Protein 5T3E (pdb70)

Structure (mmCIF, N/CA/C/O backbone):
data_5T3E
#
_entry.id   5T3E
#
_cell.length_a   139.693
_cell.length_b   124.937
_cell.length_c   68.925
_cell.angle_alpha   90.00
_cell.angle_beta   95.66
_cell.angle_gamma   90.00
#
_symmetry.space_group_name_H-M   'C 1 2 1'
#
loop_
_entity.id
_entity.type
_entity.pdbx_description
1 polymer 'Bacillamide synthetase heterocyclization domain'
2 non-polymer 'SULFATE ION'
3 water water
#
loop_
_atom_site.group_PDB
_atom_site.id
_atom_site.type_symbol
_atom_site.label_atom_id
_atom_site.label_alt_id
_atom_site.label_comp_id
_atom_site.label_asym_id
_atom_site.label_entity_id
_atom_site.label_seq_id
_atom_site.pdbx_PDB_ins_code
_atom_site.Cartn_x
_atom_site.Cartn_y
_atom_site.Cartn_z
_atom_site.occupancy
_atom_site.B_iso_or_equiv
_atom_site.auth_seq_id
_atom_site.auth_comp_id
_atom_site.auth_asym_id
_atom_site.auth_atom_id
_atom_site.pdbx_PDB_model_num
ATOM 1 N N . SER A 1 5 ? 19.010 89.558 44.735 1.00 79.76 847 SER A N 1
ATOM 2 C CA . SER A 1 5 ? 20.095 90.446 44.338 1.00 70.22 847 SER A CA 1
ATOM 3 C C . SER A 1 5 ? 20.379 91.479 45.430 1.00 71.03 847 SER A C 1
ATOM 4 O O . SER A 1 5 ? 20.951 92.538 45.167 1.00 65.02 847 SER A O 1
ATOM 7 N N . GLU A 1 6 ? 19.978 91.151 46.661 1.00 70.39 848 GLU A N 1
ATOM 8 C CA . GLU A 1 6 ? 20.287 91.964 47.826 1.00 71.70 848 GLU A CA 1
ATOM 9 C C . GLU A 1 6 ? 21.707 91.663 48.291 1.00 65.56 848 GLU A C 1
ATOM 10 O O . GLU A 1 6 ? 22.170 90.529 48.173 1.00 61.62 848 GLU A O 1
ATOM 16 N N . PRO A 1 7 ? 22.422 92.657 48.815 1.00 64.23 849 PRO A N 1
ATOM 17 C CA . PRO A 1 7 ? 23.756 92.381 49.362 1.00 58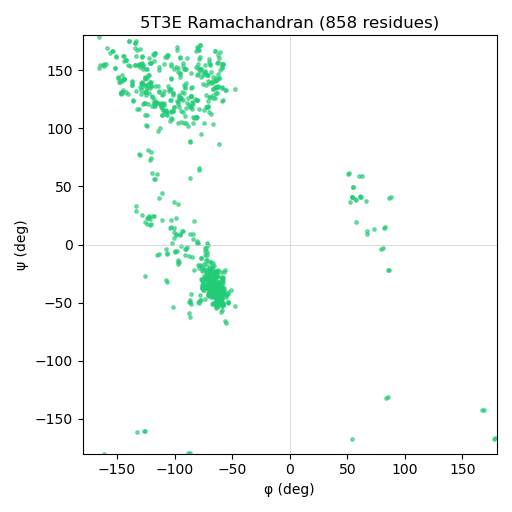.50 849 PRO A CA 1
ATOM 18 C C . PRO A 1 7 ? 23.642 91.491 50.590 1.00 63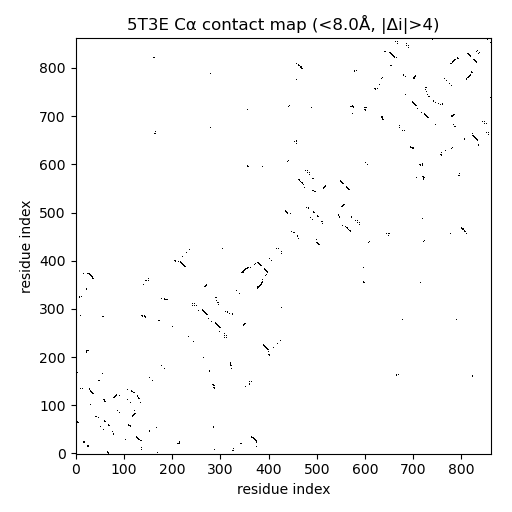.66 849 PRO A C 1
ATOM 19 O O . PRO A 1 7 ? 22.737 91.656 51.411 1.00 67.73 849 PRO A O 1
ATOM 23 N N . PHE A 1 8 ? 24.566 90.541 50.716 1.00 55.32 850 PHE A N 1
ATOM 24 C CA . PHE A 1 8 ? 24.548 89.638 51.856 1.00 57.38 850 PHE A CA 1
ATOM 25 C C . PHE A 1 8 ? 25.950 89.496 52.434 1.00 55.08 850 PHE A C 1
ATOM 26 O O . PHE A 1 8 ? 26.936 89.991 51.881 1.00 56.76 850 PHE A O 1
ATOM 34 N N . SER A 1 9 ? 26.016 88.801 53.567 1.00 56.64 851 SER A N 1
ATOM 35 C CA . SER A 1 9 ? 27.217 88.778 54.389 1.00 60.91 851 SER A CA 1
ATOM 36 C C . SER A 1 9 ? 28.355 88.020 53.716 1.00 52.44 851 SER A C 1
ATOM 37 O O . SER A 1 9 ? 28.145 87.149 52.867 1.00 51.03 851 SER A O 1
ATOM 40 N N . LEU A 1 10 ? 29.574 88.369 54.110 1.00 49.21 852 LEU A N 1
ATOM 41 C CA . LEU A 1 10 ? 30.765 87.627 53.732 1.00 53.54 852 LEU A CA 1
ATOM 42 C C . LEU A 1 10 ? 31.041 86.552 54.774 1.00 47.00 852 LEU A C 1
ATOM 43 O O . LEU A 1 10 ? 30.703 86.705 55.952 1.00 48.47 852 LEU A O 1
ATOM 48 N N . THR A 1 11 ? 31.659 85.459 54.335 1.00 46.37 853 THR A N 1
ATOM 49 C CA . THR A 1 11 ? 32.200 84.512 55.295 1.00 44.90 853 THR A CA 1
ATOM 50 C C . THR A 1 11 ? 33.323 85.179 56.088 1.00 46.22 853 THR A C 1
ATOM 51 O O . THR A 1 11 ? 33.827 86.246 55.731 1.00 45.21 853 THR A O 1
ATOM 55 N N . GLU A 1 12 ? 33.720 84.533 57.183 1.00 45.05 854 GLU A N 1
ATOM 56 C CA . GLU A 1 12 ? 34.788 85.101 57.994 1.00 55.93 854 GLU A CA 1
ATOM 57 C C . GLU A 1 12 ? 36.135 84.993 57.286 1.00 60.70 854 GLU A C 1
ATOM 58 O O . GLU A 1 12 ? 37.032 85.808 57.532 1.00 56.49 854 GLU A O 1
ATOM 64 N N . VAL A 1 13 ? 36.291 84.003 56.403 1.00 54.18 855 VAL A N 1
ATOM 65 C CA . VAL A 1 13 ? 37.480 83.938 55.558 1.00 53.79 855 VAL A CA 1
ATOM 66 C C . VAL A 1 13 ? 37.448 85.037 54.501 1.00 52.63 855 VAL A C 1
ATOM 67 O O . VAL A 1 13 ? 38.464 85.695 54.241 1.00 46.36 855 VAL A O 1
ATOM 71 N N . GLN A 1 14 ? 36.289 85.250 53.869 1.00 47.45 856 GLN A N 1
ATOM 72 C CA . GLN A 1 14 ? 36.165 86.337 52.900 1.00 46.93 856 GLN A CA 1
ATOM 73 C C . GLN A 1 14 ? 36.486 87.680 53.539 1.00 47.46 856 GLN A C 1
ATOM 74 O O . GLN A 1 14 ? 37.129 88.535 52.919 1.00 49.34 856 GLN A O 1
ATOM 80 N N . THR A 1 15 ? 36.041 87.885 54.781 1.00 44.25 857 THR A N 1
ATOM 81 C CA . THR A 1 15 ? 36.337 89.131 55.480 1.00 50.78 857 THR A CA 1
ATOM 82 C C . THR A 1 15 ? 37.834 89.289 55.711 1.00 51.91 857 THR A C 1
ATOM 83 O O . THR A 1 15 ? 38.390 90.374 55.503 1.00 48.54 857 THR A O 1
ATOM 87 N N . ALA A 1 16 ? 38.501 88.219 56.153 1.00 52.88 858 ALA A N 1
ATOM 88 C CA . ALA A 1 16 ? 39.951 88.262 56.309 1.00 48.91 858 ALA A CA 1
ATOM 89 C C . ALA A 1 16 ? 40.636 88.571 54.984 1.00 54.10 858 ALA A C 1
ATOM 90 O O . ALA A 1 16 ? 41.625 89.312 54.944 1.00 55.26 858 ALA A O 1
ATOM 92 N N . TYR A 1 17 ? 40.127 88.002 53.888 1.00 49.73 859 TYR A N 1
ATOM 93 C CA . TYR A 1 17 ? 40.683 88.296 52.571 1.00 50.74 859 TYR A CA 1
ATOM 94 C C . TYR A 1 17 ? 40.535 89.770 52.218 1.00 54.16 859 TYR A C 1
ATOM 95 O O . TYR A 1 17 ? 41.468 90.387 51.690 1.00 52.29 859 TYR A O 1
ATOM 104 N N . MET A 1 18 ? 39.365 90.351 52.495 1.00 50.22 860 MET A N 1
ATOM 105 C CA . MET A 1 18 ? 39.139 91.753 52.161 1.00 54.06 860 MET A CA 1
ATOM 106 C C . MET A 1 18 ? 40.010 92.678 53.000 1.00 57.45 860 MET A C 1
ATOM 107 O O . MET A 1 18 ? 40.488 93.707 52.507 1.00 57.01 860 MET A O 1
ATOM 112 N N . LEU A 1 19 ? 40.237 92.330 54.266 1.00 46.49 861 LEU A N 1
ATOM 113 C CA . LEU A 1 19 ? 41.112 93.137 55.105 1.00 57.03 861 LEU A CA 1
ATOM 114 C C . LEU A 1 19 ? 42.580 92.947 54.752 1.00 53.81 861 LEU A C 1
ATOM 115 O O . LEU A 1 19 ? 43.402 93.804 55.091 1.00 55.16 861 LEU A O 1
ATOM 120 N N . GLY A 1 20 ? 42.926 91.843 54.088 1.00 56.20 862 GLY A N 1
ATOM 121 C CA . GLY A 1 20 ? 44.282 91.649 53.607 1.00 48.14 862 GLY A CA 1
ATOM 122 C C . GLY A 1 20 ? 44.653 92.522 52.426 1.00 52.74 862 GLY A C 1
ATOM 123 O O . GLY A 1 20 ? 45.827 92.546 52.041 1.00 47.91 862 GLY A O 1
ATOM 124 N N . ARG A 1 21 ? 43.684 93.230 51.841 1.00 56.12 863 ARG A N 1
ATOM 125 C CA . ARG A 1 21 ? 43.953 94.202 50.790 1.00 52.94 863 ARG A CA 1
ATOM 126 C C . ARG A 1 21 ? 44.518 95.508 51.325 1.00 49.36 863 ARG A C 1
ATOM 127 O O . ARG A 1 21 ? 44.993 96.331 50.534 1.00 45.60 863 ARG A O 1
ATOM 135 N N . ASN A 1 22 ? 44.483 95.715 52.637 1.00 54.13 864 ASN A N 1
ATOM 136 C CA . ASN A 1 22 ? 44.888 96.986 53.213 1.00 49.21 864 ASN A CA 1
ATOM 137 C C . ASN A 1 22 ? 46.390 96.940 53.462 1.00 52.97 864 ASN A C 1
ATOM 138 O O . ASN A 1 22 ? 46.852 96.088 54.231 1.00 49.89 864 ASN A O 1
ATOM 143 N N . PRO A 1 23 ? 47.180 97.836 52.859 1.00 51.76 865 PRO A N 1
ATOM 144 C CA . PRO A 1 23 ? 48.643 97.747 52.983 1.00 54.71 865 PRO A CA 1
ATOM 145 C C . PRO A 1 23 ? 49.180 98.130 54.351 1.00 44.54 865 PRO A C 1
ATOM 146 O O . PRO A 1 23 ? 50.396 98.045 54.562 1.00 57.33 865 PRO A O 1
ATOM 150 N N . GLN A 1 24 ? 48.326 98.560 55.278 1.00 53.16 866 GLN A N 1
ATOM 151 C CA . GLN A 1 24 ? 48.791 98.952 56.600 1.00 58.18 866 GLN A CA 1
ATOM 152 C C . GLN A 1 24 ? 49.168 97.758 57.469 1.00 62.60 866 GLN A C 1
ATOM 153 O O . GLN A 1 24 ? 49.893 97.928 58.455 1.00 55.52 866 GLN A O 1
ATOM 159 N N . PHE A 1 25 ? 48.726 96.558 57.104 1.00 59.09 867 PHE A N 1
ATOM 160 C CA . PHE A 1 25 ? 49.163 95.330 57.750 1.00 50.68 867 PHE A CA 1
ATOM 161 C C . PHE A 1 25 ? 50.352 94.745 56.997 1.00 50.07 867 PHE A C 1
ATOM 162 O O . PHE A 1 25 ? 50.518 94.969 55.795 1.00 48.48 867 PHE A O 1
ATOM 170 N N . GLU A 1 26 ? 51.183 93.991 57.713 1.00 42.82 868 GLU A N 1
ATOM 171 C CA . GLU A 1 26 ? 52.343 93.387 57.073 1.00 47.41 868 GLU A CA 1
ATOM 172 C C . GLU A 1 26 ? 51.907 92.259 56.144 1.00 49.12 868 GLU A C 1
ATOM 173 O O . GLU A 1 26 ? 50.925 91.555 56.399 1.00 47.73 868 GLU A O 1
ATOM 179 N N . LEU A 1 27 ? 52.645 92.108 55.042 1.00 45.31 869 LEU A N 1
ATOM 180 C CA . LEU A 1 27 ? 52.356 91.095 54.025 1.00 45.28 869 LEU A CA 1
ATOM 181 C C . LEU A 1 27 ? 50.917 91.198 53.528 1.00 50.41 869 LEU A C 1
ATOM 182 O O . LEU A 1 27 ? 50.233 90.195 53.312 1.00 45.48 869 LEU A O 1
ATOM 187 N N . SER A 1 28 ? 50.454 92.429 53.346 1.00 44.30 870 SER A N 1
ATOM 188 C CA . SER A 1 28 ? 49.101 92.687 52.875 1.00 47.49 870 SER A CA 1
ATOM 189 C C . SER A 1 28 ? 49.204 93.589 51.647 1.00 46.68 870 SER A C 1
ATOM 190 O O . SER A 1 28 ? 50.252 93.693 50.997 1.00 50.44 870 SER A O 1
ATOM 193 N N . GLY A 1 29 ? 48.105 94.259 51.315 1.00 49.69 871 GLY A N 1
ATOM 194 C CA . GLY A 1 29 ? 48.055 95.073 50.120 1.00 46.15 871 GLY A CA 1
ATOM 195 C C . GLY A 1 29 ? 47.774 94.308 48.849 1.00 46.45 871 GLY A C 1
ATOM 196 O O . GLY A 1 29 ? 47.971 94.855 47.758 1.00 58.39 871 GLY A O 1
ATOM 197 N N . ILE A 1 30 ? 47.324 93.057 48.955 1.00 45.75 872 ILE A N 1
ATOM 198 C CA . ILE A 1 30 ? 46.948 92.249 47.804 1.00 59.24 872 ILE A CA 1
ATOM 199 C C . ILE A 1 30 ? 45.728 91.420 48.175 1.00 55.59 872 ILE A C 1
ATOM 200 O O . ILE A 1 30 ? 45.437 91.187 49.350 1.00 63.99 872 ILE A O 1
ATOM 205 N N . SER A 1 31 ? 45.026 90.993 47.173 1.00 57.49 873 SER A N 1
ATOM 206 C CA . SER A 1 31 ? 43.935 90.051 47.328 1.00 53.95 873 SER A CA 1
ATOM 207 C C . SER A 1 31 ? 44.418 88.634 47.042 1.00 47.93 873 SER A C 1
ATOM 208 O O . SER A 1 31 ? 45.325 88.433 46.228 1.00 47.85 873 SER A O 1
ATOM 211 N N . PRO A 1 32 ? 43.847 87.627 47.697 1.00 43.85 874 PRO A N 1
ATOM 212 C CA . PRO A 1 32 ? 44.214 86.247 47.366 1.00 48.34 874 PRO A CA 1
ATOM 213 C C . PRO A 1 32 ? 43.723 85.884 45.974 1.00 51.99 874 PRO A C 1
ATOM 214 O O . PRO A 1 32 ? 42.616 86.248 45.569 1.00 52.52 874 PRO A O 1
ATOM 218 N N . GLN A 1 33 ? 44.563 85.161 45.242 1.00 49.78 875 GLN A N 1
ATOM 219 C CA . GLN A 1 33 ? 44.312 84.879 43.838 1.00 46.61 875 GLN A CA 1
ATOM 220 C C . GLN A 1 33 ? 44.977 83.561 43.476 1.00 44.97 875 GLN A C 1
ATOM 221 O O . GLN A 1 33 ? 45.977 83.169 44.082 1.00 53.84 875 GLN A O 1
ATOM 227 N N . THR A 1 34 ? 44.408 82.880 42.486 1.00 53.00 876 THR A N 1
ATOM 228 C CA . THR A 1 34 ? 44.980 81.658 41.940 1.00 47.16 876 THR A CA 1
ATOM 229 C C . THR A 1 34 ? 45.074 81.797 40.429 1.00 47.56 876 THR A C 1
ATOM 230 O O . THR A 1 34 ? 44.151 82.306 39.788 1.00 50.66 876 THR A O 1
ATOM 234 N N . TYR A 1 35 ? 46.191 81.341 39.867 1.00 41.10 877 TYR A N 1
ATOM 235 C CA . TYR A 1 35 ? 46.473 81.469 38.445 1.00 47.84 877 TYR A CA 1
ATOM 236 C C . TYR A 1 35 ? 47.046 80.158 37.929 1.00 49.90 877 TYR A C 1
ATOM 237 O O . TYR A 1 35 ? 47.889 79.546 38.590 1.00 43.53 877 TYR A O 1
ATOM 246 N N . PHE A 1 36 ? 46.591 79.724 36.754 1.00 45.28 878 PHE A N 1
ATOM 247 C CA . PHE A 1 36 ? 47.233 78.589 36.105 1.00 58.42 878 PHE A CA 1
ATOM 248 C C . PHE A 1 36 ? 47.092 78.690 34.593 1.00 50.90 878 PHE A C 1
ATOM 249 O O . PHE A 1 36 ? 46.255 79.428 34.068 1.00 55.43 878 PHE A O 1
ATOM 257 N N . GLU A 1 37 ? 47.940 77.929 33.904 1.00 49.27 879 GLU A N 1
ATOM 258 C CA . GLU A 1 37 ? 48.016 77.908 32.451 1.00 54.67 879 GLU A CA 1
ATOM 259 C C . GLU A 1 37 ? 47.860 76.484 31.943 1.00 52.18 879 GLU A C 1
ATOM 260 O O . GLU A 1 37 ? 48.448 75.551 32.497 1.00 48.18 879 GLU A O 1
ATOM 266 N N . TYR A 1 38 ? 47.077 76.324 30.880 1.00 46.75 880 TYR A N 1
ATOM 267 C CA . TYR A 1 38 ? 46.923 75.045 30.202 1.00 46.48 880 TYR A CA 1
ATOM 268 C C . TYR A 1 38 ? 47.241 75.247 28.729 1.00 54.75 880 TYR A C 1
ATOM 269 O O . TYR A 1 38 ? 46.721 76.178 28.105 1.00 53.59 880 TYR A O 1
ATOM 278 N N . GLU A 1 39 ? 48.090 74.387 28.174 1.00 52.59 881 GLU A N 1
ATOM 279 C CA . GLU A 1 39 ? 48.298 74.354 26.733 1.00 57.24 881 GLU A CA 1
ATOM 280 C C . GLU A 1 39 ? 47.248 73.434 26.126 1.00 55.67 881 GLU A C 1
ATOM 281 O O . GLU A 1 39 ? 47.208 72.238 26.436 1.00 55.80 881 GLU A O 1
ATOM 287 N N . THR A 1 40 ? 46.402 73.991 25.265 1.00 55.39 882 THR A N 1
ATOM 288 C CA . THR A 1 40 ? 45.216 73.303 24.783 1.00 56.50 882 THR A CA 1
ATOM 289 C C . THR A 1 40 ? 45.163 73.342 23.264 1.00 52.48 882 THR A C 1
ATOM 290 O O . THR A 1 40 ? 45.759 74.206 22.616 1.00 54.94 882 THR A O 1
ATOM 294 N N . GLU A 1 41 ? 44.439 72.373 22.702 1.00 56.03 883 GLU A N 1
ATOM 295 C CA . GLU A 1 41 ? 44.127 72.345 21.278 1.00 62.36 883 GLU A CA 1
ATOM 296 C C . GLU A 1 41 ? 42.623 72.360 21.025 1.00 59.83 883 GLU A C 1
ATOM 297 O O . GLU A 1 41 ? 42.180 72.018 19.924 1.00 63.13 883 GLU A O 1
ATOM 303 N N . LEU A 1 42 ? 41.827 72.744 22.022 1.00 54.99 884 LEU A N 1
ATOM 304 C CA . LEU A 1 42 ? 40.383 72.792 21.861 1.00 55.77 884 LEU A CA 1
ATOM 305 C C . LEU A 1 42 ? 39.959 74.042 21.092 1.00 53.40 884 LEU A C 1
ATOM 306 O O . LEU A 1 42 ? 40.754 74.943 20.813 1.00 55.46 884 LEU A O 1
ATOM 311 N N . ASP A 1 43 ? 38.672 74.083 20.753 1.00 60.98 885 ASP A N 1
ATOM 312 C CA . ASP A 1 43 ? 38.085 75.194 20.011 1.00 58.14 885 ASP A CA 1
ATOM 313 C C . ASP A 1 43 ? 37.771 76.319 20.992 1.00 54.49 885 ASP A C 1
ATOM 314 O O . ASP A 1 43 ? 36.863 76.193 21.820 1.00 55.87 885 ASP A O 1
ATOM 319 N N . ILE A 1 44 ? 38.528 77.416 20.905 1.00 56.05 886 ILE A N 1
ATOM 320 C CA . ILE A 1 44 ? 38.385 78.503 21.872 1.00 55.86 886 ILE A CA 1
ATOM 321 C C . ILE A 1 44 ? 37.001 79.131 21.778 1.00 52.98 886 ILE A C 1
ATOM 322 O O . ILE A 1 44 ? 36.412 79.527 22.792 1.00 51.06 886 ILE A O 1
ATOM 327 N N . ALA A 1 45 ? 36.457 79.232 20.562 1.00 61.42 887 ALA A N 1
ATOM 328 C CA . ALA A 1 45 ? 35.130 79.818 20.399 1.00 59.38 887 ALA A CA 1
ATOM 329 C C . ALA A 1 45 ? 34.068 78.975 21.093 1.00 53.69 887 ALA A C 1
ATOM 330 O O . ALA A 1 45 ? 33.172 79.514 21.755 1.00 51.27 887 ALA A O 1
ATOM 332 N N . ARG A 1 46 ? 34.150 77.650 20.951 1.00 55.69 888 ARG A N 1
ATOM 333 C CA . ARG A 1 46 ? 33.237 76.772 21.676 1.00 55.87 888 ARG A CA 1
ATOM 334 C C . ARG A 1 46 ? 33.458 76.867 23.180 1.00 49.00 888 ARG A C 1
ATOM 335 O O . ARG A 1 46 ? 32.497 76.835 23.958 1.00 55.14 888 ARG A O 1
ATOM 343 N N . LEU A 1 47 ? 34.719 76.967 23.610 1.00 53.83 889 LEU A N 1
ATOM 344 C CA . LEU A 1 47 ? 35.005 77.161 25.029 1.00 51.42 889 LEU A CA 1
ATOM 345 C C . LEU A 1 47 ? 34.388 78.456 25.541 1.00 43.28 889 LEU A C 1
ATOM 346 O O . LEU A 1 47 ? 33.860 78.503 26.658 1.00 45.42 889 LEU A O 1
ATOM 351 N N . SER A 1 48 ? 34.447 79.518 24.735 1.00 48.49 890 SER A N 1
ATOM 352 C CA . SER A 1 48 ? 33.923 80.808 25.169 1.00 46.37 890 SER A CA 1
ATOM 353 C C . SER A 1 48 ? 32.410 80.766 25.337 1.00 47.88 890 SER A C 1
ATOM 354 O O . SER A 1 48 ? 31.876 81.288 26.323 1.00 46.83 890 SER A O 1
ATOM 357 N N . ARG A 1 49 ? 31.700 80.156 24.384 1.00 48.55 891 ARG A N 1
ATOM 358 C CA . ARG A 1 49 ? 30.251 80.036 24.513 1.00 49.02 891 ARG A CA 1
ATOM 359 C C . ARG A 1 49 ? 29.876 79.153 25.695 1.00 49.82 891 ARG A C 1
ATOM 360 O O . ARG A 1 49 ? 28.926 79.456 26.426 1.00 50.99 891 ARG A O 1
ATOM 368 N N . SER A 1 50 ? 30.609 78.054 25.895 1.00 40.23 892 SER A N 1
ATOM 369 C CA . SER A 1 50 ? 30.358 77.196 27.048 1.00 48.02 892 SER A CA 1
ATOM 370 C C . SER A 1 50 ? 30.576 77.952 28.352 1.00 49.36 892 SER A C 1
ATOM 371 O O . SER A 1 50 ? 29.788 77.818 29.296 1.00 48.29 892 SER A O 1
ATOM 374 N N . PHE A 1 51 ? 31.640 78.757 28.419 1.00 41.62 893 PHE A N 1
ATOM 375 C CA . PHE A 1 51 ? 31.923 79.522 29.630 1.00 41.42 893 PHE A CA 1
ATOM 376 C C . PHE A 1 51 ? 30.805 80.514 29.932 1.00 46.02 893 PHE A C 1
ATOM 377 O O . PHE A 1 51 ? 30.489 80.766 31.102 1.00 42.83 893 PHE A O 1
ATOM 385 N N . GLN A 1 52 ? 30.200 81.092 28.891 1.00 43.43 894 GLN A N 1
ATOM 386 C CA . GLN A 1 52 ? 29.067 81.990 29.096 1.00 48.82 894 GLN A CA 1
ATOM 387 C C . GLN A 1 52 ? 27.922 81.288 29.816 1.00 44.08 894 GLN A C 1
ATOM 388 O O . GLN A 1 52 ? 27.288 81.871 30.703 1.00 55.22 894 GLN A O 1
ATOM 394 N N . LYS A 1 53 ? 27.638 80.036 29.449 1.00 45.15 895 LYS A N 1
ATOM 395 C CA . LYS A 1 53 ? 26.549 79.317 30.102 1.00 51.54 895 LYS A CA 1
ATOM 396 C C . LYS A 1 53 ? 26.915 78.905 31.523 1.00 45.66 895 LYS A C 1
ATOM 397 O O . LYS A 1 53 ? 26.033 78.789 32.381 1.00 49.24 895 LYS A O 1
ATOM 403 N N . VAL A 1 54 ? 28.202 78.680 31.794 1.00 45.70 896 VAL A N 1
ATOM 404 C CA . VAL A 1 54 ? 28.638 78.445 33.168 1.00 42.85 896 VAL A CA 1
ATOM 405 C C . VAL A 1 54 ? 28.383 79.682 34.016 1.00 44.25 896 VAL A C 1
ATOM 406 O O . VAL A 1 54 ? 27.938 79.586 35.167 1.00 40.90 896 VAL A O 1
ATOM 410 N N . ILE A 1 55 ? 28.665 80.863 33.461 1.00 42.34 897 ILE A N 1
ATOM 411 C CA . ILE A 1 55 ? 28.463 82.109 34.194 1.00 41.30 897 ILE A CA 1
ATOM 412 C C . ILE A 1 55 ? 26.985 82.316 34.516 1.00 47.60 897 ILE A C 1
ATOM 413 O O . ILE A 1 55 ? 26.633 82.759 35.615 1.00 44.90 897 ILE A O 1
ATOM 418 N N . GLN A 1 56 ? 26.095 81.988 33.575 1.00 49.35 898 GLN A N 1
ATOM 419 C CA . GLN A 1 56 ? 24.668 82.137 33.852 1.00 47.33 898 GLN A CA 1
ATOM 420 C C . GLN A 1 56 ? 24.167 81.061 34.810 1.00 48.63 898 GLN A C 1
ATOM 421 O O . GLN A 1 56 ? 23.230 81.306 35.580 1.00 46.27 898 GLN A O 1
ATOM 427 N N . ARG A 1 57 ? 24.780 79.874 34.789 1.00 50.77 899 ARG A N 1
ATOM 428 C CA . ARG A 1 57 ? 24.385 78.820 35.718 1.00 48.43 899 ARG A CA 1
ATOM 429 C C . ARG A 1 57 ? 24.686 79.190 37.165 1.00 47.96 899 ARG A C 1
ATOM 430 O O . ARG A 1 57 ? 23.869 78.933 38.057 1.00 52.86 899 ARG A O 1
ATOM 438 N N . HIS A 1 58 ? 25.839 79.798 37.423 1.00 46.35 900 HIS A N 1
ATOM 439 C CA . HIS A 1 58 ? 26.285 80.002 38.796 1.00 44.91 900 HIS A CA 1
ATOM 440 C C . HIS A 1 58 ? 26.223 81.471 39.191 1.00 47.15 900 HIS A C 1
ATOM 441 O O . HIS A 1 58 ? 26.960 82.294 38.623 1.00 51.94 900 HIS A O 1
ATOM 448 N N . PRO A 1 59 ? 25.366 81.840 40.148 1.00 47.68 901 PRO A N 1
ATOM 449 C CA . PRO A 1 59 ? 25.214 83.263 40.500 1.00 49.18 901 PRO A CA 1
ATOM 450 C C . PRO A 1 59 ? 26.476 83.915 41.039 1.00 49.64 901 PRO A C 1
ATOM 451 O O . PRO A 1 59 ? 26.677 85.116 40.818 1.00 46.32 901 PRO A O 1
ATOM 455 N N . MET A 1 60 ? 27.331 83.174 41.749 1.00 44.42 902 MET A N 1
ATOM 456 C CA . MET A 1 60 ? 28.529 83.787 42.312 1.00 45.75 902 MET A CA 1
ATOM 457 C C . MET A 1 60 ? 29.553 84.158 41.247 1.00 44.07 902 MET A C 1
ATOM 458 O O . MET A 1 60 ? 30.426 84.989 41.515 1.00 45.40 902 MET A O 1
ATOM 463 N N . LEU A 1 61 ? 29.473 83.565 40.055 1.00 39.51 903 LEU A N 1
ATOM 464 C CA . LEU A 1 61 ? 30.271 84.051 38.937 1.00 37.80 903 LEU A CA 1
ATOM 465 C C . LEU A 1 61 ? 29.743 85.367 38.382 1.00 43.65 903 LEU A C 1
ATOM 466 O O . LEU A 1 61 ? 30.381 85.949 37.499 1.00 42.58 903 LEU A O 1
ATOM 471 N N . ARG A 1 62 ? 28.598 85.843 38.877 1.00 38.45 904 ARG A N 1
ATOM 472 C CA . ARG A 1 62 ? 28.039 87.133 38.489 1.00 49.63 904 ARG A CA 1
ATOM 473 C C . ARG A 1 62 ? 27.934 88.081 39.677 1.00 43.66 904 ARG A C 1
ATOM 474 O O . ARG A 1 62 ? 27.104 88.995 39.666 1.00 44.37 904 ARG A O 1
ATOM 482 N N . ALA A 1 63 ? 28.754 87.878 40.703 1.00 45.79 905 ALA A N 1
ATOM 483 C CA . ALA A 1 63 ? 28.706 88.660 41.927 1.00 43.71 905 ALA A CA 1
ATOM 484 C C . ALA A 1 63 ? 29.877 89.632 41.995 1.00 45.83 905 ALA A C 1
ATOM 485 O O . ALA A 1 63 ? 30.872 89.498 41.277 1.00 43.48 905 ALA A O 1
ATOM 487 N N . VAL A 1 64 ? 29.739 90.626 42.873 1.00 41.70 906 VAL A N 1
ATOM 488 C CA . VAL A 1 64 ? 30.802 91.577 43.167 1.00 42.47 906 VAL A CA 1
ATOM 489 C C . VAL A 1 64 ? 30.962 91.676 44.676 1.00 43.49 906 VAL A C 1
ATOM 490 O O . VAL A 1 64 ? 30.029 91.407 45.439 1.00 45.14 906 VAL A O 1
ATOM 494 N N . ILE A 1 65 ? 32.160 92.059 45.105 1.00 45.70 907 ILE A N 1
ATOM 495 C CA . ILE A 1 65 ? 32.441 92.370 46.502 1.00 44.34 907 ILE A CA 1
ATOM 496 C C . ILE A 1 65 ? 32.327 93.876 46.682 1.00 48.59 907 ILE A C 1
ATOM 497 O O . ILE A 1 65 ? 32.966 94.645 45.954 1.00 49.82 907 ILE A O 1
ATOM 502 N N . LEU A 1 66 ? 31.515 94.302 47.656 1.00 46.98 908 LEU A N 1
ATOM 503 C CA . LEU A 1 66 ? 31.310 95.733 47.808 1.00 51.59 908 LEU A CA 1
ATOM 504 C C . LEU A 1 66 ? 32.218 96.302 48.893 1.00 50.13 908 LEU A C 1
ATOM 505 O O . LEU A 1 66 ? 32.603 95.591 49.827 1.00 55.45 908 LEU A O 1
ATOM 510 N N . PRO A 1 67 ? 32.585 97.583 48.776 1.00 52.57 909 PRO A N 1
ATOM 511 C CA . PRO A 1 67 ? 33.496 98.181 49.767 1.00 50.64 909 PRO A CA 1
ATOM 512 C C . PRO A 1 67 ? 32.981 98.105 51.195 1.00 48.67 909 PRO A C 1
ATOM 513 O O . PRO A 1 67 ? 33.788 98.070 52.132 1.00 54.47 909 PRO A O 1
ATOM 517 N N . GLU A 1 68 ? 31.662 98.085 51.390 1.00 49.65 910 GLU A N 1
ATOM 518 C CA . GLU A 1 68 ? 31.080 98.026 52.726 1.00 54.19 910 GLU A CA 1
ATOM 519 C C . GLU A 1 68 ? 31.273 96.677 53.408 1.00 57.62 910 GLU A C 1
ATOM 520 O O . GLU A 1 68 ? 30.827 96.515 54.550 1.00 60.37 910 GLU A O 1
ATOM 526 N N . GLY A 1 69 ? 31.918 95.716 52.752 1.00 60.09 911 GLY A N 1
ATOM 527 C CA . GLY A 1 69 ? 32.158 94.418 53.350 1.00 51.69 911 GLY A CA 1
ATOM 528 C C . GLY A 1 69 ? 31.004 93.456 53.168 1.00 56.41 911 GLY A C 1
ATOM 529 O O . GLY A 1 69 ? 30.666 92.699 54.082 1.00 60.38 911 GLY A O 1
ATOM 530 N N . LYS A 1 70 ? 30.389 93.476 51.986 1.00 51.46 912 LYS A N 1
ATOM 531 C CA . LYS A 1 70 ? 29.353 92.520 51.625 1.00 51.90 912 LYS A CA 1
ATOM 532 C C . LYS A 1 70 ? 29.547 92.113 50.172 1.00 50.78 912 LYS A C 1
ATOM 533 O O . LYS A 1 70 ? 30.407 92.643 49.463 1.00 53.99 912 LYS A O 1
ATOM 539 N N . GLN A 1 71 ? 28.732 91.159 49.730 1.00 49.90 913 GLN A N 1
ATOM 540 C CA . GLN A 1 71 ? 28.754 90.689 48.355 1.00 48.14 913 GLN A CA 1
ATOM 541 C C . GLN A 1 71 ? 27.344 90.753 47.786 1.00 49.24 913 GLN A C 1
ATOM 542 O O . GLN A 1 71 ? 26.358 90.672 48.522 1.00 54.57 913 GLN A O 1
ATOM 548 N N . GLN A 1 72 ? 27.256 90.897 46.465 1.00 46.87 914 GLN A N 1
ATOM 549 C CA . GLN A 1 72 ? 25.969 91.070 45.804 1.00 43.61 914 GLN A CA 1
ATOM 550 C C . GLN A 1 72 ? 25.994 90.387 44.448 1.00 48.09 914 GLN A C 1
ATOM 551 O O . GLN A 1 72 ? 26.941 90.568 43.677 1.00 51.31 914 GLN A O 1
ATOM 557 N N . ILE A 1 73 ? 24.950 89.617 44.162 1.00 50.80 915 ILE A N 1
ATOM 558 C CA . ILE A 1 73 ? 24.774 89.007 42.849 1.00 43.24 915 ILE A CA 1
ATOM 559 C C . ILE A 1 73 ? 24.182 90.055 41.915 1.00 56.25 915 ILE A C 1
ATOM 560 O O . ILE A 1 73 ? 23.130 90.634 42.205 1.00 58.94 915 ILE A O 1
ATOM 565 N N . LEU A 1 74 ? 24.852 90.305 40.794 1.00 52.66 916 LEU A N 1
ATOM 566 C CA . LEU A 1 74 ? 24.379 91.318 39.865 1.00 59.93 916 LEU A CA 1
ATOM 567 C C . LEU A 1 74 ? 23.176 90.803 39.085 1.00 67.93 916 LEU A C 1
ATOM 568 O O . LEU A 1 74 ? 23.072 89.612 38.777 1.00 67.36 916 LEU A O 1
ATOM 573 N N . ARG A 1 75 ? 22.252 91.717 38.780 1.00 73.31 917 ARG A N 1
ATOM 574 C CA . ARG A 1 75 ? 21.093 91.385 37.959 1.00 77.89 917 ARG A CA 1
ATOM 575 C C . ARG A 1 75 ? 21.533 90.809 36.620 1.00 74.82 917 ARG A C 1
ATOM 576 O O . ARG A 1 75 ? 21.274 89.637 36.328 1.00 77.06 917 ARG A O 1
ATOM 584 N N . A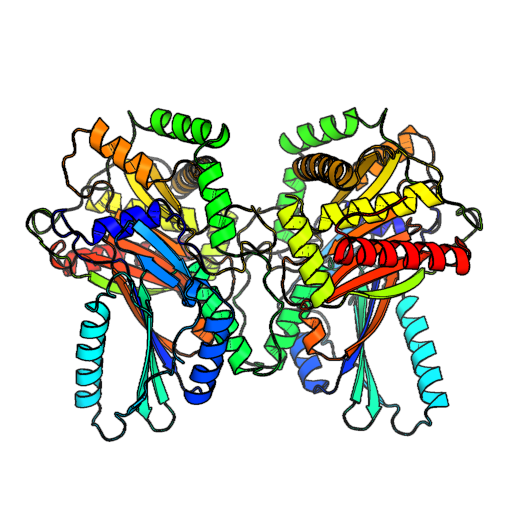SP A 1 76 ? 22.192 91.623 35.798 1.00 68.23 918 ASP A N 1
ATOM 585 C CA . ASP A 1 76 ? 22.745 91.160 34.536 1.00 69.53 918 ASP A CA 1
ATOM 586 C C . ASP A 1 76 ? 24.196 91.600 34.420 1.00 69.13 918 ASP A C 1
ATOM 587 O O . ASP A 1 76 ? 24.608 92.609 34.997 1.00 65.17 918 ASP A O 1
ATOM 592 N N . VAL A 1 77 ? 24.966 90.824 33.665 1.00 57.82 919 VAL A N 1
ATOM 593 C CA . VAL A 1 77 ? 26.372 91.121 33.411 1.00 59.44 919 VAL A CA 1
ATOM 594 C C . VAL A 1 77 ? 26.586 91.158 31.903 1.00 52.62 919 VAL A C 1
ATOM 595 O O . VAL A 1 77 ? 25.853 90.487 31.161 1.00 51.35 919 VAL A O 1
ATOM 599 N N . PRO A 1 78 ? 27.544 91.937 31.403 1.00 55.63 920 PRO A N 1
ATOM 600 C CA . PRO A 1 78 ? 27.872 91.869 29.975 1.00 47.15 920 PRO A CA 1
ATOM 601 C C . PRO A 1 78 ? 28.313 90.470 29.571 1.00 54.85 920 PRO A C 1
ATOM 602 O O . PRO A 1 78 ? 28.820 89.693 30.383 1.00 50.78 920 PRO A O 1
ATOM 606 N N . GLU A 1 79 ? 28.090 90.151 28.299 1.00 50.88 921 GLU A N 1
ATOM 607 C CA . GLU A 1 79 ? 28.598 88.910 27.732 1.00 54.33 921 GLU A CA 1
ATOM 608 C C . GLU A 1 79 ? 30.105 88.822 27.927 1.00 58.07 921 GLU A C 1
ATOM 609 O O . GLU A 1 79 ? 30.835 89.782 27.663 1.00 56.55 921 GLU A O 1
ATOM 615 N N . TYR A 1 80 ? 30.574 87.672 28.399 1.00 48.78 922 TYR A N 1
ATOM 616 C CA . TYR A 1 80 ? 32.001 87.425 28.536 1.00 49.67 922 TYR A CA 1
ATOM 617 C C . TYR A 1 80 ? 32.480 86.552 27.387 1.00 45.07 922 TYR A C 1
ATOM 618 O O . TYR A 1 80 ? 31.883 85.511 27.100 1.00 45.69 922 TYR A O 1
ATOM 627 N N . GLU A 1 81 ? 33.552 86.979 26.732 1.00 44.70 923 GLU A N 1
ATOM 628 C CA . GLU A 1 81 ? 34.204 86.186 25.703 1.00 51.70 923 GLU A CA 1
ATOM 629 C C . GLU A 1 81 ? 35.669 86.004 26.055 1.00 51.21 923 GLU A C 1
ATOM 630 O O . GLU A 1 81 ? 36.306 86.911 26.601 1.00 52.97 923 GLU A O 1
ATOM 636 N N . ILE A 1 82 ? 36.193 84.823 25.743 1.00 51.74 924 ILE A N 1
ATOM 637 C CA . ILE A 1 82 ? 37.616 84.553 25.910 1.00 53.19 924 ILE A CA 1
ATOM 638 C C . ILE A 1 82 ? 38.363 85.400 24.886 1.00 50.75 924 ILE A C 1
ATOM 639 O O . ILE A 1 82 ? 38.246 85.173 23.679 1.00 54.48 924 ILE A O 1
ATOM 644 N N . GLU A 1 83 ? 39.122 86.383 25.361 1.00 49.05 925 GLU A N 1
ATOM 645 C CA . GLU A 1 83 ? 39.954 87.166 24.460 1.00 52.81 925 GLU A CA 1
ATOM 646 C C . GLU A 1 83 ? 41.042 86.275 23.880 1.00 54.73 925 GLU A C 1
ATOM 647 O O . GLU A 1 83 ? 41.692 85.518 24.606 1.00 54.40 925 GLU A O 1
ATOM 653 N N . VAL A 1 84 ? 41.237 86.362 22.569 1.00 49.73 926 VAL A N 1
ATOM 654 C CA . VAL A 1 84 ? 42.277 85.610 21.880 1.00 48.71 926 VAL A CA 1
ATOM 655 C C . VAL A 1 84 ? 43.339 86.591 21.412 1.00 43.69 926 VAL A C 1
ATOM 656 O O . VAL A 1 84 ? 43.047 87.522 20.650 1.00 55.11 926 VAL A O 1
ATOM 660 N N . GLU A 1 85 ? 44.567 86.383 21.870 1.00 46.23 927 GLU A N 1
ATOM 661 C CA . GLU A 1 85 ? 45.725 87.138 21.415 1.00 47.17 927 GLU A CA 1
ATOM 662 C C . GLU A 1 85 ? 46.572 86.202 20.569 1.00 47.63 927 GLU A C 1
ATOM 663 O O . GLU A 1 85 ? 47.101 85.208 21.078 1.00 53.93 927 GLU A O 1
ATOM 669 N N . SER A 1 86 ? 46.691 86.509 19.282 1.00 52.04 928 SER A N 1
ATOM 670 C CA . SER A 1 86 ? 47.415 85.651 18.356 1.00 54.25 928 SER A CA 1
ATOM 671 C C . SER A 1 86 ? 48.900 85.984 18.386 1.00 59.54 928 SER A C 1
ATOM 672 O O . SER A 1 86 ? 49.281 87.159 18.356 1.00 60.90 928 SER A O 1
ATOM 675 N N . LEU A 1 87 ? 49.733 84.942 18.449 1.00 55.40 929 LEU A N 1
ATOM 676 C CA . LEU A 1 87 ? 51.185 85.081 18.414 1.00 55.82 929 LEU A CA 1
ATOM 677 C C . LEU A 1 87 ? 51.805 84.225 17.314 1.00 64.22 929 LEU A C 1
ATOM 678 O O . LEU A 1 87 ? 53.006 83.940 17.366 1.00 59.57 929 LEU A O 1
ATOM 683 N N . VAL A 1 88 ? 51.014 83.810 16.320 1.00 55.39 930 VAL A N 1
ATOM 684 C CA . VAL A 1 88 ? 51.423 82.704 15.457 1.00 70.28 930 VAL A CA 1
ATOM 685 C C . VAL A 1 88 ? 52.580 83.097 14.543 1.00 69.08 930 VAL A C 1
ATOM 686 O O . VAL A 1 88 ? 53.363 82.236 14.126 1.00 77.98 930 VAL A O 1
ATOM 690 N N . SER A 1 89 ? 52.720 84.380 14.219 1.00 69.60 931 SER A N 1
ATOM 691 C CA . SER A 1 89 ? 53.810 84.836 13.367 1.00 79.96 931 SER A CA 1
ATOM 692 C C . SER A 1 89 ? 55.063 85.204 14.151 1.00 73.62 931 SER A C 1
ATOM 693 O O . SER A 1 89 ? 56.078 85.557 13.540 1.00 80.48 931 SER A O 1
ATOM 696 N N . MET A 1 90 ? 55.025 85.115 15.472 1.00 65.00 932 MET A N 1
ATOM 697 C CA . MET A 1 90 ? 56.172 85.517 16.275 1.00 71.25 932 MET A CA 1
ATOM 698 C C . MET A 1 90 ? 57.116 84.338 16.501 1.00 61.14 932 MET A C 1
ATOM 699 O O . MET A 1 90 ? 56.662 83.216 16.742 1.00 56.43 932 MET A O 1
ATOM 704 N N . PRO A 1 91 ? 58.422 84.581 16.421 1.00 54.75 933 PRO A N 1
ATOM 705 C CA . PRO A 1 91 ? 59.399 83.529 16.717 1.00 63.90 933 PRO A CA 1
ATOM 706 C C . PRO A 1 91 ? 59.275 83.077 18.161 1.00 59.82 933 PRO A C 1
ATOM 707 O O . PRO A 1 91 ? 58.760 83.824 19.007 1.00 60.07 933 PRO A O 1
ATOM 711 N N . PRO A 1 92 ? 59.724 81.859 18.481 1.00 60.67 934 PRO A N 1
ATOM 712 C CA . PRO A 1 92 ? 59.463 81.316 19.826 1.00 54.40 934 PRO A CA 1
ATOM 713 C C . PRO A 1 92 ? 60.009 82.167 20.961 1.00 56.23 934 PRO A C 1
ATOM 714 O O . PRO A 1 92 ? 59.383 82.219 22.027 1.00 53.13 934 PRO A O 1
ATOM 718 N N . GLU A 1 93 ? 61.150 82.840 20.778 1.00 48.44 935 GLU A N 1
ATOM 719 C CA . GLU A 1 93 ? 61.680 83.665 21.861 1.00 56.95 935 GLU A CA 1
ATOM 720 C C . GLU A 1 93 ? 60.812 84.893 22.101 1.00 55.19 935 GLU A C 1
ATOM 721 O O . GLU A 1 93 ? 60.576 85.276 23.253 1.00 55.33 935 GLU A O 1
ATOM 727 N N . LYS A 1 94 ? 60.334 85.530 21.029 1.00 49.01 936 LYS A N 1
ATOM 728 C CA . LYS A 1 94 ? 59.447 86.675 21.202 1.00 51.11 936 LYS A CA 1
ATOM 729 C C . LYS A 1 94 ? 58.107 86.241 21.780 1.00 51.74 936 LYS A C 1
ATOM 730 O O . LYS A 1 94 ? 57.502 86.970 22.576 1.00 54.49 936 LYS A O 1
ATOM 736 N N . GLN A 1 95 ? 57.632 85.054 21.396 1.00 49.94 937 GLN A N 1
ATOM 737 C CA . GLN A 1 95 ? 56.435 84.492 22.015 1.00 58.78 937 GLN A CA 1
ATOM 738 C C . GLN A 1 95 ? 56.639 84.289 23.510 1.00 59.37 937 GLN A C 1
ATOM 739 O O . GLN A 1 95 ? 55.803 84.698 24.324 1.00 54.61 937 GLN A O 1
ATOM 745 N N . ALA A 1 96 ? 57.755 83.659 23.888 1.00 46.74 938 ALA A N 1
ATOM 746 C CA . ALA A 1 96 ? 58.024 83.392 25.297 1.00 50.50 938 ALA A CA 1
ATOM 747 C C . ALA A 1 96 ? 58.097 84.682 26.103 1.00 45.67 938 ALA A C 1
ATOM 748 O O . ALA A 1 96 ? 57.616 84.739 27.241 1.00 52.61 938 ALA A O 1
ATOM 750 N N . ALA A 1 97 ? 58.704 85.727 25.534 1.00 49.94 939 ALA A N 1
ATOM 751 C CA . ALA A 1 97 ? 58.792 87.002 26.239 1.00 48.28 939 ALA A CA 1
ATOM 752 C C . ALA A 1 97 ? 57.414 87.622 26.442 1.00 51.90 939 ALA A C 1
ATOM 753 O O . ALA A 1 97 ? 57.111 88.127 27.529 1.00 50.59 939 ALA A O 1
ATOM 755 N N . ARG A 1 98 ? 56.569 87.599 25.406 1.00 53.50 940 ARG A N 1
ATOM 756 C CA . ARG A 1 98 ? 55.216 88.135 25.538 1.00 51.46 940 ARG A CA 1
ATOM 757 C C . ARG A 1 98 ? 54.416 87.368 26.581 1.00 45.51 940 ARG A C 1
ATOM 758 O O . ARG A 1 98 ? 53.703 87.970 27.391 1.00 47.97 940 ARG A O 1
ATOM 766 N N . LEU A 1 99 ? 54.528 86.040 26.584 1.00 44.99 941 LEU A N 1
ATOM 767 C CA . LEU A 1 99 ? 53.834 85.264 27.603 1.00 47.50 941 LEU A CA 1
ATOM 768 C C . LEU A 1 99 ? 54.378 85.559 28.993 1.00 50.56 941 LEU A C 1
ATOM 769 O O . LEU A 1 99 ? 53.642 85.444 29.981 1.00 48.03 941 LEU A O 1
ATOM 774 N N . ARG A 1 100 ? 55.647 85.957 29.099 1.00 55.61 942 ARG A N 1
ATOM 775 C CA . ARG A 1 100 ? 56.250 86.069 30.421 1.00 52.34 942 ARG A CA 1
ATOM 776 C C . ARG A 1 100 ? 55.708 87.283 31.141 1.00 47.60 942 ARG A C 1
ATOM 777 O O . ARG A 1 100 ? 55.322 87.219 32.316 1.00 54.73 942 ARG A O 1
ATOM 785 N N . GLU A 1 101 ? 55.679 88.408 30.437 1.00 46.78 943 GLU A N 1
ATOM 786 C CA . GLU A 1 101 ? 55.269 89.635 31.085 1.00 57.67 943 GLU A CA 1
ATOM 787 C C . GLU A 1 101 ? 53.746 89.704 31.089 1.00 48.36 943 GLU A C 1
ATOM 788 O O . GLU A 1 101 ? 53.162 90.384 31.939 1.00 54.68 943 GLU A O 1
ATOM 794 N N . GLU A 1 102 ? 53.078 88.970 30.168 1.00 43.92 944 GLU A N 1
ATOM 795 C CA . GLU A 1 102 ? 51.634 88.730 30.310 1.00 49.98 944 GLU A CA 1
ATOM 796 C C . GLU A 1 102 ? 51.324 87.920 31.569 1.00 51.60 944 GLU A C 1
ATOM 797 O O . GLU A 1 102 ? 50.341 88.200 32.266 1.00 51.69 944 GLU A O 1
ATOM 803 N N . ARG A 1 103 ? 52.126 86.886 31.853 1.00 50.56 945 ARG A N 1
ATOM 804 C CA . ARG A 1 103 ? 51.961 86.115 33.087 1.00 51.41 945 ARG A CA 1
ATOM 805 C C . ARG A 1 103 ? 52.164 86.985 34.323 1.00 48.75 945 ARG A C 1
ATOM 806 O O . ARG A 1 103 ? 51.340 86.976 35.245 1.00 48.83 945 ARG A O 1
ATOM 814 N N . SER A 1 104 ? 53.270 87.733 34.364 1.00 47.58 946 SER A N 1
ATOM 815 C CA . SER A 1 104 ? 53.577 88.548 35.536 1.00 55.56 946 SER A CA 1
ATOM 816 C C . SER A 1 104 ? 52.541 89.644 35.735 1.00 57.69 946 SER A C 1
ATOM 817 O O . SER A 1 104 ? 52.205 89.987 36.874 1.00 54.02 946 SER A O 1
ATOM 820 N N . ARG A 1 105 ? 52.030 90.205 34.634 1.00 46.84 947 ARG A N 1
ATOM 821 C CA . ARG A 1 105 ? 51.010 91.246 34.722 1.00 48.45 947 ARG A CA 1
ATOM 822 C C . ARG A 1 105 ? 49.679 90.674 35.207 1.00 54.91 947 ARG A C 1
ATOM 823 O O . ARG A 1 105 ? 48.967 91.328 35.977 1.00 59.61 947 ARG A O 1
ATOM 831 N N . MET A 1 106 ? 49.312 89.461 34.764 1.00 55.11 948 MET A N 1
ATOM 832 C CA . MET A 1 106 ? 48.071 88.856 35.253 1.00 53.96 948 MET A CA 1
ATOM 833 C C . MET A 1 106 ? 48.161 88.510 36.734 1.00 54.58 948 MET A C 1
ATOM 834 O O . MET A 1 106 ? 47.153 88.558 37.447 1.00 55.99 948 MET A O 1
ATOM 839 N N . ILE A 1 107 ? 49.352 88.150 37.206 1.00 45.15 949 ILE A N 1
ATOM 840 C CA . ILE A 1 107 ? 49.527 87.789 38.607 1.00 57.90 949 ILE A CA 1
ATOM 841 C C . ILE A 1 107 ? 49.564 89.025 39.504 1.00 67.14 949 ILE A C 1
ATOM 842 O O . ILE A 1 107 ? 49.129 88.971 40.662 1.00 70.54 949 ILE A O 1
ATOM 847 N N . ASP A 1 108 ? 50.031 90.159 38.989 1.00 59.74 950 ASP A N 1
ATOM 848 C CA . ASP A 1 108 ? 50.026 91.390 39.767 1.00 59.58 950 ASP A CA 1
ATOM 849 C C . ASP A 1 108 ? 48.722 92.159 39.637 1.00 74.81 950 ASP A C 1
ATOM 850 O O . ASP A 1 108 ? 48.513 93.124 40.380 1.00 74.72 950 ASP A O 1
ATOM 855 N N . HIS A 1 109 ? 47.847 91.755 38.719 1.00 61.60 951 HIS A N 1
ATOM 856 C CA . HIS A 1 109 ? 46.569 92.430 38.558 1.00 60.29 951 HIS A CA 1
ATOM 857 C C . HIS A 1 109 ? 45.730 92.276 39.819 1.00 65.35 951 HIS A C 1
ATOM 858 O O . HIS A 1 109 ? 45.744 91.229 40.473 1.00 60.87 951 HIS A O 1
ATOM 865 N N . VAL A 1 110 ? 44.998 93.330 40.159 1.00 67.05 952 VAL A N 1
ATOM 866 C CA . VAL A 1 110 ? 44.092 93.330 41.299 1.00 63.76 952 VAL A CA 1
ATOM 867 C C . VAL A 1 110 ? 42.705 93.664 40.766 1.00 67.63 952 VAL A C 1
ATOM 868 O O . VAL A 1 110 ? 42.544 94.599 39.973 1.00 63.86 952 VAL A O 1
ATOM 872 N N . PHE A 1 111 ? 41.721 92.865 41.145 1.00 56.87 953 PHE A N 1
ATOM 873 C CA . PHE A 1 111 ? 40.355 93.129 40.719 1.00 53.84 953 PHE A CA 1
ATOM 874 C C . PHE A 1 111 ? 39.750 94.212 41.598 1.00 50.98 953 PHE A C 1
ATOM 875 O O . PHE A 1 111 ? 39.742 94.066 42.825 1.00 53.08 953 PHE A O 1
ATOM 883 N N . PRO A 1 112 ? 39.254 95.309 41.026 1.00 51.77 954 PRO A N 1
ATOM 884 C CA . PRO A 1 112 ? 38.711 96.383 41.861 1.00 55.07 954 PRO A CA 1
ATOM 885 C C . PRO A 1 112 ? 37.451 95.930 42.577 1.00 45.79 954 PRO A C 1
ATOM 886 O O . PRO A 1 112 ? 36.647 95.164 42.040 1.00 45.76 954 PRO A O 1
ATOM 890 N N . LEU A 1 113 ? 37.294 96.407 43.809 1.00 42.65 955 LEU A N 1
ATOM 891 C CA . LEU A 1 113 ? 36.086 96.131 44.571 1.00 42.31 955 LEU A CA 1
ATOM 892 C C . LEU A 1 113 ? 34.871 96.711 43.859 1.00 52.10 955 LEU A C 1
ATOM 893 O O . LEU A 1 113 ? 34.941 97.783 43.254 1.00 47.75 955 LEU A O 1
ATOM 898 N N . GLY A 1 114 ? 33.755 95.990 43.932 1.00 47.94 956 GLY A N 1
ATOM 899 C CA . GLY A 1 114 ? 32.494 96.458 43.406 1.00 41.70 956 GLY A CA 1
ATOM 900 C C . GLY A 1 114 ? 32.295 96.289 41.916 1.00 41.84 956 GLY A C 1
ATOM 901 O O . GLY A 1 114 ? 31.211 96.616 41.419 1.00 44.88 956 GLY A O 1
ATOM 902 N N . GLN A 1 115 ? 33.291 95.796 41.182 1.00 48.12 957 GLN A N 1
ATOM 903 C CA . GLN A 1 115 ? 33.197 95.688 39.733 1.00 45.73 957 GLN A CA 1
ATOM 904 C C . GLN A 1 115 ? 33.303 94.232 39.295 1.00 39.60 957 GLN A C 1
ATOM 905 O O . GLN A 1 115 ? 33.737 93.359 40.052 1.00 42.38 957 GLN A O 1
ATOM 911 N N . TRP A 1 116 ? 32.903 93.986 38.052 1.00 36.07 958 TRP A N 1
ATOM 912 C CA . TRP A 1 116 ? 32.800 92.634 37.511 1.00 41.79 958 TRP A CA 1
ATOM 913 C C . TRP A 1 116 ? 33.611 92.523 36.222 1.00 40.31 958 TRP A C 1
ATOM 914 O O . TRP A 1 116 ? 33.669 93.479 35.450 1.00 46.49 958 TRP A O 1
ATOM 925 N N . PRO A 1 117 ? 34.249 91.364 35.977 1.00 43.19 959 PRO A N 1
ATOM 926 C CA . PRO A 1 117 ? 34.269 90.138 36.779 1.00 42.99 959 PRO A CA 1
ATOM 927 C C . PRO A 1 117 ? 35.495 90.004 37.673 1.00 40.37 959 PRO A C 1
ATOM 928 O O . PRO A 1 117 ? 36.445 90.780 37.543 1.00 41.65 959 PRO A O 1
ATOM 932 N N . LEU A 1 118 ? 35.470 89.020 38.574 1.00 51.77 960 LEU A N 1
ATOM 933 C CA . LEU A 1 118 ? 36.619 88.689 39.407 1.00 46.88 960 LEU A CA 1
ATOM 934 C C . LEU A 1 118 ? 37.417 87.529 38.826 1.00 46.33 960 LEU A C 1
ATOM 935 O O . LEU A 1 118 ? 37.970 86.716 39.574 1.00 49.27 960 LEU A O 1
ATOM 940 N N . PHE A 1 119 ? 37.487 87.441 37.501 1.00 44.11 961 PHE A N 1
ATOM 941 C CA . PHE A 1 119 ? 38.267 86.410 36.840 1.00 44.71 961 PHE A CA 1
ATOM 942 C C . PHE A 1 119 ? 38.679 86.908 35.464 1.00 44.35 961 PHE A C 1
ATOM 943 O O . PHE A 1 119 ? 38.172 87.916 34.965 1.00 44.85 961 PHE A O 1
ATOM 951 N N . GLU A 1 120 ? 39.619 86.191 34.856 1.00 39.97 962 GLU A N 1
ATOM 952 C CA . GLU A 1 120 ? 39.991 86.441 33.473 1.00 40.79 962 GLU A CA 1
ATOM 953 C C . GLU A 1 120 ? 40.371 85.118 32.832 1.00 51.23 962 GLU A C 1
ATOM 954 O O . GLU A 1 120 ? 41.168 84.359 33.393 1.00 45.33 962 GLU A O 1
ATOM 960 N N . LEU A 1 121 ? 39.793 84.845 31.669 1.00 48.49 963 LEU A N 1
ATOM 961 C CA . LEU A 1 121 ? 40.080 83.639 30.900 1.00 41.18 963 LEU A CA 1
ATOM 962 C C . LEU A 1 121 ? 40.533 84.115 29.526 1.00 40.93 963 LEU A C 1
ATOM 963 O O . LEU A 1 121 ? 39.710 84.510 28.694 1.00 57.23 963 LEU A O 1
ATOM 968 N N . LYS A 1 122 ? 41.841 84.082 29.295 1.00 43.86 964 LYS A N 1
ATOM 969 C CA . LYS A 1 122 ? 42.443 84.600 28.078 1.00 45.32 964 LYS A CA 1
ATOM 970 C C . LYS A 1 122 ? 43.223 83.493 27.385 1.00 41.92 964 LYS A C 1
ATOM 971 O O . LYS A 1 122 ? 43.808 82.621 28.036 1.00 51.04 964 LYS A O 1
ATOM 977 N N . ALA A 1 123 ? 43.225 83.534 26.056 1.00 42.48 965 ALA A N 1
ATOM 978 C CA . ALA A 1 123 ? 43.911 82.546 25.240 1.00 46.55 965 ALA A CA 1
ATOM 979 C C . ALA A 1 123 ? 44.956 83.223 24.367 1.00 46.52 965 ALA A C 1
ATOM 980 O O . ALA A 1 123 ? 44.703 84.281 23.781 1.00 51.96 965 ALA A O 1
ATOM 982 N N . PHE A 1 124 ? 46.133 82.609 24.292 1.00 47.11 966 PHE A N 1
ATOM 983 C CA . PHE A 1 124 ? 47.209 83.045 23.413 1.00 51.91 966 PHE A CA 1
ATOM 984 C C . PHE A 1 124 ? 47.397 81.986 22.338 1.00 52.26 966 PHE A C 1
ATOM 985 O O . PHE A 1 124 ? 47.685 80.827 22.652 1.00 50.08 966 PHE A O 1
ATOM 993 N N . GLN A 1 125 ? 47.239 82.381 21.077 1.00 51.17 967 GLN A N 1
ATOM 994 C CA . GLN A 1 125 ? 47.353 81.437 19.971 1.00 55.47 967 GLN A CA 1
ATOM 995 C C . GLN A 1 125 ? 48.824 81.273 19.614 1.00 48.97 967 GLN A C 1
ATOM 996 O O . GLN A 1 125 ? 49.443 82.188 19.060 1.00 50.34 967 GLN A O 1
ATOM 1002 N N . LEU A 1 126 ? 49.388 80.109 19.933 1.00 51.52 968 LEU A N 1
ATOM 1003 C CA . LEU A 1 126 ? 50.787 79.832 19.630 1.00 60.23 968 LEU A CA 1
ATOM 1004 C C . LEU A 1 126 ? 50.958 79.293 18.216 1.00 57.90 968 LEU A C 1
ATOM 1005 O O . LEU A 1 126 ? 51.879 79.704 17.500 1.00 56.84 968 LEU A O 1
ATOM 1010 N N . GLN A 1 127 ? 50.083 78.382 17.804 1.00 58.44 969 GLN A N 1
ATOM 1011 C CA . GLN A 1 127 ? 49.988 77.914 16.430 1.00 70.81 969 GLN A CA 1
ATOM 1012 C C . GLN A 1 127 ? 48.517 77.913 16.033 1.00 66.47 969 GLN A C 1
ATOM 1013 O O . GLN A 1 127 ? 47.637 78.185 16.854 1.00 68.49 969 GLN A O 1
ATOM 1019 N N . GLU A 1 128 ? 48.254 77.598 14.760 1.00 76.47 970 GLU A N 1
ATOM 1020 C CA . GLU A 1 128 ? 46.897 77.683 14.222 1.00 77.05 970 GLU A CA 1
ATOM 1021 C C . GLU A 1 128 ? 45.883 76.955 15.098 1.00 72.95 970 GLU A C 1
ATOM 1022 O O . GLU A 1 128 ? 44.760 77.436 15.287 1.00 80.82 970 GLU A O 1
ATOM 1028 N N . HIS A 1 129 ? 46.256 75.795 15.646 1.00 63.27 971 HIS A N 1
ATOM 1029 C CA . HIS A 1 129 ? 45.349 75.023 16.489 1.00 74.85 971 HIS A CA 1
ATOM 1030 C C . HIS A 1 129 ? 45.930 74.730 17.869 1.00 71.10 971 HIS A C 1
ATOM 1031 O O . HIS A 1 129 ? 45.500 73.772 18.522 1.00 74.76 971 HIS A O 1
ATOM 1038 N N . THR A 1 130 ? 46.892 75.525 18.334 1.00 60.07 972 THR A N 1
ATOM 1039 C CA . THR A 1 130 ? 47.473 75.346 19.659 1.00 63.97 972 THR A CA 1
ATOM 1040 C C . THR A 1 130 ? 47.396 76.670 20.407 1.00 55.46 972 THR A C 1
ATOM 1041 O O . THR A 1 130 ? 47.956 77.677 19.955 1.00 57.47 972 THR A O 1
ATOM 1045 N N . TYR A 1 131 ? 46.719 76.666 21.555 1.00 53.50 973 TYR A N 1
ATOM 1046 C CA . TYR A 1 131 ? 46.552 77.856 22.373 1.00 55.24 973 TYR A CA 1
ATOM 1047 C C . TYR A 1 131 ? 47.135 77.623 23.758 1.00 56.25 973 TYR A C 1
ATOM 1048 O O . TYR A 1 131 ? 47.255 76.487 24.225 1.00 52.04 973 TYR A O 1
ATOM 1057 N N . LEU A 1 132 ? 47.500 78.718 24.415 1.00 55.72 974 LEU A N 1
ATOM 1058 C CA . LEU A 1 132 ? 47.823 78.712 25.837 1.00 55.52 974 LEU A CA 1
ATOM 1059 C C . LEU A 1 132 ? 46.665 79.405 26.546 1.00 53.80 974 LEU A C 1
ATOM 1060 O O . LEU A 1 132 ? 46.448 80.608 26.363 1.00 53.43 974 LEU A O 1
ATOM 1065 N N . LEU A 1 133 ? 45.915 78.642 27.334 1.00 44.13 975 LEU A N 1
ATOM 1066 C CA . LEU A 1 133 ? 44.735 79.139 28.029 1.00 52.10 975 LEU A CA 1
ATOM 1067 C C . LEU A 1 133 ? 45.107 79.511 29.461 1.00 52.58 975 LEU A C 1
ATOM 1068 O O . LEU A 1 133 ? 45.580 78.661 30.224 1.00 48.80 975 LEU A O 1
ATOM 1073 N N . CYS A 1 134 ? 44.895 80.776 29.821 1.00 53.60 976 CYS A N 1
ATOM 1074 C CA . CYS A 1 134 ? 45.231 81.296 31.141 1.00 53.23 976 CYS A CA 1
ATOM 1075 C C . CYS A 1 134 ? 43.957 81.599 31.913 1.00 51.11 976 CYS A C 1
ATOM 1076 O O . CYS A 1 134 ? 43.063 82.283 31.402 1.00 47.06 976 CYS A O 1
ATOM 1079 N N . PHE A 1 135 ? 43.877 81.094 33.141 1.00 48.71 977 PHE A N 1
ATOM 1080 C CA . PHE A 1 135 ? 42.729 81.327 34.003 1.00 47.88 977 PHE A CA 1
ATOM 1081 C C . PHE A 1 135 ? 43.219 81.810 35.359 1.00 54.27 977 PHE A C 1
ATOM 1082 O O . PHE A 1 135 ? 44.152 81.233 35.927 1.00 50.57 977 PHE A O 1
ATOM 1090 N N . ARG A 1 136 ? 42.596 82.870 35.867 1.00 50.53 978 ARG A N 1
ATOM 1091 C CA . ARG A 1 136 ? 42.914 83.399 37.184 1.00 48.68 978 ARG A CA 1
ATOM 1092 C C . ARG A 1 136 ? 41.632 83.928 37.808 1.00 51.87 978 ARG A C 1
ATOM 1093 O O . ARG A 1 136 ? 40.747 84.428 37.108 1.00 50.66 978 ARG A O 1
ATOM 1101 N N . TYR A 1 137 ? 41.524 83.788 39.126 1.00 49.77 979 TYR A N 1
ATOM 1102 C CA . TYR A 1 137 ? 40.328 84.233 39.825 1.00 48.69 979 TYR A CA 1
ATOM 1103 C C . TYR A 1 137 ? 40.681 84.688 41.232 1.00 54.68 979 TYR A C 1
ATOM 1104 O O . TYR A 1 137 ? 41.566 84.120 41.878 1.00 45.50 979 TYR A O 1
ATOM 1113 N N . ASP A 1 138 ? 39.982 85.722 41.692 1.00 50.28 980 ASP A N 1
ATOM 1114 C CA . ASP A 1 138 ? 40.129 86.183 43.064 1.00 47.59 980 ASP A CA 1
ATOM 1115 C C . ASP A 1 138 ? 39.519 85.161 44.014 1.00 51.90 980 ASP A C 1
ATOM 1116 O O . ASP A 1 138 ? 38.451 84.602 43.746 1.00 51.51 980 ASP A O 1
ATOM 1121 N N . ALA A 1 139 ? 40.201 84.914 45.134 1.00 42.00 981 ALA A N 1
ATOM 1122 C CA . ALA A 1 139 ? 39.688 83.950 46.101 1.00 43.50 981 ALA A CA 1
ATOM 1123 C C . ALA A 1 139 ? 38.473 84.470 46.855 1.00 42.88 981 ALA A C 1
ATOM 1124 O O . ALA A 1 139 ? 37.796 83.680 47.522 1.00 51.38 981 ALA A O 1
ATOM 1126 N N . LEU A 1 140 ? 38.182 85.770 46.767 1.00 42.19 982 LEU A N 1
ATOM 1127 C CA . LEU A 1 140 ? 36.910 86.277 47.269 1.00 51.82 982 LEU A CA 1
ATOM 1128 C C . LEU A 1 140 ? 35.742 85.704 46.478 1.00 52.24 982 LEU A C 1
ATOM 1129 O O . LEU A 1 140 ? 34.621 85.619 46.992 1.00 49.41 982 LEU A O 1
ATOM 1134 N N . LEU A 1 141 ? 35.988 85.309 45.229 1.00 43.77 983 LEU A N 1
ATOM 1135 C CA . LEU A 1 141 ? 34.929 84.835 44.347 1.00 53.57 983 LEU A CA 1
ATOM 1136 C C . LEU A 1 141 ? 34.557 83.384 44.636 1.00 51.78 983 LEU A C 1
ATOM 1137 O O . LEU A 1 141 ? 33.375 83.066 44.801 1.00 45.45 983 LEU A O 1
ATOM 1142 N N . MET A 1 142 ? 35.546 82.500 44.729 1.00 48.20 984 MET A N 1
ATOM 1143 C CA . MET A 1 142 ? 35.274 81.077 44.861 1.00 45.91 984 MET A CA 1
ATOM 1144 C C . MET A 1 142 ? 36.500 80.393 45.447 1.00 49.69 984 MET A C 1
ATOM 1145 O O . MET A 1 142 ? 37.622 80.891 45.322 1.00 46.22 984 MET A O 1
ATOM 1150 N N . ASP A 1 143 ? 36.275 79.253 46.094 1.00 41.59 985 ASP A N 1
ATOM 1151 C CA . ASP A 1 143 ? 37.380 78.440 46.576 1.00 48.86 985 ASP A CA 1
ATOM 1152 C C . ASP A 1 143 ? 37.829 77.462 45.488 1.00 43.82 985 ASP A C 1
ATOM 1153 O O . ASP A 1 143 ? 37.290 77.429 44.379 1.00 45.48 985 ASP A O 1
ATOM 1158 N N . GLY A 1 144 ? 38.838 76.652 45.815 1.00 49.06 986 GLY A N 1
ATOM 1159 C CA . GLY A 1 144 ? 39.390 75.734 44.831 1.00 45.05 986 GLY A CA 1
ATOM 1160 C C . GLY A 1 144 ? 38.411 74.657 44.402 1.00 46.82 986 GLY A C 1
ATOM 1161 O O . GLY A 1 144 ? 38.360 74.287 43.225 1.00 55.20 986 GLY A O 1
ATOM 1162 N N . ALA A 1 145 ? 37.632 74.128 45.350 1.00 45.24 987 ALA A N 1
ATOM 1163 C CA . ALA A 1 145 ? 36.626 73.126 45.008 1.00 46.60 987 ALA A CA 1
ATOM 1164 C C . ALA A 1 145 ? 35.595 73.685 44.037 1.00 54.39 987 ALA A C 1
ATOM 1165 O O . ALA A 1 145 ? 35.189 73.004 43.087 1.00 42.88 987 ALA A O 1
ATOM 1167 N N . SER A 1 146 ? 35.149 74.922 44.266 1.00 46.18 988 SER A N 1
ATOM 1168 C CA . SER A 1 146 ? 34.224 75.559 43.335 1.00 47.45 988 SER A CA 1
ATOM 1169 C C . SER A 1 146 ? 34.862 75.727 41.962 1.00 47.63 988 SER A C 1
ATOM 1170 O O . SER A 1 146 ? 34.181 75.627 40.934 1.00 46.63 988 SER A O 1
ATOM 1173 N N . MET A 1 147 ? 36.171 75.994 41.926 1.00 51.33 989 MET A N 1
ATOM 1174 C CA . MET A 1 147 ? 36.873 76.121 40.653 1.00 47.96 989 MET A CA 1
ATOM 1175 C C . MET A 1 147 ? 36.808 74.826 39.851 1.00 44.99 989 MET A C 1
ATOM 1176 O O . MET A 1 147 ? 36.707 74.856 38.618 1.00 46.98 989 MET A O 1
ATOM 1181 N N . ASN A 1 148 ? 36.859 73.678 40.531 1.00 50.74 990 ASN A N 1
ATOM 1182 C CA . ASN A 1 148 ? 36.687 72.406 39.835 1.00 49.93 990 ASN A CA 1
ATOM 1183 C C . ASN A 1 148 ? 35.273 72.262 39.285 1.00 45.50 990 ASN A C 1
ATOM 1184 O O . ASN A 1 148 ? 35.081 71.729 38.186 1.00 48.75 990 ASN A O 1
ATOM 1189 N N . LEU A 1 149 ? 34.272 72.720 40.041 1.00 43.50 991 LEU A N 1
ATOM 1190 C CA . LEU A 1 149 ? 32.901 72.728 39.537 1.00 44.10 991 LEU A CA 1
ATOM 1191 C C . LEU A 1 149 ? 32.789 73.534 38.249 1.00 45.33 991 LEU A C 1
ATOM 1192 O O . LEU A 1 149 ? 32.099 73.121 37.310 1.00 52.37 991 LEU A O 1
ATOM 1197 N N . VAL A 1 150 ? 33.455 74.690 38.190 1.00 44.30 992 VAL A N 1
ATOM 1198 C CA . VAL A 1 150 ? 33.402 75.523 36.989 1.00 43.89 992 VAL A CA 1
ATOM 1199 C C . VAL A 1 150 ? 34.007 74.788 35.801 1.00 48.36 992 VAL A C 1
ATOM 1200 O O . VAL A 1 150 ? 33.433 74.764 34.706 1.00 45.74 992 VAL A O 1
ATOM 1204 N N . GLY A 1 151 ? 35.175 74.176 35.999 1.00 41.78 993 GLY A N 1
ATOM 1205 C CA . GLY A 1 151 ? 35.775 73.388 34.937 1.00 45.78 993 GLY A CA 1
ATOM 1206 C C . GLY A 1 151 ? 34.905 72.223 34.511 1.00 48.51 993 GLY A C 1
ATOM 1207 O O . GLY A 1 151 ? 34.889 71.853 33.334 1.00 47.29 993 GLY A O 1
ATOM 1208 N N . GLN A 1 152 ? 34.176 71.630 35.458 1.00 45.27 994 GLN A N 1
ATOM 1209 C CA . GLN A 1 152 ? 33.303 70.507 35.138 1.00 52.11 994 GLN A CA 1
ATOM 1210 C C . GLN A 1 152 ? 32.165 70.944 34.224 1.00 51.57 994 GLN A C 1
ATOM 1211 O O . GLN A 1 152 ? 31.924 70.329 33.179 1.00 52.12 994 GLN A O 1
ATOM 1217 N N . ASP A 1 153 ? 31.452 72.008 34.603 1.00 48.71 995 ASP A N 1
ATOM 1218 C CA . ASP A 1 153 ? 30.391 72.531 33.750 1.00 53.35 995 ASP A CA 1
ATOM 1219 C C . ASP A 1 153 ? 30.940 73.083 32.442 1.00 49.57 995 ASP A C 1
ATOM 1220 O O . ASP A 1 153 ? 30.271 72.995 31.406 1.00 48.37 995 ASP A O 1
ATOM 1225 N N . LEU A 1 154 ? 32.142 73.665 32.470 1.00 49.38 996 LEU A N 1
ATOM 1226 C CA . LEU A 1 154 ? 32.759 74.162 31.244 1.00 45.95 996 LEU A CA 1
ATOM 1227 C C . LEU A 1 154 ? 32.922 73.041 30.226 1.00 49.80 996 LEU A C 1
ATOM 1228 O O . LEU A 1 154 ? 32.512 73.171 29.067 1.00 52.15 996 LEU A O 1
ATOM 1233 N N . MET A 1 155 ? 33.530 71.928 30.644 1.00 51.35 997 MET A N 1
ATOM 1234 C CA . MET A 1 155 ? 33.717 70.801 29.737 1.00 54.56 997 MET A CA 1
ATOM 1235 C C . MET A 1 155 ? 32.391 70.180 29.319 1.00 51.94 997 MET A C 1
ATOM 1236 O O . MET A 1 155 ? 32.265 69.696 28.188 1.00 55.96 997 MET A O 1
ATOM 1241 N N . HIS A 1 156 ? 31.397 70.169 30.212 1.00 46.47 998 HIS A N 1
ATOM 1242 C CA . HIS A 1 156 ? 30.101 69.595 29.859 1.00 56.38 998 HIS A CA 1
ATOM 1243 C C . HIS A 1 156 ? 29.445 70.368 28.721 1.00 60.90 998 HIS A C 1
ATOM 1244 O O . HIS A 1 156 ? 29.059 69.784 27.701 1.00 61.57 998 HIS A O 1
ATOM 1251 N N . TYR A 1 157 ? 29.303 71.687 28.879 1.00 57.38 999 TYR A N 1
ATOM 1252 C CA . TYR A 1 157 ? 28.689 72.490 27.828 1.00 53.65 999 TYR A CA 1
ATOM 1253 C C . TYR A 1 157 ? 29.556 72.564 26.579 1.00 55.55 999 TYR A C 1
ATOM 1254 O O . TYR A 1 157 ? 29.037 72.853 25.496 1.00 57.20 999 TYR A O 1
ATOM 1263 N N . TYR A 1 158 ? 30.860 72.314 26.704 1.00 48.69 1000 TYR A N 1
ATOM 1264 C CA . TYR A 1 158 ? 31.711 72.240 25.522 1.00 56.25 1000 TYR A CA 1
ATOM 1265 C C . TYR A 1 158 ? 31.349 71.032 24.665 1.00 65.51 1000 TYR A C 1
ATOM 1266 O O . TYR A 1 158 ? 31.144 71.158 23.452 1.00 59.73 1000 TYR A O 1
ATOM 1275 N N . HIS A 1 159 ? 31.265 69.849 25.279 1.00 59.62 1001 HIS A N 1
ATOM 1276 C CA . HIS A 1 159 ? 30.955 68.637 24.527 1.00 61.18 1001 HIS A CA 1
ATOM 1277 C C . HIS A 1 159 ? 29.478 68.551 24.159 1.00 71.16 1001 HIS A C 1
ATOM 1278 O O . HIS A 1 159 ? 29.135 68.053 23.081 1.00 69.47 1001 HIS A O 1
ATOM 1285 N N . GLN A 1 160 ? 28.593 69.032 25.030 1.00 68.20 1002 GLN A N 1
ATOM 1286 C CA . GLN A 1 160 ? 27.148 68.889 24.855 1.00 62.57 1002 GLN A CA 1
ATOM 1287 C C . GLN A 1 160 ? 26.498 70.253 25.038 1.00 58.82 1002 GLN A C 1
ATOM 1288 O O . GLN A 1 160 ? 25.910 70.542 26.089 1.00 63.90 1002 GLN A O 1
ATOM 1294 N N . PRO A 1 161 ? 26.593 71.123 24.029 1.00 55.07 1003 PRO A N 1
ATOM 1295 C CA . PRO A 1 161 ? 26.057 72.486 24.179 1.00 60.83 1003 PRO A CA 1
ATOM 1296 C C . PRO A 1 161 ? 24.568 72.534 24.473 1.00 67.20 1003 PRO A C 1
ATOM 1297 O O . PRO A 1 161 ? 24.105 73.488 25.113 1.00 63.85 1003 PRO A O 1
ATOM 1301 N N . ASP A 1 162 ? 23.800 71.540 24.026 1.00 68.37 1004 ASP A N 1
ATOM 1302 C CA . ASP A 1 162 ? 22.350 71.585 24.146 1.00 68.47 1004 ASP A CA 1
ATOM 1303 C C . ASP A 1 162 ? 21.812 70.827 25.353 1.00 72.19 1004 ASP A C 1
ATOM 1304 O O . ASP A 1 162 ? 20.655 71.042 25.730 1.00 77.11 1004 ASP A O 1
ATOM 1309 N N . ALA A 1 163 ? 22.612 69.954 25.961 1.00 73.75 1005 ALA A N 1
ATOM 1310 C CA . ALA A 1 163 ? 22.189 69.189 27.134 1.00 66.08 1005 ALA A CA 1
ATOM 1311 C C . ALA A 1 163 ? 22.236 70.106 28.351 1.00 72.94 1005 ALA A C 1
ATOM 1312 O O . ALA A 1 163 ? 23.273 70.273 28.993 1.00 73.97 1005 ALA A O 1
ATOM 1314 N N . GLN A 1 164 ? 21.092 70.701 28.678 1.00 66.80 1006 GLN A N 1
ATOM 1315 C CA . GLN A 1 164 ? 21.014 71.635 29.794 1.00 71.07 1006 GLN A CA 1
ATOM 1316 C C . GLN A 1 164 ? 21.102 70.889 31.123 1.00 74.00 1006 GLN A C 1
ATOM 1317 O O . GLN A 1 164 ? 20.497 69.828 31.301 1.00 70.43 1006 GLN A O 1
ATOM 1323 N N . LEU A 1 165 ? 21.888 71.460 32.066 1.00 74.22 1007 LEU A N 1
ATOM 1324 C CA . LEU A 1 165 ? 22.201 70.853 33.354 1.00 74.74 1007 LEU A CA 1
ATOM 1325 C C . LEU A 1 165 ? 21.045 71.036 34.339 1.00 72.16 1007 LEU A C 1
ATOM 1326 O O . LEU A 1 165 ? 20.347 72.055 34.297 1.00 59.13 1007 LEU A O 1
ATOM 1331 N N . PRO A 1 166 ? 20.884 70.122 35.299 1.00 70.98 1008 PRO A N 1
ATOM 1332 C CA . PRO A 1 166 ? 19.700 70.168 36.170 1.00 69.37 1008 PRO A CA 1
ATOM 1333 C C . PRO A 1 166 ? 19.667 71.451 36.975 1.00 64.17 1008 PRO A C 1
ATOM 1334 O O . PRO A 1 166 ? 20.703 71.899 37.490 1.00 65.58 1008 PRO A O 1
ATOM 1338 N N . PRO A 1 167 ? 18.502 72.089 37.073 1.00 68.75 1009 PRO A N 1
ATOM 1339 C CA . PRO A 1 167 ? 18.436 73.402 37.723 1.00 61.48 1009 PRO A CA 1
ATOM 1340 C C . PRO A 1 167 ? 18.828 73.326 39.190 1.00 57.79 1009 PRO A C 1
ATOM 1341 O O . PRO A 1 167 ? 18.507 72.366 39.893 1.00 61.80 1009 PRO A O 1
ATOM 1345 N N . LEU A 1 168 ? 19.537 74.354 39.641 1.00 61.88 1010 LEU A N 1
ATOM 1346 C CA . LEU A 1 168 ? 19.908 74.486 41.040 1.00 51.10 1010 LEU A CA 1
ATOM 1347 C C . LEU A 1 168 ? 18.830 75.273 41.774 1.00 48.97 1010 LEU A C 1
ATOM 1348 O O . LEU A 1 168 ? 18.364 76.307 41.282 1.00 58.82 1010 LEU A O 1
ATOM 1353 N N . SER A 1 169 ? 18.437 74.783 42.949 1.00 52.20 1011 SER A N 1
ATOM 1354 C CA . SER A 1 169 ? 17.486 75.481 43.802 1.00 56.06 1011 SER A CA 1
ATOM 1355 C C . SER A 1 169 ? 18.139 76.106 45.025 1.00 54.84 1011 SER A C 1
ATOM 1356 O O . SER A 1 169 ? 17.468 76.838 45.761 1.00 58.80 1011 SER A O 1
ATOM 1359 N N . PHE A 1 170 ? 19.419 75.835 45.254 1.00 54.43 1012 PHE A N 1
ATOM 1360 C CA . PHE A 1 170 ? 20.159 76.324 46.408 1.00 52.96 1012 PHE A CA 1
ATOM 1361 C C . PHE A 1 170 ? 21.221 77.299 45.919 1.00 41.90 1012 PHE A C 1
ATOM 1362 O O . PHE A 1 170 ? 21.944 77.002 44.962 1.00 50.16 1012 PHE A O 1
ATOM 1370 N N . THR A 1 171 ? 21.303 78.462 46.557 1.00 46.98 1013 THR A N 1
ATOM 1371 C CA . THR A 1 171 ? 22.259 79.492 46.180 1.00 43.85 1013 THR A CA 1
ATOM 1372 C C . THR A 1 171 ? 23.229 79.739 47.328 1.00 50.72 1013 THR A C 1
ATOM 1373 O O . THR A 1 171 ? 23.000 79.331 48.469 1.00 45.54 1013 THR A O 1
ATOM 1377 N N . PHE A 1 172 ? 24.336 80.415 47.008 1.00 44.44 1014 PHE A N 1
ATOM 1378 C CA . PHE A 1 172 ? 25.280 80.802 48.050 1.00 47.57 1014 PHE A CA 1
ATOM 1379 C C . PHE A 1 172 ? 24.692 81.872 48.959 1.00 42.04 1014 PHE A C 1
ATOM 1380 O O . PHE A 1 172 ? 25.094 81.986 50.122 1.00 45.99 1014 PHE A O 1
ATOM 1388 N N . GLN A 1 173 ? 23.742 82.660 48.449 1.00 45.54 1015 GLN A N 1
ATOM 1389 C CA . GLN A 1 173 ? 23.013 83.590 49.304 1.00 53.30 1015 GLN A CA 1
ATOM 1390 C C . GLN A 1 173 ? 22.207 82.843 50.360 1.00 51.64 1015 GLN A C 1
ATOM 1391 O O . GLN A 1 173 ? 22.174 83.248 51.529 1.00 49.67 1015 GLN A O 1
ATOM 1397 N N . ASP A 1 174 ? 21.541 81.754 49.965 1.00 44.96 1016 ASP A N 1
ATOM 1398 C CA . ASP A 1 174 ? 20.864 80.904 50.940 1.00 49.61 1016 ASP A CA 1
ATOM 1399 C C . ASP A 1 174 ? 21.851 80.344 51.956 1.00 50.81 1016 ASP A C 1
ATOM 1400 O O . ASP A 1 174 ? 21.585 80.348 53.164 1.00 53.09 1016 ASP A O 1
ATOM 1405 N N . TYR A 1 175 ? 22.994 79.839 51.479 1.00 46.59 1017 TYR A N 1
ATOM 1406 C CA . TYR A 1 175 ? 24.003 79.295 52.383 1.00 45.35 1017 TYR A CA 1
ATOM 1407 C C . TYR A 1 175 ? 24.470 80.333 53.395 1.00 44.18 1017 TYR A C 1
ATOM 1408 O O . TYR A 1 175 ? 24.665 80.016 54.575 1.00 45.54 1017 TYR A O 1
ATOM 1417 N N . MET A 1 176 ? 24.667 81.579 52.954 1.00 45.92 1018 MET A N 1
ATOM 1418 C CA . MET A 1 176 ? 25.170 82.605 53.861 1.00 47.54 1018 MET A CA 1
ATOM 1419 C C . MET A 1 176 ? 24.163 82.937 54.951 1.00 50.18 1018 MET A C 1
ATOM 1420 O O . MET A 1 176 ? 24.557 83.270 56.074 1.00 50.85 1018 MET A O 1
ATOM 1425 N N . HIS A 1 177 ? 22.867 82.868 54.640 1.00 53.41 1019 HIS A N 1
ATOM 1426 C CA . HIS A 1 177 ? 21.857 83.025 55.680 1.00 60.30 1019 HIS A CA 1
ATOM 1427 C C . HIS A 1 177 ? 22.007 81.938 56.738 1.00 61.46 1019 HIS A C 1
ATOM 1428 O O . HIS A 1 177 ? 21.930 82.213 57.942 1.00 52.53 1019 HIS A O 1
ATOM 1435 N N . ILE A 1 178 ? 22.220 80.693 56.303 1.00 51.48 1020 ILE A N 1
ATOM 1436 C CA . ILE A 1 178 ? 22.473 79.598 57.235 1.00 51.76 1020 ILE A CA 1
ATOM 1437 C C . ILE A 1 178 ? 23.804 79.799 57.951 1.00 61.72 1020 ILE A C 1
ATOM 1438 O O . ILE A 1 178 ? 23.926 79.524 59.152 1.00 57.45 1020 ILE A O 1
ATOM 1443 N N . TYR A 1 179 ? 24.819 80.281 57.229 1.00 55.21 1021 TYR A N 1
ATOM 1444 C CA . TYR A 1 179 ? 26.128 80.524 57.832 1.00 51.45 1021 TYR A CA 1
ATOM 1445 C C . TYR A 1 179 ? 26.028 81.512 58.987 1.00 56.00 1021 TYR A C 1
ATOM 1446 O O . TYR A 1 179 ? 26.594 81.287 60.063 1.00 54.38 1021 TYR A O 1
ATOM 1455 N N . ASP A 1 180 ? 25.309 82.616 58.780 1.00 58.74 1022 ASP A N 1
ATOM 1456 C CA . ASP A 1 180 ? 25.168 83.617 59.831 1.00 63.84 1022 ASP A CA 1
ATOM 1457 C C . ASP A 1 180 ? 24.414 83.064 61.033 1.00 69.26 1022 ASP A C 1
ATOM 1458 O O . ASP A 1 180 ? 24.689 83.459 62.173 1.00 79.12 1022 ASP A O 1
ATOM 1463 N N . ASP A 1 181 ? 23.460 82.157 60.805 1.00 68.88 1023 ASP A N 1
ATOM 1464 C CA . ASP A 1 181 ? 22.753 81.540 61.923 1.00 74.76 1023 ASP A CA 1
ATOM 1465 C C . ASP A 1 181 ? 23.634 80.540 62.661 1.00 78.32 1023 ASP A C 1
ATOM 1466 O O . ASP A 1 181 ? 23.427 80.302 63.856 1.00 82.16 1023 ASP A O 1
ATOM 1471 N N . MET A 1 182 ? 24.626 79.958 61.980 1.00 73.88 1024 MET A N 1
ATOM 1472 C CA . MET A 1 182 ? 25.483 78.968 62.625 1.00 68.93 1024 MET A CA 1
ATOM 1473 C C . MET A 1 182 ? 26.499 79.607 63.562 1.00 77.77 1024 MET A C 1
ATOM 1474 O O . MET A 1 182 ? 27.020 78.922 64.448 1.00 85.31 1024 MET A O 1
ATOM 1479 N N . LYS A 1 183 ? 26.792 80.899 63.382 1.00 81.10 1025 LYS A N 1
ATOM 1480 C CA . LYS A 1 183 ? 27.686 81.612 64.286 1.00 87.19 1025 LYS A CA 1
ATOM 1481 C C . LYS A 1 183 ? 27.113 81.724 65.692 1.00 92.18 1025 LYS A C 1
ATOM 1482 O O . LYS A 1 183 ? 27.875 81.908 66.648 1.00 89.80 1025 LYS A O 1
ATOM 1488 N N . ARG A 1 184 ? 25.793 81.614 65.836 1.00 96.04 1026 ARG A N 1
ATOM 1489 C CA . ARG A 1 184 ? 25.125 81.793 67.116 1.00 90.19 1026 ARG A CA 1
ATOM 1490 C C . ARG A 1 184 ? 24.365 80.541 67.539 1.00 92.10 1026 ARG A C 1
ATOM 1491 O O . ARG A 1 184 ? 23.138 80.574 67.706 1.00 94.70 1026 ARG A O 1
ATOM 1499 N N . GLY A 1 185 ? 25.091 79.431 67.718 1.00 93.49 1027 GLY A N 1
ATOM 1500 C CA . GLY A 1 185 ? 24.490 78.185 68.137 1.00 93.86 1027 GLY A CA 1
ATOM 1501 C C . GLY A 1 185 ? 25.271 77.551 69.276 1.00 92.47 1027 GLY A C 1
ATOM 1502 O O . GLY A 1 185 ? 26.399 77.947 69.587 1.00 95.52 1027 GLY A O 1
ATOM 1503 N N . THR A 1 186 ? 24.643 76.548 69.893 1.00 97.59 1028 THR A N 1
ATOM 1504 C CA . THR A 1 186 ? 25.303 75.798 70.956 1.00 101.02 1028 THR A CA 1
ATOM 1505 C C . THR A 1 186 ? 26.523 75.067 70.413 1.00 92.55 1028 THR A C 1
ATOM 1506 O O . THR A 1 186 ? 27.549 74.954 71.094 1.00 89.73 1028 THR A O 1
ATOM 1510 N N . GLU A 1 187 ? 26.418 74.558 69.184 1.00 91.11 1029 GLU A N 1
ATOM 1511 C CA . GLU A 1 187 ? 27.545 73.909 68.525 1.00 88.06 1029 GLU A CA 1
ATOM 1512 C C . GLU A 1 187 ? 28.716 74.872 68.359 1.00 89.64 1029 GLU A C 1
ATOM 1513 O O . GLU A 1 187 ? 29.882 74.472 68.466 1.00 83.50 1029 GLU A O 1
ATOM 1519 N N . TYR A 1 188 ? 28.420 76.145 68.080 1.00 83.07 1030 TYR A N 1
ATOM 1520 C CA . TYR A 1 188 ? 29.468 77.153 67.939 1.00 83.32 1030 TYR A CA 1
ATOM 1521 C C . TYR A 1 188 ? 30.238 77.361 69.239 1.00 86.83 1030 TYR A C 1
ATOM 1522 O O . TYR A 1 188 ? 31.472 77.451 69.227 1.00 87.74 1030 TYR A O 1
ATOM 1531 N N . GLU A 1 189 ? 29.533 77.438 70.371 1.00 86.91 1031 GLU A N 1
ATOM 1532 C CA . GLU A 1 189 ? 30.214 77.684 71.639 1.00 81.20 1031 GLU A CA 1
ATOM 1533 C C . GLU A 1 189 ? 30.955 76.449 72.133 1.00 80.31 1031 GLU A C 1
ATOM 1534 O O . GLU A 1 189 ? 31.945 76.574 72.862 1.00 75.93 1031 GLU A O 1
ATOM 1540 N N . THR A 1 190 ? 30.499 75.256 71.751 1.00 76.37 1032 THR A N 1
ATOM 1541 C CA . THR A 1 190 ? 31.250 74.049 72.078 1.00 75.60 1032 THR A CA 1
ATOM 1542 C C . THR A 1 190 ? 32.562 74.006 71.300 1.00 77.98 1032 THR A C 1
ATOM 1543 O O . THR A 1 190 ? 33.608 73.646 71.853 1.00 82.73 1032 THR A O 1
ATOM 1547 N N . ALA A 1 191 ? 32.525 74.381 70.017 1.00 75.56 1033 ALA A N 1
ATOM 1548 C CA . ALA A 1 191 ? 33.745 74.450 69.216 1.00 75.56 1033 ALA A CA 1
ATOM 1549 C C . ALA A 1 191 ? 34.701 75.509 69.757 1.00 76.51 1033 ALA A C 1
ATOM 1550 O O . ALA A 1 191 ? 35.912 75.275 69.848 1.00 76.12 1033 ALA A O 1
ATOM 1552 N N . LYS A 1 192 ? 34.157 76.669 70.145 1.00 67.45 1034 LYS A N 1
ATOM 1553 C CA . LYS A 1 192 ? 34.940 77.759 70.730 1.00 79.50 1034 LYS A CA 1
ATOM 1554 C C . LYS A 1 192 ? 35.656 77.296 71.981 1.00 81.99 1034 LYS A C 1
ATOM 1555 O O . LYS A 1 192 ? 36.865 77.502 72.148 1.00 78.40 1034 LYS A O 1
ATOM 1561 N N . ALA A 1 193 ? 34.886 76.681 72.878 1.00 76.59 1035 ALA A N 1
ATOM 1562 C CA . ALA A 1 193 ? 35.394 76.175 74.143 1.00 77.18 1035 ALA A CA 1
ATOM 1563 C C . ALA A 1 193 ? 36.527 75.189 73.925 1.00 81.21 1035 ALA A C 1
ATOM 1564 O O . ALA A 1 193 ? 37.488 75.149 74.703 1.00 84.68 1035 ALA A O 1
ATOM 1566 N N . TYR A 1 194 ? 36.423 74.373 72.878 1.00 73.97 1036 TYR A N 1
ATOM 1567 C CA . TYR A 1 194 ? 37.488 73.431 72.565 1.00 71.75 1036 TYR A CA 1
ATOM 1568 C C . TYR A 1 194 ? 38.773 74.169 72.205 1.00 75.35 1036 TYR A C 1
ATOM 1569 O O . TYR A 1 194 ? 39.871 73.749 72.590 1.00 64.90 1036 TYR A O 1
ATOM 1578 N N . TRP A 1 195 ? 38.656 75.271 71.458 1.00 70.13 1037 TRP A N 1
ATOM 1579 C CA . TRP A 1 195 ? 39.847 75.969 70.987 1.00 72.40 1037 TRP A CA 1
ATOM 1580 C C . TRP A 1 195 ? 40.510 76.795 72.091 1.00 77.29 1037 TRP A C 1
ATOM 1581 O O . TRP A 1 195 ? 41.742 76.887 72.135 1.00 78.11 1037 TRP A O 1
ATOM 1592 N N . THR A 1 196 ? 39.732 77.409 72.990 1.00 78.69 1038 THR A N 1
ATOM 1593 C CA . THR A 1 196 ? 40.361 78.037 74.153 1.00 85.32 1038 THR A CA 1
ATOM 1594 C C . THR A 1 196 ? 40.907 76.993 75.116 1.00 76.42 1038 THR A C 1
ATOM 1595 O O . THR A 1 196 ? 41.815 77.289 75.900 1.00 82.55 1038 THR A O 1
ATOM 1599 N N . ASN A 1 197 ? 40.360 75.778 75.078 1.00 77.63 1039 ASN A N 1
ATOM 1600 C CA . ASN A 1 197 ? 40.926 74.682 75.859 1.00 83.12 1039 ASN A CA 1
ATOM 1601 C C . ASN A 1 197 ? 42.340 74.354 75.392 1.00 81.07 1039 ASN A C 1
ATOM 1602 O O . ASN A 1 197 ? 43.212 74.018 76.203 1.00 79.66 1039 ASN A O 1
ATOM 1607 N N . LYS A 1 198 ? 42.581 74.444 74.087 1.00 78.61 1040 LYS A N 1
ATOM 1608 C CA . LYS A 1 198 ? 43.877 74.172 73.482 1.00 73.20 1040 LYS A CA 1
ATOM 1609 C C . LYS A 1 198 ? 44.731 75.426 73.293 1.00 81.77 1040 LYS A C 1
ATOM 1610 O O . LYS A 1 198 ? 45.899 75.315 72.902 1.00 82.72 1040 LYS A O 1
ATOM 1616 N N . LEU A 1 199 ? 44.222 76.597 73.652 1.00 67.23 1041 LEU A N 1
ATOM 1617 C CA . LEU A 1 199 ? 44.942 77.847 73.426 1.00 72.84 1041 LEU A CA 1
ATOM 1618 C C . LEU A 1 199 ? 46.128 78.138 74.352 1.00 82.66 1041 LEU A C 1
ATOM 1619 O O . LEU A 1 199 ? 47.149 78.645 73.869 1.00 87.33 1041 LEU A O 1
ATOM 1624 N N . PRO A 1 200 ? 46.075 77.834 75.658 1.00 87.83 1042 PRO A N 1
ATOM 1625 C CA . PRO A 1 200 ? 47.245 78.148 76.500 1.00 87.02 1042 PRO A CA 1
ATOM 1626 C C . PRO A 1 200 ? 48.489 77.339 76.179 1.00 79.84 1042 PRO A C 1
ATOM 1627 O O . PRO A 1 200 ? 49.601 77.841 76.380 1.00 80.65 1042 PRO A O 1
ATOM 1631 N N . ASP A 1 201 ? 48.348 76.112 75.683 1.00 84.62 1043 ASP A N 1
ATOM 1632 C CA . ASP A 1 201 ? 49.487 75.246 75.405 1.00 78.89 1043 ASP A CA 1
ATOM 1633 C C . ASP A 1 201 ? 49.680 75.029 73.908 1.00 73.36 1043 ASP A C 1
ATOM 1634 O O . ASP A 1 201 ? 50.317 74.053 73.499 1.00 68.13 1043 ASP A O 1
ATOM 1639 N N . PHE A 1 202 ? 49.145 75.924 73.085 1.00 68.63 1044 PHE A N 1
ATOM 1640 C CA . PHE A 1 202 ? 49.217 75.769 71.638 1.00 68.34 1044 PHE A CA 1
ATOM 1641 C C . PHE A 1 202 ? 50.563 76.258 71.119 1.00 64.13 1044 PHE A C 1
ATOM 1642 O O . PHE A 1 202 ? 50.938 77.407 71.380 1.00 62.44 1044 PHE A O 1
ATOM 1650 N N . PRO A 1 203 ? 51.308 75.433 70.388 1.00 56.35 1045 PRO A N 1
ATOM 1651 C CA . PRO A 1 203 ? 52.666 75.801 69.973 1.00 46.97 1045 PRO A CA 1
ATOM 1652 C C . PRO A 1 203 ? 52.646 76.907 68.935 1.00 47.74 1045 PRO A C 1
ATOM 1653 O O . PRO A 1 203 ? 51.623 77.130 68.270 1.00 58.34 1045 PRO A O 1
ATOM 1657 N N . PRO A 1 204 ? 53.753 77.623 68.765 1.00 52.61 1046 PRO A N 1
ATOM 1658 C CA . PRO A 1 204 ? 53.817 78.661 67.734 1.00 50.65 1046 PRO A CA 1
ATOM 1659 C C . PRO A 1 204 ? 54.047 78.060 66.353 1.00 40.85 1046 PRO A C 1
ATOM 1660 O O . PRO A 1 204 ? 54.372 76.882 66.197 1.00 42.81 1046 PRO A O 1
ATOM 1664 N N . ALA A 1 205 ? 53.854 78.904 65.339 1.00 42.44 1047 ALA A N 1
ATOM 1665 C CA . ALA A 1 205 ? 54.181 78.523 63.978 1.00 49.03 1047 ALA A CA 1
ATOM 1666 C C . ALA A 1 205 ? 55.667 78.181 63.886 1.00 46.92 1047 ALA A C 1
ATOM 1667 O O . ALA A 1 205 ? 56.470 78.649 64.696 1.00 48.11 1047 ALA A O 1
ATOM 1669 N N . PRO A 1 206 ? 56.056 77.353 62.916 1.00 47.81 1048 PRO A N 1
ATOM 1670 C CA . PRO A 1 206 ? 57.488 77.070 62.736 1.00 43.66 1048 PRO A CA 1
ATOM 1671 C C . PRO A 1 206 ? 58.250 78.359 62.472 1.00 43.61 1048 PRO A C 1
ATOM 1672 O O . PRO A 1 206 ? 57.943 79.104 61.537 1.00 47.88 1048 PRO A O 1
ATOM 1676 N N . SER A 1 207 ? 59.252 78.619 63.309 1.00 45.38 1049 SER A N 1
ATOM 1677 C CA . SER A 1 207 ? 60.072 79.823 63.193 1.00 53.17 1049 SER A CA 1
ATOM 1678 C C . SER A 1 207 ? 61.194 79.523 62.212 1.00 49.19 1049 SER A C 1
ATOM 1679 O O . SER A 1 207 ? 62.279 79.076 62.587 1.00 49.17 1049 SER A O 1
ATOM 1682 N N . LEU A 1 208 ? 60.930 79.776 60.935 1.00 42.96 1050 LEU A N 1
ATOM 1683 C CA . LEU A 1 208 ? 61.930 79.525 59.915 1.00 45.36 1050 LEU A CA 1
ATOM 1684 C C . LEU A 1 208 ? 62.944 80.665 59.875 1.00 51.75 1050 LEU A C 1
ATOM 1685 O O . LEU A 1 208 ? 62.751 81.734 60.461 1.00 49.17 1050 LEU A O 1
ATOM 1690 N N . LEU A 1 209 ? 64.040 80.423 59.164 1.00 56.74 1051 LEU A N 1
ATOM 1691 C CA . LEU A 1 209 ? 65.073 81.434 58.976 1.00 54.25 1051 LEU A CA 1
ATOM 1692 C C . LEU A 1 209 ? 64.633 82.358 57.847 1.00 48.94 1051 LEU A C 1
ATOM 1693 O O . LEU A 1 209 ? 64.618 81.961 56.678 1.00 56.19 1051 LEU A O 1
ATOM 1698 N N . LEU A 1 210 ? 64.270 83.587 58.194 1.00 44.30 1052 LEU A N 1
ATOM 1699 C CA . LEU A 1 210 ? 63.796 84.562 57.226 1.00 53.34 1052 LEU A CA 1
ATOM 1700 C C . LEU A 1 210 ? 64.947 85.447 56.767 1.00 56.19 1052 LEU A C 1
ATOM 1701 O O . LEU A 1 210 ? 65.866 85.750 57.532 1.00 53.43 1052 LEU A O 1
ATOM 1706 N N . ALA A 1 211 ? 64.885 85.864 55.502 1.00 51.81 1053 ALA A N 1
ATOM 1707 C CA . ALA A 1 211 ? 65.936 86.704 54.946 1.00 49.26 1053 ALA A CA 1
ATOM 1708 C C . ALA A 1 211 ? 65.847 88.147 55.422 1.00 53.22 1053 ALA A C 1
ATOM 1709 O O . ALA A 1 211 ? 66.858 88.857 55.391 1.00 63.27 1053 ALA A O 1
ATOM 1711 N N . LYS A 1 212 ? 64.671 88.596 55.855 1.00 52.84 1054 LYS A N 1
ATOM 1712 C CA . LYS A 1 212 ? 64.506 89.941 56.390 1.00 57.66 1054 LYS A CA 1
ATOM 1713 C C . LYS A 1 212 ? 63.247 89.968 57.246 1.00 58.22 1054 LYS A C 1
ATOM 1714 O O . LYS A 1 212 ? 62.452 89.025 57.250 1.00 53.70 1054 LYS A O 1
ATOM 1720 N N . ASP A 1 213 ? 63.081 91.064 57.975 1.00 57.06 1055 ASP A N 1
ATOM 1721 C CA . ASP A 1 213 ? 61.913 91.228 58.832 1.00 64.09 1055 ASP A CA 1
ATOM 1722 C C . ASP A 1 213 ? 60.662 91.396 57.974 1.00 59.29 1055 ASP A C 1
ATOM 1723 O O . ASP A 1 213 ? 60.641 92.252 57.080 1.00 53.56 1055 ASP A O 1
ATOM 1728 N N . PRO A 1 214 ? 59.614 90.595 58.196 1.00 55.55 1056 PRO A N 1
ATOM 1729 C CA . PRO A 1 214 ? 58.380 90.757 57.408 1.00 61.91 1056 PRO A CA 1
ATOM 1730 C C . PRO A 1 214 ? 57.769 92.144 57.497 1.00 58.38 1056 PRO A C 1
ATOM 1731 O O . PRO A 1 214 ? 57.028 92.537 56.587 1.00 53.82 1056 PRO A O 1
ATOM 1735 N N . ALA A 1 215 ? 58.058 92.899 58.559 1.00 59.95 1057 ALA A N 1
ATOM 1736 C CA . ALA A 1 215 ? 57.512 94.245 58.683 1.00 64.82 1057 ALA A CA 1
ATOM 1737 C C . ALA A 1 215 ? 58.064 95.172 57.607 1.00 61.16 1057 ALA A C 1
ATOM 1738 O O . ALA A 1 215 ? 57.422 96.171 57.261 1.00 66.23 1057 ALA A O 1
ATOM 1740 N N . GLU A 1 216 ? 59.249 94.865 57.076 1.00 61.31 1058 GLU A N 1
ATOM 1741 C CA . GLU A 1 216 ? 59.933 95.711 56.108 1.00 65.25 1058 GLU A CA 1
ATOM 1742 C C . GLU A 1 216 ? 59.735 95.243 54.669 1.00 63.28 1058 GLU A C 1
ATOM 1743 O O . GLU A 1 216 ? 60.394 95.767 53.765 1.00 67.86 1058 GLU A O 1
ATOM 1749 N N . ILE A 1 217 ? 58.845 94.274 54.437 1.00 63.45 1059 ILE A N 1
ATOM 1750 C CA . ILE A 1 217 ? 58.667 93.728 53.094 1.00 63.25 1059 ILE A CA 1
ATOM 1751 C C . ILE A 1 217 ? 57.843 94.674 52.231 1.00 65.37 1059 ILE A C 1
ATOM 1752 O O . ILE A 1 217 ? 58.175 94.930 51.067 1.00 63.52 1059 ILE A O 1
ATOM 1757 N N . GLY A 1 218 ? 56.776 95.225 52.790 1.00 52.49 1060 GLY A N 1
ATOM 1758 C CA . GLY A 1 218 ? 55.812 95.946 51.971 1.00 62.82 1060 GLY A CA 1
ATOM 1759 C C . GLY A 1 218 ? 54.839 94.964 51.350 1.00 62.06 1060 GLY A C 1
ATOM 1760 O O . GLY A 1 218 ? 54.300 94.085 52.033 1.00 60.47 1060 GLY A O 1
ATOM 1761 N N . THR A 1 219 ? 54.616 95.099 50.040 1.00 55.25 1061 THR A N 1
ATOM 1762 C CA . THR A 1 219 ? 53.698 94.185 49.367 1.00 55.84 1061 THR A CA 1
ATOM 1763 C C . THR A 1 219 ? 54.447 92.947 48.886 1.00 56.36 1061 THR A C 1
ATOM 1764 O O . THR A 1 219 ? 55.443 93.076 48.164 1.00 53.62 1061 THR A O 1
ATOM 1768 N N . PRO A 1 220 ? 54.000 91.751 49.254 1.00 54.99 1062 PRO A N 1
ATOM 1769 C CA . PRO A 1 220 ? 54.744 90.535 48.911 1.00 53.27 1062 PRO A CA 1
ATOM 1770 C C . PRO A 1 220 ? 54.526 90.078 47.477 1.00 50.62 1062 PRO A C 1
ATOM 1771 O O . PRO A 1 220 ? 53.449 90.237 46.898 1.00 55.80 1062 PRO A O 1
ATOM 1775 N N . ASN A 1 221 ? 55.581 89.496 46.911 1.00 47.43 1063 ASN A N 1
ATOM 1776 C CA . ASN A 1 221 ? 55.524 88.793 45.637 1.00 47.06 1063 ASN A CA 1
ATOM 1777 C C . ASN A 1 221 ? 55.815 87.316 45.871 1.00 49.99 1063 ASN A C 1
ATOM 1778 O O . ASN A 1 221 ? 56.732 86.968 46.620 1.00 46.55 1063 ASN A O 1
ATOM 1783 N N . PHE A 1 222 ? 55.035 86.451 45.230 1.00 47.70 1064 PHE A N 1
ATOM 1784 C CA . PHE A 1 222 ? 55.121 85.014 45.454 1.00 46.16 1064 PHE A CA 1
ATOM 1785 C C . PHE A 1 222 ? 55.865 84.321 44.321 1.00 45.68 1064 PHE A C 1
ATOM 1786 O O . PHE A 1 222 ? 55.734 84.692 43.151 1.00 51.94 1064 PHE A O 1
ATOM 1794 N N . GLN A 1 223 ? 56.651 83.312 44.686 1.00 52.64 1065 GLN A N 1
ATOM 1795 C CA . GLN A 1 223 ? 57.255 82.373 43.755 1.00 51.09 1065 GLN A CA 1
ATOM 1796 C C . GLN A 1 223 ? 56.662 80.989 43.977 1.00 47.03 1065 GLN A C 1
ATOM 1797 O O . GLN A 1 223 ? 56.223 80.655 45.081 1.00 51.25 1065 GLN A O 1
ATOM 1803 N N . SER A 1 224 ? 56.654 80.184 42.920 1.00 49.88 1066 SER A N 1
ATOM 1804 C CA . SER A 1 224 ? 56.099 78.840 42.973 1.00 49.08 1066 SER A CA 1
ATOM 1805 C C . SER A 1 224 ? 57.162 77.823 42.591 1.00 48.31 1066 SER A C 1
ATOM 1806 O O . SER A 1 224 ? 57.892 78.015 41.613 1.00 48.60 1066 SER A O 1
ATOM 1809 N N . LEU A 1 225 ? 57.248 76.750 43.373 1.00 50.71 1067 LEU A N 1
ATOM 1810 C CA . LEU A 1 225 ? 58.007 75.559 43.022 1.00 42.81 1067 LEU A CA 1
ATOM 1811 C C . LEU A 1 225 ? 57.006 74.425 42.869 1.00 45.80 1067 LEU A C 1
ATOM 1812 O O . LEU A 1 225 ? 56.269 74.116 43.812 1.00 42.22 1067 LEU A O 1
ATOM 1817 N N . THR A 1 226 ? 56.973 73.814 41.689 1.00 49.25 1068 THR A N 1
ATOM 1818 C CA . THR A 1 226 ? 55.939 72.847 41.361 1.00 40.68 1068 THR A CA 1
ATOM 1819 C C . THR A 1 226 ? 56.565 71.568 40.828 1.00 46.21 1068 THR A C 1
ATOM 1820 O O . THR A 1 226 ? 57.517 71.610 40.044 1.00 48.79 1068 THR A O 1
ATOM 1824 N N . THR A 1 227 ? 56.022 70.432 41.262 1.00 43.21 1069 THR A N 1
ATOM 1825 C CA . THR A 1 227 ? 56.442 69.126 40.779 1.00 46.64 1069 THR A CA 1
ATOM 1826 C C . THR A 1 227 ? 55.227 68.212 40.716 1.00 43.25 1069 THR A C 1
ATOM 1827 O O . THR A 1 227 ? 54.189 68.479 41.327 1.00 40.09 1069 THR A O 1
ATOM 1831 N N . ILE A 1 228 ? 55.370 67.125 39.962 1.00 43.18 1070 ILE A N 1
ATOM 1832 C CA . ILE A 1 228 ? 54.305 66.148 39.764 1.00 49.00 1070 ILE A CA 1
ATOM 1833 C C . ILE A 1 228 ? 54.759 64.824 40.357 1.00 53.43 1070 ILE A C 1
ATOM 1834 O O . ILE A 1 228 ? 55.807 64.291 39.969 1.00 51.22 1070 ILE A O 1
ATOM 1839 N N . ILE A 1 229 ? 53.977 64.294 41.292 1.00 50.26 1071 ILE A N 1
ATOM 1840 C CA . ILE A 1 229 ? 54.179 62.928 41.760 1.00 50.27 1071 ILE A CA 1
ATOM 1841 C C . ILE A 1 229 ? 53.450 61.999 40.797 1.00 53.27 1071 ILE A C 1
ATOM 1842 O O . ILE A 1 229 ? 52.230 62.102 40.626 1.00 47.98 1071 ILE A O 1
ATOM 1847 N N . THR A 1 230 ? 54.195 61.094 40.167 1.00 53.25 1072 THR A N 1
ATOM 1848 C CA . THR A 1 230 ? 53.643 60.231 39.129 1.00 61.04 1072 THR A CA 1
ATOM 1849 C C . THR A 1 230 ? 52.537 59.329 39.678 1.00 58.23 1072 THR A C 1
ATOM 1850 O O . THR A 1 230 ? 52.387 59.144 40.889 1.00 53.35 1072 THR A O 1
ATOM 1854 N N . LYS A 1 231 ? 51.745 58.774 38.752 1.00 55.64 1073 LYS A N 1
ATOM 1855 C CA . LYS A 1 231 ? 50.615 57.930 39.135 1.00 58.11 1073 LYS A CA 1
ATOM 1856 C C . LYS A 1 231 ? 51.071 56.716 39.934 1.00 47.63 1073 LYS A C 1
ATOM 1857 O O . LYS A 1 231 ? 50.403 56.307 40.893 1.00 51.84 1073 LYS A O 1
ATOM 1863 N N . ASP A 1 232 ? 52.209 56.127 39.553 1.00 51.25 1074 ASP A N 1
ATOM 1864 C CA . ASP A 1 232 ? 52.717 54.961 40.269 1.00 64.19 1074 ASP A CA 1
ATOM 1865 C C . ASP A 1 232 ? 53.098 55.316 41.702 1.00 57.30 1074 ASP A C 1
ATOM 1866 O O . ASP A 1 232 ? 52.803 54.561 42.635 1.00 53.35 1074 ASP A O 1
ATOM 1871 N N . LYS A 1 233 ? 53.765 56.456 41.895 1.00 58.86 1075 LYS A N 1
ATOM 1872 C CA . LYS A 1 233 ? 54.181 56.853 43.236 1.00 54.19 1075 LYS A CA 1
ATOM 1873 C C . LYS A 1 233 ? 52.989 57.261 44.094 1.00 54.60 1075 LYS A C 1
ATOM 1874 O O . LYS A 1 233 ? 52.920 56.903 45.275 1.00 50.21 1075 LYS A O 1
ATOM 1880 N N . TRP A 1 234 ? 52.038 58.005 43.521 1.00 43.21 1076 TRP A N 1
ATOM 1881 C CA . TRP A 1 234 ? 50.871 58.427 44.292 1.00 49.82 1076 TRP A CA 1
ATOM 1882 C C . TRP A 1 234 ? 49.993 57.237 44.664 1.00 50.03 1076 TRP A C 1
ATOM 1883 O O . TRP A 1 234 ? 49.399 57.211 45.748 1.00 48.38 1076 TRP A O 1
ATOM 1894 N N . LEU A 1 235 ? 49.893 56.247 43.774 1.00 47.44 1077 LEU A N 1
ATOM 1895 C CA . LEU A 1 235 ? 49.170 55.023 44.104 1.00 54.96 1077 LEU A CA 1
ATOM 1896 C C . LEU A 1 235 ? 49.828 54.295 45.272 1.00 44.17 1077 LEU A C 1
ATOM 1897 O O . LEU A 1 235 ? 49.147 53.848 46.202 1.00 47.03 1077 LEU A O 1
ATOM 1902 N N . LYS A 1 236 ? 51.157 54.159 45.237 1.00 46.24 1078 LYS A N 1
ATOM 1903 C CA . LYS A 1 236 ? 51.856 53.495 46.334 1.00 50.24 1078 LYS A CA 1
ATOM 1904 C C . LYS A 1 236 ? 51.696 54.257 47.645 1.00 46.44 1078 LYS A C 1
ATOM 1905 O O . LYS A 1 236 ? 51.596 53.646 48.715 1.00 48.15 1078 LYS A O 1
ATOM 1911 N N . LEU A 1 237 ? 51.674 55.592 47.589 1.00 45.09 1079 LEU A N 1
ATOM 1912 C CA . LEU A 1 237 ? 51.496 56.364 48.817 1.00 46.14 1079 LEU A CA 1
ATOM 1913 C C . LEU A 1 237 ? 50.075 56.239 49.354 1.00 49.31 1079 LEU A C 1
ATOM 1914 O O . LEU A 1 237 ? 49.870 56.201 50.573 1.00 42.88 1079 LEU A O 1
ATOM 1919 N N . ARG A 1 238 ? 49.078 56.176 48.465 1.00 49.38 1080 ARG A N 1
ATOM 1920 C CA . ARG A 1 238 ? 47.709 55.965 48.927 1.00 40.25 1080 ARG A CA 1
ATOM 1921 C C . ARG A 1 238 ? 47.541 54.577 49.529 1.00 43.92 1080 ARG A C 1
ATOM 1922 O O . ARG A 1 238 ? 46.871 54.417 50.556 1.00 44.21 1080 ARG A O 1
ATOM 1930 N N . ARG A 1 239 ? 48.144 53.562 48.908 1.00 47.93 1081 ARG A N 1
ATOM 1931 C CA . ARG A 1 239 ? 48.066 52.215 49.462 1.00 57.99 1081 ARG A CA 1
ATOM 1932 C C . ARG A 1 239 ? 48.801 52.114 50.792 1.00 55.93 1081 ARG A C 1
ATOM 1933 O O . ARG A 1 239 ? 48.355 51.402 51.697 1.00 52.03 1081 ARG A O 1
ATOM 1941 N N . LEU A 1 240 ? 49.925 52.812 50.933 1.00 51.59 1082 LEU A N 1
ATOM 1942 C CA . LEU A 1 240 ? 50.644 52.779 52.202 1.00 52.40 1082 LEU A CA 1
ATOM 1943 C C . LEU A 1 240 ? 49.882 53.546 53.276 1.00 43.25 1082 LEU A C 1
ATOM 1944 O O . LEU A 1 240 ? 49.864 53.142 54.446 1.00 54.07 1082 LEU A O 1
ATOM 1949 N N . ALA A 1 241 ? 49.234 54.650 52.893 1.00 49.23 1083 ALA A N 1
ATOM 1950 C CA . ALA A 1 241 ? 48.405 55.385 53.840 1.00 54.80 1083 ALA A CA 1
ATOM 1951 C C . ALA A 1 241 ? 47.254 54.525 54.341 1.00 53.93 1083 ALA A C 1
ATOM 1952 O O . ALA A 1 241 ? 46.895 54.586 55.522 1.00 58.18 1083 ALA A O 1
ATOM 1954 N N . GLN A 1 242 ? 46.663 53.712 53.462 1.00 52.25 1084 GLN A N 1
ATOM 1955 C CA . GLN A 1 242 ? 45.557 52.870 53.903 1.00 61.01 1084 GLN A CA 1
ATOM 1956 C C . GLN A 1 242 ? 46.048 51.679 54.716 1.00 52.84 1084 GLN A C 1
ATOM 1957 O O . GLN A 1 242 ? 45.345 51.224 55.623 1.00 62.20 1084 GLN A O 1
ATOM 1963 N N . ASP A 1 243 ? 47.244 51.172 54.411 1.00 52.20 1085 ASP A N 1
ATOM 1964 C CA . ASP A 1 243 ? 47.807 50.069 55.182 1.00 62.91 1085 ASP A CA 1
ATOM 1965 C C . ASP A 1 243 ? 48.140 50.524 56.598 1.00 63.48 1085 ASP A C 1
ATOM 1966 O O . ASP A 1 243 ? 47.949 49.764 57.555 1.00 56.50 1085 ASP A O 1
ATOM 1971 N N . LYS A 1 244 ? 48.542 51.781 56.766 1.00 59.48 1086 LYS A N 1
ATOM 1972 C CA . LYS A 1 244 ? 48.846 52.318 58.083 1.00 58.13 1086 LYS A CA 1
ATOM 1973 C C . LYS A 1 244 ? 47.642 53.005 58.713 1.00 64.13 1086 LYS A C 1
ATOM 1974 O O . LYS A 1 244 ? 47.793 53.686 59.732 1.00 63.49 1086 LYS A O 1
ATOM 1980 N N . GLN A 1 245 ? 46.453 52.827 58.129 1.00 53.85 1087 GLN A N 1
ATOM 1981 C CA . GLN A 1 245 ? 45.196 53.341 58.677 1.00 52.91 1087 GLN A CA 1
ATOM 1982 C C . GLN A 1 245 ? 45.262 54.848 58.915 1.00 59.86 1087 GLN A C 1
ATOM 1983 O O . GLN A 1 245 ? 44.908 55.349 59.984 1.00 66.32 1087 GLN A O 1
ATOM 1989 N N . VAL A 1 246 ? 45.716 55.578 57.897 1.00 55.46 1088 VAL A N 1
ATOM 1990 C CA . VAL A 1 246 ? 45.800 57.030 57.960 1.00 58.58 1088 VAL A CA 1
ATOM 1991 C C . VAL A 1 246 ? 45.353 57.608 56.625 1.00 50.97 1088 VAL A C 1
ATOM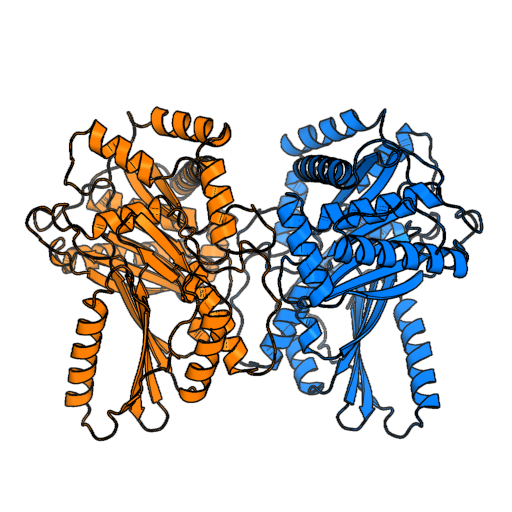 1992 O O . VAL A 1 246 ? 45.454 56.960 55.579 1.00 52.27 1088 VAL A O 1
ATOM 1996 N N . THR A 1 247 ? 44.849 58.835 56.667 1.00 48.45 1089 THR A N 1
ATOM 1997 C CA . THR A 1 247 ? 44.478 59.496 55.429 1.00 56.74 1089 THR A CA 1
ATOM 1998 C C . THR A 1 247 ? 45.720 60.050 54.732 1.00 57.09 1089 THR A C 1
ATOM 1999 O O . THR A 1 247 ? 46.719 60.367 55.386 1.00 53.71 1089 THR A O 1
ATOM 2003 N N . PRO A 1 248 ? 45.695 60.146 53.400 1.00 55.30 1090 PRO A N 1
ATOM 2004 C CA . PRO A 1 248 ? 46.820 60.783 52.698 1.00 55.60 1090 PRO A CA 1
ATOM 2005 C C . PRO A 1 248 ? 47.059 62.218 53.132 1.00 55.95 1090 PRO A C 1
ATOM 20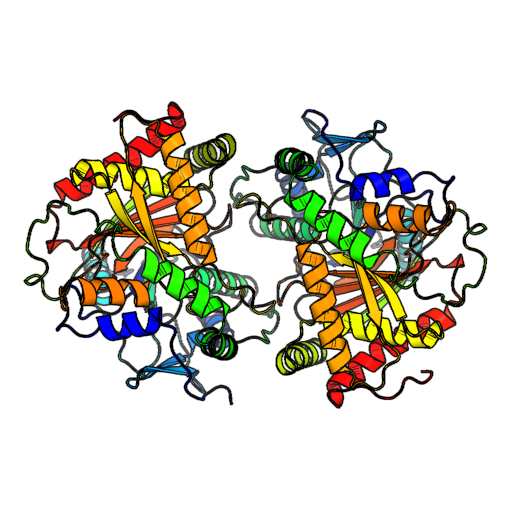06 O O . PRO A 1 248 ? 48.206 62.681 53.107 1.00 50.48 1090 PRO A O 1
ATOM 2010 N N . SER A 1 249 ? 46.004 62.937 53.526 1.00 48.03 1091 SER A N 1
ATOM 2011 C CA . SER A 1 249 ? 46.170 64.320 53.962 1.00 52.11 1091 SER A CA 1
ATOM 2012 C C . SER A 1 249 ? 46.996 64.407 55.240 1.00 42.57 1091 SER A C 1
ATOM 2013 O O . SER A 1 249 ? 47.881 65.263 55.356 1.00 50.01 1091 SER A O 1
ATOM 2016 N N . ALA A 1 250 ? 46.723 63.534 56.212 1.00 40.96 1092 ALA A N 1
ATOM 2017 C CA . ALA A 1 250 ? 47.533 63.511 57.426 1.00 45.31 1092 ALA A CA 1
ATOM 2018 C C . ALA A 1 250 ? 48.963 63.080 57.128 1.00 47.62 1092 ALA A C 1
ATOM 2019 O O . ALA A 1 250 ? 49.909 63.570 57.756 1.00 51.47 1092 ALA A O 1
ATOM 2021 N N . LEU A 1 251 ? 49.139 62.159 56.177 1.00 46.13 1093 LEU A N 1
ATOM 2022 C CA . LEU A 1 251 ? 50.480 61.706 55.819 1.00 44.52 1093 LEU A CA 1
ATOM 2023 C C . LEU A 1 251 ? 51.299 62.848 55.227 1.00 42.75 1093 LEU A C 1
ATOM 2024 O O . LEU A 1 251 ? 52.411 63.133 55.686 1.00 45.34 1093 LEU A O 1
ATOM 2029 N N . LEU A 1 252 ? 50.761 63.515 54.201 1.00 47.18 1094 LEU A N 1
ATOM 2030 C CA . LEU A 1 252 ? 51.490 64.610 53.568 1.00 40.04 1094 LEU A CA 1
ATOM 2031 C C . LEU A 1 252 ? 51.700 65.768 54.533 1.00 42.44 1094 LEU A C 1
ATOM 2032 O O . LEU A 1 252 ? 52.721 66.461 54.467 1.00 35.51 1094 LEU A O 1
ATOM 2037 N N . CYS A 1 253 ? 50.749 65.991 55.441 1.00 43.62 1095 CYS A N 1
ATOM 2038 C CA . CYS A 1 253 ? 50.911 67.057 56.423 1.00 41.21 1095 CYS A CA 1
ATOM 2039 C C . CYS A 1 253 ? 52.011 66.728 57.427 1.00 46.13 1095 CYS A C 1
ATOM 2040 O O . CYS A 1 253 ? 52.726 67.626 57.890 1.00 36.02 1095 CYS A O 1
ATOM 2043 N N . THR A 1 254 ? 52.160 65.449 57.779 1.00 40.76 1096 THR A N 1
ATOM 2044 C CA . THR A 1 254 ? 53.213 65.060 58.714 1.00 41.51 1096 THR A CA 1
ATOM 2045 C C . THR A 1 254 ? 54.589 65.145 58.062 1.00 42.82 1096 THR A C 1
ATOM 2046 O O . THR A 1 254 ? 55.570 65.516 58.718 1.00 47.72 1096 THR A O 1
ATOM 2050 N N . VAL A 1 255 ? 54.685 64.802 56.775 1.00 36.57 1097 VAL A N 1
ATOM 2051 C CA . VAL A 1 255 ? 55.931 65.011 56.042 1.00 40.54 1097 VAL A CA 1
ATOM 2052 C C . VAL A 1 255 ? 56.278 66.494 56.007 1.00 43.42 1097 VAL A C 1
ATOM 2053 O O . VAL A 1 255 ? 57.437 66.884 56.191 1.00 38.33 1097 VAL A O 1
ATOM 2057 N N . TYR A 1 256 ? 55.275 67.338 55.750 1.00 40.41 1098 TYR A N 1
ATOM 2058 C CA . TYR A 1 256 ? 55.443 68.787 55.825 1.00 34.86 1098 TYR A CA 1
ATOM 2059 C C . TYR A 1 256 ? 56.019 69.201 57.176 1.00 36.48 1098 TYR A C 1
ATOM 2060 O O . TYR A 1 256 ? 56.999 69.952 57.247 1.00 34.49 1098 TYR A O 1
ATOM 2069 N N . GLY A 1 257 ? 55.426 68.699 58.264 1.00 42.83 1099 GLY A N 1
ATOM 2070 C CA . GLY A 1 257 ? 55.903 69.036 59.596 1.00 38.02 1099 GLY A CA 1
ATOM 2071 C C . GLY A 1 257 ? 57.330 68.599 59.864 1.00 44.89 1099 GLY A C 1
ATOM 2072 O O . GLY A 1 257 ? 58.064 69.280 60.585 1.00 42.05 1099 GLY A O 1
ATOM 2073 N N . GLU A 1 258 ? 57.742 67.459 59.302 1.00 37.62 1100 GLU A N 1
ATOM 2074 C CA . GLU A 1 258 ? 59.116 66.998 59.484 1.00 42.66 1100 GLU A CA 1
ATOM 2075 C C . GLU A 1 258 ? 60.103 67.981 58.867 1.00 44.87 1100 GLU A C 1
ATOM 2076 O O . GLU A 1 258 ? 61.110 68.341 59.488 1.00 47.78 1100 GLU A O 1
ATOM 2082 N N . VAL A 1 259 ? 59.830 68.421 57.637 1.00 42.51 1101 VAL A N 1
ATOM 2083 C CA . VAL A 1 259 ? 60.702 69.394 56.985 1.00 39.84 1101 VAL A CA 1
ATOM 2084 C C . VAL A 1 259 ? 60.676 70.718 57.737 1.00 48.32 1101 VAL A C 1
ATOM 2085 O O . VAL A 1 259 ? 61.707 71.384 57.890 1.00 45.75 1101 VAL A O 1
ATOM 2089 N N . LEU A 1 260 ? 59.498 71.119 58.222 1.00 37.01 1102 LEU A N 1
ATOM 2090 C CA . LEU A 1 260 ? 59.389 72.380 58.949 1.00 43.21 1102 LEU A CA 1
ATOM 2091 C C . LEU A 1 260 ? 60.112 72.322 60.290 1.00 43.13 1102 LEU A C 1
ATOM 2092 O O . LEU A 1 260 ? 60.775 73.288 60.683 1.00 42.42 1102 LEU A O 1
ATOM 2097 N N . ALA A 1 261 ? 59.994 71.203 61.008 1.00 40.50 1103 ALA A N 1
ATOM 2098 C CA . ALA A 1 261 ? 60.681 71.075 62.290 1.00 46.91 1103 ALA A CA 1
ATOM 2099 C C . ALA A 1 261 ? 62.192 71.060 62.105 1.00 43.50 1103 ALA A C 1
ATOM 2100 O O . ALA A 1 261 ? 62.929 71.651 62.904 1.00 48.26 1103 ALA A O 1
ATOM 2102 N N . PHE A 1 262 ? 62.669 70.396 61.051 1.00 47.28 1104 PHE A N 1
ATOM 2103 C CA . PHE A 1 262 ? 64.102 70.333 60.785 1.00 38.62 1104 PHE A CA 1
ATOM 2104 C C . PHE A 1 262 ? 64.675 71.719 60.517 1.00 48.04 1104 PHE A C 1
ATOM 2105 O O . PHE A 1 262 ? 65.700 72.103 61.092 1.00 46.64 1104 PHE A O 1
ATOM 2113 N N . TRP A 1 263 ? 64.026 72.485 59.642 1.00 43.37 1105 TRP A N 1
ATOM 2114 C CA . TRP A 1 263 ? 64.553 73.783 59.244 1.00 41.27 1105 TRP A CA 1
ATOM 2115 C C . TRP A 1 263 ? 64.287 74.881 60.267 1.00 41.51 1105 TRP A C 1
ATOM 2116 O O . TRP A 1 263 ? 64.947 75.924 60.216 1.00 47.92 1105 TRP A O 1
ATOM 2127 N N . SER A 1 264 ? 63.350 74.677 61.189 1.00 41.84 1106 SER A N 1
ATOM 2128 C CA . SER A 1 264 ? 63.072 75.654 62.234 1.00 39.69 1106 SER A CA 1
ATOM 2129 C C . SER A 1 264 ? 63.725 75.304 63.565 1.00 41.04 1106 SER A C 1
ATOM 2130 O O . SER A 1 264 ? 63.656 76.110 64.498 1.00 38.53 1106 SER A O 1
ATOM 2133 N N . ASN A 1 265 ? 64.357 74.132 63.671 1.00 42.11 1107 ASN A N 1
ATOM 2134 C CA . ASN A 1 265 ? 64.963 73.673 64.924 1.00 43.80 1107 ASN A CA 1
ATOM 2135 C C . ASN A 1 265 ? 63.943 73.699 66.062 1.00 53.58 1107 ASN A C 1
ATOM 2136 O O . ASN A 1 265 ? 64.244 74.085 67.194 1.00 48.61 1107 ASN A O 1
ATOM 2141 N N . GLN A 1 266 ? 62.719 73.282 65.748 1.00 44.41 1108 GLN A N 1
ATOM 2142 C CA . GLN A 1 266 ? 61.610 73.257 66.689 1.00 42.32 1108 GLN A CA 1
ATOM 2143 C C . GLN A 1 266 ? 61.122 71.828 66.882 1.00 49.04 1108 GLN A C 1
ATOM 2144 O O . GLN A 1 266 ? 61.334 70.955 66.034 1.00 52.21 1108 GLN A O 1
ATOM 2150 N N . ARG A 1 267 ? 60.457 71.600 68.014 1.00 45.55 1109 ARG A N 1
ATOM 2151 C CA . ARG A 1 267 ? 59.842 70.313 68.316 1.00 54.56 1109 ARG A CA 1
ATOM 2152 C C . ARG A 1 267 ? 58.338 70.321 68.067 1.00 53.25 1109 ARG A C 1
ATOM 2153 O O . ARG A 1 267 ? 57.825 69.469 67.334 1.00 56.46 1109 ARG A O 1
ATOM 2161 N N . ARG A 1 268 ? 57.620 71.267 68.666 1.00 45.92 1110 ARG A N 1
ATOM 2162 C CA . ARG A 1 268 ? 56.182 71.414 68.481 1.00 49.06 1110 ARG A CA 1
ATOM 2163 C C . ARG A 1 268 ? 55.918 72.664 67.653 1.00 53.94 1110 ARG A C 1
ATOM 2164 O O . ARG A 1 268 ? 56.478 73.728 67.937 1.00 39.86 1110 ARG A O 1
ATOM 2172 N N . LEU A 1 269 ? 55.070 72.533 66.633 1.00 37.30 1111 LEU A N 1
ATOM 2173 C CA . LEU A 1 269 ? 54.797 73.636 65.720 1.00 49.45 1111 LEU A CA 1
ATOM 2174 C C . LEU A 1 269 ? 53.334 73.594 65.292 1.00 45.54 1111 LEU A C 1
ATOM 2175 O O . LEU A 1 269 ? 52.679 72.549 65.345 1.00 49.90 1111 LEU A O 1
ATOM 2180 N N . ALA A 1 270 ? 52.831 74.750 64.859 1.00 46.03 1112 ALA A N 1
ATOM 2181 C CA . ALA A 1 270 ? 51.456 74.904 64.393 1.00 48.64 1112 ALA A CA 1
ATOM 2182 C C . ALA A 1 270 ? 51.418 75.176 62.893 1.00 48.25 1112 ALA A C 1
ATOM 2183 O O . ALA A 1 270 ? 52.018 76.146 62.417 1.00 47.70 1112 ALA A O 1
ATOM 2185 N N . ILE A 1 271 ? 50.722 74.312 62.156 1.00 40.61 1113 ILE A N 1
ATOM 2186 C CA . ILE A 1 271 ? 50.517 74.453 60.717 1.00 38.17 1113 ILE A CA 1
ATOM 2187 C C . ILE A 1 271 ? 49.102 74.964 60.470 1.00 51.17 1113 ILE A C 1
ATOM 2188 O O . ILE A 1 271 ? 48.140 74.463 61.066 1.00 44.29 1113 ILE A O 1
ATOM 2193 N N . ASN A 1 272 ? 48.979 75.965 59.599 1.00 43.86 1114 ASN A N 1
ATOM 2194 C CA . ASN A 1 272 ? 47.684 76.514 59.194 1.00 41.35 1114 ASN A CA 1
ATOM 2195 C C . ASN A 1 272 ? 47.122 75.649 58.070 1.00 37.26 1114 ASN A C 1
ATOM 2196 O O . ASN A 1 272 ? 47.567 75.729 56.924 1.00 43.43 1114 ASN A O 1
ATOM 2201 N N . LEU A 1 273 ? 46.140 74.812 58.396 1.00 37.87 1115 LEU A N 1
ATOM 2202 C CA . LEU A 1 273 ? 45.562 73.879 57.438 1.00 45.07 1115 LEU A CA 1
ATOM 2203 C C . LEU A 1 273 ? 44.322 74.478 56.782 1.00 47.93 1115 LEU A C 1
ATOM 2204 O O . LEU A 1 273 ? 43.390 74.905 57.472 1.00 49.14 1115 LEU A O 1
ATOM 2209 N N . THR A 1 274 ? 44.315 74.499 55.452 1.00 44.61 1116 THR A N 1
ATOM 2210 C CA . THR A 1 274 ? 43.214 75.044 54.667 1.00 44.02 1116 THR A CA 1
ATOM 2211 C C . THR A 1 274 ? 42.472 73.899 53.989 1.00 42.55 1116 THR A C 1
ATOM 2212 O O . THR A 1 274 ? 43.062 73.156 53.197 1.00 48.73 1116 THR A O 1
ATOM 2216 N N . VAL A 1 275 ? 41.178 73.764 54.293 1.00 43.26 1117 VAL A N 1
ATOM 2217 C CA . VAL A 1 275 ? 40.334 72.719 53.728 1.00 52.50 1117 VAL A CA 1
ATOM 2218 C C . VAL A 1 275 ? 39.073 73.355 53.156 1.00 50.63 1117 VAL A C 1
ATOM 2219 O O . VAL A 1 275 ? 38.722 74.494 53.472 1.00 51.02 1117 VAL A O 1
ATOM 2223 N N . PHE A 1 276 ? 38.388 72.595 52.299 1.00 44.45 1118 PHE A N 1
ATOM 2224 C CA . PHE A 1 276 ? 37.194 73.079 51.613 1.00 52.31 1118 PHE A CA 1
ATOM 2225 C C . PHE A 1 276 ? 35.968 72.211 51.882 1.00 55.12 1118 PHE A C 1
ATOM 2226 O O . PHE A 1 276 ? 35.032 72.203 51.075 1.00 54.80 1118 PHE A O 1
ATOM 2234 N N . ASN A 1 277 ? 35.954 71.477 52.994 1.00 54.89 1119 ASN A N 1
ATOM 2235 C CA . ASN A 1 277 ? 34.786 70.683 53.354 1.00 57.58 1119 ASN A CA 1
ATOM 2236 C C . ASN A 1 277 ? 33.587 71.586 53.620 1.00 55.27 1119 ASN A C 1
ATOM 2237 O O . ASN A 1 277 ? 33.697 72.613 54.295 1.00 67.91 1119 ASN A O 1
ATOM 2242 N N . ARG A 1 278 ? 32.435 71.200 53.080 1.00 55.67 1120 ARG A N 1
ATOM 2243 C CA . ARG A 1 278 ? 31.216 71.991 53.176 1.00 57.18 1120 ARG A CA 1
ATOM 2244 C C . ARG A 1 278 ? 30.263 71.366 54.188 1.00 56.80 1120 ARG A C 1
ATOM 2245 O O . ARG A 1 278 ? 30.061 70.147 54.183 1.00 57.04 1120 ARG A O 1
ATOM 2253 N N . TYR A 1 279 ? 29.700 72.197 55.062 1.00 54.06 1121 TYR A N 1
ATOM 2254 C CA . TYR A 1 279 ? 28.662 71.722 55.965 1.00 66.78 1121 TYR A CA 1
ATOM 2255 C C . TYR A 1 279 ? 27.487 71.173 55.157 1.00 64.18 1121 TYR A C 1
ATOM 2256 O O . TYR A 1 279 ? 27.058 71.798 54.180 1.00 55.66 1121 TYR A O 1
ATOM 2265 N N . PRO A 1 280 ? 26.938 70.000 55.536 1.00 67.38 1122 PRO A N 1
ATOM 2266 C CA . PRO A 1 280 ? 25.798 69.407 54.802 1.00 65.61 1122 PRO A CA 1
ATOM 2267 C C . PRO A 1 280 ? 24.469 70.067 55.154 1.00 57.39 1122 PRO A C 1
ATOM 2268 O O . PRO A 1 280 ? 23.559 69.468 55.737 1.00 65.20 1122 PRO A O 1
ATOM 2272 N N . VAL A 1 281 ? 24.340 71.348 54.793 1.00 54.45 1123 VAL A N 1
ATOM 2273 C CA . VAL A 1 281 ? 23.145 72.118 55.126 1.00 53.90 1123 VAL A CA 1
ATOM 2274 C C . VAL A 1 281 ? 22.073 72.043 54.047 1.00 57.53 1123 VAL A C 1
ATOM 2275 O O . VAL A 1 281 ? 20.978 72.590 54.238 1.00 56.80 1123 VAL A O 1
ATOM 2279 N N . HIS A 1 282 ? 22.347 71.380 52.926 1.00 52.76 1124 HIS A N 1
ATOM 2280 C CA . HIS A 1 282 ? 21.392 71.247 51.834 1.00 53.99 1124 HIS A CA 1
ATOM 2281 C C . HIS A 1 282 ? 21.893 70.150 50.906 1.00 54.14 1124 HIS A C 1
ATOM 2282 O O . HIS A 1 282 ? 23.100 69.908 50.819 1.00 56.43 1124 HIS A O 1
ATOM 2289 N N . ASP A 1 283 ? 20.957 69.491 50.213 1.00 51.49 1125 ASP A N 1
ATOM 2290 C CA . ASP A 1 283 ? 21.334 68.380 49.342 1.00 51.17 1125 ASP A CA 1
ATOM 2291 C C . ASP A 1 283 ? 22.239 68.831 48.204 1.00 46.50 1125 ASP A C 1
ATOM 2292 O O . ASP A 1 283 ? 23.028 68.033 47.686 1.00 53.19 1125 ASP A O 1
ATOM 2297 N N . GLU A 1 284 ? 22.140 70.095 47.800 1.00 47.05 1126 GLU A N 1
ATOM 2298 C CA . GLU A 1 284 ? 22.864 70.610 46.648 1.00 54.86 1126 GLU A CA 1
ATOM 2299 C C . GLU A 1 284 ? 24.073 71.457 47.039 1.00 48.11 1126 GLU A C 1
ATOM 2300 O O . GLU A 1 284 ? 24.607 72.181 46.193 1.00 49.06 1126 GLU A O 1
ATOM 2306 N N . VAL A 1 285 ? 24.510 71.386 48.302 1.00 47.02 1127 VAL A N 1
ATOM 2307 C CA . VAL A 1 285 ? 25.584 72.255 48.781 1.00 48.61 1127 VAL A CA 1
ATOM 2308 C C . VAL A 1 285 ? 26.905 71.954 48.079 1.00 49.67 1127 VAL A C 1
ATOM 2309 O O . VAL A 1 285 ? 27.746 72.847 47.919 1.00 52.87 1127 VAL A O 1
ATOM 2313 N N . GLU A 1 286 ? 27.110 70.713 47.637 1.00 48.79 1128 GLU A N 1
ATOM 2314 C CA . GLU A 1 286 ? 28.339 70.350 46.942 1.00 50.84 1128 GLU A CA 1
ATOM 2315 C C . GLU A 1 286 ? 28.277 70.684 45.466 1.00 47.65 1128 GLU A C 1
ATOM 2316 O O . GLU A 1 286 ? 29.171 70.289 44.711 1.00 50.46 1128 GLU A O 1
ATOM 2322 N N . GLN A 1 287 ? 27.243 71.408 45.048 1.00 53.12 1129 GLN A N 1
ATOM 2323 C CA . GLN A 1 287 ? 27.015 71.724 43.651 1.00 55.48 1129 GLN A CA 1
ATOM 2324 C C . GLN A 1 287 ? 27.116 73.202 43.319 1.00 50.43 1129 GLN A C 1
ATOM 2325 O O . GLN A 1 287 ? 27.127 73.549 42.133 1.00 53.85 1129 GLN A O 1
ATOM 2331 N N . ILE A 1 288 ? 27.207 74.075 44.312 1.00 37.43 1130 ILE A N 1
ATOM 2332 C CA . ILE A 1 288 ? 27.130 75.504 44.085 1.00 41.21 1130 ILE A CA 1
ATOM 2333 C C . ILE A 1 288 ? 28.522 76.117 44.150 1.00 42.92 1130 ILE A C 1
ATOM 2334 O O . ILE A 1 288 ? 29.448 75.587 44.773 1.00 44.52 1130 ILE A O 1
ATOM 2339 N N . VAL A 1 289 ? 28.668 77.251 43.481 1.00 45.77 1131 VAL A N 1
ATOM 2340 C CA . VAL A 1 289 ? 29.920 77.992 43.441 1.00 42.05 1131 VAL A CA 1
ATOM 2341 C C . VAL A 1 289 ? 29.917 79.015 44.569 1.00 47.27 1131 VAL A C 1
ATOM 2342 O O . VAL A 1 289 ? 28.948 79.764 44.738 1.00 42.98 1131 VAL A O 1
ATOM 2346 N N . GLY A 1 290 ? 30.991 79.037 45.348 1.00 45.78 1132 GLY A N 1
ATOM 2347 C CA . GLY A 1 290 ? 31.097 79.980 46.445 1.00 39.42 1132 GLY A C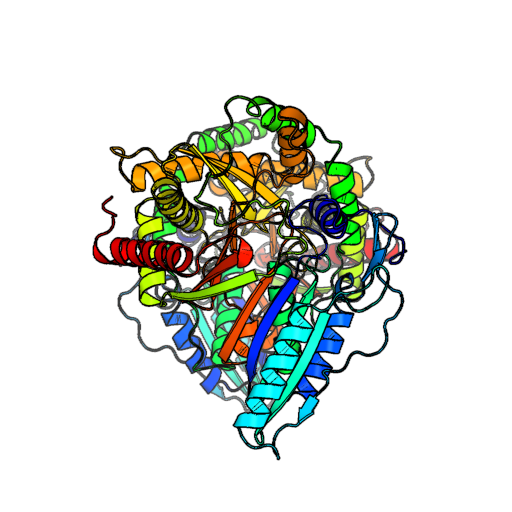A 1
ATOM 2348 C C . GLY A 1 290 ? 32.379 79.756 47.215 1.00 42.10 1132 GLY A C 1
ATOM 2349 O O . GLY A 1 290 ? 33.276 79.038 46.768 1.00 44.35 1132 GLY A O 1
ATOM 2350 N N . ASP A 1 291 ? 32.457 80.382 48.390 1.00 45.08 1133 ASP A N 1
ATOM 2351 C CA . ASP A 1 291 ? 33.595 80.224 49.291 1.00 41.83 1133 ASP A CA 1
ATOM 2352 C C . ASP A 1 291 ? 33.176 79.389 50.492 1.00 46.44 1133 ASP A C 1
ATOM 2353 O O . ASP A 1 291 ? 32.336 79.814 51.292 1.00 48.24 1133 ASP A O 1
ATOM 2358 N N . PHE A 1 292 ? 33.778 78.208 50.622 1.00 42.46 1134 PHE A N 1
ATOM 2359 C CA . PHE A 1 292 ? 33.548 77.321 51.755 1.00 46.76 1134 PHE A CA 1
ATOM 2360 C C . PHE A 1 292 ? 34.850 77.019 52.488 1.00 50.58 1134 PHE A C 1
ATOM 2361 O O . PHE A 1 292 ? 34.964 75.982 53.152 1.00 54.89 1134 PHE A O 1
ATOM 2369 N N . THR A 1 293 ? 35.836 77.909 52.369 1.00 49.99 1135 THR A N 1
ATOM 2370 C CA . THR A 1 293 ? 37.150 77.687 52.958 1.00 48.72 1135 THR A CA 1
ATOM 2371 C C . THR A 1 293 ? 37.068 77.619 54.477 1.00 51.75 1135 THR A C 1
ATOM 2372 O O . THR A 1 293 ? 36.467 78.485 55.122 1.00 55.18 1135 THR A O 1
ATOM 2376 N N . SER A 1 294 ? 37.668 76.573 55.043 1.00 50.73 1136 SER A N 1
ATOM 2377 C CA . SER A 1 294 ? 37.758 76.377 56.483 1.00 58.72 1136 SER A CA 1
ATOM 2378 C C . SER A 1 294 ? 39.226 76.334 56.877 1.00 61.25 1136 SER A C 1
ATOM 2379 O O . SER A 1 294 ? 39.999 75.562 56.300 1.00 57.72 1136 SER A O 1
ATOM 2382 N N . LEU A 1 295 ? 39.610 77.146 57.859 1.00 52.63 1137 LEU A N 1
ATOM 2383 C CA . LEU A 1 295 ? 40.967 77.114 58.389 1.00 53.58 1137 LEU A CA 1
ATOM 2384 C C . LEU A 1 295 ? 40.981 76.432 59.750 1.00 51.78 1137 LEU A C 1
ATOM 2385 O O . LEU A 1 295 ? 40.154 76.733 60.618 1.00 54.90 1137 LEU A O 1
ATOM 2390 N N . ILE A 1 296 ? 41.917 75.504 59.917 1.00 45.68 1138 ILE A N 1
ATOM 2391 C CA . ILE A 1 296 ? 42.124 74.767 61.156 1.00 45.25 1138 ILE A CA 1
ATOM 2392 C C . ILE A 1 296 ? 43.603 74.855 61.506 1.00 49.96 1138 ILE A C 1
ATOM 2393 O O . ILE A 1 296 ? 44.456 74.568 60.659 1.00 48.88 1138 ILE A O 1
ATOM 2398 N N . LEU A 1 297 ? 43.914 75.238 62.741 1.00 43.06 1139 LEU A N 1
ATOM 2399 C CA . LEU A 1 297 ? 45.305 75.327 63.168 1.00 50.34 1139 LEU A CA 1
ATOM 2400 C C . LEU A 1 297 ? 45.721 73.988 63.755 1.00 48.46 1139 LEU A C 1
ATOM 2401 O O . LEU A 1 297 ? 45.155 73.535 64.756 1.00 46.51 1139 LEU A O 1
ATOM 2406 N N . LEU A 1 298 ? 46.696 73.354 63.112 1.00 39.59 1140 LEU A N 1
ATOM 2407 C CA . LEU A 1 298 ? 47.092 71.988 63.425 1.00 42.93 1140 LEU A CA 1
ATOM 2408 C C . LEU A 1 298 ? 48.206 72.006 64.466 1.00 57.48 1140 LEU A C 1
ATOM 2409 O O . LEU A 1 298 ? 49.336 72.417 64.178 1.00 45.61 1140 LEU A O 1
ATOM 2414 N N . ASP A 1 299 ? 47.880 71.560 65.679 1.00 60.17 1141 ASP A N 1
ATOM 2415 C CA . ASP A 1 299 ? 48.871 71.296 66.719 1.00 61.74 1141 ASP A CA 1
ATOM 2416 C C . ASP A 1 299 ? 49.630 70.010 66.392 1.00 60.97 1141 ASP A C 1
ATOM 2417 O O . ASP A 1 299 ? 49.040 68.927 66.375 1.00 62.82 1141 ASP A O 1
ATOM 2422 N N . MET A 1 300 ? 50.937 70.121 66.137 1.00 53.12 1142 MET A N 1
ATOM 2423 C CA . MET A 1 300 ? 51.772 68.983 65.769 1.00 53.08 1142 MET A CA 1
ATOM 2424 C C . MET A 1 300 ? 53.042 68.912 66.608 1.00 57.56 1142 MET A C 1
ATOM 2425 O O . MET A 1 300 ? 53.721 69.923 66.814 1.00 48.99 1142 MET A O 1
ATOM 2430 N N . ASP A 1 301 ? 53.362 67.704 67.075 1.00 53.26 1143 ASP A N 1
ATOM 2431 C CA . ASP A 1 301 ? 54.558 67.412 67.867 1.00 53.03 1143 ASP A CA 1
ATOM 2432 C C . ASP A 1 301 ? 55.471 66.517 67.030 1.00 45.92 1143 ASP A C 1
ATOM 2433 O O . ASP A 1 301 ? 55.257 65.305 66.946 1.00 50.43 1143 ASP A O 1
ATOM 2438 N N . MET A 1 302 ? 56.493 67.115 66.414 1.00 42.64 1144 MET A N 1
ATOM 2439 C CA . MET A 1 302 ? 57.364 66.387 65.493 1.00 49.42 1144 MET A CA 1
ATOM 2440 C C . MET A 1 302 ? 58.531 65.699 66.199 1.00 52.60 1144 MET A C 1
ATOM 2441 O O . MET A 1 302 ? 58.694 64.480 66.096 1.00 74.29 1144 MET A O 1
ATOM 2446 N N . ASP A 1 303 ? 59.366 66.469 66.893 1.00 74.27 1145 ASP A N 1
ATOM 2447 C CA . ASP A 1 303 ? 60.535 65.905 67.559 1.00 84.53 1145 ASP A CA 1
ATOM 2448 C C . ASP A 1 303 ? 60.143 64.886 68.622 1.00 86.13 1145 ASP A C 1
ATOM 2449 O O . ASP A 1 303 ? 60.008 65.229 69.801 1.00 75.98 1145 ASP A O 1
ATOM 2451 N N . GLN A 1 304 ? 59.966 63.631 68.216 1.00 75.48 1146 GLN A N 1
ATOM 2452 C CA . GLN A 1 304 ? 59.571 62.563 69.120 1.00 81.74 1146 GLN A CA 1
ATOM 2453 C C . GLN A 1 304 ? 60.446 61.338 68.893 1.00 83.27 1146 GLN A C 1
ATOM 2454 O O . GLN A 1 304 ? 61.107 61.199 67.861 1.00 87.89 1146 GLN A O 1
ATOM 2460 N N . LYS A 1 305 ? 60.438 60.446 69.881 1.00 80.50 1147 LYS A N 1
ATOM 2461 C CA . LYS A 1 305 ? 61.068 59.140 69.744 1.00 88.77 1147 LYS A CA 1
ATOM 2462 C C . LYS A 1 305 ? 60.189 58.147 68.998 1.00 83.09 1147 LYS A C 1
ATOM 2463 O O . LYS A 1 305 ? 60.595 56.993 68.818 1.00 84.36 1147 LYS A O 1
ATOM 2465 N N . GLN A 1 306 ? 59.009 58.570 68.556 1.00 89.01 1148 GLN A N 1
ATOM 2466 C CA . GLN A 1 306 ? 58.052 57.660 67.959 1.00 79.26 1148 GLN A CA 1
ATOM 2467 C C . GLN A 1 306 ? 58.389 57.393 66.492 1.00 69.58 1148 GLN A C 1
ATOM 2468 O O . GLN A 1 306 ? 59.023 58.221 65.829 1.00 72.61 1148 GLN A O 1
ATOM 2474 N N . PRO A 1 307 ? 58.000 56.228 65.975 1.00 69.18 1149 PRO A N 1
ATOM 2475 C CA . PRO A 1 307 ? 58.058 56.001 64.527 1.00 69.94 1149 PRO A CA 1
ATOM 2476 C C . PRO A 1 307 ? 57.238 57.041 63.779 1.00 57.14 1149 PRO A C 1
ATOM 2477 O O . PRO A 1 307 ? 56.307 57.645 64.318 1.00 56.88 1149 PRO A O 1
ATOM 2481 N N . PHE A 1 308 ? 57.616 57.257 62.518 1.00 55.59 1150 PHE A N 1
ATOM 2482 C CA . PHE A 1 308 ? 56.983 58.287 61.698 1.00 59.02 1150 PHE A CA 1
ATOM 2483 C C . PHE A 1 308 ? 55.467 58.129 61.656 1.00 47.42 1150 PHE A C 1
ATOM 2484 O O . PHE A 1 308 ? 54.724 59.088 61.892 1.00 49.89 1150 PHE A O 1
ATOM 2492 N N . PHE A 1 309 ? 54.988 56.920 61.356 1.00 54.06 1151 PHE A N 1
ATOM 2493 C CA . PHE A 1 309 ? 53.551 56.714 61.219 1.00 54.71 1151 PHE A CA 1
ATOM 2494 C C . PHE A 1 309 ? 52.805 56.807 62.543 1.00 58.20 1151 PHE A C 1
ATOM 2495 O O . PHE A 1 309 ? 51.597 57.062 62.532 1.00 54.22 1151 PHE A O 1
ATOM 2503 N N . THR A 1 310 ? 53.482 56.615 63.677 1.00 54.56 1152 THR A N 1
ATOM 2504 C CA . THR A 1 310 ? 52.856 56.959 64.949 1.00 48.79 1152 THR A CA 1
ATOM 2505 C C . THR A 1 310 ? 52.527 58.445 64.994 1.00 53.20 1152 THR A C 1
ATOM 2506 O O . THR A 1 310 ? 51.435 58.836 65.424 1.00 52.35 1152 THR A O 1
ATOM 2510 N N . LYS A 1 311 ? 53.462 59.290 64.549 1.00 49.35 1153 LYS A N 1
ATOM 2511 C CA . LYS A 1 311 ? 53.190 60.721 64.476 1.00 54.36 1153 LYS A CA 1
ATOM 2512 C C . LYS A 1 311 ? 52.114 61.040 63.447 1.00 49.60 1153 LYS A C 1
ATOM 2513 O O . LYS A 1 311 ? 51.360 62.005 63.620 1.00 44.96 1153 LYS A O 1
ATOM 2519 N N . VAL A 1 312 ? 52.029 60.252 62.372 1.00 50.00 1154 VAL A N 1
ATOM 2520 C CA . VAL A 1 312 ? 50.973 60.462 61.387 1.00 50.41 1154 VAL A CA 1
ATOM 2521 C C . VAL A 1 312 ? 49.612 60.209 62.023 1.00 44.28 1154 VAL A C 1
ATOM 2522 O O . VAL A 1 312 ? 48.640 60.926 61.757 1.00 45.46 1154 VAL A O 1
ATOM 2526 N N . GLU A 1 313 ? 49.525 59.185 62.879 1.00 53.81 1155 GLU A N 1
ATOM 2527 C CA . GLU A 1 313 ? 48.267 58.894 63.560 1.00 53.49 1155 GLU A CA 1
ATOM 2528 C C . GLU A 1 313 ? 47.871 60.046 64.474 1.00 58.07 1155 GLU A C 1
ATOM 2529 O O . GLU A 1 313 ? 46.689 60.401 64.563 1.00 53.26 1155 GLU A O 1
ATOM 2535 N N . GLN A 1 314 ? 48.847 60.635 65.173 1.00 56.07 1156 GLN A N 1
ATOM 2536 C CA . GLN A 1 314 ? 48.555 61.794 66.011 1.00 57.11 1156 GLN A CA 1
ATOM 2537 C C . GLN A 1 314 ? 48.074 62.969 65.169 1.00 49.58 1156 GLN A C 1
ATOM 2538 O O . GLN A 1 314 ? 47.128 63.667 65.549 1.00 55.07 1156 GLN A O 1
ATOM 2544 N N . THR A 1 315 ? 48.725 63.212 64.026 1.00 51.08 1157 THR A N 1
ATOM 2545 C CA . THR A 1 315 ? 48.266 64.267 63.128 1.00 52.23 1157 THR A CA 1
ATOM 2546 C C . THR A 1 315 ? 46.854 63.985 62.631 1.00 49.45 1157 THR A C 1
ATOM 2547 O O . THR A 1 315 ? 46.032 64.901 62.515 1.00 49.09 1157 THR A O 1
ATOM 2551 N N . GLN A 1 316 ? 46.552 62.715 62.352 1.00 49.52 1158 GLN A N 1
ATOM 2552 C CA . GLN A 1 316 ? 45.205 62.335 61.938 1.00 57.41 1158 GLN A CA 1
ATOM 2553 C C . GLN A 1 316 ? 44.194 62.613 63.043 1.00 53.90 1158 GLN A C 1
ATOM 2554 O O . GLN A 1 316 ? 43.144 63.220 62.804 1.00 53.18 1158 GLN A O 1
ATOM 2560 N N . SER A 1 317 ? 44.491 62.156 64.262 1.00 53.78 1159 SER A N 1
ATOM 2561 C CA . SER A 1 317 ? 43.592 62.383 65.390 1.00 51.00 1159 SER A CA 1
ATOM 2562 C C . SER A 1 317 ? 43.375 63.873 65.634 1.00 49.73 1159 SER A C 1
ATOM 2563 O O . SER A 1 317 ? 42.233 64.335 65.742 1.00 62.44 1159 SER A O 1
ATOM 2566 N N . THR A 1 318 ? 44.467 64.636 65.744 1.00 52.06 1160 THR A N 1
ATOM 2567 C CA . THR A 1 318 ? 44.367 66.087 65.890 1.00 53.46 1160 THR A CA 1
ATOM 2568 C C . THR A 1 318 ? 43.523 66.714 64.786 1.00 56.96 1160 THR A C 1
ATOM 2569 O O . THR A 1 318 ? 42.698 67.597 65.050 1.00 58.49 1160 THR A O 1
ATOM 2573 N N . LEU A 1 319 ? 43.717 66.271 63.542 1.00 56.10 1161 LEU A N 1
ATOM 2574 C CA . LEU A 1 319 ? 42.989 66.858 62.420 1.00 58.10 1161 LEU A CA 1
ATOM 2575 C C . LEU A 1 319 ? 41.486 66.625 62.536 1.00 61.70 1161 LEU A C 1
ATOM 2576 O O . LEU A 1 319 ? 40.692 67.547 62.317 1.00 56.17 1161 LEU A O 1
ATOM 2581 N N . LEU A 1 320 ? 41.075 65.403 62.875 1.00 58.14 1162 LEU A N 1
ATOM 2582 C CA . LEU A 1 320 ? 39.649 65.111 62.982 1.00 61.55 1162 LEU A CA 1
ATOM 2583 C C . LEU A 1 320 ? 39.010 65.843 64.158 1.00 62.31 1162 LEU A C 1
ATOM 2584 O O . LEU A 1 320 ? 37.869 66.311 64.057 1.00 61.57 1162 LEU A O 1
ATOM 2589 N N . ASP A 1 321 ? 39.726 65.955 65.281 1.00 66.89 1163 ASP A N 1
ATOM 2590 C CA . ASP A 1 321 ? 39.230 66.782 66.378 1.00 64.29 1163 ASP A CA 1
ATOM 2591 C C . ASP A 1 321 ? 39.086 68.234 65.942 1.00 60.76 1163 ASP A C 1
ATOM 2592 O O . ASP A 1 321 ? 38.158 68.931 66.370 1.00 64.45 1163 ASP A O 1
ATOM 2597 N N . GLY A 1 322 ? 40.004 68.710 65.098 1.00 55.51 1164 GLY A N 1
ATOM 2598 C CA . GLY A 1 322 ? 39.862 70.045 64.544 1.00 56.95 1164 GLY A CA 1
ATOM 2599 C C . GLY A 1 322 ? 38.620 70.184 63.685 1.00 58.10 1164 GLY A C 1
ATOM 2600 O O . GLY A 1 322 ? 37.897 71.178 63.781 1.00 52.87 1164 GLY A O 1
ATOM 2601 N N . LEU A 1 323 ? 38.354 69.187 62.833 1.00 57.53 1165 LEU A N 1
ATOM 2602 C CA . LEU A 1 323 ? 37.175 69.242 61.975 1.00 67.34 1165 LEU A CA 1
ATOM 2603 C C . LEU A 1 323 ? 35.876 69.174 62.770 1.00 57.78 1165 LEU A C 1
ATOM 2604 O O . LEU A 1 323 ? 34.870 69.753 62.344 1.00 70.56 1165 LEU A O 1
ATOM 2609 N N . GLU A 1 324 ? 35.857 68.498 63.921 1.00 65.03 1166 GLU A N 1
ATOM 2610 C CA . GLU A 1 324 ? 34.604 68.467 64.668 1.00 59.10 1166 GLU A CA 1
ATOM 2611 C C . GLU A 1 324 ? 34.382 69.725 65.488 1.00 65.73 1166 GLU A C 1
ATOM 2612 O O . GLU A 1 324 ? 33.398 69.789 66.230 1.00 75.45 1166 GLU A O 1
ATOM 2618 N N . HIS A 1 325 ? 35.275 70.710 65.403 1.00 65.27 1167 HIS A N 1
ATOM 2619 C CA . HIS A 1 325 ? 35.032 72.012 66.010 1.00 59.54 1167 HIS A CA 1
ATOM 2620 C C . HIS A 1 325 ? 35.365 73.134 65.035 1.00 59.65 1167 HIS A C 1
ATOM 2621 O O . HIS A 1 325 ? 35.736 74.237 65.448 1.00 58.79 1167 HIS A O 1
ATOM 2628 N N . ARG A 1 326 ? 35.231 72.866 63.734 1.00 66.47 1168 ARG A N 1
ATOM 2629 C CA . ARG A 1 326 ? 35.511 73.873 62.718 1.00 61.79 1168 ARG A CA 1
ATOM 2630 C C . ARG A 1 326 ? 34.487 75.001 62.699 1.00 56.92 1168 ARG A C 1
ATOM 2631 O O . ARG A 1 326 ? 34.751 76.030 62.069 1.00 61.32 1168 ARG A O 1
ATOM 2639 N N . HIS A 1 327 ? 33.328 74.835 63.348 1.00 65.71 1169 HIS A N 1
ATOM 2640 C CA . HIS A 1 327 ? 32.326 75.898 63.348 1.00 70.29 1169 HIS A CA 1
ATOM 2641 C C . HIS A 1 327 ? 32.869 77.179 63.967 1.00 63.10 1169 HIS A C 1
ATOM 2642 O O . HIS A 1 327 ? 32.355 78.267 63.678 1.00 67.19 1169 HIS A O 1
ATOM 2649 N N . TYR A 1 328 ? 33.891 77.071 64.811 1.00 66.88 1170 TYR A N 1
ATOM 2650 C CA . TYR A 1 328 ? 34.694 78.216 65.219 1.00 70.46 1170 TYR A CA 1
ATOM 2651 C C . TYR A 1 328 ? 35.904 78.259 64.292 1.00 58.94 1170 TYR A C 1
ATOM 2652 O O . TYR A 1 328 ? 36.824 77.442 64.421 1.00 61.91 1170 TYR A O 1
ATOM 2661 N N . ASP A 1 329 ? 35.902 79.206 63.356 1.00 58.82 1171 ASP A N 1
ATOM 2662 C CA . ASP A 1 329 ? 36.835 79.138 62.241 1.00 61.86 1171 ASP A CA 1
ATOM 2663 C C . ASP A 1 329 ? 38.227 79.601 62.672 1.00 65.65 1171 ASP A C 1
ATOM 2664 O O . ASP A 1 329 ? 38.402 80.291 63.681 1.00 61.24 1171 ASP A O 1
ATOM 2669 N N . GLY A 1 330 ? 39.225 79.214 61.873 1.00 56.07 1172 GLY A N 1
ATOM 2670 C CA . GLY A 1 330 ? 40.608 79.475 62.233 1.00 58.04 1172 GLY A CA 1
ATOM 2671 C C . GLY A 1 330 ? 40.991 80.941 62.267 1.00 56.37 1172 GLY A C 1
ATOM 2672 O O . GLY A 1 330 ? 41.923 81.321 62.982 1.00 51.92 1172 GLY A O 1
ATOM 2673 N N . VAL A 1 331 ? 40.285 81.788 61.515 1.00 55.85 1173 VAL A N 1
ATOM 2674 C CA . VAL A 1 331 ? 40.573 83.218 61.581 1.00 63.98 1173 VAL A CA 1
ATOM 2675 C C . VAL A 1 331 ? 40.258 83.756 62.971 1.00 69.79 1173 VAL A C 1
ATOM 2676 O O . VAL A 1 331 ? 40.997 84.584 63.514 1.00 70.16 1173 VAL A O 1
ATOM 2680 N N . GLU A 1 332 ? 39.151 83.305 63.565 1.00 69.36 1174 GLU A N 1
ATOM 2681 C CA . GLU A 1 332 ? 38.816 83.744 64.915 1.00 66.71 1174 GLU A CA 1
ATOM 2682 C C . GLU A 1 332 ? 39.792 83.180 65.940 1.00 61.67 1174 GLU A C 1
ATOM 2683 O O . GLU A 1 332 ? 40.187 83.883 66.877 1.00 65.74 1174 GLU A O 1
ATOM 2689 N N . PHE A 1 333 ? 40.188 81.913 65.787 1.00 57.86 1175 PHE A N 1
ATOM 2690 C CA . PHE A 1 333 ? 41.149 81.339 66.723 1.00 65.51 1175 PHE A CA 1
ATOM 2691 C C . PHE A 1 333 ? 42.520 81.982 66.544 1.00 65.56 1175 PHE A C 1
ATOM 2692 O O . PHE A 1 333 ? 43.255 82.176 67.520 1.00 60.75 1175 PHE A O 1
ATOM 2700 N N . ILE A 1 334 ? 42.881 82.320 65.304 1.00 58.43 1176 ILE A N 1
ATOM 2701 C CA . ILE A 1 334 ? 44.135 83.029 65.067 1.00 70.92 1176 ILE A CA 1
ATOM 2702 C C . ILE A 1 334 ? 44.149 84.336 65.846 1.00 67.93 1176 ILE A C 1
ATOM 2703 O O . ILE A 1 334 ? 45.090 84.618 66.595 1.00 74.27 1176 ILE A O 1
ATOM 2708 N N . ARG A 1 335 ? 43.083 85.133 65.714 1.00 73.46 1177 ARG A N 1
ATOM 2709 C CA . ARG A 1 335 ? 43.008 86.393 66.450 1.00 78.20 1177 ARG A CA 1
ATOM 2710 C C . ARG A 1 335 ? 43.017 86.157 67.956 1.00 79.46 1177 ARG A C 1
ATOM 2711 O O . ARG A 1 335 ? 43.588 86.953 68.711 1.00 82.48 1177 ARG A O 1
ATOM 2719 N N . ASP A 1 336 ? 42.371 85.081 68.414 1.00 71.73 1178 ASP A N 1
ATOM 2720 C CA . ASP A 1 336 ? 42.509 84.685 69.811 1.00 76.06 1178 ASP A CA 1
ATOM 2721 C C . ASP A 1 336 ? 43.975 84.501 70.175 1.00 82.20 1178 ASP A C 1
ATOM 2722 O O . ASP A 1 336 ? 44.419 84.938 71.242 1.00 87.36 1178 ASP A O 1
ATOM 2727 N N . TYR A 1 337 ? 44.745 83.871 69.287 1.00 75.81 1179 TYR A N 1
ATOM 2728 C CA . TYR A 1 337 ? 46.166 83.659 69.542 1.00 78.12 1179 TYR A CA 1
ATOM 2729 C C . TYR A 1 337 ? 46.933 84.980 69.562 1.00 79.48 1179 TYR A C 1
ATOM 2730 O O . TYR A 1 337 ? 47.823 85.166 70.398 1.00 82.59 1179 TYR A O 1
ATOM 2739 N N . THR A 1 338 ? 46.620 85.903 68.645 1.00 75.49 1180 THR A N 1
ATOM 2740 C CA . THR A 1 338 ? 47.314 87.192 68.618 1.00 77.31 1180 THR A CA 1
ATOM 2741 C C . THR A 1 338 ? 47.130 87.955 69.924 1.00 92.01 1180 THR A C 1
ATOM 2742 O O . THR A 1 338 ? 48.105 88.296 70.603 1.00 98.08 1180 THR A O 1
ATOM 2746 N N . ARG A 1 339 ? 45.874 88.231 70.289 1.00 92.18 1181 ARG A N 1
ATOM 2747 C CA . ARG A 1 339 ? 45.604 89.043 71.472 1.00 87.35 1181 ARG A CA 1
ATOM 2748 C C . ARG A 1 339 ? 46.074 88.352 72.744 1.00 86.73 1181 ARG A C 1
ATOM 2749 O O . ARG A 1 339 ? 46.592 89.007 73.659 1.00 98.63 1181 ARG A O 1
ATOM 2751 N N . TYR A 1 340 ? 45.905 87.030 72.820 1.00 86.75 1182 TYR A N 1
ATOM 2752 C CA . TYR A 1 340 ? 46.296 86.310 74.027 1.00 80.28 1182 TYR A CA 1
ATOM 2753 C C . TYR A 1 340 ? 47.808 86.201 74.147 1.00 94.12 1182 TYR A C 1
ATOM 2754 O O . TYR A 1 340 ? 48.337 86.153 75.262 1.00 99.08 1182 TYR A O 1
ATOM 2763 N N . HIS A 1 341 ? 48.518 86.170 73.024 1.00 95.84 1183 HIS A N 1
ATOM 2764 C CA . HIS A 1 341 ? 49.975 86.116 73.013 1.00 95.76 1183 HIS A CA 1
ATOM 2765 C C . HIS A 1 341 ? 50.671 87.447 72.757 1.00 100.58 1183 HIS A C 1
ATOM 2766 O O . HIS A 1 341 ? 51.846 87.424 72.389 1.00 104.42 1183 HIS A O 1
ATOM 2773 N N . GLN A 1 342 ? 49.985 88.594 72.850 1.00 93.00 1184 GLN A N 1
ATOM 2774 C CA . GLN A 1 342 ? 50.707 89.881 72.826 1.00 100.71 1184 GLN A CA 1
ATOM 2775 C C . GLN A 1 342 ? 51.371 90.146 71.464 1.00 94.61 1184 GLN A C 1
ATOM 2776 O O . GLN A 1 342 ? 52.449 90.746 71.384 1.00 108.00 1184 GLN A O 1
ATOM 2782 N N . MET A 1 343 ? 50.705 89.754 70.369 1.00 87.56 1185 MET A N 1
ATOM 2783 C CA . MET A 1 343 ? 51.385 89.673 69.072 1.00 95.77 1185 MET A CA 1
ATOM 2784 C C . MET A 1 343 ? 50.951 90.655 67.979 1.00 92.02 1185 MET A C 1
ATOM 2785 O O . MET A 1 343 ? 50.907 90.278 66.806 1.00 89.71 1185 MET A O 1
ATOM 2790 N N . ARG A 1 344 ? 50.683 91.920 68.324 1.00 94.54 1186 ARG A N 1
ATOM 2791 C CA . ARG A 1 344 ? 50.902 93.036 67.397 1.00 100.59 1186 ARG A CA 1
ATOM 2792 C C . ARG A 1 344 ? 50.224 92.908 66.021 1.00 92.02 1186 ARG A C 1
ATOM 2793 O O . ARG A 1 344 ? 49.328 92.072 65.857 1.00 94.74 1186 ARG A O 1
ATOM 2795 N N . PRO A 1 345 ? 50.567 93.762 65.005 1.00 94.83 1187 PRO A N 1
ATOM 2796 C CA . PRO A 1 345 ? 49.994 93.566 63.657 1.00 95.36 1187 PRO A CA 1
ATOM 2797 C C . PRO A 1 345 ? 50.674 92.538 62.749 1.00 93.22 1187 PRO A C 1
ATOM 2798 O O . PRO A 1 345 ? 50.509 92.626 61.528 1.00 81.55 1187 PRO A O 1
ATOM 2802 N N . LYS A 1 346 ? 51.451 91.595 63.279 1.00 82.01 1188 LYS A N 1
ATOM 2803 C CA . LYS A 1 346 ? 52.208 90.686 62.423 1.00 67.97 1188 LYS A CA 1
ATOM 2804 C C . LYS A 1 346 ? 51.334 89.535 61.910 1.00 73.12 1188 LYS A C 1
ATOM 2805 O O . LYS A 1 346 ? 50.216 89.300 62.379 1.00 60.20 1188 LYS A O 1
ATOM 2807 N N . ALA A 1 347 ? 51.859 88.820 60.912 1.00 63.62 1189 ALA A N 1
ATOM 2808 C CA . ALA A 1 347 ? 51.226 87.601 60.416 1.00 48.90 1189 ALA A CA 1
ATOM 2809 C C . ALA A 1 347 ? 51.551 86.456 61.367 1.00 52.20 1189 ALA A C 1
ATOM 2810 O O . ALA A 1 347 ? 52.716 86.072 61.517 1.00 57.90 1189 ALA A O 1
ATOM 2812 N N . VAL A 1 348 ? 50.516 85.901 61.987 1.00 56.39 1190 VAL A N 1
ATOM 2813 C CA . VAL A 1 348 ? 50.672 85.061 63.172 1.00 66.33 1190 VAL A CA 1
ATOM 2814 C C . VAL A 1 348 ? 50.917 83.599 62.816 1.00 62.72 1190 VAL A C 1
ATOM 2815 O O . VAL A 1 348 ? 51.840 82.972 63.342 1.00 60.57 1190 VAL A O 1
ATOM 2819 N N . MET A 1 349 ? 50.096 83.023 61.939 1.00 51.29 1191 MET A N 1
ATOM 2820 C CA . MET A 1 349 ? 50.211 81.623 61.529 1.00 50.25 1191 MET A CA 1
ATOM 2821 C C . MET A 1 349 ? 50.419 81.578 60.022 1.00 45.21 1191 MET A C 1
ATOM 2822 O O . MET A 1 349 ? 49.508 81.224 59.260 1.00 47.77 1191 MET A O 1
ATOM 2827 N N . PRO A 1 350 ? 51.619 81.932 59.545 1.00 44.83 1192 PRO A N 1
ATOM 2828 C CA . PRO A 1 350 ? 51.843 82.117 58.110 1.00 38.48 1192 PRO A CA 1
ATOM 2829 C C . PRO A 1 350 ? 52.403 80.906 57.368 1.00 39.11 1192 PRO A C 1
ATOM 2830 O O . PRO A 1 350 ? 52.770 81.052 56.198 1.00 43.34 1192 PRO A O 1
ATOM 2834 N N . ILE A 1 351 ? 52.484 79.742 58.007 1.00 33.97 1193 ILE A N 1
ATOM 2835 C CA . ILE A 1 351 ? 52.910 78.511 57.351 1.00 38.66 1193 ILE A CA 1
ATOM 2836 C C . ILE A 1 351 ? 51.662 77.682 57.082 1.00 33.71 1193 ILE A C 1
ATOM 2837 O O . ILE A 1 351 ? 50.993 77.232 58.019 1.00 40.48 1193 ILE A O 1
ATOM 2842 N N . VAL A 1 352 ? 51.346 77.478 55.805 1.00 37.12 1194 VAL A N 1
ATOM 2843 C CA . VAL A 1 352 ? 50.040 76.984 55.388 1.00 31.88 1194 VAL A CA 1
ATOM 2844 C C . VAL A 1 352 ? 50.203 75.677 54.624 1.00 34.26 1194 VAL A C 1
ATOM 2845 O O . VAL A 1 352 ? 51.136 75.519 53.829 1.00 35.05 1194 VAL A O 1
ATOM 2849 N N . PHE A 1 353 ? 49.293 74.736 54.880 1.00 40.43 1195 PHE A N 1
ATOM 2850 C CA . PHE A 1 353 ? 49.133 73.533 54.073 1.00 32.73 1195 PHE A CA 1
ATOM 2851 C C . PHE A 1 353 ? 47.737 73.561 53.468 1.00 42.72 1195 PHE A C 1
ATOM 2852 O O . PHE A 1 353 ? 46.741 73.574 54.200 1.00 40.19 1195 PHE A O 1
ATOM 2860 N N . THR A 1 354 ? 47.663 73.576 52.138 1.00 39.90 1196 THR A N 1
ATOM 2861 C CA . THR A 1 354 ? 46.396 73.648 51.415 1.00 42.91 1196 THR A CA 1
ATOM 2862 C C . THR A 1 354 ? 46.166 72.315 50.714 1.00 44.65 1196 THR A C 1
ATOM 2863 O O . THR A 1 354 ? 46.883 71.970 49.769 1.00 40.43 1196 THR A O 1
ATOM 2867 N N . SER A 1 355 ? 45.162 71.572 51.173 1.00 40.68 1197 SER A N 1
ATOM 2868 C CA . SER A 1 355 ? 44.877 70.235 50.668 1.00 48.85 1197 SER A CA 1
ATOM 2869 C C . SER A 1 355 ? 43.710 70.306 49.689 1.00 52.20 1197 SER A C 1
ATOM 2870 O O . SER A 1 355 ? 42.584 70.635 50.075 1.00 45.13 1197 SER A O 1
ATOM 2873 N N . MET A 1 356 ? 43.983 69.994 48.423 1.00 48.71 1198 MET A N 1
ATOM 2874 C CA . MET A 1 356 ? 42.929 69.832 47.431 1.00 50.86 1198 MET A CA 1
ATOM 2875 C C . MET A 1 356 ? 42.938 68.394 46.934 1.00 46.00 1198 MET A C 1
ATOM 2876 O O . MET A 1 356 ? 43.060 68.138 45.731 1.00 53.40 1198 MET A O 1
ATOM 2881 N N . LEU A 1 357 ? 42.814 67.454 47.866 1.00 41.28 1199 LEU A N 1
ATOM 2882 C CA . LEU A 1 357 ? 42.737 66.035 47.553 1.00 63.59 1199 LEU A CA 1
ATOM 2883 C C . LEU A 1 357 ? 41.290 65.668 47.254 1.00 71.82 1199 LEU A C 1
ATOM 2884 O O . LEU A 1 357 ? 40.393 65.963 48.050 1.00 71.05 1199 LEU A O 1
ATOM 2889 N N . ALA A 1 358 ? 41.063 65.029 46.108 1.00 68.80 1200 ALA A N 1
ATOM 2890 C CA . ALA A 1 358 ? 39.713 64.756 45.636 1.00 79.78 1200 ALA A CA 1
ATOM 2891 C C . ALA A 1 358 ? 39.252 63.327 45.896 1.00 88.89 1200 ALA A C 1
ATOM 2892 O O . ALA A 1 358 ? 38.157 62.960 45.459 1.00 84.59 1200 ALA A O 1
ATOM 2894 N N . GLY A 1 359 ? 40.043 62.519 46.601 1.00 88.82 1201 GLY A N 1
ATOM 2895 C CA . GLY A 1 359 ? 39.675 61.139 46.855 1.00 80.36 1201 GLY A CA 1
ATOM 2896 C C . GLY A 1 359 ? 39.492 60.318 45.594 1.00 79.77 1201 GLY A C 1
ATOM 2897 O O . GLY A 1 359 ? 38.409 59.774 45.358 1.00 81.47 1201 GLY A O 1
ATOM 2898 N N . ALA A 1 360 ? 40.545 60.228 44.778 1.00 86.14 1202 ALA A N 1
ATOM 2899 C CA . ALA A 1 360 ? 40.499 59.526 43.494 1.00 87.25 1202 ALA A CA 1
ATOM 2900 C C . ALA A 1 360 ? 39.404 60.097 42.596 1.00 90.69 1202 ALA A C 1
ATOM 2901 O O . ALA A 1 360 ? 38.711 59.367 41.884 1.00 88.68 1202 ALA A O 1
ATOM 2903 N N . GLY A 1 361 ? 39.250 61.418 42.632 1.00 97.17 1203 GLY A N 1
ATOM 2904 C CA . GLY A 1 361 ? 38.269 62.097 41.812 1.00 88.81 1203 GLY A CA 1
ATOM 2905 C C . GLY A 1 361 ? 38.926 62.879 40.696 1.00 97.36 1203 GLY A C 1
ATOM 2906 O O . GLY A 1 361 ? 40.124 63.171 40.759 1.00 91.66 1203 GLY A O 1
ATOM 2907 N N . ALA A 1 362 ? 38.157 63.223 39.669 1.00 105.34 1204 ALA A N 1
ATOM 2908 C CA . ALA A 1 362 ? 38.720 63.879 38.500 1.00 98.78 1204 ALA A CA 1
ATOM 2909 C C . ALA A 1 362 ? 38.979 65.359 38.759 1.00 88.73 1204 ALA A C 1
ATOM 2910 O O . ALA A 1 362 ? 38.285 66.012 39.545 1.00 76.21 1204 ALA A O 1
ATOM 2912 N N . PHE A 1 363 ? 40.002 65.881 38.086 1.00 83.49 1205 PHE A N 1
ATOM 2913 C CA . PHE A 1 363 ? 40.274 67.312 38.031 1.00 78.65 1205 PHE A CA 1
ATOM 2914 C C . PHE A 1 363 ? 39.816 67.771 36.652 1.00 79.25 1205 PHE A C 1
ATOM 2915 O O . PHE A 1 363 ? 40.469 67.477 35.645 1.00 79.34 1205 PHE A O 1
ATOM 2923 N N . ALA A 1 364 ? 38.688 68.484 36.609 1.00 70.23 1206 ALA A N 1
ATOM 2924 C CA . ALA A 1 364 ? 38.011 68.733 35.339 1.00 62.77 1206 ALA A CA 1
ATOM 2925 C C . ALA A 1 364 ? 38.883 69.530 34.379 1.00 60.65 1206 ALA A C 1
ATOM 2926 O O . ALA A 1 364 ? 38.866 69.286 33.166 1.00 64.27 1206 ALA A O 1
ATOM 2928 N N . TRP A 1 365 ? 39.647 70.491 34.899 1.00 52.05 1207 TRP A N 1
ATOM 2929 C CA . TRP A 1 365 ? 40.465 71.342 34.042 1.00 58.62 1207 TRP A CA 1
ATOM 2930 C C . TRP A 1 365 ? 41.545 70.566 33.299 1.00 64.22 1207 TRP A C 1
ATOM 2931 O O . TRP A 1 365 ? 42.030 71.043 32.269 1.00 57.67 1207 TRP A O 1
ATOM 2942 N N . GLU A 1 366 ? 41.948 69.395 33.800 1.00 69.56 1208 GLU A N 1
ATOM 2943 C CA . GLU A 1 366 ? 42.946 68.598 33.092 1.00 68.59 1208 GLU A CA 1
ATOM 2944 C C . GLU A 1 366 ? 42.468 68.139 31.721 1.00 62.48 1208 GLU A C 1
ATOM 2945 O O . GLU A 1 366 ? 43.300 67.833 30.861 1.00 59.20 1208 GLU A O 1
ATOM 2951 N N . GLU A 1 367 ? 41.153 68.079 31.496 1.00 61.39 1209 GLU A N 1
ATOM 2952 C CA . GLU A 1 367 ? 40.649 67.753 30.168 1.00 58.40 1209 GLU A CA 1
ATOM 2953 C C . GLU A 1 367 ? 40.948 68.858 29.162 1.00 62.93 1209 GLU A C 1
ATOM 2954 O O . GLU A 1 367 ? 40.922 68.605 27.953 1.00 62.25 1209 GLU A O 1
ATOM 2960 N N . ILE A 1 368 ? 41.245 70.070 29.638 1.00 60.43 1210 ILE A N 1
ATOM 2961 C CA . ILE A 1 368 ? 41.553 71.171 28.733 1.00 60.93 1210 ILE A CA 1
ATOM 2962 C C . ILE A 1 368 ? 42.856 70.899 27.991 1.00 59.59 1210 ILE A C 1
ATOM 2963 O O . ILE A 1 368 ? 42.960 71.137 26.781 1.00 62.01 1210 ILE A O 1
ATOM 2968 N N . GLY A 1 369 ? 43.859 70.376 28.692 1.00 54.46 1211 GLY A N 1
ATOM 2969 C CA . GLY A 1 369 ? 45.138 70.081 28.077 1.00 53.29 1211 GLY A CA 1
ATOM 2970 C C . GLY A 1 369 ? 46.239 69.782 29.074 1.00 58.72 1211 GLY A C 1
ATOM 2971 O O . GLY A 1 369 ? 46.006 69.133 30.098 1.00 55.89 1211 GLY A O 1
ATOM 2972 N N . SER A 1 370 ? 47.450 70.246 28.775 1.00 53.28 1212 SER A N 1
ATOM 2973 C CA . SER A 1 370 ? 48.619 70.018 29.616 1.00 54.49 1212 SER A CA 1
ATOM 2974 C C . SER A 1 370 ? 48.860 71.243 30.491 1.00 55.93 1212 SER A C 1
ATOM 2975 O O . SER A 1 370 ? 49.002 72.359 29.977 1.00 56.81 1212 SER A O 1
ATOM 2978 N N . LEU A 1 371 ? 48.899 71.033 31.805 1.00 59.45 1213 LEU A N 1
ATOM 2979 C CA . LEU A 1 371 ? 49.180 72.115 32.742 1.00 58.06 1213 LEU A CA 1
ATOM 2980 C C . LEU A 1 371 ? 50.611 72.616 32.576 1.00 59.47 12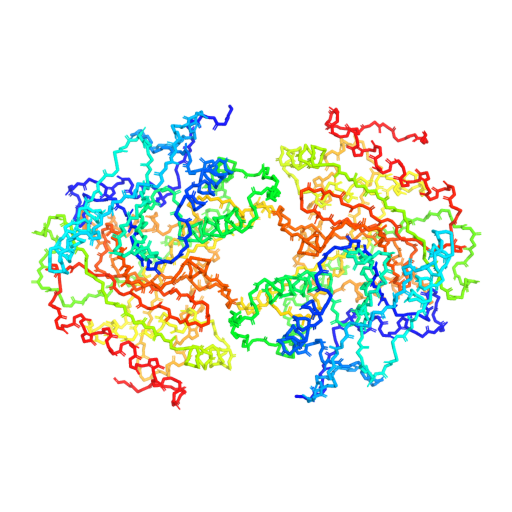13 LEU A C 1
ATOM 2981 O O . LEU A 1 371 ? 51.562 71.828 32.595 1.00 56.37 1213 LEU A O 1
ATOM 2986 N N . ARG A 1 372 ? 50.763 73.931 32.416 1.00 55.69 1214 ARG A N 1
ATOM 2987 C CA . ARG A 1 372 ? 52.065 74.556 32.215 1.00 53.02 1214 ARG A CA 1
ATOM 2988 C C . ARG A 1 372 ? 52.579 75.323 33.423 1.00 54.68 1214 ARG A C 1
ATOM 2989 O O . ARG A 1 372 ? 53.793 75.372 33.630 1.00 69.60 1214 ARG A O 1
ATOM 2997 N N . HIS A 1 373 ? 51.696 75.914 34.226 1.00 57.67 1215 HIS A N 1
ATOM 2998 C CA . HIS A 1 373 ? 52.123 76.714 35.366 1.00 53.86 1215 HIS A CA 1
ATOM 2999 C C . HIS A 1 373 ? 50.958 76.886 36.328 1.00 60.09 1215 HIS A C 1
ATOM 3000 O O . HIS A 1 373 ? 49.793 76.805 35.933 1.00 58.21 1215 HIS A O 1
ATOM 3007 N N . ILE A 1 374 ? 51.292 77.103 37.598 1.00 45.44 1216 ILE A N 1
ATOM 3008 C CA . ILE A 1 374 ? 50.307 77.415 38.627 1.00 47.57 1216 ILE A CA 1
ATOM 3009 C C . ILE A 1 374 ? 50.968 78.328 39.651 1.00 56.90 1216 ILE A C 1
ATOM 3010 O O . ILE A 1 374 ? 52.143 78.157 39.992 1.00 54.83 1216 ILE A O 1
ATOM 3015 N N . HIS A 1 375 ? 50.213 79.316 40.122 1.00 52.70 1217 HIS A N 1
ATOM 3016 C CA . HIS A 1 375 ? 50.720 80.318 41.047 1.00 56.18 1217 HIS A CA 1
ATOM 3017 C C . HIS A 1 375 ? 49.616 80.688 42.027 1.00 51.62 1217 HIS A C 1
ATOM 3018 O O . HIS A 1 375 ? 48.447 80.794 41.645 1.00 45.46 1217 HIS A O 1
ATOM 3025 N N . ALA A 1 376 ? 49.994 80.907 43.286 1.00 41.37 1218 ALA A N 1
ATOM 3026 C CA . ALA A 1 376 ? 49.031 81.222 44.334 1.00 52.47 1218 ALA A CA 1
ATOM 3027 C C . ALA A 1 376 ? 49.602 82.283 45.262 1.00 53.49 1218 ALA A C 1
ATOM 3028 O O . ALA A 1 376 ? 50.730 82.155 45.750 1.00 50.13 1218 ALA A O 1
ATOM 3030 N N . ARG A 1 377 ? 48.809 83.325 45.500 1.00 46.75 1219 ARG A N 1
ATOM 3031 C CA . ARG A 1 377 ? 49.164 84.435 46.371 1.00 53.83 1219 ARG A CA 1
ATOM 3032 C C . ARG A 1 377 ? 48.114 84.584 47.466 1.00 48.42 1219 ARG A C 1
ATOM 3033 O O . ARG A 1 377 ? 46.919 84.414 47.214 1.00 45.73 1219 ARG A O 1
ATOM 3041 N N . THR A 1 378 ? 48.564 84.832 48.693 1.00 44.77 1220 THR A N 1
ATOM 3042 C CA . THR A 1 378 ? 47.642 85.030 49.813 1.00 45.97 1220 THR A CA 1
ATOM 3043 C C . THR A 1 378 ? 48.260 86.042 50.770 1.00 51.43 1220 THR A C 1
ATOM 3044 O O . THR A 1 378 ? 49.486 86.024 50.967 1.00 46.11 1220 THR A O 1
ATOM 3048 N N . PRO A 1 379 ? 47.467 86.936 51.363 1.00 49.10 1221 PRO A N 1
ATOM 3049 C CA . PRO A 1 379 ? 48.035 87.863 52.346 1.00 48.87 1221 PRO A CA 1
ATOM 3050 C C . PRO A 1 379 ? 48.353 87.171 53.661 1.00 45.00 1221 PRO A C 1
ATOM 3051 O O . PRO A 1 379 ? 47.694 86.209 54.065 1.00 43.82 1221 PRO A O 1
ATOM 3055 N N . GLN A 1 380 ? 49.400 87.676 54.321 1.00 47.12 1222 GLN A N 1
ATOM 3056 C CA . GLN A 1 380 ? 49.802 87.235 55.659 1.00 46.43 1222 GLN A CA 1
ATOM 3057 C C . GLN A 1 380 ? 50.180 85.755 55.679 1.00 44.63 1222 GLN A C 1
ATOM 3058 O O . GLN A 1 380 ? 49.845 85.020 56.610 1.00 47.41 1222 GLN A O 1
ATOM 3064 N N . VAL A 1 381 ? 50.886 85.314 54.640 1.00 44.35 1223 VAL A N 1
ATOM 3065 C CA . VAL A 1 381 ? 51.325 83.928 54.512 1.00 41.62 1223 VAL A CA 1
ATOM 3066 C C . VAL A 1 381 ? 52.769 83.934 54.032 1.00 39.51 1223 VAL A C 1
ATOM 3067 O O . VAL A 1 381 ? 53.074 84.516 52.986 1.00 44.02 1223 VAL A O 1
ATOM 3071 N N . TYR A 1 382 ? 53.658 83.283 54.788 1.00 38.99 1224 TYR A N 1
ATOM 3072 C CA . TYR A 1 382 ? 55.040 83.139 54.343 1.00 40.28 1224 TYR A CA 1
ATOM 3073 C C . TYR A 1 382 ? 55.152 82.066 53.269 1.00 40.13 1224 TYR A C 1
ATOM 3074 O O . TYR A 1 382 ? 55.788 82.274 52.231 1.00 39.83 1224 TYR A O 1
ATOM 3083 N N . LEU A 1 383 ? 54.537 80.911 53.515 1.00 36.03 1225 LEU A N 1
ATOM 3084 C CA . LEU A 1 383 ? 54.737 79.720 52.703 1.00 42.93 1225 LEU A CA 1
ATOM 3085 C C . LEU A 1 383 ? 53.436 78.935 52.654 1.00 42.02 1225 LEU A C 1
ATOM 3086 O O . LEU A 1 383 ? 52.828 78.678 53.697 1.00 39.51 1225 LEU A O 1
ATOM 3091 N N . ASP A 1 384 ? 53.017 78.558 51.447 1.00 40.13 1226 ASP A N 1
ATOM 3092 C CA . ASP A 1 384 ? 51.779 77.814 51.235 1.00 37.34 1226 ASP A CA 1
ATOM 3093 C C . ASP A 1 384 ? 52.100 76.547 50.452 1.00 42.38 1226 ASP A C 1
ATOM 3094 O O . ASP A 1 384 ? 52.476 76.616 49.277 1.00 39.90 1226 ASP A O 1
ATOM 3099 N N . ASN A 1 385 ? 51.965 75.396 51.108 1.00 35.04 1227 ASN A N 1
ATOM 3100 C CA . ASN A 1 385 ? 52.149 74.096 50.471 1.00 37.71 1227 ASN A CA 1
ATOM 3101 C C . ASN A 1 385 ? 50.797 73.607 49.956 1.00 40.12 1227 ASN A C 1
ATOM 3102 O O . ASN A 1 385 ? 49.949 73.161 50.739 1.00 40.94 1227 ASN A O 1
ATOM 3107 N N . VAL A 1 386 ? 50.596 73.682 48.644 1.00 35.22 1228 VAL A N 1
ATOM 3108 C CA . VAL A 1 386 ? 49.348 73.271 48.008 1.00 37.13 1228 VAL A CA 1
ATOM 3109 C C . VAL A 1 386 ? 49.562 71.920 47.337 1.00 37.32 1228 VAL A C 1
ATOM 3110 O O . VAL A 1 386 ? 50.459 71.769 46.498 1.00 37.80 1228 VAL A O 1
ATOM 3114 N N . VAL A 1 387 ? 48.737 70.939 47.696 1.00 39.22 1229 VAL A N 1
ATOM 3115 C CA . VAL A 1 387 ? 48.766 69.619 47.076 1.00 47.43 1229 VAL A CA 1
ATOM 3116 C C . VAL A 1 387 ? 47.415 69.389 46.409 1.00 43.01 1229 VAL A C 1
ATOM 3117 O O . VAL A 1 387 ? 46.363 69.522 47.049 1.00 39.97 1229 VAL A O 1
ATOM 3121 N N . ILE A 1 388 ? 47.443 69.070 45.119 1.00 41.09 1230 ILE A N 1
ATOM 3122 C CA . ILE A 1 388 ? 46.238 68.924 44.312 1.00 46.75 1230 ILE A CA 1
ATOM 3123 C C . ILE A 1 388 ? 46.267 67.551 43.661 1.00 45.84 1230 ILE A C 1
ATOM 3124 O O . ILE A 1 388 ? 47.209 67.226 42.928 1.00 45.01 1230 ILE A O 1
ATOM 3129 N N . GLU A 1 389 ? 45.239 66.749 43.921 1.00 49.17 1231 GLU A N 1
ATOM 3130 C CA . GLU A 1 389 ? 45.094 65.484 43.215 1.00 55.96 1231 GLU A CA 1
ATOM 3131 C C . GLU A 1 389 ? 44.697 65.772 41.774 1.00 51.27 1231 GLU A C 1
ATOM 3132 O O . GLU A 1 389 ? 43.640 66.359 41.518 1.00 57.78 1231 GLU A O 1
ATOM 3138 N N . LYS A 1 390 ? 45.543 65.361 40.833 1.00 48.57 1232 LYS A N 1
ATOM 3139 C CA . LYS A 1 390 ? 45.409 65.728 39.425 1.00 56.98 1232 LYS A CA 1
ATOM 3140 C C . LYS A 1 390 ? 45.260 64.445 38.615 1.00 64.12 1232 LYS A C 1
ATOM 3141 O O . LYS A 1 390 ? 46.215 63.976 37.991 1.00 55.06 1232 LYS A O 1
ATOM 3147 N N . ASN A 1 391 ? 44.048 63.893 38.621 1.00 68.06 1233 ASN A N 1
ATOM 3148 C CA . ASN A 1 391 ? 43.695 62.701 37.849 1.00 65.75 1233 ASN A CA 1
ATOM 3149 C C . ASN A 1 391 ? 44.700 61.572 38.078 1.00 60.97 1233 ASN A C 1
ATOM 3150 O O . ASN A 1 391 ? 45.368 61.096 37.160 1.00 52.24 1233 ASN A O 1
ATOM 3155 N N . GLY A 1 392 ? 44.798 61.145 39.336 1.00 60.86 1234 GLY A N 1
ATOM 3156 C CA . GLY A 1 392 ? 45.710 60.093 39.722 1.00 51.78 1234 GLY A CA 1
ATOM 3157 C C . GLY A 1 392 ? 47.118 60.542 40.057 1.00 60.98 1234 GLY A C 1
ATOM 3158 O O . GLY A 1 392 ? 47.836 59.811 40.748 1.00 55.22 1234 GLY A O 1
ATOM 3159 N N . GLU A 1 393 ? 47.543 61.706 39.580 1.00 59.84 1235 GLU A N 1
ATOM 3160 C CA . GLU A 1 393 ? 48.828 62.250 39.986 1.00 57.64 1235 GLU A CA 1
ATOM 3161 C C . GLU A 1 393 ? 48.636 63.227 41.139 1.00 52.08 1235 GLU A C 1
ATOM 3162 O O . GLU A 1 393 ? 47.537 63.732 41.382 1.00 51.53 1235 GLU A O 1
ATOM 3168 N N . LEU A 1 394 ? 49.723 63.484 41.856 1.00 49.71 1236 LEU A N 1
ATOM 3169 C CA . LEU A 1 394 ? 49.736 64.487 42.910 1.00 46.48 1236 LEU A CA 1
ATOM 3170 C C . LEU A 1 394 ? 50.606 65.646 42.450 1.00 44.02 1236 LEU A C 1
ATOM 3171 O O . LEU A 1 394 ? 51.808 65.471 42.221 1.00 43.83 1236 LEU A O 1
ATOM 3176 N N . LEU A 1 395 ? 50.004 66.821 42.314 1.00 40.19 1237 LEU A N 1
ATOM 3177 C CA . LEU A 1 395 ? 50.755 68.027 42.010 1.00 48.09 1237 LEU A CA 1
ATOM 3178 C C . LEU A 1 395 ? 51.043 68.764 43.308 1.00 43.73 1237 LEU A C 1
ATOM 3179 O O . LEU A 1 395 ? 50.133 69.019 44.103 1.00 39.28 1237 LEU A O 1
ATOM 3184 N N . VAL A 1 396 ? 52.311 69.101 43.510 1.00 38.83 1238 VAL A N 1
ATOM 3185 C CA . VAL A 1 396 ? 52.787 69.744 44.725 1.00 45.18 1238 VAL A CA 1
ATOM 3186 C C . VAL A 1 396 ? 53.341 71.101 44.332 1.00 43.10 1238 VAL A C 1
ATOM 3187 O O . VAL A 1 396 ? 54.258 71.186 43.507 1.00 40.36 1238 VAL A O 1
ATOM 3191 N N . SER A 1 397 ? 52.781 72.158 44.912 1.00 38.09 1239 SER A N 1
ATOM 3192 C CA . SER A 1 397 ? 53.139 73.525 44.561 1.00 43.17 1239 SER A CA 1
ATOM 3193 C C . SER A 1 397 ? 53.408 74.297 45.841 1.00 44.17 1239 SER A C 1
ATOM 3194 O O . SER A 1 397 ? 52.505 74.463 46.668 1.00 42.84 1239 SER A O 1
ATOM 3197 N N . TRP A 1 398 ? 54.646 74.757 46.005 1.00 44.23 1240 TRP A N 1
ATOM 3198 C CA . TRP A 1 398 ? 55.042 75.562 47.152 1.00 40.28 1240 TRP A CA 1
ATOM 3199 C C . TRP A 1 398 ? 55.071 77.025 46.733 1.00 39.57 1240 TRP A C 1
ATOM 3200 O O . TRP A 1 398 ? 55.839 77.406 45.843 1.00 41.65 1240 TRP A O 1
ATOM 3211 N N . ASN A 1 399 ? 54.235 77.838 47.369 1.00 41.30 1241 ASN A N 1
ATOM 3212 C CA . ASN A 1 399 ? 54.164 79.268 47.102 1.00 43.41 1241 ASN A CA 1
ATOM 3213 C C . ASN A 1 399 ? 54.685 80.015 48.321 1.00 42.04 1241 ASN A C 1
ATOM 3214 O O . ASN A 1 399 ? 54.138 79.870 49.420 1.00 46.38 1241 ASN A O 1
ATOM 3219 N N . TYR A 1 400 ? 55.738 80.808 48.128 1.00 39.29 1242 TYR A N 1
ATOM 3220 C CA . TYR A 1 400 ? 56.395 81.507 49.221 1.00 40.14 1242 TYR A CA 1
ATOM 3221 C C . TYR A 1 400 ? 56.662 82.956 48.843 1.00 44.51 1242 TYR A C 1
ATOM 3222 O O . TYR A 1 400 ? 56.780 83.298 47.663 1.00 47.67 1242 TYR A O 1
ATOM 3231 N N . VAL A 1 401 ? 56.758 83.805 49.864 1.00 41.50 1243 VAL A N 1
ATOM 3232 C CA . VAL A 1 401 ? 57.082 85.213 49.657 1.00 41.73 1243 VAL A CA 1
ATOM 3233 C C . VAL A 1 401 ? 58.544 85.323 49.245 1.00 44.38 1243 VAL A C 1
ATOM 3234 O O . VAL A 1 401 ? 59.447 84.932 49.994 1.00 43.18 1243 VAL A O 1
ATOM 3238 N N . GLU A 1 402 ? 58.779 85.855 48.045 1.00 43.86 1244 GLU A N 1
ATOM 3239 C CA . GLU A 1 402 ? 60.121 85.854 47.470 1.00 46.83 1244 GLU A CA 1
ATOM 3240 C C . GLU A 1 402 ? 61.088 86.707 48.282 1.00 51.52 1244 GLU A C 1
ATOM 3241 O O . GLU A 1 402 ? 62.244 86.321 48.487 1.00 40.92 1244 GLU A O 1
ATOM 3247 N N . GLU A 1 403 ? 60.637 87.872 48.751 1.00 49.09 1245 GLU A N 1
ATOM 3248 C CA . GLU A 1 403 ? 61.518 88.746 49.520 1.00 57.61 1245 GLU A CA 1
ATOM 3249 C C . GLU A 1 403 ? 61.882 88.160 50.881 1.00 55.21 1245 GLU A C 1
ATOM 3250 O O . GLU A 1 403 ? 62.813 88.652 51.527 1.00 54.05 1245 GLU A O 1
ATOM 3256 N N . LEU A 1 404 ? 61.162 87.137 51.339 1.00 57.98 1246 LEU A N 1
ATOM 3257 C CA . LEU A 1 404 ? 61.314 86.616 52.690 1.00 44.10 1246 LEU A CA 1
ATOM 3258 C C . LEU A 1 404 ? 62.232 85.402 52.784 1.00 50.20 1246 LEU A C 1
ATOM 3259 O O . LEU A 1 404 ? 62.652 85.054 53.892 1.00 45.89 1246 LEU A O 1
ATOM 3264 N N . PHE A 1 405 ? 62.558 84.753 51.667 1.00 42.84 1247 PHE A N 1
ATOM 3265 C CA . PHE A 1 405 ? 63.331 83.520 51.707 1.00 43.11 1247 PHE A CA 1
ATOM 3266 C C . PHE A 1 405 ? 64.406 83.513 50.633 1.00 39.12 1247 PHE A C 1
ATOM 3267 O O . PHE A 1 405 ? 64.180 83.972 49.510 1.00 50.87 1247 PHE A O 1
ATOM 3275 N N . ASP A 1 406 ? 65.575 82.989 50.992 1.00 45.81 1248 ASP A N 1
ATOM 3276 C CA . ASP A 1 406 ? 66.588 82.656 50.001 1.00 41.89 1248 ASP A CA 1
ATOM 3277 C C . ASP A 1 406 ? 66.047 81.577 49.071 1.00 43.19 1248 ASP A C 1
ATOM 3278 O O . ASP A 1 406 ? 65.518 80.559 49.528 1.00 44.22 1248 ASP A O 1
ATOM 3283 N N . ALA A 1 407 ? 66.177 81.805 47.760 1.00 49.37 1249 ALA A N 1
ATOM 3284 C CA . ALA A 1 407 ? 65.628 80.865 46.786 1.00 55.02 1249 ALA A CA 1
ATOM 3285 C C . ALA A 1 407 ? 66.265 79.485 46.901 1.00 52.65 1249 ALA A C 1
ATOM 3286 O O . ALA A 1 407 ? 65.599 78.472 46.655 1.00 51.49 1249 ALA A O 1
ATOM 3288 N N . GLU A 1 408 ? 67.543 79.422 47.278 1.00 47.20 1250 GLU A N 1
ATOM 3289 C CA . GLU A 1 408 ? 68.227 78.137 47.365 1.00 46.24 1250 GLU A CA 1
ATOM 3290 C C . GLU A 1 408 ? 67.785 77.360 48.598 1.00 41.31 1250 GLU A C 1
ATOM 3291 O O . GLU A 1 408 ? 67.687 76.129 48.557 1.00 47.38 1250 GLU A O 1
ATOM 3297 N N . VAL A 1 409 ? 67.521 78.060 49.702 1.00 47.58 1251 VAL A N 1
ATOM 3298 C CA . VAL A 1 409 ? 67.011 77.396 50.896 1.00 46.51 1251 VAL A CA 1
ATOM 3299 C C . VAL A 1 409 ? 65.615 76.845 50.634 1.00 47.94 1251 VAL A C 1
ATOM 3300 O O . VAL A 1 409 ? 65.297 75.711 51.013 1.00 41.53 1251 VAL A O 1
ATOM 3304 N N . MET A 1 410 ? 64.763 77.636 49.976 1.00 42.73 1252 MET A N 1
ATOM 3305 C CA . MET A 1 410 ? 63.418 77.175 49.647 1.00 49.19 1252 MET A CA 1
ATOM 3306 C C . MET A 1 410 ? 63.456 75.963 48.725 1.00 44.30 1252 MET A C 1
ATOM 3307 O O . MET A 1 410 ? 62.715 74.995 48.930 1.00 38.28 1252 MET A O 1
ATOM 3312 N N . GLU A 1 411 ? 64.311 76.000 47.699 1.00 38.96 1253 GLU A N 1
ATOM 3313 C CA . GLU A 1 411 ? 64.464 74.845 46.822 1.00 44.95 1253 GLU A CA 1
ATOM 3314 C C . GLU A 1 411 ? 64.971 73.632 47.591 1.00 51.08 1253 GLU A C 1
ATOM 3315 O O . GLU A 1 411 ? 64.605 72.495 47.271 1.00 46.80 1253 GLU A O 1
ATOM 3321 N N . SER A 1 412 ? 65.800 73.854 48.615 1.00 40.41 1254 SER A N 1
ATOM 3322 C CA . SER A 1 412 ? 66.311 72.739 49.406 1.00 46.80 1254 SER A CA 1
ATOM 3323 C C . SER A 1 412 ? 65.215 72.120 50.266 1.00 44.02 1254 SER A C 1
ATOM 3324 O O . SER A 1 412 ? 65.113 70.891 50.356 1.00 45.47 1254 SER A O 1
ATOM 3327 N N . MET A 1 413 ? 64.390 72.951 50.911 1.00 42.16 1255 MET A N 1
ATOM 3328 C CA . MET A 1 413 ? 63.284 72.418 51.702 1.00 45.24 1255 MET A CA 1
ATOM 3329 C C . MET A 1 413 ? 62.283 71.689 50.818 1.00 42.79 1255 MET A C 1
ATOM 3330 O O . MET A 1 413 ? 61.776 70.622 51.185 1.00 39.05 1255 MET A O 1
ATOM 3335 N N . PHE A 1 414 ? 61.981 72.262 49.651 1.00 42.52 1256 PHE A N 1
ATOM 3336 C CA . PHE A 1 414 ? 61.053 71.638 48.713 1.00 47.13 1256 PHE A CA 1
ATOM 3337 C C . PHE A 1 414 ? 61.577 70.284 48.252 1.00 44.57 1256 PHE A C 1
ATOM 3338 O O . PHE A 1 414 ? 60.838 69.291 48.230 1.00 42.82 1256 PHE A O 1
ATOM 3346 N N . THR A 1 415 ? 62.860 70.226 47.885 1.00 45.04 1257 THR A N 1
ATOM 3347 C CA . THR A 1 415 ? 63.454 68.971 47.439 1.00 43.96 1257 THR A CA 1
ATOM 3348 C C . THR A 1 415 ? 63.460 67.920 48.543 1.00 46.58 1257 THR A C 1
ATOM 3349 O O . THR A 1 415 ? 63.287 66.728 48.264 1.00 50.02 1257 THR A O 1
ATOM 3353 N N . GLN A 1 416 ? 63.635 68.328 49.800 1.00 40.42 1258 GLN A N 1
ATOM 3354 C CA . GLN A 1 416 ? 63.640 67.338 50.871 1.00 49.92 1258 GLN A CA 1
ATOM 3355 C C . GLN A 1 416 ? 62.231 66.820 51.153 1.00 44.38 1258 GLN A C 1
ATOM 3356 O O . GLN A 1 416 ? 62.055 65.639 51.482 1.00 42.55 1258 GLN A O 1
ATOM 3362 N N . PHE A 1 417 ? 61.218 67.679 51.011 1.00 45.03 1259 PHE A N 1
ATOM 3363 C CA . PHE A 1 417 ? 59.833 67.223 51.088 1.00 46.11 1259 PHE A CA 1
ATOM 3364 C C . PHE A 1 417 ? 59.548 66.155 50.037 1.00 40.36 1259 PHE A C 1
ATOM 3365 O O . PHE A 1 417 ? 59.006 65.089 50.350 1.00 42.16 1259 PHE A O 1
ATOM 3373 N N . VAL A 1 418 ? 59.896 66.433 48.777 1.00 38.10 1260 VAL A N 1
ATOM 3374 C CA . VAL A 1 418 ? 59.663 65.471 47.702 1.00 45.55 1260 VAL A CA 1
ATOM 3375 C C . VAL A 1 418 ? 60.459 64.191 47.934 1.00 46.12 1260 VAL A C 1
ATOM 3376 O O . VAL A 1 418 ? 59.969 63.084 47.685 1.00 50.81 1260 VAL A O 1
ATOM 3380 N N . GLU A 1 419 ? 61.693 64.319 48.424 1.00 49.24 1261 GLU A N 1
ATOM 3381 C CA . GLU A 1 419 ? 62.531 63.140 48.610 1.00 50.09 1261 GLU A CA 1
ATOM 3382 C C . GLU A 1 419 ? 62.024 62.264 49.748 1.00 47.45 1261 GLU A C 1
ATOM 3383 O O . GLU A 1 419 ? 62.197 61.039 49.708 1.00 45.32 1261 GLU A O 1
ATOM 3389 N N . LEU A 1 420 ? 61.402 62.862 50.770 1.00 40.31 1262 LEU A N 1
ATOM 3390 C CA . LEU A 1 420 ? 60.807 62.046 51.823 1.00 41.14 1262 LEU A CA 1
ATOM 3391 C C . LEU A 1 420 ? 59.592 61.280 51.316 1.00 53.50 1262 LEU A C 1
ATOM 3392 O O . LEU A 1 420 ? 59.294 60.191 51.819 1.00 46.20 1262 LEU A O 1
ATOM 3397 N N . LEU A 1 421 ? 58.876 61.833 50.334 1.00 43.05 1263 LEU A N 1
ATOM 3398 C CA . LEU A 1 421 ? 57.814 61.077 49.681 1.00 47.38 1263 LEU A CA 1
ATOM 3399 C C . LEU A 1 421 ? 58.385 59.890 48.918 1.00 45.35 1263 LEU A C 1
ATOM 3400 O O . LEU A 1 421 ? 57.802 58.800 48.922 1.00 47.57 1263 LEU A O 1
ATOM 3405 N N . ASP A 1 422 ? 59.517 60.093 48.236 1.00 47.32 1264 ASP A N 1
ATOM 3406 C CA . ASP A 1 422 ? 60.194 58.988 47.565 1.00 49.19 1264 ASP A CA 1
ATOM 3407 C C . ASP A 1 422 ? 60.611 57.908 48.555 1.00 49.86 1264 ASP A C 1
ATOM 3408 O O . ASP A 1 422 ? 60.476 56.712 48.271 1.00 55.09 1264 ASP A O 1
ATOM 3413 N N . GLN A 1 423 ? 61.133 58.309 49.719 1.00 50.43 1265 GLN A N 1
ATOM 3414 C CA . GLN A 1 423 ? 61.525 57.328 50.728 1.00 54.22 1265 GLN A CA 1
ATOM 3415 C C . GLN A 1 423 ? 60.341 56.465 51.147 1.00 51.29 1265 GLN A C 1
ATOM 3416 O O . GLN A 1 423 ? 60.447 55.238 51.213 1.00 56.00 1265 GLN A O 1
ATOM 3422 N N . LEU A 1 424 ? 59.196 57.089 51.418 1.00 46.95 1266 LEU A N 1
ATOM 3423 C CA . LEU A 1 424 ? 58.020 56.324 51.817 1.00 50.14 1266 LEU A CA 1
ATOM 3424 C C . LEU A 1 424 ? 57.538 55.409 50.696 1.00 52.20 1266 LEU A C 1
ATOM 3425 O O . LEU A 1 424 ? 56.950 54.354 50.962 1.00 47.83 1266 LEU A O 1
ATOM 3430 N N . VAL A 1 425 ? 57.776 55.794 49.441 1.00 53.57 1267 VAL A N 1
ATOM 3431 C CA . VAL A 1 425 ? 57.366 54.957 48.319 1.00 51.62 1267 VAL A CA 1
ATOM 3432 C C . VAL A 1 425 ? 58.249 53.724 48.222 1.00 62.28 1267 VAL A C 1
ATOM 3433 O O . VAL A 1 425 ? 57.786 52.644 47.832 1.00 65.73 1267 VAL A O 1
ATOM 3437 N N . GLU A 1 426 ? 59.518 53.854 48.603 1.00 60.30 1268 GLU A N 1
ATOM 3438 C CA . GLU A 1 426 ? 60.477 52.764 48.489 1.00 63.64 1268 GLU A CA 1
ATOM 3439 C C . GLU A 1 426 ? 60.459 51.850 49.713 1.00 58.24 1268 GLU A C 1
ATOM 3440 O O . GLU A 1 426 ? 60.150 50.659 49.603 1.00 59.42 1268 GLU A O 1
ATOM 3446 N N . GLN A 1 427 ? 60.785 52.395 50.885 1.00 61.23 1269 GLN A N 1
ATOM 3447 C CA . GLN A 1 427 ? 60.939 51.598 52.094 1.00 58.31 1269 GLN A CA 1
ATOM 3448 C C . GLN A 1 427 ? 59.707 51.593 52.989 1.00 58.58 1269 GLN A C 1
ATOM 3449 O O . GLN A 1 427 ? 59.697 50.863 53.985 1.00 58.17 1269 GLN A O 1
ATOM 3455 N N . GLY A 1 428 ? 58.674 52.368 52.669 1.00 59.09 1270 GLY A N 1
ATOM 3456 C CA . GLY A 1 428 ? 57.538 52.444 53.567 1.00 52.57 1270 GLY A CA 1
ATOM 3457 C C . GLY A 1 428 ? 57.785 53.238 54.827 1.00 59.24 1270 GLY A C 1
ATOM 3458 O O . GLY A 1 428 ? 56.977 53.165 55.759 1.00 52.58 1270 GLY A O 1
ATOM 3459 N N . ASP A 1 429 ? 58.873 54.001 54.879 1.00 52.86 1271 ASP A N 1
ATOM 3460 C CA . ASP A 1 429 ? 59.235 54.800 56.042 1.00 52.72 1271 ASP A CA 1
ATOM 3461 C C . ASP A 1 429 ? 60.228 55.859 55.582 1.00 53.29 1271 ASP A C 1
ATOM 3462 O O . ASP A 1 429 ? 60.596 55.922 54.405 1.00 54.13 1271 ASP A O 1
ATOM 3467 N N . ILE A 1 430 ? 60.674 56.687 56.523 1.00 51.76 1272 ILE A N 1
ATOM 3468 C CA . ILE A 1 430 ? 61.595 57.773 56.220 1.00 57.61 1272 ILE A CA 1
ATOM 3469 C C . ILE A 1 430 ? 62.867 57.597 57.035 1.00 60.56 1272 ILE A C 1
ATOM 3470 O O . ILE A 1 430 ? 62.885 56.962 58.092 1.00 60.44 1272 ILE A O 1
ATOM 3475 N N . ASN A 1 431 ? 63.937 58.183 56.523 1.00 61.86 1273 ASN A N 1
ATOM 3476 C CA . ASN A 1 431 ? 65.252 58.242 57.134 1.00 65.66 1273 ASN A CA 1
ATOM 3477 C C . ASN A 1 431 ? 65.410 59.514 57.947 1.00 72.37 1273 ASN A C 1
ATOM 3478 O O . ASN A 1 431 ? 64.684 60.492 57.740 1.00 63.74 1273 ASN A O 1
ATOM 3483 N N . PRO A 1 432 ? 66.311 59.501 58.928 1.00 82.27 1274 PRO A N 1
ATOM 3484 C CA . PRO A 1 432 ? 66.652 60.735 59.642 1.00 73.11 1274 PRO A CA 1
ATOM 3485 C C . PRO A 1 432 ? 66.914 61.869 58.663 1.00 68.15 1274 PRO A C 1
ATOM 3486 O O . PRO A 1 432 ? 67.615 61.702 57.661 1.00 66.64 1274 PRO A O 1
ATOM 3490 N N . LEU A 1 433 ? 66.328 63.026 58.946 1.00 72.20 1275 LEU A N 1
ATOM 3491 C CA . LEU A 1 433 ? 66.404 64.136 58.009 1.00 68.06 1275 LEU A CA 1
ATOM 3492 C C . LEU A 1 433 ? 67.819 64.698 57.957 1.00 74.13 1275 LEU A C 1
ATOM 3493 O O . LEU A 1 433 ? 68.412 65.029 58.988 1.00 68.18 1275 LEU A O 1
ATOM 3498 N N . ARG A 1 434 ? 68.361 64.782 56.745 1.00 78.40 1276 ARG A N 1
ATOM 3499 C CA . ARG A 1 434 ? 69.652 65.401 56.482 1.00 85.11 1276 ARG A CA 1
ATOM 3500 C C . ARG A 1 434 ? 69.498 66.309 55.268 1.00 87.05 1276 ARG A C 1
ATOM 3501 O O . ARG A 1 434 ? 68.483 66.270 54.571 1.00 82.96 1276 ARG A O 1
ATOM 3503 N N . ILE A 1 435 ? 70.512 67.137 55.012 1.00 88.29 1277 ILE A N 1
ATOM 3504 C CA . ILE A 1 435 ? 70.400 68.114 53.937 1.00 95.64 1277 ILE A CA 1
ATOM 3505 C C . ILE A 1 435 ? 70.472 67.408 52.590 1.00 99.84 1277 ILE A C 1
ATOM 3506 O O . ILE A 1 435 ? 71.152 66.384 52.434 1.00 96.81 1277 ILE A O 1
ATOM 3511 N N . SER A 1 436 ? 69.738 67.942 51.617 1.00 101.29 1278 SER A N 1
ATOM 3512 C CA . SER A 1 436 ? 69.567 67.310 50.312 1.00 99.84 1278 SER A CA 1
ATOM 3513 C C . SER A 1 436 ? 70.892 67.003 49.621 1.00 96.44 1278 SER A C 1
ATOM 3514 O O . SER A 1 436 ? 70.935 66.231 48.659 1.00 92.06 1278 SER A O 1
ATOM 3517 N N . ASP B 1 3 ? 45.424 37.754 49.072 1.00 95.50 845 ASP B N 1
ATOM 3518 C CA . ASP B 1 3 ? 45.416 38.570 47.863 1.00 92.47 845 ASP B CA 1
ATOM 3519 C C . ASP B 1 3 ? 44.031 39.151 47.595 1.00 91.26 845 ASP B C 1
ATOM 3520 O O . ASP B 1 3 ? 43.175 39.189 48.481 1.00 77.66 845 ASP B O 1
ATOM 3525 N N . LEU B 1 4 ? 43.820 39.598 46.357 1.00 83.38 846 LEU B N 1
ATOM 3526 C CA . LEU B 1 4 ? 42.552 40.207 45.975 1.00 81.39 846 LEU B CA 1
ATOM 3527 C C . LEU B 1 4 ? 41.426 39.190 45.841 1.00 87.48 846 LEU B C 1
ATOM 3528 O O . LEU B 1 4 ? 40.254 39.569 45.937 1.00 81.98 846 LEU B O 1
ATOM 3533 N N . SER B 1 5 ? 41.745 37.915 45.637 1.00 80.02 847 SER B N 1
ATOM 3534 C CA . SER B 1 5 ? 40.737 36.920 45.308 1.00 79.61 847 SER B CA 1
ATOM 3535 C C . SER B 1 5 ? 40.369 36.031 46.493 1.00 79.11 847 SER B C 1
ATOM 3536 O O . SER B 1 5 ? 39.844 34.930 46.295 1.00 70.66 847 SER B O 1
ATOM 3539 N N . GLU B 1 6 ? 40.635 36.480 47.724 1.00 78.42 848 GLU B N 1
ATOM 3540 C CA . GLU B 1 6 ? 40.096 35.602 48.750 1.00 72.42 848 GLU B CA 1
ATOM 3541 C C . GLU B 1 6 ? 38.642 35.954 49.041 1.00 61.76 848 GLU B C 1
ATOM 3542 O O . GLU B 1 6 ? 38.247 37.117 48.926 1.00 61.41 848 GLU B O 1
ATOM 3548 N N . PRO B 1 7 ? 37.814 34.973 49.396 1.00 66.19 849 PRO B N 1
ATOM 3549 C CA . PRO B 1 7 ? 36.426 35.288 49.749 1.00 67.16 849 PRO B CA 1
ATOM 3550 C C . PRO B 1 7 ? 36.377 36.139 51.007 1.00 62.49 849 PRO B C 1
ATOM 3551 O O . PRO B 1 7 ? 37.156 35.943 51.943 1.00 59.64 849 PRO B O 1
ATOM 3555 N N . PHE B 1 8 ? 35.464 37.104 51.015 1.00 58.09 850 PHE B N 1
ATOM 3556 C CA . PHE B 1 8 ? 35.293 37.985 52.158 1.00 53.57 850 PHE B CA 1
ATOM 3557 C C . PHE B 1 8 ? 33.810 38.113 52.477 1.00 56.31 850 PHE B C 1
ATOM 3558 O O . PHE B 1 8 ? 32.947 37.626 51.744 1.00 50.82 850 PHE B O 1
ATOM 3566 N N . SER B 1 9 ? 33.526 38.780 53.592 1.00 60.22 851 SER B N 1
ATOM 3567 C CA . SER B 1 9 ? 32.190 38.769 54.165 1.00 57.00 851 SER B CA 1
ATOM 3568 C C . SER B 1 9 ? 31.196 39.533 53.294 1.00 54.25 851 SER B C 1
ATOM 3569 O O . SER B 1 9 ? 31.552 40.430 52.524 1.00 45.81 851 SER B O 1
ATOM 3572 N N . LEU B 1 10 ? 29.929 39.155 53.430 1.00 51.86 852 LEU B N 1
ATOM 3573 C CA . LEU B 1 10 ? 28.819 39.888 52.843 1.00 52.94 852 LEU B CA 1
ATOM 3574 C C . LEU B 1 10 ? 28.306 40.924 53.832 1.00 53.70 852 LEU B C 1
ATOM 3575 O O . LEU B 1 10 ? 28.401 40.748 55.049 1.00 53.07 852 LEU B O 1
ATOM 3580 N N . THR B 1 11 ? 27.757 42.013 53.299 1.00 44.98 853 THR B N 1
ATOM 3581 C CA . THR B 1 11 ? 26.993 42.911 54.146 1.00 50.96 853 THR B CA 1
ATOM 3582 C C . THR B 1 11 ? 25.747 42.190 54.658 1.00 51.53 853 THR B C 1
ATOM 3583 O O . THR B 1 11 ? 25.363 41.126 54.169 1.00 54.17 853 THR B O 1
ATOM 3587 N N . GLU B 1 12 ? 25.106 42.791 55.658 1.00 49.42 854 GLU B N 1
ATOM 3588 C CA . GLU B 1 12 ? 23.905 42.179 56.212 1.00 59.89 854 GLU B CA 1
ATOM 3589 C C . GLU B 1 12 ? 22.728 42.284 55.249 1.00 62.46 854 GLU B C 1
ATOM 3590 O O . GLU B 1 12 ? 21.824 41.440 55.280 1.00 56.02 854 GLU B O 1
ATOM 3596 N N . VAL B 1 13 ? 22.725 43.299 54.382 1.00 52.90 855 VAL B N 1
ATOM 3597 C CA . VAL B 1 13 ? 21.722 43.368 53.325 1.00 52.38 855 VAL B CA 1
ATOM 3598 C C . VAL B 1 13 ? 21.977 42.291 52.277 1.00 55.04 855 VAL B C 1
ATOM 3599 O O . VAL B 1 13 ? 21.042 41.626 51.812 1.00 50.49 855 VAL B O 1
ATOM 3603 N N . GLN B 1 14 ? 23.240 42.108 51.879 1.00 50.28 856 GLN B N 1
ATOM 3604 C CA . GLN B 1 14 ? 23.576 41.041 50.941 1.00 49.17 856 GLN B CA 1
ATOM 3605 C C . GLN B 1 14 ? 23.181 39.677 51.490 1.00 55.10 856 GLN B C 1
ATOM 3606 O O . GLN B 1 14 ? 22.685 38.821 50.749 1.00 55.40 856 GLN B O 1
ATOM 3612 N N . THR B 1 15 ? 23.401 39.455 52.789 1.00 49.23 857 THR B N 1
ATOM 3613 C CA . THR B 1 15 ? 23.010 38.187 53.398 1.00 55.12 857 THR B CA 1
ATOM 3614 C C . THR B 1 15 ? 21.499 38.006 53.358 1.00 55.25 857 THR B C 1
ATOM 3615 O O . THR B 1 15 ? 21.004 36.919 53.037 1.00 55.40 857 THR B O 1
ATOM 3619 N N . ALA B 1 16 ? 20.749 39.062 53.690 1.00 54.52 858 ALA B N 1
ATOM 3620 C CA . ALA B 1 16 ? 19.294 39.004 53.591 1.00 54.63 858 ALA B CA 1
ATOM 3621 C C . ALA B 1 16 ? 18.850 38.705 52.166 1.00 61.02 858 ALA B C 1
ATOM 3622 O O . ALA B 1 16 ? 17.891 37.953 51.951 1.00 61.23 858 ALA B O 1
ATOM 3624 N N . TYR B 1 17 ? 19.533 39.288 51.177 1.00 59.48 859 TYR B N 1
ATOM 3625 C CA . TYR B 1 17 ? 19.214 38.994 49.783 1.00 53.74 859 TYR B CA 1
ATOM 3626 C C . TYR B 1 17 ? 19.421 37.517 49.474 1.00 59.22 859 TYR B C 1
ATOM 3627 O O . TYR B 1 17 ? 18.613 36.903 48.767 1.00 62.47 859 TYR B O 1
ATOM 3636 N N . MET B 1 18 ? 20.503 36.929 49.991 1.00 54.18 860 MET B N 1
ATOM 3637 C CA . MET B 1 18 ? 20.742 35.506 49.775 1.00 59.40 860 MET B CA 1
ATOM 3638 C C . MET B 1 18 ? 19.681 34.653 50.459 1.00 52.35 860 MET B C 1
ATOM 3639 O O . MET B 1 18 ? 19.340 33.576 49.960 1.00 63.25 860 MET B O 1
ATOM 3644 N N . LEU B 1 19 ? 19.156 35.111 51.599 1.00 55.36 861 LEU B N 1
ATOM 3645 C CA . LEU B 1 19 ? 18.077 34.385 52.258 1.00 59.80 861 LEU B CA 1
ATOM 3646 C C . LEU B 1 19 ? 16.757 34.517 51.513 1.00 59.73 861 LEU B C 1
ATOM 3647 O O . LEU B 1 19 ? 15.895 33.641 51.643 1.00 61.76 861 LEU B O 1
ATOM 3652 N N . GLY B 1 20 ? 16.587 35.579 50.724 1.00 53.16 862 GLY B N 1
ATOM 3653 C CA . GLY B 1 20 ? 15.389 35.756 49.922 1.00 56.44 862 GLY B CA 1
ATOM 3654 C C . GLY B 1 20 ? 15.292 34.856 48.709 1.00 53.57 862 GLY B C 1
ATOM 3655 O O . GLY B 1 20 ? 14.233 34.820 48.074 1.00 58.50 862 GLY B O 1
ATOM 3656 N N . ARG B 1 21 ? 16.358 34.130 48.372 1.00 54.05 863 ARG B N 1
ATOM 3657 C CA . ARG B 1 21 ? 16.295 33.182 47.270 1.00 59.30 863 ARG B CA 1
ATOM 3658 C C . ARG B 1 21 ? 15.579 31.890 47.643 1.00 57.54 863 ARG B C 1
ATOM 3659 O O . ARG B 1 21 ? 15.259 31.101 46.747 1.00 61.94 863 ARG B O 1
ATOM 3667 N N . ASN B 1 22 ? 15.319 31.657 48.932 1.00 54.76 864 ASN B N 1
ATOM 3668 C CA . ASN B 1 22 ? 14.724 30.405 49.389 1.00 58.48 864 ASN B CA 1
ATOM 3669 C C . ASN B 1 22 ? 13.209 30.544 49.356 1.00 50.65 864 ASN B C 1
ATOM 3670 O O . ASN B 1 22 ? 12.670 31.447 50.013 1.00 51.15 864 ASN B O 1
ATOM 3675 N N . PRO B 1 23 ? 12.490 29.695 48.618 1.00 56.94 865 PRO B N 1
ATOM 3676 C CA . PRO B 1 23 ? 11.033 29.858 48.506 1.00 60.69 865 PRO B CA 1
ATOM 3677 C C . PRO B 1 23 ? 10.257 29.465 49.754 1.00 50.37 865 PRO B C 1
ATOM 3678 O O . PRO B 1 23 ? 9.031 29.630 49.771 1.00 61.05 865 PRO B O 1
ATOM 3682 N N . GLN B 1 24 ? 10.915 28.956 50.798 1.00 54.29 866 GLN B N 1
ATOM 3683 C CA . GLN B 1 24 ? 10.194 28.574 52.005 1.00 61.45 866 GLN B CA 1
ATOM 3684 C C . GLN B 1 24 ? 9.732 29.788 52.799 1.00 62.49 866 GLN B C 1
ATOM 3685 O O . GLN B 1 24 ? 8.880 29.647 53.682 1.00 69.66 866 GLN B O 1
ATOM 3691 N N . PHE B 1 25 ? 10.291 30.965 52.529 1.00 61.61 867 PHE B N 1
ATOM 3692 C CA . PHE B 1 25 ? 9.783 32.200 53.101 1.00 62.50 867 PHE B CA 1
ATOM 3693 C C . PHE B 1 25 ? 8.766 32.804 52.144 1.00 51.37 867 PHE B C 1
ATOM 3694 O O . PHE B 1 25 ? 8.837 32.604 50.928 1.00 63.26 867 PHE B O 1
ATOM 3702 N N . GLU B 1 26 ? 7.812 33.543 52.699 1.00 62.92 868 GLU B N 1
ATOM 3703 C CA . GLU B 1 26 ? 6.782 34.133 51.859 1.00 65.00 868 GLU B CA 1
ATOM 3704 C C . GLU B 1 26 ? 7.362 35.278 51.037 1.00 66.23 868 GLU B C 1
ATOM 3705 O O . GLU B 1 26 ? 8.261 36.001 51.479 1.00 67.09 868 GLU B O 1
ATOM 3711 N N . LEU B 1 27 ? 6.842 35.424 49.817 1.00 61.37 869 LEU B N 1
ATOM 3712 C CA . LEU B 1 27 ? 7.303 36.443 48.875 1.00 63.58 869 LEU B CA 1
ATOM 3713 C C . LEU B 1 27 ? 8.810 36.352 48.656 1.00 64.79 869 LEU B C 1
ATOM 3714 O O . LEU B 1 27 ? 9.513 37.362 48.582 1.00 58.99 869 LEU B O 1
ATOM 3719 N N . SER B 1 28 ? 9.312 35.126 48.558 1.00 55.89 870 SER B N 1
ATOM 3720 C CA . SER B 1 28 ? 10.736 34.888 48.364 1.00 56.33 870 SER B CA 1
ATOM 3721 C C . SER B 1 28 ? 10.913 33.993 47.139 1.00 48.08 870 SER B C 1
ATOM 3722 O O . SER B 1 28 ? 10.028 33.873 46.282 1.00 61.46 870 SER B O 1
ATOM 3725 N N . GLY B 1 29 ? 12.073 33.349 47.044 1.00 55.41 871 GLY B N 1
ATOM 3726 C CA . GLY B 1 29 ? 12.385 32.532 45.890 1.00 55.23 871 GLY B CA 1
ATOM 3727 C C . GLY B 1 29 ? 12.913 33.289 44.695 1.00 53.68 871 GLY B C 1
ATOM 3728 O O . GLY B 1 29 ? 12.943 32.738 43.591 1.00 49.54 871 GLY B O 1
ATOM 3729 N N . ILE B 1 30 ? 13.334 34.542 44.880 1.00 47.55 872 ILE B N 1
ATOM 3730 C CA . ILE B 1 30 ? 13.917 35.342 43.811 1.00 63.41 872 ILE B CA 1
ATOM 3731 C C . ILE B 1 30 ? 15.057 36.176 44.374 1.00 60.53 872 ILE B C 1
ATOM 3732 O O . ILE B 1 30 ? 15.145 36.428 45.577 1.00 66.16 872 ILE B O 1
ATOM 3737 N N . SER B 1 31 ? 15.921 36.595 43.493 1.00 65.25 873 SER B N 1
ATOM 3738 C CA . SER B 1 31 ? 16.937 37.550 43.887 1.00 61.40 873 SER B CA 1
ATOM 3739 C C . SER B 1 31 ? 16.471 38.960 43.551 1.00 57.62 873 SER B C 1
ATOM 3740 O O . SER B 1 31 ? 15.744 39.161 42.572 1.00 62.26 873 SER B O 1
ATOM 3743 N N . PRO B 1 32 ? 16.858 39.964 44.335 1.00 57.86 874 PRO B N 1
ATOM 3744 C CA . PRO B 1 32 ? 16.491 41.339 43.983 1.00 53.69 874 PRO B CA 1
ATOM 3745 C C . PRO B 1 32 ? 17.203 41.767 42.712 1.00 54.95 874 PRO B C 1
ATOM 3746 O O . PRO B 1 32 ? 18.382 41.466 42.506 1.00 57.82 874 PRO B O 1
ATOM 3750 N N . GLN B 1 33 ? 16.474 42.475 41.855 1.00 56.66 875 GLN B N 1
ATOM 3751 C CA . GLN B 1 33 ? 16.969 42.762 40.520 1.00 53.70 875 GLN B CA 1
ATOM 3752 C C . GLN B 1 33 ? 16.368 44.064 40.019 1.00 58.32 875 GLN B C 1
ATOM 3753 O O . GLN B 1 33 ? 15.261 44.447 40.408 1.00 54.90 875 GLN B O 1
ATOM 3759 N N . THR B 1 34 ? 17.109 44.734 39.143 1.00 47.37 876 THR B N 1
ATOM 3760 C CA . THR B 1 34 ? 16.650 45.946 38.486 1.00 46.58 876 THR B CA 1
ATOM 3761 C C . THR B 1 34 ? 16.834 45.791 36.985 1.00 54.19 876 THR B C 1
ATOM 3762 O O . THR B 1 34 ? 17.847 45.254 36.525 1.00 50.79 876 THR B O 1
ATOM 3766 N N . TYR B 1 35 ? 15.842 46.249 36.228 1.00 46.83 877 TYR B N 1
ATOM 3767 C CA . TYR B 1 35 ? 15.832 46.137 34.779 1.00 48.76 877 TYR B CA 1
ATOM 3768 C C . TYR B 1 35 ? 15.349 47.456 34.200 1.00 48.59 877 TYR B C 1
ATOM 3769 O O . TYR B 1 35 ? 14.400 48.051 34.717 1.00 56.36 877 TYR B O 1
ATOM 3778 N N . PHE B 1 36 ? 16.004 47.922 33.139 1.00 45.18 878 PHE B N 1
ATOM 3779 C CA . PHE B 1 36 ? 15.477 49.071 32.419 1.00 52.80 878 PHE B CA 1
ATOM 3780 C C . PHE B 1 36 ? 15.884 48.998 30.955 1.00 50.30 878 PHE B C 1
ATOM 3781 O O . PHE B 1 36 ? 16.822 48.290 30.579 1.00 48.32 878 PHE B O 1
ATOM 3789 N N . GLU B 1 37 ? 15.154 49.750 30.135 1.00 47.28 879 GLU B N 1
ATOM 3790 C CA . GLU B 1 37 ? 15.344 49.792 28.694 1.00 54.01 879 GLU B CA 1
ATOM 3791 C C . GLU B 1 37 ? 15.561 51.230 28.255 1.00 51.42 879 GLU B C 1
ATOM 3792 O O . GLU B 1 37 ? 14.873 52.143 28.722 1.00 46.78 879 GLU B O 1
ATOM 3798 N N . TYR B 1 38 ? 16.516 51.424 27.353 1.00 49.02 880 TYR B N 1
ATOM 3799 C CA . TYR B 1 38 ? 16.773 52.721 26.745 1.00 55.73 880 TYR B CA 1
ATOM 3800 C C . TYR B 1 38 ? 16.724 52.573 25.235 1.00 59.58 880 TYR B C 1
ATOM 3801 O O . TYR B 1 38 ? 17.342 51.661 24.678 1.00 56.57 880 TYR B O 1
ATOM 3810 N N . GLU B 1 39 ? 15.989 53.465 24.577 1.00 54.87 881 GLU B N 1
ATOM 3811 C CA . GLU B 1 39 ? 16.039 53.571 23.126 1.00 57.82 881 GLU B CA 1
ATOM 3812 C C . GLU B 1 39 ? 17.201 54.486 22.767 1.00 60.41 881 GLU B C 1
ATOM 3813 O O . GLU B 1 39 ? 17.211 55.663 23.144 1.00 65.52 881 GLU B O 1
ATOM 3819 N N . THR B 1 40 ? 18.177 53.945 22.046 1.00 59.76 882 THR B N 1
ATOM 3820 C CA . THR B 1 40 ? 19.435 54.634 21.819 1.00 57.35 882 THR B CA 1
ATOM 3821 C C . THR B 1 40 ? 19.765 54.658 20.336 1.00 56.28 882 THR B C 1
ATOM 3822 O O . THR B 1 40 ? 19.307 53.812 19.562 1.00 52.73 882 THR B O 1
ATOM 3826 N N . GLU B 1 41 ? 20.564 55.652 19.950 1.00 59.67 883 GLU B N 1
ATOM 3827 C CA . GLU B 1 41 ? 21.143 55.724 18.615 1.00 59.57 883 GLU B CA 1
ATOM 3828 C C . GLU B 1 41 ? 22.666 55.750 18.667 1.00 56.21 883 GLU B C 1
ATOM 3829 O O . GLU B 1 41 ? 23.313 56.116 17.681 1.00 58.03 883 GLU B O 1
ATOM 3835 N N . LEU B 1 42 ? 23.252 55.366 19.799 1.00 58.03 884 LEU B N 1
ATOM 3836 C CA . LEU B 1 42 ? 24.698 55.347 19.928 1.00 58.27 884 LEU B CA 1
ATOM 3837 C C . LEU B 1 42 ? 25.281 54.123 19.228 1.00 55.35 884 LEU B C 1
ATOM 3838 O O . LEU B 1 42 ? 24.567 53.217 18.788 1.00 59.71 884 LEU B O 1
ATOM 3843 N N . ASP B 1 43 ? 26.607 54.101 19.140 1.00 55.97 885 ASP B N 1
ATOM 3844 C CA . ASP B 1 43 ? 27.322 53.009 18.493 1.00 54.38 885 ASP B CA 1
ATOM 3845 C C . ASP B 1 43 ? 27.445 51.863 19.490 1.00 56.35 885 ASP B C 1
ATOM 3846 O O . ASP B 1 43 ? 28.179 51.967 20.479 1.00 58.65 885 ASP B O 1
ATOM 3851 N N . ILE B 1 44 ? 26.716 50.772 19.237 1.00 53.18 886 ILE B N 1
ATOM 3852 C CA . ILE B 1 44 ? 26.676 49.662 20.186 1.00 50.50 886 ILE B CA 1
ATOM 3853 C C . ILE B 1 44 ? 28.059 49.041 20.341 1.00 52.37 886 ILE B C 1
ATOM 3854 O O . ILE B 1 44 ? 28.451 48.628 21.439 1.00 54.45 886 ILE B O 1
ATOM 3859 N N . ALA B 1 45 ? 28.823 48.976 19.248 1.00 49.75 887 ALA B N 1
ATOM 3860 C CA . ALA B 1 45 ? 30.163 48.403 19.317 1.00 59.41 887 ALA B CA 1
ATOM 3861 C C . ALA B 1 45 ? 31.072 49.230 20.219 1.00 54.10 887 ALA B C 1
ATOM 3862 O O . ALA B 1 45 ? 31.836 48.676 21.019 1.00 54.54 887 ALA B O 1
ATOM 3864 N N . ARG B 1 46 ? 31.007 50.559 20.101 1.00 54.05 888 ARG B N 1
ATOM 3865 C CA . ARG B 1 46 ? 31.767 51.418 21.003 1.00 52.25 888 ARG B CA 1
ATOM 3866 C C . ARG B 1 46 ? 31.281 51.276 22.440 1.00 51.65 888 ARG B C 1
ATOM 3867 O O . ARG B 1 46 ? 32.088 51.269 23.377 1.00 54.41 888 ARG B O 1
ATOM 3875 N N . LEU B 1 47 ? 29.963 51.167 22.633 1.00 52.24 889 LEU B N 1
ATOM 3876 C CA . LEU B 1 47 ? 29.426 50.936 23.971 1.00 50.17 889 LEU B CA 1
ATOM 3877 C C . LEU B 1 47 ? 29.938 49.624 24.551 1.00 51.87 889 LEU B C 1
ATOM 3878 O O . LEU B 1 47 ? 30.257 49.545 25.744 1.00 51.45 889 LEU B O 1
ATOM 3883 N N . SER B 1 48 ? 30.019 48.582 23.720 1.00 52.53 890 SER B N 1
ATOM 3884 C CA . SER B 1 48 ? 30.476 47.280 24.194 1.00 54.59 890 SER B CA 1
ATOM 3885 C C . SER B 1 48 ? 31.936 47.340 24.617 1.00 47.97 890 SER B C 1
ATOM 3886 O O . SER B 1 48 ? 32.308 46.822 25.677 1.00 48.48 890 SER B O 1
ATOM 3889 N N . ARG B 1 49 ? 32.778 47.974 23.794 1.00 49.68 891 ARG B N 1
ATOM 3890 C CA . ARG B 1 49 ? 34.186 48.141 24.144 1.00 49.70 891 ARG B CA 1
ATOM 3891 C C . ARG B 1 49 ? 34.336 48.963 25.416 1.00 45.31 891 ARG B C 1
ATOM 3892 O O . ARG B 1 49 ? 35.150 48.630 26.283 1.00 58.86 891 ARG B O 1
ATOM 3900 N N . SER B 1 50 ? 33.561 50.044 25.540 1.00 46.18 892 SER B N 1
ATOM 3901 C CA . SER B 1 50 ? 33.602 50.861 26.749 1.00 48.84 892 SER B CA 1
ATOM 3902 C C . SER B 1 50 ? 33.194 50.056 27.977 1.00 47.87 892 SER B C 1
ATOM 3903 O O . SER B 1 50 ? 33.801 50.188 29.046 1.00 47.18 892 SER B O 1
ATOM 3906 N N . PHE B 1 51 ? 32.160 49.222 27.842 1.00 51.31 893 PHE B N 1
ATOM 3907 C CA . PHE B 1 51 ? 31.693 48.422 28.969 1.00 43.53 893 PHE B CA 1
ATOM 3908 C C . PHE B 1 51 ? 32.772 47.455 29.447 1.00 46.85 893 PHE B C 1
ATOM 3909 O O . PHE B 1 51 ? 32.885 47.187 30.650 1.00 48.84 893 PHE B O 1
ATOM 3917 N N . GLN B 1 52 ? 33.569 46.914 28.520 1.00 45.70 894 GLN B N 1
ATOM 3918 C CA . GLN B 1 52 ? 34.676 46.045 28.912 1.00 51.27 894 GLN B CA 1
ATOM 3919 C C . GLN B 1 52 ? 35.659 46.769 29.824 1.00 54.68 894 GLN B C 1
ATOM 3920 O O . GLN B 1 52 ? 36.149 46.191 30.801 1.00 50.21 894 GLN B O 1
ATOM 3926 N N . LYS B 1 53 ? 35.970 48.031 29.518 1.00 48.11 895 LYS B N 1
ATOM 3927 C CA . LYS B 1 53 ? 36.899 48.771 30.365 1.00 42.63 895 LYS B CA 1
ATOM 3928 C C . LYS B 1 53 ? 36.264 49.152 31.696 1.00 46.15 895 LYS B C 1
ATOM 3929 O O . LYS B 1 53 ? 36.972 49.274 32.703 1.00 51.69 895 LYS B O 1
ATOM 3935 N N . VAL B 1 54 ? 34.942 49.343 31.726 1.00 40.44 896 VAL B N 1
ATOM 3936 C CA . VAL B 1 54 ? 34.254 49.555 32.997 1.00 40.86 896 VAL B CA 1
ATOM 3937 C C . VAL B 1 54 ? 34.344 48.308 33.868 1.00 46.11 896 VAL B C 1
ATOM 3938 O O . VAL B 1 54 ? 34.594 48.394 35.077 1.00 42.99 896 VAL B O 1
ATOM 3942 N N . ILE B 1 55 ? 34.141 47.131 33.270 1.00 49.65 897 ILE B N 1
ATOM 3943 C CA . ILE B 1 55 ? 34.211 45.887 34.031 1.00 41.29 897 ILE B CA 1
ATOM 3944 C C . ILE B 1 55 ? 35.616 45.684 34.581 1.00 48.61 897 ILE B C 1
ATOM 3945 O O . ILE B 1 55 ? 35.798 45.210 35.709 1.00 44.45 897 ILE B O 1
ATOM 3950 N N . GLN B 1 56 ? 36.631 46.060 33.803 1.00 48.18 898 GLN B N 1
ATOM 3951 C CA . GLN B 1 56 ? 38.002 45.906 34.273 1.00 60.86 898 GLN B CA 1
ATOM 3952 C C . GLN B 1 56 ? 38.325 46.878 35.402 1.00 55.35 898 GLN B C 1
ATOM 3953 O O . GLN B 1 56 ? 39.151 46.564 36.267 1.00 49.95 898 GLN B O 1
ATOM 3959 N N . ARG B 1 57 ? 37.684 48.049 35.425 1.00 53.02 899 ARG B N 1
ATOM 3960 C CA . ARG B 1 57 ? 38.045 49.040 36.432 1.00 51.17 899 ARG B CA 1
ATOM 3961 C C . ARG B 1 57 ? 37.486 48.672 37.803 1.00 49.97 899 ARG B C 1
ATOM 3962 O O . ARG B 1 57 ? 38.150 48.887 38.823 1.00 52.83 899 ARG B O 1
ATOM 3970 N N . HIS B 1 58 ? 36.279 48.115 37.852 1.00 50.25 900 HIS B N 1
ATOM 3971 C CA . HIS B 1 58 ? 35.604 47.893 39.124 1.00 45.05 900 HIS B CA 1
ATOM 3972 C C . HIS B 1 58 ? 35.610 46.412 39.475 1.00 52.88 900 HIS B C 1
ATOM 3973 O O . HIS B 1 58 ? 34.979 45.607 38.770 1.00 52.46 900 HIS B O 1
ATOM 3980 N N . PRO B 1 59 ? 36.305 46.014 40.544 1.00 48.61 901 PRO B N 1
ATOM 3981 C CA . PRO B 1 59 ? 36.422 44.582 40.865 1.00 51.78 901 PRO B CA 1
ATOM 3982 C C . PRO B 1 59 ? 35.099 43.904 41.158 1.00 48.62 901 PRO B C 1
ATOM 3983 O O . PRO B 1 59 ? 34.957 42.707 40.874 1.00 44.86 901 PRO B O 1
ATOM 3987 N N . MET B 1 60 ? 34.127 44.617 41.729 1.00 44.58 902 MET B N 1
ATOM 3988 C CA . MET B 1 60 ? 32.863 43.966 42.043 1.00 47.29 902 MET B CA 1
ATOM 3989 C C . MET B 1 60 ? 32.072 43.618 40.792 1.00 49.73 902 MET B C 1
ATOM 3990 O O . MET B 1 60 ? 31.232 42.716 40.843 1.00 46.51 902 MET B O 1
ATOM 3995 N N . LEU B 1 61 ? 32.357 44.267 39.662 1.00 41.37 903 LEU B N 1
ATOM 3996 C CA . LEU B 1 61 ? 31.782 43.831 38.398 1.00 46.51 903 LEU B CA 1
ATOM 3997 C C . LEU B 1 61 ? 32.399 42.530 37.907 1.00 55.22 903 LEU B C 1
ATOM 3998 O O . LEU B 1 61 ? 31.928 41.976 36.909 1.00 48.24 903 LEU B O 1
ATOM 4003 N N . ARG B 1 62 ? 33.436 42.034 38.587 1.00 41.22 904 ARG B N 1
ATOM 4004 C CA . ARG B 1 62 ? 34.064 40.758 38.270 1.00 45.72 904 ARG B CA 1
ATOM 4005 C C . ARG B 1 62 ? 33.965 39.778 39.434 1.00 42.07 904 ARG B C 1
ATOM 4006 O O . ARG B 1 62 ? 34.794 38.871 39.549 1.00 49.48 904 ARG B O 1
ATOM 4014 N N . ALA B 1 63 ? 32.976 39.949 40.307 1.00 44.65 905 ALA B N 1
ATOM 4015 C CA . ALA B 1 63 ? 32.825 39.136 41.504 1.00 46.38 905 ALA B CA 1
ATOM 4016 C C . ALA B 1 63 ? 31.671 38.151 41.360 1.00 51.51 905 ALA B C 1
ATOM 4017 O O . ALA B 1 63 ? 30.805 38.291 40.493 1.00 45.34 905 ALA B O 1
ATOM 4019 N N . VAL B 1 64 ? 31.671 37.143 42.234 1.00 40.43 906 VAL B N 1
ATOM 4020 C CA . VAL B 1 64 ? 30.586 36.174 42.329 1.00 52.05 906 VAL B CA 1
ATOM 4021 C C . VAL B 1 64 ? 30.169 36.041 43.788 1.00 48.02 906 VAL B C 1
ATOM 4022 O O . VAL B 1 64 ? 30.952 36.309 44.705 1.00 50.39 906 VAL B O 1
ATOM 4026 N N . ILE B 1 65 ? 28.923 35.626 43.997 1.00 46.17 907 ILE B N 1
ATOM 4027 C CA . ILE B 1 65 ? 28.409 35.296 45.321 1.00 45.14 907 ILE B CA 1
ATOM 4028 C C . ILE B 1 65 ? 28.538 33.790 45.507 1.00 53.60 907 ILE B C 1
ATOM 4029 O O . ILE B 1 65 ? 28.036 33.011 44.687 1.00 52.71 907 ILE B O 1
ATOM 4034 N N . LEU B 1 66 ? 29.215 33.367 46.603 1.00 49.78 908 LEU B N 1
ATOM 4035 C CA . LEU B 1 66 ? 29.405 31.931 46.759 1.00 51.01 908 LEU B CA 1
ATOM 4036 C C . LEU B 1 66 ? 28.377 31.336 47.715 1.00 58.74 908 LEU B C 1
ATOM 4037 O O . LEU B 1 66 ? 27.874 32.028 48.602 1.00 50.89 908 LEU B O 1
ATOM 4042 N N . PRO B 1 67 ? 28.050 30.050 47.535 1.00 61.34 909 PRO B N 1
ATOM 4043 C CA . PRO B 1 67 ? 26.988 29.437 48.353 1.00 56.21 909 PRO B CA 1
ATOM 4044 C C . PRO B 1 67 ? 27.220 29.498 49.855 1.00 54.76 909 PRO B C 1
ATOM 4045 O O . PRO B 1 67 ? 26.242 29.546 50.612 1.00 59.75 909 PRO B O 1
ATOM 4049 N N . GLU B 1 68 ? 28.471 29.498 50.318 1.00 62.62 910 GLU B N 1
ATOM 4050 C CA . GLU B 1 68 ? 28.722 29.541 51.757 1.00 61.84 910 GLU B CA 1
ATOM 4051 C C . GLU B 1 68 ? 28.410 30.895 52.385 1.00 63.23 910 GLU B C 1
ATOM 4052 O O . GLU B 1 68 ? 28.599 31.047 53.597 1.00 60.77 910 GLU B O 1
ATOM 4058 N N . GLY B 1 69 ? 27.935 31.870 51.613 1.00 58.88 911 GLY B N 1
ATOM 4059 C CA . GLY B 1 69 ? 27.607 33.170 52.163 1.00 59.27 911 GLY B CA 1
ATOM 4060 C C . GLY B 1 69 ? 28.773 34.136 52.200 1.00 60.86 911 GLY B C 1
ATOM 4061 O O . GLY B 1 69 ? 28.952 34.869 53.177 1.00 56.32 911 GLY B O 1
ATOM 4062 N N . LYS B 1 70 ? 29.578 34.141 51.139 1.00 49.55 912 LYS B N 1
ATOM 4063 C CA . LYS B 1 70 ? 30.644 35.117 50.958 1.00 51.02 912 LYS B CA 1
ATOM 4064 C C . LYS B 1 70 ? 30.670 35.535 49.495 1.00 53.76 912 LYS B C 1
ATOM 4065 O O . LYS B 1 70 ? 29.934 35.001 48.659 1.00 51.37 912 LYS B O 1
ATOM 4071 N N . GLN B 1 71 ? 31.527 36.502 49.187 1.00 51.85 913 GLN B N 1
ATOM 4072 C CA . GLN B 1 71 ? 31.705 36.985 47.829 1.00 44.76 913 GLN B CA 1
ATOM 4073 C C . GLN B 1 71 ? 33.185 36.938 47.480 1.00 49.83 913 GLN B C 1
ATOM 4074 O O . GLN B 1 71 ? 34.052 37.002 48.355 1.00 50.58 913 GLN B O 1
ATOM 4080 N N . GLN B 1 72 ? 33.469 36.823 46.186 1.00 49.69 914 GLN B N 1
ATOM 4081 C CA . GLN B 1 72 ? 34.844 36.664 45.736 1.00 48.62 914 GLN B CA 1
ATOM 4082 C C . GLN B 1 72 ? 35.040 37.391 44.417 1.00 47.62 914 GLN B C 1
ATOM 4083 O O . GLN B 1 72 ? 34.246 37.219 43.490 1.00 46.19 914 GLN B O 1
ATOM 4089 N N . ILE B 1 73 ? 36.105 38.183 44.335 1.00 43.23 915 ILE B N 1
ATOM 4090 C CA . ILE B 1 73 ? 36.510 38.815 43.084 1.00 48.32 915 ILE B CA 1
ATOM 4091 C C . ILE B 1 73 ? 37.278 37.792 42.255 1.00 54.36 915 ILE B C 1
ATOM 4092 O O . ILE B 1 73 ? 38.270 37.220 42.719 1.00 60.50 915 ILE B O 1
ATOM 4097 N N . LEU B 1 74 ? 36.820 37.559 41.028 1.00 52.90 916 LEU B N 1
ATOM 4098 C CA . LEU B 1 74 ? 37.427 36.551 40.171 1.00 63.40 916 LEU B CA 1
ATOM 4099 C C . LEU B 1 74 ? 38.763 37.032 39.620 1.00 65.93 916 LEU B C 1
ATOM 4100 O O . LEU B 1 74 ? 38.972 38.225 39.382 1.00 66.30 916 LEU B O 1
ATOM 4105 N N . ARG B 1 75 ? 39.676 36.078 39.431 1.00 76.60 917 ARG B N 1
ATOM 4106 C CA . ARG B 1 75 ? 40.983 36.330 38.837 1.00 84.39 917 ARG B CA 1
ATOM 4107 C C . ARG B 1 75 ? 40.815 36.991 37.476 1.00 84.13 917 ARG B C 1
ATOM 4108 O O . ARG B 1 75 ? 41.165 38.161 37.290 1.00 87.39 917 ARG B O 1
ATOM 4116 N N . ASP B 1 76 ? 40.272 36.236 36.525 1.00 81.21 918 ASP B N 1
ATOM 4117 C CA . ASP B 1 76 ? 39.958 36.727 35.195 1.00 83.08 918 ASP B CA 1
ATOM 4118 C C . ASP B 1 76 ? 38.540 36.316 34.832 1.00 66.24 918 ASP B C 1
ATOM 4119 O O . ASP B 1 76 ? 38.014 35.323 35.343 1.00 73.63 918 ASP B O 1
ATOM 4124 N N . VAL B 1 77 ? 37.923 37.091 33.948 1.00 53.90 919 VAL B N 1
ATOM 4125 C CA . VAL B 1 77 ? 36.579 36.789 33.464 1.00 59.73 919 VAL B CA 1
ATOM 4126 C C . VAL B 1 77 ? 36.629 36.713 31.944 1.00 60.10 919 VAL B C 1
ATOM 4127 O O . VAL B 1 77 ? 37.481 37.365 31.323 1.00 61.59 919 VAL B O 1
ATOM 4131 N N . PRO B 1 78 ? 35.768 35.922 31.306 1.00 65.34 920 PRO B N 1
ATOM 4132 C CA . PRO B 1 78 ? 35.690 35.964 29.843 1.00 54.49 920 PRO B CA 1
ATOM 4133 C C . PRO B 1 78 ? 35.333 37.364 29.367 1.00 53.35 920 PRO B C 1
ATOM 4134 O O . PRO B 1 78 ? 34.683 38.137 30.075 1.00 55.37 920 PRO B O 1
ATOM 4138 N N . GLU B 1 79 ? 35.785 37.689 28.160 1.00 47.56 921 GLU B N 1
ATOM 4139 C CA . GLU B 1 79 ? 35.408 38.949 27.536 1.00 56.60 921 GLU B CA 1
ATOM 4140 C C . GLU B 1 79 ? 33.891 39.061 27.457 1.00 51.33 921 GLU B C 1
ATOM 4141 O O . GLU B 1 79 ? 33.207 38.120 27.046 1.00 56.11 921 GLU B O 1
ATOM 4147 N N . TYR B 1 80 ? 33.362 40.212 27.860 1.00 43.90 922 TYR B N 1
ATOM 4148 C CA . TYR B 1 80 ? 31.937 40.484 27.747 1.00 55.30 922 TYR B CA 1
ATOM 4149 C C . TYR B 1 80 ? 31.682 41.374 26.541 1.00 51.02 922 TYR B C 1
ATOM 4150 O O . TYR B 1 80 ? 32.330 42.412 26.379 1.00 51.60 922 TYR B O 1
ATOM 4159 N N . GLU B 1 81 ? 30.736 40.968 25.707 1.00 50.03 923 GLU B N 1
ATOM 4160 C CA . GLU B 1 81 ? 30.302 41.755 24.567 1.00 50.48 923 GLU B CA 1
ATOM 4161 C C . GLU B 1 81 ? 28.795 41.951 24.637 1.00 49.40 923 GLU B C 1
ATOM 4162 O O . GLU B 1 81 ? 28.063 41.048 25.056 1.00 54.97 923 GLU B O 1
ATOM 4168 N N . ILE B 1 82 ? 28.336 43.137 24.246 1.00 44.18 924 ILE B N 1
ATOM 4169 C CA . ILE B 1 82 ? 26.902 43.396 24.151 1.00 49.84 924 ILE B CA 1
ATOM 4170 C C . ILE B 1 82 ? 26.356 42.592 22.976 1.00 45.81 924 ILE B C 1
ATOM 4171 O O . ILE B 1 82 ? 26.710 42.850 21.823 1.00 51.53 924 ILE B O 1
ATOM 4176 N N . GLU B 1 83 ? 25.503 41.611 23.259 1.00 44.11 925 GLU B N 1
ATOM 4177 C CA . GLU B 1 83 ? 24.845 40.880 22.185 1.00 52.18 925 GLU B CA 1
ATOM 4178 C C . GLU B 1 83 ? 23.889 41.802 21.436 1.00 57.03 925 GLU B C 1
ATOM 4179 O O . GLU B 1 83 ? 23.116 42.546 22.049 1.00 56.79 925 GLU B O 1
ATOM 4185 N N . VAL B 1 84 ? 23.948 41.755 20.109 1.00 56.01 926 VAL B N 1
ATOM 4186 C CA . VAL B 1 84 ? 23.055 42.518 19.245 1.00 54.34 926 VAL B CA 1
ATOM 4187 C C . VAL B 1 84 ? 22.128 41.535 18.545 1.00 51.82 926 VAL B C 1
ATOM 4188 O O . VAL B 1 84 ? 22.589 40.634 17.832 1.00 58.05 926 VAL B O 1
ATOM 4192 N N . GLU B 1 85 ? 20.825 41.702 18.752 1.00 51.04 927 GLU B N 1
ATOM 4193 C CA . GLU B 1 85 ? 19.807 40.916 18.068 1.00 53.30 927 GLU B CA 1
ATOM 4194 C C . GLU B 1 85 ? 19.071 41.821 17.088 1.00 53.26 927 GLU B C 1
ATOM 4195 O O . GLU B 1 85 ? 18.402 42.775 17.500 1.00 52.51 927 GLU B O 1
ATOM 4201 N N . SER B 1 86 ? 19.197 41.522 15.799 1.00 50.42 928 SER B N 1
ATOM 4202 C CA . SER B 1 86 ? 18.599 42.354 14.766 1.00 62.08 928 SER B CA 1
ATOM 4203 C C . SER B 1 86 ? 17.148 41.961 14.529 1.00 57.62 928 SER B C 1
ATOM 4204 O O . SER B 1 86 ? 16.816 40.777 14.435 1.00 58.77 928 SER B O 1
ATOM 4207 N N . LEU B 1 87 ? 16.283 42.971 14.425 1.00 59.53 929 LEU B N 1
ATOM 4208 C CA . LEU B 1 87 ? 14.870 42.762 14.131 1.00 65.38 929 LEU B CA 1
ATOM 4209 C C . LEU B 1 87 ? 14.419 43.540 12.900 1.00 60.47 929 LEU B C 1
ATOM 4210 O O . LEU B 1 87 ? 13.218 43.745 12.715 1.00 73.59 929 LEU B O 1
ATOM 4215 N N . VAL B 1 88 ? 15.354 43.983 12.058 1.00 60.53 930 VAL B N 1
ATOM 4216 C CA . VAL B 1 88 ? 15.025 45.012 11.075 1.00 66.95 930 VAL B CA 1
ATOM 4217 C C . VAL B 1 88 ? 14.149 44.461 9.943 1.00 71.83 930 VAL B C 1
ATOM 4218 O O . VAL B 1 88 ? 13.410 45.220 9.300 1.00 80.55 930 VAL B O 1
ATOM 4222 N N . SER B 1 89 ? 14.173 43.144 9.706 1.00 65.18 931 SER B N 1
ATOM 4223 C CA . SER B 1 89 ? 13.386 42.509 8.655 1.00 83.97 931 SER B CA 1
ATOM 4224 C C . SER B 1 89 ? 11.978 42.188 9.127 1.00 77.59 931 SER B C 1
ATOM 4225 O O . SER B 1 89 ? 11.097 41.887 8.307 1.00 83.52 931 SER B O 1
ATOM 4228 N N . MET B 1 90 ? 11.754 42.305 10.363 1.00 70.92 932 MET B N 1
ATOM 4229 C CA . MET B 1 90 ? 10.512 41.833 10.942 1.00 75.21 932 MET B CA 1
ATOM 4230 C C . MET B 1 90 ? 9.470 42.942 10.981 1.00 71.02 932 MET B C 1
ATOM 4231 O O . MET B 1 90 ? 9.788 44.081 11.329 1.00 76.60 932 MET B O 1
ATOM 4236 N N . PRO B 1 91 ? 8.238 42.604 10.622 1.00 70.59 933 PRO B N 1
ATOM 4237 C CA . PRO B 1 91 ? 7.154 43.567 10.714 1.00 74.33 933 PRO B CA 1
ATOM 4238 C C . PRO B 1 91 ? 6.929 43.973 12.158 1.00 70.46 933 PRO B C 1
ATOM 4239 O O . PRO B 1 91 ? 7.292 43.233 13.085 1.00 72.41 933 PRO B O 1
ATOM 4243 N N . PRO B 1 92 ? 6.343 45.150 12.387 1.00 73.75 934 PRO B N 1
ATOM 4244 C CA . PRO B 1 92 ? 6.267 45.685 13.757 1.00 75.09 934 PRO B CA 1
ATOM 4245 C C . PRO B 1 92 ? 5.553 44.777 14.739 1.00 65.29 934 PRO B C 1
ATOM 4246 O O . PRO B 1 92 ? 5.901 44.771 15.927 1.00 61.96 934 PRO B O 1
ATOM 4250 N N . GLU B 1 93 ? 4.560 44.010 14.286 1.00 62.50 935 GLU B N 1
ATOM 4251 C CA . GLU B 1 93 ? 3.814 43.157 15.205 1.00 63.24 935 GLU B CA 1
ATOM 4252 C C . GLU B 1 93 ? 4.684 42.022 15.732 1.00 60.22 935 GLU B C 1
ATOM 4253 O O . GLU B 1 93 ? 4.644 41.704 16.927 1.00 59.41 935 GLU B O 1
ATOM 4259 N N . LYS B 1 94 ? 5.473 41.397 14.856 1.00 58.44 936 LYS B N 1
ATOM 4260 C CA . LYS B 1 94 ? 6.405 40.364 15.298 1.00 66.32 936 LYS B CA 1
ATOM 4261 C C . LYS B 1 94 ? 7.574 40.952 16.081 1.00 55.17 936 LYS B C 1
ATOM 4262 O O . LYS B 1 94 ? 8.102 40.292 16.983 1.00 51.74 936 LYS B O 1
ATOM 4268 N N . GLN B 1 95 ? 8.004 42.173 15.745 1.00 57.94 937 GLN B N 1
ATOM 4269 C CA . GLN B 1 95 ? 9.014 42.845 16.559 1.00 60.27 937 GLN B CA 1
ATOM 4270 C C . GLN B 1 95 ? 8.528 43.018 17.993 1.00 55.94 937 GLN B C 1
ATOM 4271 O O . GLN B 1 95 ? 9.238 42.679 18.946 1.00 50.35 937 GLN B O 1
ATOM 4277 N N . ALA B 1 96 ? 7.309 43.540 18.161 1.00 52.96 938 ALA B N 1
ATOM 4278 C CA . ALA B 1 96 ? 6.769 43.766 19.498 1.00 55.58 938 ALA B CA 1
ATOM 4279 C C . ALA B 1 96 ? 6.660 42.463 20.282 1.00 55.64 938 ALA B C 1
ATOM 4280 O O . ALA B 1 96 ? 6.925 42.433 21.489 1.00 51.58 938 ALA B O 1
ATOM 4282 N N . ALA B 1 97 ? 6.264 41.377 19.613 1.00 44.95 939 ALA B N 1
ATOM 4283 C CA . ALA B 1 97 ? 6.136 40.092 20.295 1.00 55.34 939 ALA B CA 1
ATOM 4284 C C . ALA B 1 97 ? 7.487 39.585 20.791 1.00 41.28 939 ALA B C 1
ATOM 4285 O O . ALA B 1 97 ? 7.594 39.088 21.918 1.00 44.52 939 ALA B O 1
ATOM 4287 N N . ARG B 1 98 ? 8.527 39.688 19.958 1.00 42.55 940 ARG B N 1
ATOM 4288 C CA . ARG B 1 98 ? 9.860 39.260 20.376 1.00 47.43 940 ARG B CA 1
ATOM 4289 C C . ARG B 1 98 ? 10.367 40.087 21.553 1.00 46.07 940 ARG B C 1
ATOM 4290 O O . ARG B 1 98 ? 10.953 39.543 22.496 1.00 51.07 940 ARG B O 1
ATOM 4298 N N . LEU B 1 99 ? 10.152 41.405 21.519 1.00 47.27 941 LEU B N 1
ATOM 4299 C CA . LEU B 1 99 ? 10.579 42.254 22.630 1.00 51.95 941 LEU B CA 1
ATOM 4300 C C . LEU B 1 99 ? 9.807 41.941 23.905 1.00 49.34 941 LEU B C 1
ATOM 4301 O O . LEU B 1 99 ? 10.376 41.969 25.003 1.00 46.77 941 LEU B O 1
ATOM 4306 N N . ARG B 1 100 ? 8.513 41.640 23.781 1.00 49.66 942 ARG B N 1
ATOM 4307 C CA . ARG B 1 100 ? 7.715 41.309 24.957 1.00 50.82 942 ARG B CA 1
ATOM 4308 C C . ARG B 1 100 ? 8.223 40.033 25.608 1.00 49.31 942 ARG B C 1
ATOM 4309 O O . ARG B 1 100 ? 8.335 39.943 26.838 1.00 47.18 942 ARG B O 1
ATOM 4317 N N . GLU B 1 101 ? 8.541 39.036 24.785 1.00 47.57 943 GLU B N 1
ATOM 4318 C CA . GLU B 1 101 ? 9.066 37.778 25.292 1.00 53.44 943 GLU B CA 1
ATOM 4319 C C . GLU B 1 101 ? 10.440 37.973 25.919 1.00 55.04 943 GLU B C 1
ATOM 4320 O O . GLU B 1 101 ? 10.709 37.458 27.010 1.00 48.53 943 GLU B O 1
ATOM 4326 N N . GLU B 1 102 ? 11.319 38.722 25.245 1.00 48.89 944 GLU B N 1
ATOM 4327 C CA . GLU B 1 102 ? 12.657 38.968 25.775 1.00 51.88 944 GLU B CA 1
ATOM 4328 C C . GLU B 1 102 ? 12.605 39.759 27.076 1.00 49.46 944 GLU B C 1
ATOM 4329 O O . GLU B 1 102 ? 13.373 39.485 28.006 1.00 51.17 944 GLU B O 1
ATOM 4335 N N . ARG B 1 103 ? 11.716 40.752 27.158 1.00 57.01 945 ARG B N 1
ATOM 4336 C CA . ARG B 1 103 ? 11.544 41.482 28.410 1.00 53.61 945 ARG B CA 1
ATOM 4337 C C . ARG B 1 103 ? 11.121 40.537 29.527 1.00 51.01 945 ARG B C 1
ATOM 4338 O O . ARG B 1 103 ? 11.684 40.562 30.627 1.00 49.20 945 ARG B O 1
ATOM 4346 N N . SER B 1 104 ? 10.125 39.690 29.255 1.00 46.08 946 SER B N 1
ATOM 4347 C CA . SER B 1 104 ? 9.622 38.777 30.277 1.00 56.51 946 SER B CA 1
ATOM 4348 C C . SER B 1 104 ? 10.680 37.759 30.691 1.00 49.86 946 SER B C 1
ATOM 4349 O O . SER B 1 104 ? 10.756 37.378 31.865 1.00 50.27 946 SER B O 1
ATOM 4352 N N . ARG B 1 105 ? 11.505 37.303 29.744 1.00 48.84 947 ARG B N 1
ATOM 4353 C CA . ARG B 1 105 ? 12.542 36.335 30.092 1.00 54.20 947 ARG B CA 1
ATOM 4354 C C . ARG B 1 105 ? 13.643 36.979 30.924 1.00 60.46 947 ARG B C 1
ATOM 4355 O O . ARG B 1 105 ? 14.120 36.387 31.899 1.00 53.67 947 ARG B O 1
ATOM 4363 N N . MET B 1 106 ? 14.048 38.198 30.563 1.00 55.92 948 MET B N 1
ATOM 4364 C CA . MET B 1 106 ? 15.089 38.883 31.318 1.00 53.60 948 MET B CA 1
ATOM 4365 C C . MET B 1 106 ? 14.620 39.246 32.721 1.00 55.32 948 MET B C 1
ATOM 4366 O O . MET B 1 106 ? 15.413 39.207 33.665 1.00 53.95 948 MET B O 1
ATOM 4371 N N . ILE B 1 107 ? 13.334 39.549 32.891 1.00 47.70 949 ILE B N 1
ATOM 4372 C CA . ILE B 1 107 ? 12.852 39.905 34.220 1.00 53.10 949 ILE B CA 1
ATOM 4373 C C . ILE B 1 107 ? 12.718 38.670 35.108 1.00 65.99 949 ILE B C 1
ATOM 4374 O O . ILE B 1 107 ? 12.919 38.752 36.326 1.00 71.28 949 ILE B O 1
ATOM 4379 N N . ASP B 1 108 ? 12.420 37.510 34.525 1.00 60.82 950 ASP B N 1
ATOM 4380 C CA . ASP B 1 108 ? 12.321 36.265 35.273 1.00 71.67 950 ASP B CA 1
ATOM 4381 C C . ASP B 1 108 ? 13.638 35.500 35.348 1.00 73.80 950 ASP B C 1
ATOM 4382 O O . ASP B 1 108 ? 13.719 34.512 36.088 1.00 68.79 950 ASP B O 1
ATOM 4387 N N . HIS B 1 109 ? 14.657 35.927 34.606 1.00 67.53 951 HIS B N 1
ATOM 4388 C CA . HIS B 1 109 ? 15.929 35.217 34.570 1.00 61.39 951 HIS B CA 1
ATOM 4389 C C . HIS B 1 109 ? 16.580 35.190 35.950 1.00 65.97 951 HIS B C 1
ATOM 4390 O O . HIS B 1 109 ? 16.450 36.125 36.745 1.00 61.54 951 HIS B O 1
ATOM 4397 N N . VAL B 1 110 ? 17.282 34.094 36.233 1.00 59.49 952 VAL B N 1
ATOM 4398 C CA . VAL B 1 110 ? 17.946 33.880 37.515 1.00 66.81 952 VAL B CA 1
ATOM 4399 C C . VAL B 1 110 ? 19.440 33.718 37.277 1.00 61.81 952 VAL B C 1
ATOM 4400 O O . VAL B 1 110 ? 19.858 32.894 36.454 1.00 66.59 952 VAL B O 1
ATOM 4404 N N . PHE B 1 111 ? 20.241 34.511 37.990 1.00 55.17 953 PHE B N 1
ATOM 4405 C CA . PHE B 1 111 ? 21.688 34.363 37.943 1.00 62.81 953 PHE B CA 1
ATOM 4406 C C . PHE B 1 111 ? 22.123 33.296 38.941 1.00 52.52 953 PHE B C 1
ATOM 4407 O O . PHE B 1 111 ? 21.835 33.428 40.138 1.00 57.95 953 PHE B O 1
ATOM 4415 N N . PRO B 1 112 ? 22.807 32.243 38.504 1.00 47.67 954 PRO B N 1
ATOM 4416 C CA . PRO B 1 112 ? 23.216 31.181 39.431 1.00 58.11 954 PRO B CA 1
ATOM 4417 C C . PRO B 1 112 ? 24.276 31.650 40.415 1.00 55.63 954 PRO B C 1
ATOM 4418 O O . PRO B 1 112 ? 25.097 32.519 40.111 1.00 54.95 954 PRO B O 1
ATOM 4422 N N . LEU B 1 113 ? 24.238 31.071 41.616 1.00 52.74 955 LEU B N 1
ATOM 4423 C CA . LEU B 1 113 ? 25.268 31.342 42.611 1.00 56.93 955 LEU B CA 1
ATOM 4424 C C . LEU B 1 113 ? 26.638 30.912 42.104 1.00 51.54 955 LEU B C 1
ATOM 4425 O O . LEU B 1 113 ? 26.773 29.904 41.405 1.00 50.35 955 LEU B O 1
ATOM 4430 N N . GLY B 1 114 ? 27.659 31.696 42.448 1.00 48.95 956 GLY B N 1
ATOM 4431 C CA . GLY B 1 114 ? 29.031 31.325 42.173 1.00 41.57 956 GLY B CA 1
ATOM 4432 C C . GLY B 1 114 ? 29.506 31.543 40.756 1.00 42.83 956 GLY B C 1
ATOM 4433 O O . GLY B 1 114 ? 30.688 31.304 40.478 1.00 47.34 956 GLY B O 1
ATOM 4434 N N . GLN B 1 115 ? 28.639 31.983 39.849 1.00 42.40 957 GLN B N 1
ATOM 4435 C CA . GLN B 1 115 ? 29.000 32.105 38.448 1.00 42.45 957 GLN B CA 1
ATOM 4436 C C . GLN B 1 115 ? 28.901 33.553 37.987 1.00 43.13 957 GLN B C 1
ATOM 4437 O O . GLN B 1 115 ? 28.278 34.399 38.635 1.00 40.53 957 GLN B O 1
ATOM 4443 N N . TRP B 1 116 ? 29.530 33.817 36.847 1.00 45.99 958 TRP B N 1
ATOM 4444 C CA . TRP B 1 116 ? 29.672 35.163 36.307 1.00 43.34 958 TRP B CA 1
ATOM 4445 C C . TRP B 1 116 ? 29.144 35.215 34.872 1.00 39.89 958 TRP B C 1
ATOM 4446 O O . TRP B 1 116 ? 29.311 34.256 34.120 1.00 37.20 958 TRP B O 1
ATOM 4457 N N . PRO B 1 117 ? 28.508 36.334 34.481 1.00 38.81 959 PRO B N 1
ATOM 4458 C CA . PRO B 1 117 ? 28.261 37.539 35.277 1.00 45.17 959 PRO B CA 1
ATOM 4459 C C . PRO B 1 117 ? 26.869 37.594 35.882 1.00 43.75 959 PRO B C 1
ATOM 4460 O O . PRO B 1 117 ? 26.000 36.806 35.516 1.00 48.96 959 PRO B O 1
ATOM 4464 N N . LEU B 1 118 ? 26.676 38.529 36.811 1.00 51.43 960 LEU B N 1
ATOM 4465 C CA . LEU B 1 118 ? 25.375 38.803 37.418 1.00 54.19 960 LEU B CA 1
ATOM 4466 C C . LEU B 1 118 ? 24.710 40.021 36.795 1.00 53.56 960 LEU B C 1
ATOM 4467 O O . LEU B 1 118 ? 24.037 40.795 37.477 1.00 50.88 960 LEU B O 1
ATOM 4472 N N . PHE B 1 119 ? 24.880 40.190 35.487 1.00 47.82 961 PHE B N 1
ATOM 4473 C CA . PHE B 1 119 ? 24.226 41.257 34.750 1.00 47.30 961 PHE B CA 1
ATOM 4474 C C . PHE B 1 119 ? 24.070 40.810 33.304 1.00 43.63 961 PHE B C 1
ATOM 4475 O O . PHE B 1 119 ? 24.690 39.838 32.863 1.00 39.41 961 PHE B O 1
ATOM 4483 N N . GLU B 1 120 ? 23.244 41.542 32.560 1.00 45.45 962 GLU B N 1
ATOM 4484 C CA . GLU B 1 120 ? 23.107 41.313 31.128 1.00 51.46 962 GLU B CA 1
ATOM 4485 C C . GLU B 1 120 ? 22.835 42.640 30.440 1.00 53.46 962 GLU B C 1
ATOM 4486 O O . GLU B 1 120 ? 21.941 43.386 30.852 1.00 54.35 962 GLU B O 1
ATOM 4492 N N . LEU B 1 121 ? 23.604 42.925 29.395 1.00 49.51 963 LEU B N 1
ATOM 4493 C CA . LEU B 1 121 ? 23.454 44.143 28.604 1.00 55.43 963 LEU B CA 1
ATOM 4494 C C . LEU B 1 121 ? 23.270 43.725 27.149 1.00 49.02 963 LEU B C 1
ATOM 4495 O O . LEU B 1 121 ? 24.237 43.358 26.474 1.00 52.09 963 LEU B O 1
ATOM 4500 N N . LYS B 1 122 ? 22.029 43.771 26.669 1.00 46.47 964 LYS B N 1
ATOM 4501 C CA . LYS B 1 122 ? 21.682 43.309 25.334 1.00 51.11 964 LYS B CA 1
ATOM 4502 C C . LYS B 1 122 ? 21.012 44.430 24.550 1.00 44.91 964 LYS B C 1
ATOM 4503 O O . LYS B 1 122 ? 20.286 45.256 25.112 1.00 48.77 964 LYS B O 1
ATOM 4509 N N . ALA B 1 123 ? 21.265 44.453 23.244 1.00 42.23 965 ALA B N 1
ATOM 4510 C CA . ALA B 1 123 ? 20.705 45.452 22.347 1.00 53.38 965 ALA B CA 1
ATOM 4511 C C . ALA B 1 123 ? 19.885 44.771 21.261 1.00 53.23 965 ALA B C 1
ATOM 4512 O O . ALA B 1 123 ? 20.308 43.760 20.692 1.00 57.27 965 ALA B O 1
ATOM 4514 N N . PHE B 1 124 ? 18.713 45.333 20.975 1.00 52.65 966 PHE B N 1
ATOM 4515 C CA . PHE B 1 124 ? 17.846 44.872 19.898 1.00 46.34 966 PHE B CA 1
ATOM 4516 C C . PHE B 1 124 ? 17.804 45.946 18.819 1.00 50.86 966 PHE B C 1
ATOM 4517 O O . PHE B 1 124 ? 17.391 47.079 19.086 1.00 54.74 966 PHE B O 1
ATOM 4525 N N . GLN B 1 125 ? 18.222 45.590 17.606 1.00 49.35 967 GLN B N 1
ATOM 4526 C CA . GLN B 1 125 ? 18.268 46.547 16.504 1.00 56.57 967 GLN B CA 1
ATOM 4527 C C . GLN B 1 125 ? 16.891 46.631 15.856 1.00 60.25 967 GLN B C 1
ATOM 4528 O O . GLN B 1 125 ? 16.448 45.689 15.192 1.00 58.76 967 GLN B O 1
ATOM 4534 N N . LEU B 1 126 ? 16.214 47.764 16.050 1.00 58.26 968 LEU B N 1
ATOM 4535 C CA . LEU B 1 126 ? 14.885 47.957 15.478 1.00 68.73 968 LEU B CA 1
ATOM 4536 C C . LEU B 1 126 ? 14.960 48.482 14.048 1.00 78.34 968 LEU B C 1
ATOM 4537 O O . LEU B 1 126 ? 14.335 47.920 13.142 1.00 76.75 968 LEU B O 1
ATOM 4542 N N . GLN B 1 127 ? 15.721 49.547 13.823 1.00 67.74 969 GLN B N 1
ATOM 4543 C CA . GLN B 1 127 ? 15.983 50.033 12.473 1.00 74.50 969 GLN B CA 1
ATOM 4544 C C . GLN B 1 127 ? 17.485 50.282 12.348 1.00 73.08 969 GLN B C 1
ATOM 4545 O O . GLN B 1 127 ? 18.295 49.783 13.139 1.00 72.87 969 GLN B O 1
ATOM 4551 N N . GLU B 1 128 ? 17.871 51.073 11.340 1.00 80.27 970 GLU B N 1
ATOM 4552 C CA . GLU B 1 128 ? 19.267 51.116 10.906 1.00 84.93 970 GLU B CA 1
ATOM 4553 C C . GLU B 1 128 ? 20.196 51.620 12.005 1.00 76.06 970 GLU B C 1
ATOM 4554 O O . GLU B 1 128 ? 21.269 51.048 12.228 1.00 76.14 970 GLU B O 1
ATOM 4556 N N . HIS B 1 129 ? 19.804 52.685 12.705 1.00 71.29 971 HIS B N 1
ATOM 4557 C CA . HIS B 1 129 ? 20.627 53.250 13.769 1.00 80.96 971 HIS B CA 1
ATOM 4558 C C . HIS B 1 129 ? 19.839 53.414 15.062 1.00 74.46 971 HIS B C 1
ATOM 4559 O O . HIS B 1 129 ? 20.178 54.256 15.897 1.00 71.97 971 HIS B O 1
ATOM 4566 N N . THR B 1 130 ? 18.794 52.614 15.252 1.00 67.89 972 THR B N 1
ATOM 4567 C CA . THR B 1 130 ? 17.967 52.686 16.450 1.00 62.88 972 THR B CA 1
ATOM 4568 C C . THR B 1 130 ? 17.953 51.326 17.129 1.00 63.97 972 THR B C 1
ATOM 4569 O O . THR B 1 130 ? 17.542 50.328 16.527 1.00 58.41 972 THR B O 1
ATOM 4573 N N . TYR B 1 131 ? 18.403 51.296 18.378 1.00 52.92 973 TYR B N 1
ATOM 4574 C CA . TYR B 1 131 ? 18.466 50.087 19.179 1.00 52.76 973 TYR B CA 1
ATOM 4575 C C . TYR B 1 131 ? 17.639 50.267 20.442 1.00 52.06 973 TYR B C 1
ATOM 4576 O O . TYR B 1 131 ? 17.400 51.387 20.901 1.00 51.09 973 TYR B O 1
ATOM 4585 N N . LEU B 1 132 ? 17.201 49.146 21.001 1.00 48.93 974 LEU B N 1
ATOM 4586 C CA . LEU B 1 132 ? 16.649 49.111 22.348 1.00 46.97 974 LEU B CA 1
ATOM 4587 C C . LEU B 1 132 ? 17.699 48.448 23.225 1.00 51.62 974 LEU B C 1
ATOM 4588 O O . LEU B 1 132 ? 17.966 47.249 23.085 1.00 57.40 974 LEU B O 1
ATOM 4593 N N . LEU B 1 133 ? 18.295 49.224 24.122 1.00 48.83 975 LEU B N 1
ATOM 4594 C CA . LEU B 1 133 ? 19.357 48.735 24.988 1.00 44.00 975 LEU B CA 1
ATOM 4595 C C . LEU B 1 133 ? 18.735 48.324 26.313 1.00 45.78 975 LEU B C 1
ATOM 4596 O O . LEU B 1 133 ? 18.145 49.154 27.013 1.00 53.45 975 LEU B O 1
ATOM 4601 N N . CYS B 1 134 ? 18.866 47.047 26.650 1.00 49.03 976 CYS B N 1
ATOM 4602 C CA . CYS B 1 134 ? 18.282 46.487 27.858 1.00 48.14 976 CYS B CA 1
ATOM 4603 C C . CYS B 1 134 ? 19.399 46.132 28.824 1.00 47.21 976 CYS B C 1
ATOM 4604 O O . CYS B 1 134 ? 20.350 45.436 28.454 1.00 49.38 976 CYS B O 1
ATOM 4607 N N . PHE B 1 135 ? 19.274 46.601 30.061 1.00 47.77 977 PHE B N 1
ATOM 4608 C CA . PHE B 1 135 ? 20.270 46.362 31.093 1.00 49.92 977 PHE B CA 1
ATOM 4609 C C . PHE B 1 135 ? 19.583 45.798 32.322 1.00 52.19 977 PHE B C 1
ATOM 4610 O O . PHE B 1 135 ? 18.524 46.286 32.729 1.00 53.10 977 PHE B O 1
ATOM 4618 N N . ARG B 1 136 ? 20.184 44.765 32.897 1.00 51.54 978 ARG B N 1
ATOM 4619 C CA . ARG B 1 136 ? 19.673 44.134 34.099 1.00 49.46 978 ARG B CA 1
ATOM 4620 C C . ARG B 1 136 ? 20.848 43.696 34.956 1.00 56.32 978 ARG B C 1
ATOM 4621 O O . ARG B 1 136 ? 21.870 43.248 34.430 1.00 51.50 978 ARG B O 1
ATOM 4629 N N . TYR B 1 137 ? 20.705 43.829 36.273 1.00 47.92 979 TYR B N 1
ATOM 4630 C CA . TYR B 1 137 ? 21.771 43.435 37.180 1.00 51.28 979 TYR B CA 1
ATOM 4631 C C . TYR B 1 137 ? 21.166 42.973 38.496 1.00 56.26 979 TYR B C 1
ATOM 4632 O O . TYR B 1 137 ? 20.161 43.522 38.956 1.00 49.92 979 TYR B O 1
ATOM 4641 N N . ASP B 1 138 ? 21.789 41.960 39.087 1.00 52.94 980 ASP B N 1
ATOM 4642 C CA . ASP B 1 138 ? 21.387 41.480 40.400 1.00 47.59 980 ASP B CA 1
ATOM 4643 C C . ASP B 1 138 ? 21.770 42.496 41.470 1.00 52.79 980 ASP B C 1
ATOM 4644 O O . ASP B 1 138 ? 22.835 43.116 41.405 1.00 55.16 980 ASP B O 1
ATOM 4649 N N . ALA B 1 139 ? 20.886 42.682 42.453 1.00 54.76 981 ALA B N 1
ATOM 4650 C CA . ALA B 1 139 ? 21.174 43.625 43.527 1.00 52.02 981 ALA B CA 1
ATOM 4651 C C . ALA B 1 139 ? 22.237 43.118 44.494 1.00 54.72 981 ALA B C 1
ATOM 4652 O O . ALA B 1 139 ? 22.750 43.911 45.290 1.00 53.43 981 ALA B O 1
ATOM 4654 N N . LEU B 1 140 ? 22.578 41.828 44.448 1.00 54.34 982 LEU B N 1
ATOM 4655 C CA . LEU B 1 140 ? 23.744 41.346 45.180 1.00 58.62 982 LEU B CA 1
ATOM 4656 C C . LEU B 1 140 ? 25.034 41.955 44.652 1.00 59.06 982 LEU B C 1
ATOM 4657 O O . LEU B 1 140 ? 26.024 42.025 45.386 1.00 46.84 982 LEU B O 1
ATOM 4662 N N . LEU B 1 141 ? 25.035 42.397 43.398 1.00 61.92 983 LEU B N 1
ATOM 4663 C CA . LEU B 1 141 ? 26.240 42.899 42.754 1.00 58.28 983 LEU B CA 1
ATOM 4664 C C . LEU B 1 141 ? 26.560 44.327 43.190 1.00 57.67 983 LEU B C 1
ATOM 4665 O O . LEU B 1 141 ? 27.694 44.627 43.583 1.00 53.36 983 LEU B O 1
ATOM 4670 N N . MET B 1 142 ? 25.573 45.220 43.125 1.00 55.63 984 MET B N 1
ATOM 4671 C CA . MET B 1 142 ? 25.800 46.635 43.383 1.00 59.17 984 MET B CA 1
ATOM 4672 C C . MET B 1 142 ? 24.465 47.290 43.697 1.00 53.21 984 MET B C 1
ATOM 4673 O O . MET B 1 142 ? 23.409 46.810 43.279 1.00 52.61 984 MET B O 1
ATOM 4678 N N . ASP B 1 143 ? 24.526 48.398 44.429 1.00 44.31 985 ASP B N 1
ATOM 4679 C CA . ASP B 1 143 ? 23.331 49.177 44.698 1.00 44.14 985 ASP B CA 1
ATOM 4680 C C . ASP B 1 143 ? 23.092 50.175 43.565 1.00 36.77 985 ASP B C 1
ATOM 4681 O O . ASP B 1 143 ? 23.844 50.242 42.591 1.00 48.87 985 ASP B O 1
ATOM 4686 N N . GLY B 1 144 ? 22.024 50.966 43.695 1.00 47.05 986 GLY B N 1
ATOM 4687 C CA . GLY B 1 144 ? 21.663 51.889 42.630 1.00 50.65 986 GLY B CA 1
ATOM 4688 C C . GLY B 1 144 ? 22.701 52.973 42.403 1.00 49.96 986 GLY B C 1
ATOM 4689 O O . GLY B 1 144 ? 22.967 53.359 41.262 1.00 48.46 986 GLY B O 1
ATOM 4690 N N . ALA B 1 145 ? 23.291 53.487 43.486 1.00 53.22 987 ALA B N 1
ATOM 4691 C CA . ALA B 1 145 ? 24.336 54.497 43.351 1.00 54.37 987 ALA B CA 1
ATOM 4692 C C . ALA B 1 145 ? 25.528 53.960 42.569 1.00 47.18 987 ALA B C 1
ATOM 4693 O O . ALA B 1 145 ? 26.091 54.664 41.720 1.00 49.18 987 ALA B O 1
ATOM 4695 N N . SER B 1 146 ? 25.934 52.719 42.846 1.00 41.26 988 SER B N 1
ATOM 4696 C CA . SER B 1 146 ? 27.014 52.108 42.076 1.00 44.11 988 SER B CA 1
ATOM 4697 C C . SER B 1 146 ? 26.628 51.968 40.609 1.00 45.67 988 SER B C 1
ATOM 4698 O O . SER B 1 146 ? 27.475 52.109 39.719 1.00 49.11 988 SER B O 1
ATOM 4701 N N . MET B 1 147 ? 25.352 51.680 40.339 1.00 48.85 989 MET B N 1
ATOM 4702 C CA . MET B 1 147 ? 24.887 51.595 38.958 1.00 50.03 989 MET B CA 1
ATOM 4703 C C . MET B 1 147 ? 25.044 52.930 38.240 1.00 43.95 989 MET B C 1
ATOM 4704 O O . MET B 1 147 ? 25.366 52.968 37.047 1.00 50.60 989 MET B O 1
ATOM 4709 N N . ASN B 1 148 ? 24.826 54.039 38.951 1.00 47.56 990 ASN B N 1
ATOM 4710 C CA . ASN B 1 148 ? 25.072 55.347 38.354 1.00 47.52 990 ASN B CA 1
ATOM 4711 C C . ASN B 1 148 ? 26.558 55.557 38.086 1.00 47.78 990 ASN B C 1
ATOM 4712 O O . ASN B 1 148 ? 26.931 56.138 37.060 1.00 48.82 990 ASN B O 1
ATOM 4717 N N . LEU B 1 149 ? 27.420 55.099 39.000 1.00 40.25 991 LEU B N 1
ATOM 4718 C CA . LEU B 1 149 ? 28.858 55.133 38.744 1.00 46.51 991 LEU B CA 1
ATOM 4719 C C . LEU B 1 149 ? 29.205 54.356 37.482 1.00 49.71 991 LEU B C 1
ATOM 4720 O O . LEU B 1 149 ? 30.033 54.798 36.676 1.00 49.09 991 LEU B O 1
ATOM 4725 N N . VAL B 1 150 ? 28.579 53.191 37.297 1.00 48.22 992 VAL B N 1
ATOM 4726 C CA . VAL B 1 150 ? 28.841 52.375 36.116 1.00 46.49 992 VAL B CA 1
ATOM 4727 C C . VAL B 1 150 ? 28.449 53.131 34.853 1.00 43.95 992 VAL B C 1
ATOM 4728 O O . VAL B 1 150 ? 29.188 53.137 33.860 1.00 45.21 992 VAL B O 1
ATOM 4732 N N . GLY B 1 151 ? 27.280 53.774 34.867 1.00 45.70 993 GLY B N 1
ATOM 4733 C CA . GLY B 1 151 ? 26.879 54.584 33.729 1.00 52.45 993 GLY B CA 1
ATOM 4734 C C . GLY B 1 151 ? 27.833 55.732 33.458 1.00 51.82 993 GLY B C 1
ATOM 4735 O O . GLY B 1 151 ? 28.059 56.104 32.303 1.00 53.31 993 GLY B O 1
ATOM 4736 N N . GLN B 1 152 ? 28.404 56.313 34.517 1.00 46.66 994 GLN B N 1
ATOM 4737 C CA . GLN B 1 152 ? 29.343 57.418 34.342 1.00 50.88 994 GLN B CA 1
ATOM 4738 C C . GLN B 1 152 ? 30.611 56.955 33.635 1.00 50.21 994 GLN B C 1
ATOM 4739 O O . GLN B 1 152 ? 31.045 57.567 32.653 1.00 49.42 994 GLN B O 1
ATOM 4745 N N . ASP B 1 153 ? 31.224 55.875 34.129 1.00 47.03 995 ASP B N 1
ATOM 4746 C CA . ASP B 1 153 ? 32.415 55.342 33.476 1.00 41.62 995 ASP B CA 1
ATOM 4747 C C . ASP B 1 153 ? 32.102 54.828 32.077 1.00 47.27 995 ASP B C 1
ATOM 4748 O O . ASP B 1 153 ? 32.949 54.917 31.181 1.00 49.20 995 ASP B O 1
ATOM 4753 N N . LEU B 1 154 ? 30.902 54.276 31.876 1.00 49.12 996 LEU B N 1
ATOM 4754 C CA . LEU B 1 154 ? 30.502 53.818 30.548 1.00 50.43 996 LEU B CA 1
ATOM 4755 C C . LEU B 1 154 ? 30.527 54.959 29.538 1.00 48.04 996 LEU B C 1
ATOM 4756 O O . LEU B 1 154 ? 31.155 54.852 28.478 1.00 50.22 996 LEU B O 1
ATOM 4761 N N . MET B 1 155 ? 29.844 56.062 29.851 1.00 49.17 997 MET B N 1
ATOM 4762 C CA . MET B 1 155 ? 29.807 57.190 28.927 1.00 52.33 997 MET B CA 1
ATOM 4763 C C . MET B 1 155 ? 31.181 57.824 28.754 1.00 48.59 997 MET B C 1
ATOM 4764 O O . MET B 1 155 ? 31.499 58.317 27.665 1.00 48.67 997 MET B O 1
ATOM 4769 N N . HIS B 1 156 ? 32.002 57.830 29.807 1.00 45.05 998 HIS B N 1
ATOM 4770 C CA . HIS B 1 156 ? 33.343 58.394 29.695 1.00 48.87 998 HIS B CA 1
ATOM 4771 C C . HIS B 1 156 ? 34.176 57.629 28.674 1.00 60.43 998 HIS B C 1
ATOM 4772 O O . HIS B 1 156 ? 34.754 58.223 27.757 1.00 65.36 998 HIS B O 1
ATOM 4779 N N . TYR B 1 157 ? 34.257 56.305 28.824 1.00 59.34 999 TYR B N 1
ATOM 4780 C CA . TYR B 1 157 ? 35.026 55.505 27.880 1.00 56.56 999 TYR B CA 1
ATOM 4781 C C . TYR B 1 157 ? 34.388 55.469 26.498 1.00 55.44 999 TYR B C 1
ATOM 4782 O O . TYR B 1 157 ? 35.083 55.188 25.516 1.00 57.06 999 TYR B O 1
ATOM 4791 N N . TYR B 1 158 ? 33.084 55.738 26.397 1.00 48.19 1000 TYR B N 1
ATOM 4792 C CA . TYR B 1 158 ? 32.452 55.842 25.086 1.00 52.75 1000 TYR B CA 1
ATOM 4793 C C . TYR B 1 158 ? 32.964 57.061 24.327 1.00 62.02 1000 TYR B C 1
ATOM 4794 O O . TYR B 1 158 ? 33.379 56.955 23.167 1.00 63.09 1000 TYR B O 1
ATOM 4803 N N . HIS B 1 159 ? 32.938 58.232 24.968 1.00 60.65 1001 HIS B N 1
ATOM 4804 C CA . HIS B 1 159 ? 33.373 59.458 24.307 1.00 69.17 1001 HIS B CA 1
ATOM 4805 C C . HIS B 1 159 ? 34.890 59.551 24.197 1.00 74.84 1001 HIS B C 1
ATOM 4806 O O . HIS B 1 159 ? 35.402 60.095 23.212 1.00 71.97 1001 HIS B O 1
ATOM 4813 N N . GLN B 1 160 ? 35.621 59.040 25.187 1.00 62.15 1002 GLN B N 1
ATOM 4814 C CA . GLN B 1 160 ? 37.077 59.164 25.256 1.00 70.25 1002 GLN B CA 1
ATOM 4815 C C . GLN B 1 160 ? 37.669 57.788 25.533 1.00 66.40 1002 GLN B C 1
ATOM 4816 O O . GLN B 1 160 ? 38.055 57.483 26.670 1.00 68.92 1002 GLN B O 1
ATOM 4822 N N . PRO B 1 161 ? 37.748 56.927 24.513 1.00 67.85 1003 PRO B N 1
ATOM 4823 C CA . PRO B 1 161 ? 38.220 55.550 24.747 1.00 70.51 1003 PRO B CA 1
ATOM 4824 C C . PRO B 1 161 ? 39.621 55.460 25.327 1.00 77.75 1003 PRO B C 1
ATOM 4825 O O . PRO B 1 161 ? 39.922 54.496 26.042 1.00 82.80 1003 PRO B O 1
ATOM 4829 N N . ASP B 1 162 ? 40.490 56.428 25.041 1.00 77.86 1004 ASP B N 1
ATOM 4830 C CA . ASP B 1 162 ? 41.880 56.373 25.472 1.00 76.36 1004 ASP B CA 1
ATOM 4831 C C . ASP B 1 162 ? 42.148 57.157 26.750 1.00 77.88 1004 ASP B C 1
ATOM 4832 O O . ASP B 1 162 ? 43.215 56.984 27.349 1.00 77.53 1004 ASP B O 1
ATOM 4837 N N . ALA B 1 163 ? 41.218 58.006 27.182 1.00 73.15 1005 ALA B N 1
ATOM 4838 C CA . ALA B 1 163 ? 41.400 58.803 28.394 1.00 74.17 1005 ALA B CA 1
ATOM 4839 C C . ALA B 1 163 ? 41.242 57.900 29.610 1.00 73.08 1005 ALA B C 1
ATOM 4840 O O . ALA B 1 163 ? 40.129 57.526 29.985 1.00 78.72 1005 ALA B O 1
ATOM 4842 N N . GLN B 1 164 ? 42.364 57.552 30.234 1.00 70.71 1006 GLN B N 1
ATOM 4843 C CA . GLN B 1 164 ? 42.364 56.625 31.357 1.00 61.43 1006 GLN B CA 1
ATOM 4844 C C . GLN B 1 164 ? 41.849 57.308 32.620 1.00 65.24 1006 GLN B C 1
ATOM 4845 O O . GLN B 1 164 ? 42.180 58.463 32.900 1.00 76.57 1006 GLN B O 1
ATOM 4851 N N . LEU B 1 165 ? 41.015 56.593 33.369 1.00 66.47 1007 LEU B N 1
ATOM 4852 C CA . LEU B 1 165 ? 40.473 57.096 34.620 1.00 61.28 1007 LEU B CA 1
ATOM 4853 C C . LEU B 1 165 ? 41.495 56.941 35.742 1.00 69.07 1007 LEU B C 1
ATOM 4854 O O . LEU B 1 165 ? 42.375 56.080 35.676 1.00 70.04 1007 LEU B O 1
ATOM 4859 N N . PRO B 1 166 ? 41.403 57.765 36.784 1.00 64.50 1008 PRO B N 1
ATOM 4860 C CA . PRO B 1 166 ? 42.409 57.724 37.854 1.00 71.35 1008 PRO B CA 1
ATOM 4861 C C . PRO B 1 166 ? 42.360 56.401 38.594 1.00 66.41 1008 PRO B C 1
ATOM 4862 O O . PRO B 1 166 ? 41.273 55.908 38.929 1.00 69.58 1008 PRO B O 1
ATOM 4866 N N . PRO B 1 167 ? 43.516 55.793 38.862 1.00 69.40 1009 PRO B N 1
ATOM 4867 C CA . PRO B 1 167 ? 43.521 54.463 39.481 1.00 71.27 1009 PRO B CA 1
ATOM 4868 C C . PRO B 1 167 ? 42.915 54.491 40.877 1.00 68.55 1009 PRO B C 1
ATOM 4869 O O . PRO B 1 167 ? 43.121 55.431 41.648 1.00 70.09 1009 PRO B O 1
ATOM 4873 N N . LEU B 1 168 ? 42.161 53.444 41.192 1.00 65.65 1010 LEU B N 1
ATOM 4874 C CA . LEU B 1 168 ? 41.575 53.277 42.513 1.00 62.95 1010 LEU B CA 1
ATOM 4875 C C . LEU B 1 168 ? 42.511 52.480 43.412 1.00 58.33 1010 LEU B C 1
ATOM 4876 O O . LEU B 1 168 ? 43.080 51.467 42.996 1.00 69.30 1010 LEU B O 1
ATOM 4881 N N . SER B 1 169 ? 42.669 52.950 44.650 1.00 51.38 1011 SER B N 1
ATOM 4882 C CA . SER B 1 169 ? 43.446 52.238 45.653 1.00 57.26 1011 SER B CA 1
ATOM 4883 C C . SER B 1 169 ? 42.582 51.590 46.723 1.00 56.08 1011 SER B C 1
ATOM 4884 O O . SER B 1 169 ? 43.106 50.827 47.542 1.00 57.28 1011 SER B O 1
ATOM 4887 N N . PHE B 1 170 ? 41.282 51.865 46.731 1.00 50.70 1012 PHE B N 1
ATOM 4888 C CA . PHE B 1 170 ? 40.358 51.354 47.733 1.00 56.58 1012 PHE B CA 1
ATOM 4889 C C . PHE B 1 170 ? 39.384 50.399 47.057 1.00 51.35 1012 PHE B C 1
ATOM 4890 O O . PHE B 1 170 ? 38.814 50.726 46.012 1.00 50.49 1012 PHE B O 1
ATOM 4898 N N . THR B 1 171 ? 39.201 49.222 47.648 1.00 54.68 1013 THR B N 1
ATOM 4899 C CA . THR B 1 171 ? 38.329 48.201 47.091 1.00 55.30 1013 THR B CA 1
ATOM 4900 C C . THR B 1 171 ? 37.173 47.917 48.041 1.00 55.90 1013 THR B C 1
ATOM 4901 O O . THR B 1 171 ? 37.199 48.288 49.218 1.00 49.77 1013 THR B O 1
ATOM 4905 N N . PHE B 1 172 ? 36.148 47.248 47.506 1.00 46.81 1014 PHE B N 1
ATOM 4906 C CA . PHE B 1 172 ? 35.033 46.820 48.342 1.00 41.38 1014 PHE B CA 1
ATOM 4907 C C . PHE B 1 172 ? 35.464 45.729 49.311 1.00 45.62 1014 PHE B C 1
ATOM 4908 O O . PHE B 1 172 ? 34.850 45.560 50.370 1.00 47.88 1014 PHE B O 1
ATOM 4916 N N . GLN B 1 173 ? 36.511 44.979 48.961 1.00 46.53 1015 GLN B N 1
ATOM 4917 C CA . GLN B 1 173 ? 37.105 44.041 49.907 1.00 49.36 1015 GLN B CA 1
ATOM 4918 C C . GLN B 1 173 ? 37.694 44.775 51.107 1.00 53.96 1015 GLN B C 1
ATOM 4919 O O . GLN B 1 173 ? 37.513 44.350 52.254 1.00 49.71 1015 GLN B O 1
ATOM 4925 N N . ASP B 1 174 ? 38.405 45.879 50.860 1.00 44.84 1016 ASP B N 1
ATOM 4926 C CA . ASP B 1 174 ? 38.894 46.716 51.953 1.00 50.72 1016 ASP B CA 1
ATOM 4927 C C . ASP B 1 174 ? 37.741 47.256 52.790 1.00 51.44 1016 ASP B C 1
ATOM 4928 O O . ASP B 1 174 ? 37.792 47.235 54.026 1.00 52.56 1016 ASP B O 1
ATOM 4933 N N . TYR B 1 175 ? 36.698 47.767 52.128 1.00 48.36 1017 TYR B N 1
ATOM 4934 C CA . TYR B 1 175 ? 35.541 48.287 52.850 1.00 44.59 1017 TYR B CA 1
ATOM 4935 C C . TYR B 1 175 ? 34.921 47.226 53.750 1.00 53.46 1017 TYR B C 1
ATOM 4936 O O . TYR B 1 175 ? 34.526 47.521 54.884 1.00 48.62 1017 TYR B O 1
ATOM 4945 N N . MET B 1 176 ? 34.822 45.986 53.262 1.00 46.21 1018 MET B N 1
ATOM 4946 C CA . MET B 1 176 ? 34.190 44.937 54.054 1.00 53.12 1018 MET B CA 1
ATOM 4947 C C . MET B 1 176 ? 35.013 44.594 55.289 1.00 48.07 1018 MET B C 1
ATOM 4948 O O . MET B 1 176 ? 34.445 44.238 56.327 1.00 54.13 1018 MET B O 1
ATOM 4953 N N . HIS B 1 177 ? 36.343 44.683 55.197 1.00 53.29 1019 HIS B N 1
ATOM 4954 C CA . HIS B 1 177 ? 37.170 44.538 56.392 1.00 59.81 1019 HIS B CA 1
ATOM 4955 C C . HIS B 1 177 ? 36.827 45.599 57.429 1.00 57.67 1019 HIS B C 1
ATOM 4956 O O . HIS B 1 177 ? 36.702 45.297 58.621 1.00 55.60 1019 HIS B O 1
ATOM 4963 N N . ILE B 1 178 ? 36.676 46.851 56.992 1.00 48.77 1020 ILE B N 1
ATOM 4964 C CA . ILE B 1 178 ? 36.262 47.911 57.903 1.00 56.78 1020 ILE B CA 1
ATOM 4965 C C . ILE B 1 178 ? 34.841 47.662 58.391 1.00 61.83 1020 ILE B C 1
ATOM 4966 O O . ILE B 1 178 ? 34.519 47.898 59.561 1.00 55.97 1020 ILE B O 1
ATOM 4971 N N . TYR B 1 179 ? 33.971 47.182 57.501 1.00 58.54 1021 TYR B N 1
ATOM 4972 C CA . TYR B 1 179 ? 32.595 46.868 57.877 1.00 53.39 1021 TYR B CA 1
ATOM 4973 C C . TYR B 1 179 ? 32.554 45.803 58.971 1.00 56.21 1021 TYR B C 1
ATOM 4974 O O . TYR B 1 179 ? 31.802 45.927 59.945 1.00 57.24 1021 TYR B O 1
ATOM 4983 N N . ASP B 1 180 ? 33.353 44.739 58.818 1.00 60.93 1022 ASP B N 1
ATOM 4984 C CA . ASP B 1 180 ? 33.354 43.646 59.793 1.00 68.02 1022 ASP B CA 1
ATOM 4985 C C . ASP B 1 180 ? 33.892 44.078 61.154 1.00 72.33 1022 ASP B C 1
ATOM 4986 O O . ASP B 1 180 ? 33.383 43.634 62.191 1.00 78.59 1022 ASP B O 1
ATOM 4991 N N . ASP B 1 181 ? 34.906 44.946 61.181 1.00 65.57 1023 ASP B N 1
ATOM 4992 C CA . ASP B 1 181 ? 35.410 45.417 62.466 1.00 82.73 1023 ASP B CA 1
ATOM 4993 C C . ASP B 1 181 ? 34.433 46.396 63.106 1.00 77.08 1023 ASP B C 1
ATOM 4994 O O . ASP B 1 181 ? 34.367 46.510 64.333 1.00 77.04 1023 ASP B O 1
ATOM 4999 N N . MET B 1 182 ? 33.653 47.089 62.292 1.00 77.18 1024 MET B N 1
ATOM 5000 C CA . MET B 1 182 ? 32.704 48.065 62.795 1.00 73.48 1024 MET B CA 1
ATOM 5001 C C . MET B 1 182 ? 31.473 47.375 63.374 1.00 77.31 1024 MET B C 1
ATOM 5002 O O . MET B 1 182 ? 30.727 47.986 64.150 1.00 75.22 1024 MET B O 1
ATOM 5007 N N . LYS B 1 183 ? 31.258 46.102 63.019 1.00 85.55 1025 LYS B N 1
ATOM 5008 C CA . LYS B 1 183 ? 30.176 45.330 63.621 1.00 88.91 1025 LYS B CA 1
ATOM 5009 C C . LYS B 1 183 ? 30.430 45.078 65.098 1.00 92.34 1025 LYS B C 1
ATOM 5010 O O . LYS B 1 183 ? 29.482 44.914 65.871 1.00 95.35 1025 LYS B O 1
ATOM 5016 N N . ARG B 1 184 ? 31.696 45.025 65.507 1.00 91.57 1026 ARG B N 1
ATOM 5017 C CA . ARG B 1 184 ? 32.023 44.757 66.902 1.00 93.04 1026 ARG B CA 1
ATOM 5018 C C . ARG B 1 184 ? 32.711 45.961 67.532 1.00 98.83 1026 ARG B C 1
ATOM 5019 O O . ARG B 1 184 ? 33.854 45.867 67.991 1.00 98.11 1026 ARG B O 1
ATOM 5021 N N . GLY B 1 185 ? 32.010 47.097 67.564 1.00 101.78 1027 GLY B N 1
ATOM 5022 C CA . GLY B 1 185 ? 32.552 48.317 68.116 1.00 89.01 1027 GLY B CA 1
ATOM 5023 C C . GLY B 1 185 ? 31.580 48.934 69.107 1.00 106.13 1027 GLY B C 1
ATOM 5024 O O . GLY B 1 185 ? 30.417 48.533 69.202 1.00 107.39 1027 GLY B O 1
ATOM 5025 N N . THR B 1 186 ? 32.085 49.920 69.852 1.00 103.80 1028 THR B N 1
ATOM 5026 C CA . THR B 1 186 ? 31.247 50.603 70.833 1.00 103.36 1028 THR B CA 1
ATOM 5027 C C . THR B 1 186 ? 30.087 51.338 70.167 1.00 100.12 1028 THR B C 1
ATOM 5028 O O . THR B 1 186 ? 28.966 51.343 70.690 1.00 95.83 1028 THR B O 1
ATOM 5032 N N . GLU B 1 187 ? 30.335 51.967 69.015 1.00 99.02 1029 GLU B N 1
ATOM 5033 C CA . GLU B 1 187 ? 29.258 52.641 68.296 1.00 104.07 1029 GLU B CA 1
ATOM 5034 C C . GLU B 1 187 ? 28.176 51.655 67.873 1.00 101.26 1029 GLU B C 1
ATOM 5035 O O . GLU B 1 187 ? 26.986 51.989 67.875 1.00 90.92 1029 GLU B O 1
ATOM 5041 N N . TYR B 1 188 ? 28.573 50.436 67.498 1.00 97.44 1030 TYR B N 1
ATOM 5042 C CA . TYR B 1 188 ? 27.593 49.408 67.164 1.00 95.92 1030 TYR B CA 1
ATOM 5043 C C . TYR B 1 188 ? 26.716 49.085 68.366 1.00 96.72 1030 TYR B C 1
ATOM 5044 O O . TYR B 1 188 ? 25.503 48.886 68.226 1.00 95.28 1030 TYR B O 1
ATOM 5053 N N . GLU B 1 189 ? 27.314 49.022 69.558 1.00 98.42 1031 GLU B N 1
ATOM 5054 C CA . GLU B 1 189 ? 26.545 48.684 70.749 1.00 98.60 1031 GLU B CA 1
ATOM 5055 C C . GLU B 1 189 ? 25.642 49.833 71.180 1.00 92.45 1031 GLU B C 1
ATOM 5056 O O . GLU B 1 189 ? 24.601 49.598 71.805 1.00 90.08 1031 GLU B O 1
ATOM 5058 N N . THR B 1 190 ? 26.017 51.074 70.862 1.00 91.83 1032 THR B N 1
ATOM 5059 C CA . THR B 1 190 ? 25.123 52.196 71.125 1.00 87.41 1032 THR B CA 1
ATOM 5060 C C . THR B 1 190 ? 23.915 52.158 70.197 1.00 94.58 1032 THR B C 1
ATOM 5061 O O . THR B 1 190 ? 22.775 52.344 70.640 1.00 94.12 1032 THR B O 1
ATOM 5065 N N . ALA B 1 191 ? 24.146 51.901 68.907 1.00 93.47 1033 ALA B N 1
ATOM 5066 C CA . ALA B 1 191 ? 23.043 51.783 67.960 1.00 89.88 1033 ALA B CA 1
ATOM 5067 C C . ALA B 1 191 ? 22.167 50.574 68.267 1.00 91.23 1033 ALA B C 1
ATOM 5068 O O . ALA B 1 191 ? 20.936 50.659 68.181 1.00 97.03 1033 ALA B O 1
ATOM 5070 N N . LYS B 1 192 ? 22.783 49.436 68.614 1.00 82.34 1034 LYS B N 1
ATOM 5071 C CA . LYS B 1 192 ? 22.008 48.228 68.884 1.00 86.22 1034 LYS B CA 1
ATOM 5072 C C . LYS B 1 192 ? 21.106 48.411 70.096 1.00 95.60 1034 LYS B C 1
ATOM 5073 O O . LYS B 1 192 ? 19.911 48.094 70.048 1.00 98.89 1034 LYS B O 1
ATOM 5079 N N . ALA B 1 193 ? 21.662 48.917 71.201 1.00 96.26 1035 ALA B N 1
ATOM 5080 C CA . ALA B 1 193 ? 20.832 49.202 72.365 1.00 97.57 1035 ALA B CA 1
ATOM 5081 C C . ALA B 1 193 ? 19.714 50.167 71.997 1.00 100.66 1035 ALA B C 1
ATOM 5082 O O . ALA B 1 193 ? 18.573 50.009 72.450 1.00 102.67 1035 ALA B O 1
ATOM 5084 N N . TYR B 1 194 ? 20.027 51.154 71.149 1.00 95.54 1036 TYR B N 1
ATOM 5085 C CA . TYR B 1 194 ? 19.034 52.134 70.718 1.00 95.89 1036 TYR B CA 1
ATOM 5086 C C . TYR B 1 194 ? 17.918 51.492 69.899 1.00 100.33 1036 TYR B C 1
ATOM 5087 O O . TYR B 1 194 ? 16.755 51.891 70.023 1.00 103.86 1036 TYR B O 1
ATOM 5096 N N . TRP B 1 195 ? 18.251 50.559 68.996 1.00 96.06 1037 TRP B N 1
ATOM 5097 C CA . TRP B 1 195 ? 17.197 49.932 68.196 1.00 95.17 1037 TRP B CA 1
ATOM 5098 C C . TRP B 1 195 ? 16.423 48.911 69.018 1.00 100.52 1037 TRP B C 1
ATOM 5099 O O . TRP B 1 195 ? 15.218 48.729 68.816 1.00 101.57 1037 TRP B O 1
ATOM 5110 N N . THR B 1 196 ? 17.079 48.282 69.992 1.00 103.93 1038 THR B N 1
ATOM 5111 C CA . THR B 1 196 ? 16.378 47.339 70.855 1.00 101.53 1038 THR B CA 1
ATOM 5112 C C . THR B 1 196 ? 15.370 48.064 71.750 1.00 107.16 1038 THR B C 1
ATOM 5113 O O . THR B 1 196 ? 14.410 47.457 72.238 1.00 109.20 1038 THR B O 1
ATOM 5117 N N . ASN B 1 197 ? 15.617 49.354 72.009 1.00 108.50 1039 ASN B N 1
ATOM 5118 C CA . ASN B 1 197 ? 14.842 50.117 72.986 1.00 104.16 1039 ASN B CA 1
ATOM 5119 C C . ASN B 1 197 ? 13.399 50.349 72.560 1.00 110.46 1039 ASN B C 1
ATOM 5120 O O . ASN B 1 197 ? 12.480 50.230 73.385 1.00 114.25 1039 ASN B O 1
ATOM 5125 N N . LYS B 1 198 ? 13.174 50.666 71.289 1.00 105.67 1040 LYS B N 1
ATOM 5126 C CA . LYS B 1 198 ? 11.829 50.874 70.778 1.00 103.53 1040 LYS B CA 1
ATOM 5127 C C . LYS B 1 198 ? 11.259 49.668 70.041 1.00 104.22 1040 LYS B C 1
ATOM 5128 O O . LYS B 1 198 ? 10.380 49.846 69.189 1.00 106.29 1040 LYS B O 1
ATOM 5134 N N . LEU B 1 199 ? 11.753 48.457 70.288 1.00 99.19 1041 LEU B N 1
ATOM 5135 C CA . LEU B 1 199 ? 11.129 47.317 69.630 1.00 106.70 1041 LEU B CA 1
ATOM 5136 C C . LEU B 1 199 ? 9.704 47.162 70.158 1.00 114.93 1041 LEU B C 1
ATOM 5137 O O . LEU B 1 199 ? 8.795 46.889 69.369 1.00 112.68 1041 LEU B O 1
ATOM 5142 N N . PRO B 1 200 ? 9.456 47.344 71.457 1.00 116.26 1042 PRO B N 1
ATOM 5143 C CA . PRO B 1 200 ? 8.107 47.736 71.894 1.00 111.72 1042 PRO B CA 1
ATOM 5144 C C . PRO B 1 200 ? 7.856 49.200 71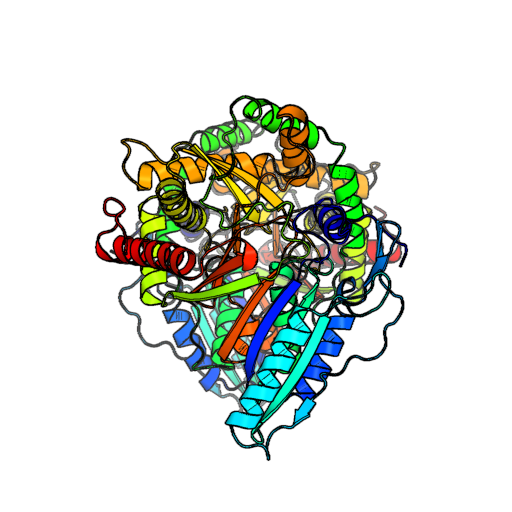.553 1.00 113.97 1042 PRO B C 1
ATOM 5145 O O . PRO B 1 200 ? 8.781 50.012 71.458 1.00 110.57 1042 PRO B O 1
ATOM 5149 N N . ASP B 1 201 ? 6.578 49.533 71.394 1.00 108.82 1043 ASP B N 1
ATOM 5150 C CA . ASP B 1 201 ? 6.086 50.845 70.986 1.00 114.53 1043 ASP B CA 1
ATOM 5151 C C . ASP B 1 201 ? 6.460 51.200 69.553 1.00 114.01 1043 ASP B C 1
ATOM 5152 O O . ASP B 1 201 ? 6.255 52.350 69.133 1.00 111.98 1043 ASP B O 1
ATOM 5157 N N . PHE B 1 202 ? 6.999 50.259 68.784 1.00 108.29 1044 PHE B N 1
ATOM 5158 C CA . PHE B 1 202 ? 7.284 50.500 67.376 1.00 101.12 1044 PHE B CA 1
ATOM 5159 C C . PHE B 1 202 ? 6.088 50.058 66.549 1.00 92.44 1044 PHE B C 1
ATOM 5160 O O . PHE B 1 202 ? 5.666 48.899 66.667 1.00 89.25 1044 PHE B O 1
ATOM 5168 N N . PRO B 1 203 ? 5.516 50.918 65.718 1.00 96.12 1045 PRO B N 1
ATOM 5169 C CA . PRO B 1 203 ? 4.307 50.541 64.992 1.00 93.51 1045 PRO B CA 1
ATOM 5170 C C . PRO B 1 203 ? 4.612 49.502 63.931 1.00 93.08 1045 PRO B C 1
ATOM 5171 O O . PRO B 1 203 ? 5.760 49.381 63.476 1.00 94.41 1045 PRO B O 1
ATOM 5175 N N . PRO B 1 204 ? 3.616 48.731 63.513 1.00 88.13 1046 PRO B N 1
ATOM 5176 C CA . PRO B 1 204 ? 3.813 47.795 62.406 1.00 82.83 1046 PRO B CA 1
ATOM 5177 C C . PRO B 1 204 ? 3.733 48.527 61.073 1.00 80.27 1046 PRO B C 1
ATOM 5178 O O . PRO B 1 204 ? 3.356 49.697 60.993 1.00 75.82 1046 PRO B O 1
ATOM 5182 N N . ALA B 1 205 ? 4.118 47.813 60.015 1.00 75.60 1047 ALA B N 1
ATOM 5183 C CA . ALA B 1 205 ? 3.964 48.338 58.670 1.00 65.34 1047 ALA B CA 1
ATOM 5184 C C . ALA B 1 205 ? 2.495 48.663 58.405 1.00 79.17 1047 ALA B C 1
ATOM 5185 O O . ALA B 1 205 ? 1.600 48.106 59.047 1.00 79.88 1047 ALA B O 1
ATOM 5187 N N . PRO B 1 206 ? 2.221 49.578 57.474 1.00 79.86 1048 PRO B N 1
ATOM 5188 C CA . PRO B 1 206 ? 0.824 49.876 57.132 1.00 74.92 1048 PRO B CA 1
ATOM 5189 C C . PRO B 1 206 ? 0.092 48.628 56.661 1.00 75.77 1048 PRO B C 1
ATOM 5190 O O . PRO B 1 206 ? 0.523 47.946 55.729 1.00 74.77 1048 PRO B O 1
ATOM 5194 N N . SER B 1 207 ? -1.022 48.330 57.327 1.00 78.91 1049 SER B N 1
ATOM 5195 C CA . SER B 1 207 ? -1.843 47.168 56.994 1.00 79.09 1049 SER B CA 1
ATOM 5196 C C . SER B 1 207 ? -2.823 47.589 55.909 1.00 74.37 1049 SER B C 1
ATOM 5197 O O . SER B 1 207 ? -3.943 48.023 56.183 1.00 73.89 1049 SER B O 1
ATOM 5200 N N . LEU B 1 208 ? -2.393 47.461 54.657 1.00 69.24 1050 LEU B N 1
ATOM 5201 C CA . LEU B 1 208 ? -3.238 47.812 53.529 1.00 74.01 1050 LEU B CA 1
ATOM 5202 C C . LEU B 1 208 ? -4.217 46.683 53.219 1.00 74.48 1050 LEU B C 1
ATOM 5203 O O . LEU B 1 208 ? -4.123 45.572 53.749 1.00 71.66 1050 LEU B O 1
ATOM 5208 N N . LEU B 1 209 ? -5.170 46.984 52.341 1.00 75.09 1051 LEU B N 1
ATOM 5209 C CA . LEU B 1 209 ? -6.158 46.004 51.905 1.00 72.46 1051 LEU B CA 1
ATOM 5210 C C . LEU B 1 209 ? -5.530 45.116 50.841 1.00 72.06 1051 LEU B C 1
ATOM 5211 O O . LEU B 1 209 ? -5.272 45.563 49.718 1.00 67.99 1051 LEU B O 1
ATOM 5216 N N . LEU B 1 210 ? -5.275 43.860 51.192 1.00 71.54 1052 LEU B N 1
ATOM 5217 C CA . LEU B 1 210 ? -4.652 42.911 50.282 1.00 68.93 1052 LEU B CA 1
ATOM 5218 C C . LEU B 1 210 ? -5.703 42.070 49.575 1.00 69.64 1052 LEU B C 1
ATOM 5219 O O . LEU B 1 210 ? -6.732 41.721 50.157 1.00 59.24 1052 LEU B O 1
ATOM 5224 N N . ALA B 1 211 ? -5.433 41.756 48.308 1.00 64.05 1053 ALA B N 1
ATOM 5225 C CA . ALA B 1 211 ? -6.333 40.930 47.519 1.00 55.70 1053 ALA B CA 1
ATOM 5226 C C . ALA B 1 211 ? -6.194 39.449 47.841 1.00 65.17 1053 ALA B C 1
ATOM 5227 O O . ALA B 1 211 ? -7.116 38.675 47.553 1.00 68.52 1053 ALA B O 1
ATOM 5229 N N . LYS B 1 212 ? -5.071 39.036 48.426 1.00 64.46 1054 LYS B N 1
ATOM 5230 C CA . LYS B 1 212 ? -4.870 37.636 48.764 1.00 63.20 1054 LYS B CA 1
ATOM 5231 C C . LYS B 1 212 ? -3.856 37.536 49.894 1.00 66.74 1054 LYS B C 1
ATOM 5232 O O . LYS B 1 212 ? -3.147 38.496 50.207 1.00 69.80 1054 LYS B O 1
ATOM 5238 N N . ASP B 1 213 ? -3.811 36.360 50.507 1.00 74.28 1055 ASP B N 1
ATOM 5239 C CA . ASP B 1 213 ? -2.856 36.098 51.577 1.00 82.79 1055 ASP B CA 1
ATOM 5240 C C . ASP B 1 213 ? -1.460 35.952 50.980 1.00 67.23 1055 ASP B C 1
ATOM 5241 O O . ASP B 1 213 ? -1.282 35.191 50.022 1.00 68.34 1055 ASP B O 1
ATOM 5246 N N . PRO B 1 214 ? -0.456 36.669 51.491 1.00 69.77 1056 PRO B N 1
ATOM 5247 C CA . PRO B 1 214 ? 0.907 36.500 50.956 1.00 72.65 1056 PRO B CA 1
ATOM 5248 C C . PRO B 1 214 ? 1.430 35.069 51.006 1.00 78.57 1056 PRO B C 1
ATOM 5249 O O . PRO B 1 214 ? 2.349 34.741 50.245 1.00 81.69 1056 PRO B O 1
ATOM 5253 N N . ALA B 1 215 ? 0.888 34.211 51.876 1.00 78.97 1057 ALA B N 1
ATOM 5254 C CA . ALA B 1 215 ? 1.399 32.847 51.995 1.00 75.05 1057 ALA B CA 1
ATOM 5255 C C . ALA B 1 215 ? 1.132 31.991 50.758 1.00 77.85 1057 ALA B C 1
ATOM 5256 O O . ALA B 1 215 ? 1.919 31.084 50.463 1.00 81.91 1057 ALA B O 1
ATOM 5258 N N . GLU B 1 216 ? 0.045 32.253 50.026 1.00 72.13 1058 GLU B N 1
ATOM 5259 C CA . GLU B 1 216 ? -0.335 31.431 48.879 1.00 73.51 1058 GLU B CA 1
ATOM 5260 C C . GLU B 1 216 ? 0.048 32.032 47.536 1.00 73.30 1058 GLU B C 1
ATOM 5261 O O . GLU B 1 216 ? -0.396 31.526 46.501 1.00 70.20 1058 GLU B O 1
ATOM 5267 N N . ILE B 1 217 ? 0.862 33.086 47.515 1.00 75.88 1059 ILE B N 1
ATOM 5268 C CA . ILE B 1 217 ? 1.239 33.670 46.233 1.00 76.98 1059 ILE B CA 1
ATOM 5269 C C . ILE B 1 217 ? 2.273 32.791 45.545 1.00 69.15 1059 ILE B C 1
ATOM 5270 O O . ILE B 1 217 ? 2.235 32.597 44.324 1.00 67.47 1059 ILE B O 1
ATOM 5275 N N . GLY B 1 218 ? 3.196 32.236 46.314 1.00 65.12 1060 GLY B N 1
ATOM 5276 C CA . GLY B 1 218 ? 4.343 31.553 45.743 1.00 72.36 1060 GLY B CA 1
ATOM 5277 C C . GLY B 1 218 ? 5.440 32.551 45.434 1.00 67.93 1060 GLY B C 1
ATOM 5278 O O . GLY B 1 218 ? 5.788 33.377 46.275 1.00 70.38 1060 GLY B O 1
ATOM 5279 N N . THR B 1 219 ? 5.970 32.481 44.237 1.00 67.79 1061 THR B N 1
ATOM 5280 C CA . THR B 1 219 ? 7.027 33.415 43.882 1.00 66.76 1061 THR B CA 1
ATOM 5281 C C . THR B 1 219 ? 6.411 34.709 43.359 1.00 69.62 1061 THR B C 1
ATOM 5282 O O . THR B 1 219 ? 5.575 34.666 42.447 1.00 61.81 1061 THR B O 1
ATOM 5286 N N . PRO B 1 220 ? 6.787 35.867 43.902 1.00 67.06 1062 PRO B N 1
ATOM 5287 C CA . PRO B 1 220 ? 6.108 37.111 43.519 1.00 67.39 1062 PRO B CA 1
ATOM 5288 C C . PRO B 1 220 ? 6.560 37.625 42.161 1.00 61.55 1062 PRO B C 1
ATOM 5289 O O . PRO B 1 220 ? 7.728 37.510 41.780 1.00 73.36 1062 PRO B O 1
ATOM 5293 N N . ASN B 1 221 ? 5.608 38.200 41.433 1.00 58.65 1063 ASN B N 1
ATOM 5294 C CA . ASN B 1 221 ? 5.868 38.935 40.205 1.00 61.84 1063 ASN B CA 1
ATOM 5295 C C . ASN B 1 221 ? 5.460 40.387 40.409 1.00 58.87 1063 ASN B C 1
ATOM 5296 O O . ASN B 1 221 ? 4.398 40.667 40.974 1.00 65.53 1063 ASN B O 1
ATOM 5301 N N . PHE B 1 222 ? 6.301 41.308 39.951 1.00 64.17 1064 PHE B N 1
ATOM 5302 C CA . PHE B 1 222 ? 6.103 42.727 40.208 1.00 58.81 1064 PHE B CA 1
ATOM 5303 C C . PHE B 1 222 ? 5.551 43.446 38.985 1.00 56.34 1064 PHE B C 1
ATOM 5304 O O . PHE B 1 222 ? 5.916 43.138 37.846 1.00 60.82 1064 PHE B O 1
ATOM 5312 N N . GLN B 1 223 ? 4.666 44.405 39.236 1.00 57.69 1065 GLN B N 1
ATOM 5313 C CA . GLN B 1 223 ? 4.233 45.375 38.245 1.00 68.82 1065 GLN B CA 1
ATOM 5314 C C . GLN B 1 223 ? 4.728 46.751 38.671 1.00 62.96 1065 GLN B C 1
ATOM 5315 O O . GLN B 1 223 ? 4.867 47.031 39.865 1.00 60.70 1065 GLN B O 1
ATOM 5321 N N . SER B 1 224 ? 4.990 47.612 37.694 1.00 56.84 1066 SER B N 1
ATOM 5322 C CA . SER B 1 224 ? 5.498 48.948 37.964 1.00 62.23 1066 SER B CA 1
ATOM 5323 C C . SER B 1 224 ? 4.588 50.001 37.350 1.00 64.39 1066 SER B C 1
ATOM 5324 O O . SER B 1 224 ? 4.163 49.878 36.197 1.00 59.75 1066 SER B O 1
ATOM 5327 N N . LEU B 1 225 ? 4.297 51.038 38.132 1.00 62.86 1067 LEU B N 1
ATOM 5328 C CA . LEU B 1 225 ? 3.648 52.251 37.652 1.00 65.18 1067 LEU B CA 1
ATOM 5329 C C . LEU B 1 225 ? 4.637 53.399 37.783 1.00 69.30 1067 LEU B C 1
ATOM 5330 O O . LEU B 1 225 ? 5.114 53.687 38.885 1.00 60.65 1067 LEU B O 1
ATOM 5335 N N . THR B 1 226 ? 4.938 54.051 36.662 1.00 69.06 1068 THR B N 1
ATOM 5336 C CA . THR B 1 226 ? 5.994 55.049 36.603 1.00 66.68 1068 THR B CA 1
ATOM 5337 C C . THR B 1 226 ? 5.466 56.332 35.982 1.00 64.18 1068 THR B C 1
ATOM 5338 O O . THR B 1 226 ? 4.694 56.298 35.018 1.00 60.62 1068 THR B O 1
ATOM 5342 N N . THR B 1 227 ? 5.886 57.463 36.544 1.00 62.10 1069 THR B N 1
ATOM 5343 C CA . THR B 1 227 ? 5.547 58.773 36.014 1.00 57.21 1069 THR B CA 1
ATOM 5344 C C . THR B 1 227 ? 6.737 59.701 36.209 1.00 62.57 1069 THR B C 1
ATOM 5345 O O . THR B 1 227 ? 7.636 59.431 37.010 1.00 58.35 1069 THR B O 1
ATOM 5349 N N . ILE B 1 228 ? 6.738 60.800 35.461 1.00 64.54 1070 ILE B N 1
ATOM 5350 C CA . ILE B 1 228 ? 7.817 61.779 35.501 1.00 58.40 1070 ILE B CA 1
ATOM 5351 C C . ILE B 1 228 ? 7.260 63.094 36.020 1.00 56.85 1070 ILE B C 1
ATOM 5352 O O . ILE B 1 228 ? 6.313 63.646 35.446 1.00 63.64 1070 ILE B O 1
ATOM 5357 N N . ILE B 1 229 ? 7.847 63.592 37.104 1.00 59.29 1071 ILE B N 1
ATOM 5358 C CA . ILE B 1 229 ? 7.577 64.944 37.577 1.00 55.76 1071 ILE B CA 1
ATOM 5359 C C . ILE B 1 229 ? 8.479 65.898 36.806 1.00 55.80 1071 ILE B C 1
ATOM 5360 O O . ILE B 1 229 ? 9.707 65.759 36.829 1.00 57.98 1071 ILE B O 1
ATOM 5365 N N . THR B 1 230 ? 7.873 66.857 36.109 1.00 54.24 1072 THR B N 1
ATOM 5366 C CA . THR B 1 230 ? 8.634 67.757 35.257 1.00 61.15 1072 THR B CA 1
ATOM 5367 C C . THR B 1 230 ? 9.634 68.563 36.084 1.00 57.90 1072 THR B C 1
ATOM 5368 O O . THR B 1 230 ? 9.511 68.692 37.305 1.00 59.10 1072 THR B O 1
ATOM 5372 N N . LYS B 1 231 ? 10.644 69.103 35.397 1.00 53.14 1073 LYS B N 1
ATOM 5373 C CA . LYS B 1 231 ? 11.680 69.858 36.096 1.00 69.31 1073 LYS B CA 1
ATOM 5374 C C . LYS B 1 231 ? 11.102 71.088 36.785 1.00 57.92 1073 LYS B C 1
ATOM 5375 O O . LYS B 1 231 ? 11.546 71.458 37.877 1.00 54.56 1073 LYS B O 1
ATOM 5381 N N . ASP B 1 232 ? 10.113 71.738 36.164 1.00 57.88 1074 ASP B N 1
ATOM 5382 C CA . ASP B 1 232 ? 9.493 72.898 36.798 1.00 60.96 1074 ASP B CA 1
ATOM 5383 C C . ASP B 1 232 ? 8.793 72.507 38.093 1.00 54.38 1074 ASP B C 1
ATOM 5384 O O . ASP B 1 232 ? 8.897 73.215 39.101 1.00 65.66 1074 ASP B O 1
ATOM 5389 N N . LYS B 1 233 ? 8.077 71.380 38.090 1.00 60.38 1075 LYS B N 1
ATOM 5390 C CA . LYS B 1 233 ? 7.416 70.933 39.311 1.00 59.27 1075 LYS B CA 1
ATOM 5391 C C . LYS B 1 233 ? 8.430 70.446 40.338 1.00 58.98 1075 LYS B C 1
ATOM 5392 O O . LYS B 1 233 ? 8.286 70.713 41.536 1.00 54.06 1075 LYS B O 1
ATOM 5398 N N . TRP B 1 234 ? 9.460 69.722 39.889 1.00 53.83 1076 TRP B N 1
ATOM 5399 C CA . TRP B 1 234 ? 10.484 69.243 40.812 1.00 55.59 1076 TRP B CA 1
ATOM 5400 C C . TRP B 1 234 ? 11.288 70.401 41.392 1.00 56.38 1076 TRP B C 1
ATOM 5401 O O . TRP B 1 234 ? 11.690 70.361 42.561 1.00 53.25 1076 TRP B O 1
ATOM 5412 N N . LEU B 1 235 ? 11.537 71.439 40.589 1.00 56.63 1077 LEU B N 1
ATOM 5413 C CA . LEU B 1 235 ? 12.185 72.641 41.108 1.00 58.16 1077 LEU B CA 1
ATOM 5414 C C . LEU B 1 235 ? 11.325 73.311 42.172 1.00 63.84 1077 LEU B C 1
ATOM 5415 O O . LEU B 1 235 ? 11.824 73.708 43.231 1.00 62.25 1077 LEU B O 1
ATOM 5420 N N . LYS B 1 236 ? 10.025 73.455 41.900 1.00 57.49 1078 LYS B N 1
ATOM 5421 C CA . LYS B 1 236 ? 9.129 74.088 42.862 1.00 61.55 1078 LYS B CA 1
ATOM 5422 C C . LYS B 1 236 ? 9.035 73.284 44.155 1.00 54.95 1078 LYS B C 1
ATOM 5423 O O . LYS B 1 236 ? 8.940 73.862 45.245 1.00 57.46 1078 LYS B O 1
ATOM 5429 N N . LEU B 1 237 ? 9.063 71.952 44.060 1.00 55.08 1079 LEU B N 1
ATOM 5430 C CA . LEU B 1 237 ? 9.011 71.139 45.273 1.00 59.88 1079 LEU B CA 1
ATOM 5431 C C . LEU B 1 237 ? 10.305 71.256 46.067 1.00 56.01 1079 LEU B C 1
ATOM 5432 O O . LEU B 1 237 ? 10.284 71.252 47.304 1.00 47.37 1079 LEU B O 1
ATOM 5437 N N . ARG B 1 238 ? 11.443 71.351 45.376 1.00 49.68 1080 ARG B N 1
ATOM 5438 C CA . ARG B 1 238 ? 12.709 71.562 46.068 1.00 59.30 1080 ARG B CA 1
ATOM 5439 C C . ARG B 1 238 ? 12.765 72.945 46.704 1.00 53.02 1080 ARG B C 1
ATOM 5440 O O . ARG B 1 238 ? 13.221 73.090 47.845 1.00 58.50 1080 ARG B O 1
ATOM 5448 N N . ARG B 1 239 ? 12.317 73.974 45.978 1.00 54.67 1081 ARG B N 1
ATOM 5449 C CA . ARG B 1 239 ? 12.174 75.297 46.580 1.00 59.51 1081 ARG B CA 1
ATOM 5450 C C . ARG B 1 239 ? 11.294 75.244 47.820 1.00 67.56 1081 ARG B C 1
ATOM 5451 O O . ARG B 1 239 ? 11.608 75.863 48.842 1.00 65.96 1081 ARG B O 1
ATOM 5459 N N . LEU B 1 240 ? 10.185 74.509 47.745 1.00 62.86 1082 LEU B N 1
ATOM 5460 C CA . LEU B 1 240 ? 9.240 74.477 48.854 1.00 62.71 1082 LEU B CA 1
ATOM 5461 C C . LEU B 1 240 ? 9.795 73.688 50.034 1.00 66.47 1082 LEU B C 1
ATOM 5462 O O . LEU B 1 240 ? 9.567 74.056 51.193 1.00 72.81 1082 LEU B O 1
ATOM 5467 N N . ALA B 1 241 ? 10.524 72.602 49.763 1.00 63.04 1083 ALA B N 1
ATOM 5468 C CA . ALA B 1 241 ? 11.155 71.852 50.843 1.00 65.98 1083 ALA B CA 1
ATOM 5469 C C . ALA B 1 241 ? 12.176 72.707 51.582 1.00 69.78 1083 ALA B C 1
ATOM 5470 O O . ALA B 1 241 ? 12.296 72.623 52.809 1.00 70.42 1083 ALA B O 1
ATOM 5472 N N . GLN B 1 242 ? 12.916 73.542 50.850 1.00 66.45 1084 GLN B N 1
ATOM 5473 C CA . GLN B 1 242 ? 13.936 74.382 51.466 1.00 72.10 1084 GLN B CA 1
ATOM 5474 C C . GLN B 1 242 ? 13.323 75.562 52.214 1.00 74.33 1084 GLN B C 1
ATOM 5475 O O . GLN B 1 242 ? 13.852 75.974 53.254 1.00 76.31 1084 GLN B O 1
ATOM 5481 N N . ASP B 1 243 ? 12.205 76.105 51.722 1.00 67.72 1085 ASP B N 1
ATOM 5482 C CA . ASP B 1 243 ? 11.547 77.194 52.438 1.00 76.51 1085 ASP B CA 1
ATOM 5483 C C . ASP B 1 243 ? 10.947 76.707 53.752 1.00 81.20 1085 ASP B C 1
ATOM 5484 O O . ASP B 1 243 ? 10.870 77.472 54.720 1.00 86.31 1085 ASP B O 1
ATOM 5489 N N . LYS B 1 244 ? 10.527 75.443 53.809 1.00 77.80 1086 LYS B N 1
ATOM 5490 C CA . LYS B 1 244 ? 9.998 74.845 55.027 1.00 69.00 1086 LYS B CA 1
ATOM 5491 C C . LYS B 1 244 ? 11.073 74.120 55.831 1.00 70.11 1086 LYS B C 1
ATOM 5492 O O . LYS B 1 244 ? 10.741 73.390 56.770 1.00 76.93 1086 LYS B O 1
ATOM 5498 N N . GLN B 1 245 ? 12.347 74.313 55.477 1.00 73.93 1087 GLN B N 1
ATOM 5499 C CA . GLN B 1 245 ? 13.500 73.778 56.212 1.00 74.02 1087 GLN B CA 1
ATOM 5500 C C . GLN B 1 245 ? 13.426 72.264 56.396 1.00 78.81 1087 GLN B C 1
ATOM 5501 O O . GLN B 1 245 ? 13.594 71.739 57.499 1.00 81.04 1087 GLN B O 1
ATOM 5507 N N . VAL B 1 246 ? 13.175 71.554 55.299 1.00 75.99 1088 VAL B N 1
ATOM 5508 C CA . VAL B 1 246 ? 13.129 70.098 55.311 1.00 67.35 1088 VAL B CA 1
ATOM 5509 C C . VAL B 1 246 ? 13.790 69.570 54.045 1.00 64.00 1088 VAL B C 1
ATOM 5510 O O . VAL B 1 246 ? 13.845 70.254 53.019 1.00 57.92 1088 VAL B O 1
ATOM 5514 N N . THR B 1 247 ? 14.298 68.340 54.123 1.00 66.51 1089 THR B N 1
ATOM 5515 C CA . THR B 1 247 ? 14.885 67.731 52.942 1.00 67.83 1089 THR B CA 1
ATOM 5516 C C . THR B 1 247 ? 13.788 67.241 51.998 1.00 57.88 1089 THR B C 1
ATOM 5517 O O . THR B 1 247 ? 12.686 66.905 52.439 1.00 61.88 1089 THR B O 1
ATOM 5521 N N . PRO B 1 248 ? 14.064 67.205 50.691 1.00 60.78 1090 PRO B N 1
ATOM 5522 C CA . PRO B 1 248 ? 13.066 66.664 49.753 1.00 63.54 1090 PRO B CA 1
ATOM 5523 C C . PRO B 1 248 ? 12.686 65.223 50.039 1.00 61.39 1090 PRO B C 1
ATOM 5524 O O . PRO B 1 248 ? 11.530 64.842 49.815 1.00 56.53 1090 PRO B O 1
ATOM 5528 N N . SER B 1 249 ? 13.625 64.409 50.527 1.00 53.41 1091 SER B N 1
ATOM 5529 C CA . SER B 1 249 ? 13.310 63.020 50.846 1.00 59.33 1091 SER B CA 1
ATOM 5530 C C . SER B 1 249 ? 12.331 62.929 52.010 1.00 59.08 1091 SER B C 1
ATOM 5531 O O . SER B 1 249 ? 11.396 62.121 51.980 1.00 58.65 1091 SER B O 1
ATOM 5534 N N . ALA B 1 250 ? 12.531 63.748 53.046 1.00 49.42 1092 ALA B N 1
ATOM 5535 C CA . ALA B 1 250 ? 11.600 63.761 54.169 1.00 59.73 1092 ALA B CA 1
ATOM 5536 C C . ALA B 1 250 ? 10.217 64.223 53.728 1.00 59.46 1092 ALA B C 1
ATOM 5537 O O . ALA B 1 250 ? 9.200 63.743 54.241 1.00 63.89 1092 ALA B O 1
ATOM 5539 N N . LEU B 1 251 ? 10.162 65.165 52.783 1.00 56.14 1093 LEU B N 1
ATOM 5540 C CA . LEU B 1 251 ? 8.881 65.626 52.257 1.00 59.97 1093 LEU B CA 1
ATOM 5541 C C . LEU B 1 251 ? 8.148 64.508 51.525 1.00 63.85 1093 LEU B C 1
ATOM 5542 O O . LEU B 1 251 ? 6.994 64.198 51.837 1.00 61.53 1093 LEU B O 1
ATOM 5547 N N . LEU B 1 252 ? 8.812 63.887 50.547 1.00 61.88 1094 LEU B N 1
ATOM 5548 C CA . LEU B 1 252 ? 8.180 62.827 49.765 1.00 60.30 1094 LEU B CA 1
ATOM 5549 C C . LEU B 1 252 ? 7.853 61.614 50.628 1.00 57.44 1094 LEU B C 1
ATOM 5550 O O . LEU B 1 252 ? 6.882 60.894 50.361 1.00 56.60 1094 LEU B O 1
ATOM 5555 N N . CYS B 1 253 ? 8.659 61.364 51.661 1.00 54.20 1095 CYS B N 1
ATOM 5556 C CA . CYS B 1 253 ? 8.353 60.269 52.571 1.00 53.28 1095 CYS B CA 1
ATOM 5557 C C . CYS B 1 253 ? 7.092 60.554 53.371 1.00 67.47 1095 CYS B C 1
ATOM 5558 O O . CYS B 1 253 ? 6.336 59.628 53.683 1.00 54.84 1095 CYS B O 1
ATOM 5561 N N . THR B 1 254 ? 6.853 61.823 53.712 1.00 69.02 1096 THR B N 1
ATOM 5562 C CA . THR B 1 254 ? 5.638 62.179 54.435 1.00 65.08 1096 THR B CA 1
ATOM 5563 C C . THR B 1 254 ? 4.414 62.114 53.529 1.00 64.57 1096 THR B C 1
ATOM 5564 O O . THR B 1 254 ? 3.336 61.697 53.966 1.00 61.77 1096 THR B O 1
ATOM 5568 N N . VAL B 1 255 ? 4.557 62.523 52.265 1.00 54.45 1097 VAL B N 1
ATOM 5569 C CA . VAL B 1 255 ? 3.470 62.348 51.304 1.00 64.30 1097 VAL B CA 1
ATOM 5570 C C . VAL B 1 255 ? 3.161 60.868 51.130 1.00 64.76 1097 VAL B C 1
ATOM 5571 O O . VAL B 1 255 ? 1.993 60.460 51.084 1.00 63.60 1097 VAL B O 1
ATOM 5575 N N . TYR B 1 256 ? 4.206 60.046 51.014 1.00 57.41 1098 TYR B N 1
ATOM 5576 C CA . TYR B 1 256 ? 4.046 58.596 50.998 1.00 58.13 1098 TYR B CA 1
ATOM 5577 C C . TYR B 1 256 ? 3.251 58.120 52.207 1.00 65.84 1098 TYR B C 1
ATOM 5578 O O . TYR B 1 256 ? 2.291 57.352 52.075 1.00 63.42 1098 TYR B O 1
ATOM 5587 N N . GLY B 1 257 ? 3.639 58.578 53.400 1.00 62.89 1099 GLY B N 1
ATOM 5588 C CA . GLY B 1 257 ? 2.938 58.181 54.609 1.00 65.70 1099 GLY B CA 1
ATOM 5589 C C . GLY B 1 257 ? 1.481 58.600 54.637 1.00 71.52 1099 GLY B C 1
ATOM 5590 O O . GLY B 1 257 ? 0.640 57.883 55.184 1.00 72.21 1099 GLY B O 1
ATOM 5591 N N . GLU B 1 258 ? 1.160 59.759 54.054 1.00 64.97 1100 GLU B N 1
ATOM 5592 C CA . GLU B 1 258 ? -0.227 60.219 54.036 1.00 68.08 1100 GLU B CA 1
ATOM 5593 C C . GLU B 1 258 ? -1.116 59.274 53.236 1.00 70.89 1100 GLU B C 1
ATOM 5594 O O . GLU B 1 258 ? -2.191 58.873 53.701 1.00 74.15 1100 GLU B O 1
ATOM 5600 N N . VAL B 1 259 ? -0.683 58.910 52.025 1.00 67.20 1101 VAL B N 1
ATOM 5601 C CA . VAL B 1 259 ? -1.473 58.001 51.198 1.00 66.54 1101 VAL B CA 1
ATOM 5602 C C . VAL B 1 259 ? -1.550 56.624 51.843 1.00 70.24 1101 VAL B C 1
ATOM 5603 O O . VAL B 1 259 ? -2.594 55.960 51.803 1.00 65.32 1101 VAL B O 1
ATOM 5607 N N . LEU B 1 260 ? -0.452 56.173 52.454 1.00 71.64 1102 LEU B N 1
ATOM 5608 C CA . LEU B 1 260 ? -0.467 54.872 53.113 1.00 68.53 1102 LEU B CA 1
ATOM 5609 C C . LEU B 1 260 ? -1.388 54.887 54.323 1.00 74.31 1102 LEU B C 1
ATOM 5610 O O . LEU B 1 260 ? -2.106 53.914 54.575 1.00 78.47 1102 LEU B O 1
ATOM 5615 N N . ALA B 1 261 ? -1.377 55.983 55.083 1.00 70.07 1103 ALA B N 1
ATOM 5616 C CA . ALA B 1 261 ? -2.256 56.090 56.242 1.00 75.13 1103 ALA B CA 1
ATOM 5617 C C . ALA B 1 261 ? -3.720 56.120 55.824 1.00 81.91 1103 ALA B C 1
ATOM 5618 O O . ALA B 1 261 ? -4.573 55.513 56.483 1.00 80.72 1103 ALA B O 1
ATOM 5620 N N . PHE B 1 262 ? -4.029 56.826 54.734 1.00 79.56 1104 PHE B N 1
ATOM 5621 C CA . PHE B 1 262 ? -5.406 56.907 54.256 1.00 84.21 1104 PHE B CA 1
ATOM 5622 C C . PHE B 1 262 ? -5.923 55.545 53.806 1.00 81.24 1104 PHE B C 1
ATOM 5623 O O . PHE B 1 262 ? -7.011 55.117 54.207 1.00 82.66 1104 PHE B O 1
ATOM 5631 N N . TRP B 1 263 ? -5.151 54.844 52.971 1.00 74.84 1105 TRP B N 1
ATOM 5632 C CA . TRP B 1 263 ? -5.618 53.585 52.404 1.00 73.98 1105 TRP B CA 1
ATOM 5633 C C . TRP B 1 263 ? -5.526 52.421 53.379 1.00 77.30 1105 TRP B C 1
ATOM 5634 O O . TRP B 1 263 ? -6.169 51.390 53.154 1.00 72.97 1105 TRP B O 1
ATOM 5645 N N . SER B 1 264 ? -4.745 52.553 54.449 1.00 79.56 1106 SER B N 1
ATOM 5646 C CA . SER B 1 264 ? -4.670 51.524 55.475 1.00 77.80 1106 SER B CA 1
ATOM 5647 C C . SER B 1 264 ? -5.525 51.847 56.691 1.00 80.96 1106 SER B C 1
ATOM 5648 O O . SER B 1 264 ? -5.660 50.996 57.577 1.00 71.82 1106 SER B O 1
ATOM 5651 N N . ASN B 1 265 ? -6.110 53.047 56.741 1.00 82.60 1107 ASN B N 1
ATOM 5652 C CA . ASN B 1 265 ? -6.892 53.519 57.886 1.00 88.57 1107 ASN B CA 1
ATOM 5653 C C . ASN B 1 265 ? -6.088 53.362 59.172 1.00 85.87 1107 ASN B C 1
ATOM 5654 O O . ASN B 1 265 ? -6.612 53.024 60.237 1.00 87.48 1107 ASN B O 1
ATOM 5659 N N . GLN B 1 266 ? -4.789 53.598 59.050 1.00 91.38 1108 GLN B N 1
ATOM 5660 C CA . GLN B 1 266 ? -3.836 53.515 60.139 1.00 83.08 1108 GLN B CA 1
ATOM 5661 C C . GLN B 1 266 ? -3.154 54.863 60.273 1.00 85.10 1108 GLN B C 1
ATOM 5662 O O . GLN B 1 266 ? -3.149 55.666 59.337 1.00 95.57 1108 GLN B O 1
ATOM 5668 N N . ARG B 1 267 ? -2.561 55.104 61.431 1.00 91.42 1109 ARG B N 1
ATOM 5669 C CA . ARG B 1 267 ? -1.962 56.393 61.705 1.00 95.41 1109 ARG B CA 1
ATOM 5670 C C . ARG B 1 267 ? -0.518 56.281 62.127 1.00 92.04 1109 ARG B C 1
ATOM 5671 O O . ARG B 1 267 ? 0.227 57.255 61.991 1.00 94.07 1109 ARG B O 1
ATOM 5679 N N . ARG B 1 268 ? -0.134 55.165 62.720 1.00 88.81 1110 ARG B N 1
ATOM 5680 C CA . ARG B 1 268 ? 1.258 54.842 62.967 1.00 96.53 1110 ARG B CA 1
ATOM 5681 C C . ARG B 1 268 ? 1.665 53.823 61.915 1.00 91.31 1110 ARG B C 1
ATOM 5682 O O . ARG B 1 268 ? 1.219 52.671 61.948 1.00 92.29 1110 ARG B O 1
ATOM 5690 N N . LEU B 1 269 ? 2.479 54.258 60.968 1.00 85.79 1111 LEU B N 1
ATOM 5691 C CA . LEU B 1 269 ? 3.034 53.363 59.974 1.00 85.47 1111 LEU B CA 1
ATOM 5692 C C . LEU B 1 269 ? 4.516 53.161 60.229 1.00 82.87 1111 LEU B C 1
ATOM 5693 O O . LEU B 1 269 ? 5.184 53.986 60.854 1.00 79.33 1111 LEU B O 1
ATOM 5698 N N . ALA B 1 270 ? 5.009 52.032 59.746 1.00 87.46 1112 ALA B N 1
ATOM 5699 C CA . ALA B 1 270 ? 6.428 51.735 59.736 1.00 78.55 1112 ALA B CA 1
ATOM 5700 C C . ALA B 1 270 ? 6.848 51.742 58.278 1.00 79.80 1112 ALA B C 1
ATOM 5701 O O . ALA B 1 270 ? 6.368 50.924 57.484 1.00 72.27 1112 ALA B O 1
ATOM 5703 N N . ILE B 1 271 ? 7.746 52.650 57.935 1.00 74.11 1113 ILE B N 1
ATOM 5704 C CA . ILE B 1 271 ? 8.227 52.796 56.574 1.00 69.48 1113 ILE B CA 1
ATOM 5705 C C . ILE B 1 271 ? 9.583 52.118 56.511 1.00 64.86 1113 ILE B C 1
ATOM 5706 O O . ILE B 1 271 ? 10.454 52.388 57.347 1.00 57.97 1113 ILE B O 1
ATOM 5711 N N . ASN B 1 272 ? 9.770 51.228 55.545 1.00 64.45 1114 ASN B N 1
ATOM 5712 C CA . ASN B 1 272 ? 11.087 50.639 55.337 1.00 63.65 1114 ASN B CA 1
ATOM 5713 C C . ASN B 1 272 ? 11.824 51.572 54.387 1.00 61.15 1114 ASN B C 1
ATOM 5714 O O . ASN B 1 272 ? 11.599 51.550 53.175 1.00 65.96 1114 ASN B O 1
ATOM 5719 N N . LEU B 1 273 ? 12.713 52.390 54.937 1.00 62.74 1115 LEU B N 1
ATOM 5720 C CA . LEU B 1 273 ? 13.426 53.382 54.150 1.00 62.23 1115 LEU B CA 1
ATOM 5721 C C . LEU B 1 273 ? 14.767 52.822 53.698 1.00 57.09 1115 LEU B C 1
ATOM 5722 O O . LEU B 1 273 ? 15.566 52.360 54.518 1.00 70.52 1115 LEU B O 1
ATOM 5727 N N . THR B 1 274 ? 15.004 52.863 52.392 1.00 57.83 1116 THR B N 1
ATOM 5728 C CA . THR B 1 274 ? 16.229 52.357 51.789 1.00 56.13 1116 THR B CA 1
ATOM 5729 C C . THR B 1 274 ? 17.065 53.528 51.296 1.00 55.89 1116 THR B C 1
ATOM 5730 O O . THR B 1 274 ? 16.600 54.325 50.474 1.00 64.95 1116 THR B O 1
ATOM 5734 N N . VAL B 1 275 ? 18.292 53.631 51.805 1.00 51.87 1117 VAL B N 1
ATOM 5735 C CA . VAL B 1 275 ? 19.211 54.695 51.436 1.00 65.50 1117 VAL B CA 1
ATOM 5736 C C . VAL B 1 275 ? 20.529 54.060 51.024 1.00 60.67 1117 VAL B C 1
ATOM 5737 O O . VAL B 1 275 ? 20.814 52.900 51.333 1.00 57.94 1117 VAL B O 1
ATOM 5741 N N . PHE B 1 276 ? 21.336 54.842 50.310 1.00 51.17 1118 PHE B N 1
ATOM 5742 C CA . PHE B 1 276 ? 22.621 54.374 49.812 1.00 58.47 1118 PHE B CA 1
ATOM 5743 C C . PHE B 1 276 ? 23.773 55.252 50.286 1.00 65.61 1118 PHE B C 1
ATOM 5744 O O . PHE B 1 276 ? 24.828 55.283 49.647 1.00 55.83 1118 PHE B O 1
ATOM 5752 N N . ASN B 1 277 ? 23.583 55.973 51.390 1.00 68.88 1119 ASN B N 1
ATOM 5753 C CA . ASN B 1 277 ? 24.651 56.787 51.954 1.00 65.60 1119 ASN B CA 1
ATOM 5754 C C . ASN B 1 277 ? 25.800 55.900 52.415 1.00 65.37 1119 ASN B C 1
ATOM 5755 O O . ASN B 1 277 ? 25.586 54.872 53.064 1.00 71.87 1119 ASN B O 1
ATOM 5760 N N . ARG B 1 278 ? 27.023 56.301 52.082 1.00 56.69 1120 ARG B N 1
ATOM 5761 C CA . ARG B 1 278 ? 28.214 55.515 52.377 1.00 60.68 1120 ARG B CA 1
ATOM 5762 C C . ARG B 1 278 ? 28.959 56.122 53.559 1.00 60.80 1120 ARG B C 1
ATOM 5763 O O . ARG B 1 278 ? 29.152 57.341 53.617 1.00 65.14 1120 ARG B O 1
ATOM 5771 N N . TYR B 1 279 ? 29.362 55.270 54.498 1.00 68.57 1121 TYR B N 1
ATOM 5772 C CA . TYR B 1 279 ? 30.184 55.719 55.613 1.00 71.12 1121 TYR B CA 1
ATOM 5773 C C . TYR B 1 279 ? 31.475 56.332 55.079 1.00 69.10 1121 TYR B C 1
ATOM 5774 O O . TYR B 1 279 ? 32.108 55.750 54.187 1.00 66.43 1121 TYR B O 1
ATOM 5783 N N . PRO B 1 280 ? 31.897 57.473 55.582 1.00 73.43 1122 PRO B N 1
ATOM 5784 C CA . PRO B 1 280 ? 33.153 58.081 55.108 1.00 68.02 1122 PRO B CA 1
ATOM 5785 C C . PRO B 1 280 ? 34.380 57.412 55.721 1.00 62.76 1122 PRO B C 1
ATOM 5786 O O . PRO B 1 280 ? 35.150 58.020 56.471 1.00 77.57 1122 PRO B O 1
ATOM 5790 N N . VAL B 1 281 ? 34.570 56.129 55.392 1.00 57.92 1123 VAL B N 1
ATOM 5791 C CA . VAL B 1 281 ? 35.666 55.346 55.951 1.00 59.49 1123 VAL B CA 1
ATOM 5792 C C . VAL B 1 281 ? 36.928 55.419 55.104 1.00 56.61 1123 VAL B C 1
ATOM 5793 O O . VAL B 1 281 ? 37.962 54.866 55.502 1.00 57.08 1123 VAL B O 1
ATOM 5797 N N . HIS B 1 282 ? 36.880 56.091 53.955 1.00 47.51 1124 HIS B N 1
ATOM 5798 C CA . HIS B 1 282 ? 38.029 56.234 53.069 1.00 50.38 1124 HIS B CA 1
ATOM 5799 C C . HIS B 1 282 ? 37.725 57.341 52.071 1.00 58.93 1124 HIS B C 1
ATOM 5800 O O . HIS B 1 282 ? 36.559 57.625 51.781 1.00 58.93 1124 HIS B O 1
ATOM 5807 N N . ASP B 1 283 ? 38.788 57.969 51.561 1.00 50.72 1125 ASP B N 1
ATOM 5808 C CA . ASP B 1 283 ? 38.620 59.095 50.648 1.00 51.29 1125 ASP B CA 1
ATOM 5809 C C . ASP B 1 283 ? 37.919 58.686 49.358 1.00 54.51 1125 ASP B C 1
ATOM 5810 O O . ASP B 1 283 ? 37.237 59.509 48.736 1.00 57.77 1125 ASP B O 1
ATOM 5815 N N . GLU B 1 284 ? 38.063 57.427 48.949 1.00 58.47 1126 GLU B N 1
ATOM 5816 C CA . GLU B 1 284 ? 37.573 56.949 47.663 1.00 58.59 1126 GLU B CA 1
ATOM 5817 C C . GLU B 1 284 ? 36.301 56.117 47.775 1.00 51.61 1126 GLU B C 1
ATOM 5818 O O . GLU B 1 284 ? 35.937 55.434 46.813 1.00 57.49 1126 GLU B O 1
ATOM 5824 N N . VAL B 1 285 ? 35.620 56.154 48.924 1.00 45.93 1127 VAL B N 1
ATOM 5825 C CA . VAL B 1 285 ? 34.487 55.259 49.149 1.00 55.09 1127 VAL B CA 1
ATOM 5826 C C . VAL B 1 285 ? 33.338 55.548 48.189 1.00 51.34 1127 VAL B C 1
ATOM 5827 O O . VAL B 1 285 ? 32.576 54.640 47.831 1.00 51.57 1127 VAL B O 1
ATOM 5831 N N . GLU B 1 286 ? 33.196 56.796 47.747 1.00 47.55 1128 GLU B N 1
ATOM 5832 C CA . GLU B 1 286 ? 32.114 57.177 46.850 1.00 50.94 1128 GLU B CA 1
ATOM 5833 C C . GLU B 1 286 ? 32.459 56.958 45.381 1.00 47.85 1128 GLU B C 1
ATOM 5834 O O . GLU B 1 286 ? 31.698 57.384 44.507 1.00 51.87 1128 GLU B O 1
ATOM 5840 N N . GLN B 1 287 ? 33.579 56.294 45.095 1.00 51.27 1129 GLN B N 1
ATOM 5841 C CA . GLN B 1 287 ? 34.027 56.050 43.733 1.00 52.97 1129 GLN B CA 1
ATOM 5842 C C . GLN B 1 287 ? 34.010 54.576 43.350 1.00 53.57 1129 GLN B C 1
ATOM 5843 O O . GLN B 1 287 ? 34.233 54.258 42.176 1.00 52.96 1129 GLN B O 1
ATOM 5849 N N . ILE B 1 288 ? 33.760 53.675 44.299 1.00 43.59 1130 ILE B N 1
ATOM 5850 C CA . ILE B 1 288 ? 33.862 52.240 44.064 1.00 53.49 1130 ILE B CA 1
ATOM 5851 C C . ILE B 1 288 ? 32.468 51.649 43.908 1.00 53.04 1130 ILE B C 1
ATOM 5852 O O . ILE B 1 288 ? 31.475 52.179 44.422 1.00 53.00 1130 ILE B O 1
ATOM 5857 N N . VAL B 1 289 ? 32.397 50.537 43.185 1.00 53.72 1131 VAL B N 1
ATOM 5858 C CA . VAL B 1 289 ? 31.145 49.827 42.948 1.00 46.99 1131 VAL B CA 1
ATOM 5859 C C . VAL B 1 289 ? 30.985 48.746 44.008 1.00 43.62 1131 VAL B C 1
ATOM 5860 O O . VAL B 1 289 ? 31.918 47.978 44.270 1.00 46.99 1131 VAL B O 1
ATOM 5864 N N . GLY B 1 290 ? 29.810 48.689 44.621 1.00 48.63 1132 GLY B N 1
ATOM 5865 C CA . GLY B 1 290 ? 29.550 47.692 45.641 1.00 41.24 1132 GLY B CA 1
ATOM 5866 C C . GLY B 1 290 ? 28.159 47.869 46.206 1.00 45.99 1132 GLY B C 1
ATOM 5867 O O . GLY B 1 290 ? 27.327 48.582 45.643 1.00 48.28 1132 GLY B O 1
ATOM 5868 N N . ASP B 1 291 ? 27.911 47.202 47.332 1.00 51.97 1133 ASP B N 1
ATOM 5869 C CA . ASP B 1 291 ? 26.641 47.314 48.041 1.00 53.90 1133 ASP B CA 1
ATOM 5870 C C . ASP B 1 291 ? 26.850 48.128 49.309 1.00 53.81 1133 ASP B C 1
ATOM 5871 O O . ASP B 1 291 ? 27.571 47.704 50.219 1.00 59.02 1133 ASP B O 1
ATOM 5876 N N . PHE B 1 292 ? 26.219 49.296 49.359 1.00 45.88 1134 PHE B N 1
ATOM 5877 C CA . PHE B 1 292 ? 26.238 50.155 50.534 1.00 58.36 1134 PHE B CA 1
ATOM 5878 C C . PHE B 1 292 ? 24.821 50.413 51.026 1.00 58.76 1134 PHE B C 1
ATOM 5879 O O . PHE B 1 292 ? 24.564 51.413 51.702 1.00 62.22 1134 PHE B O 1
ATOM 5887 N N . THR B 1 293 ? 23.891 49.531 50.672 1.00 54.56 1135 THR B N 1
ATOM 5888 C CA . THR B 1 293 ? 22.498 49.720 51.042 1.00 50.37 1135 THR B CA 1
ATOM 5889 C C . THR B 1 293 ? 22.330 49.651 52.553 1.00 51.40 1135 THR B C 1
ATOM 5890 O O . THR B 1 293 ? 22.772 48.696 53.182 1.00 58.64 1135 THR B O 1
ATOM 5894 N N . SER B 1 294 ? 21.725 50.677 53.157 1.00 57.19 1136 SER B N 1
ATOM 5895 C CA . SER B 1 294 ? 21.358 50.587 54.572 1.00 71.10 1136 SER B CA 1
ATOM 5896 C C . SER B 1 294 ? 19.865 50.852 54.668 1.00 70.79 1136 SER B C 1
ATOM 5897 O O . SER B 1 294 ? 19.339 51.775 54.027 1.00 72.93 1136 SER B O 1
ATOM 5900 N N . LEU B 1 295 ? 19.191 50.028 55.448 1.00 66.70 1137 LEU B N 1
ATOM 5901 C CA . LEU B 1 295 ? 17.794 50.225 55.778 1.00 68.24 1137 LEU B CA 1
ATOM 5902 C C . LEU B 1 295 ? 17.557 50.727 57.195 1.00 63.84 1137 LEU B C 1
ATOM 5903 O O . LEU B 1 295 ? 18.181 50.280 58.164 1.00 71.43 1137 LEU B O 1
ATOM 5908 N N . ILE B 1 296 ? 16.646 51.694 57.258 1.00 59.10 1138 ILE B N 1
ATOM 5909 C CA . ILE B 1 296 ? 16.172 52.384 58.441 1.00 69.60 1138 ILE B CA 1
ATOM 5910 C C . ILE B 1 296 ? 14.660 52.224 58.447 1.00 69.73 1138 ILE B C 1
ATOM 5911 O O . ILE B 1 296 ? 13.994 52.507 57.441 1.00 72.95 1138 ILE B O 1
ATOM 5916 N N . LEU B 1 297 ? 14.125 51.766 59.565 1.00 69.55 1139 LEU B N 1
ATOM 5917 C CA . LEU B 1 297 ? 12.688 51.583 59.717 1.00 61.44 1139 LEU B CA 1
ATOM 5918 C C . LEU B 1 297 ? 12.129 52.845 60.363 1.00 69.84 1139 LEU B C 1
ATOM 5919 O O . LEU B 1 297 ? 12.467 53.167 61.504 1.00 73.89 1139 LEU B O 1
ATOM 5924 N N . LEU B 1 298 ? 11.297 53.569 59.620 1.00 67.56 1140 LEU B N 1
ATOM 5925 C CA . LEU B 1 298 ? 10.827 54.891 60.022 1.00 65.00 1140 LEU B CA 1
ATOM 5926 C C . LEU B 1 298 ? 9.504 54.768 60.767 1.00 83.28 1140 LEU B C 1
ATOM 5927 O O . LEU B 1 298 ? 8.492 54.364 60.185 1.00 82.04 1140 LEU B O 1
ATOM 5932 N N . ASP B 1 299 ? 9.508 55.099 62.055 1.00 87.91 1141 ASP B N 1
ATOM 5933 C CA . ASP B 1 299 ? 8.245 55.298 62.754 1.00 87.08 1141 ASP B CA 1
ATOM 5934 C C . ASP B 1 299 ? 7.618 56.588 62.235 1.00 86.30 1141 ASP B C 1
ATOM 5935 O O . ASP B 1 299 ? 8.277 57.630 62.172 1.00 86.85 1141 ASP B O 1
ATOM 5940 N N . MET B 1 300 ? 6.398 56.489 61.724 1.00 83.51 1142 MET B N 1
ATOM 5941 C CA . MET B 1 300 ? 5.707 57.653 61.192 1.00 81.73 1142 MET B CA 1
ATOM 5942 C C . MET B 1 300 ? 4.369 57.794 61.895 1.00 86.52 1142 MET B C 1
ATOM 5943 O O . MET B 1 300 ? 3.618 56.820 62.013 1.00 88.70 1142 MET B O 1
ATOM 5948 N N . ASP B 1 301 ? 4.083 59.005 62.359 1.00 89.16 1143 ASP B N 1
ATOM 5949 C CA . ASP B 1 301 ? 2.836 59.337 63.038 1.00 89.74 1143 ASP B CA 1
ATOM 5950 C C . ASP B 1 301 ? 2.100 60.314 62.134 1.00 89.19 1143 ASP B C 1
ATOM 5951 O O . ASP B 1 301 ? 2.387 61.516 62.139 1.00 86.96 1143 ASP B O 1
ATOM 5956 N N . MET B 1 302 ? 1.156 59.797 61.356 1.00 90.29 1144 MET B N 1
ATOM 5957 C CA . MET B 1 302 ? 0.459 60.627 60.374 1.00 96.44 1144 MET B CA 1
ATOM 5958 C C . MET B 1 302 ? -0.744 61.335 60.992 1.00 100.66 1144 MET B C 1
ATOM 5959 O O . MET B 1 302 ? -1.873 61.186 60.550 1.00 97.78 1144 MET B O 1
ATOM 5964 N N . ASP B 1 303 ? -0.501 62.105 62.046 1.00 110.57 1145 ASP B N 1
ATOM 5965 C CA . ASP B 1 303 ? -1.565 62.785 62.771 1.00 105.61 1145 ASP B CA 1
ATOM 5966 C C . ASP B 1 303 ? -2.240 63.873 61.927 1.00 101.72 1145 ASP B C 1
ATOM 5967 O O . ASP B 1 303 ? -1.690 64.964 61.743 1.00 105.81 1145 ASP B O 1
ATOM 5972 N N . GLN B 1 304 ? -3.446 63.587 61.426 1.00 101.65 1146 GLN B N 1
ATOM 5973 C CA . GLN B 1 304 ? -4.395 64.588 60.947 1.00 106.07 1146 GLN B CA 1
ATOM 5974 C C . GLN B 1 304 ? -4.769 65.524 62.090 1.00 102.50 1146 GLN B C 1
ATOM 5975 O O . GLN B 1 304 ? -4.498 65.259 63.273 1.00 98.88 1146 GLN B O 1
ATOM 5981 N N . LYS B 1 305 ? -5.390 66.649 61.719 1.00 98.99 1147 LYS B N 1
ATOM 5982 C CA . LYS B 1 305 ? -5.597 67.767 62.629 1.00 104.06 1147 LYS B CA 1
ATOM 5983 C C . LYS B 1 305 ? -4.274 68.251 63.173 1.00 102.63 1147 LYS B C 1
ATOM 5984 O O . LYS B 1 305 ? -4.223 68.888 64.224 1.00 104.65 1147 LYS B O 1
ATOM 5986 N N . GLN B 1 306 ? -3.196 67.899 62.477 1.00 108.12 1148 GLN B N 1
ATOM 5987 C CA . GLN B 1 306 ? -1.874 68.448 62.678 1.00 99.56 1148 GLN B CA 1
ATOM 5988 C C . GLN B 1 306 ? -1.354 68.783 61.284 1.00 96.80 1148 GLN B C 1
ATOM 5989 O O . GLN B 1 306 ? -1.475 67.954 60.363 1.00 92.56 1148 GLN B O 1
ATOM 5995 N N . PRO B 1 307 ? -0.805 69.977 61.081 1.00 97.29 1149 PRO B N 1
ATOM 5996 C CA . PRO B 1 307 ? -0.515 70.435 59.717 1.00 92.39 1149 PRO B CA 1
ATOM 5997 C C . PRO B 1 307 ? 0.464 69.518 59.001 1.00 93.49 1149 PRO B C 1
ATOM 5998 O O . PRO B 1 307 ? 1.309 68.866 59.620 1.00 82.63 1149 PRO B O 1
ATOM 6002 N N . PHE B 1 308 ? 0.323 69.463 57.674 1.00 95.29 1150 PHE B N 1
ATOM 6003 C CA . PHE B 1 308 ? 1.164 68.582 56.871 1.00 84.47 1150 PHE B CA 1
ATOM 6004 C C . PHE B 1 308 ? 2.641 68.900 57.061 1.00 83.54 1150 PHE B C 1
ATOM 6005 O O . PHE B 1 308 ? 3.449 68.008 57.343 1.00 82.88 1150 PHE B O 1
ATOM 6013 N N . PHE B 1 309 ? 3.019 70.171 56.896 1.00 81.33 1151 PHE B N 1
ATOM 6014 C CA . PHE B 1 309 ? 4.426 70.525 57.021 1.00 83.03 1151 PHE B CA 1
ATOM 6015 C C . PHE B 1 309 ? 4.912 70.431 58.454 1.00 83.98 1151 PHE B C 1
ATOM 6016 O O . PHE B 1 309 ? 6.119 70.279 58.677 1.00 86.75 1151 PHE B O 1
ATOM 6024 N N . THR B 1 310 ? 4.008 70.523 59.429 1.00 86.55 1152 THR B N 1
ATOM 6025 C CA . THR B 1 310 ? 4.376 70.132 60.780 1.00 89.92 1152 THR B CA 1
ATOM 6026 C C . THR B 1 310 ? 4.752 68.660 60.801 1.00 89.92 1152 THR B C 1
ATOM 6027 O O . THR B 1 310 ? 5.804 68.288 61.326 1.00 84.60 1152 THR B O 1
ATOM 6031 N N . LYS B 1 311 ? 3.937 67.822 60.147 1.00 84.75 1153 LYS B N 1
ATOM 6032 C CA . LYS B 1 311 ? 4.216 66.390 60.067 1.00 86.03 1153 LYS B CA 1
ATOM 6033 C C . LYS B 1 311 ? 5.494 66.087 59.295 1.00 83.58 1153 LYS B C 1
ATOM 6034 O O . LYS B 1 311 ? 6.113 65.045 59.521 1.00 78.20 1153 LYS B O 1
ATOM 6040 N N . VAL B 1 312 ? 5.888 66.947 58.360 1.00 81.48 1154 VAL B N 1
ATOM 6041 C CA . VAL B 1 312 ? 7.137 66.708 57.640 1.00 76.92 1154 VAL B CA 1
ATOM 6042 C C . VAL B 1 312 ? 8.330 66.770 58.594 1.00 79.86 1154 VAL B C 1
ATOM 6043 O O . VAL B 1 312 ? 9.290 66.000 58.460 1.00 77.87 1154 VAL B O 1
ATOM 6047 N N . GLU B 1 313 ? 8.282 67.672 59.580 1.00 85.77 1155 GLU B N 1
ATOM 6048 C CA . GLU B 1 313 ? 9.426 67.884 60.468 1.00 83.60 1155 GLU B CA 1
ATOM 6049 C C . GLU B 1 313 ? 9.754 66.663 61.333 1.00 83.92 1155 GLU B C 1
ATOM 6050 O O . GLU B 1 313 ? 10.932 66.318 61.490 1.00 86.65 1155 GLU B O 1
ATOM 6056 N N . GLN B 1 314 ? 8.745 66.005 61.920 1.00 83.30 1156 GLN B N 1
ATOM 6057 C CA . GLN B 1 314 ? 9.034 64.840 62.765 1.00 84.60 1156 GLN B CA 1
ATOM 6058 C C . GLN B 1 314 ? 9.596 63.680 61.953 1.00 80.47 1156 GLN B C 1
ATOM 6059 O O . GLN B 1 314 ? 10.524 62.999 62.407 1.00 84.04 1156 GLN B O 1
ATOM 6065 N N . THR B 1 315 ? 9.042 63.420 60.763 1.00 77.27 1157 THR B N 1
ATOM 6066 C CA . THR B 1 315 ? 9.610 62.364 59.928 1.00 79.30 1157 THR B CA 1
ATOM 6067 C C . THR B 1 315 ? 11.069 62.661 59.626 1.00 79.52 1157 THR B C 1
ATOM 6068 O O . THR B 1 315 ? 11.900 61.748 59.578 1.00 79.53 1157 THR B O 1
ATOM 6072 N N . GLN B 1 316 ? 11.401 63.938 59.436 1.00 76.01 1158 GLN B N 1
ATOM 6073 C CA . GLN B 1 316 ? 12.798 64.320 59.286 1.00 78.04 1158 GLN B CA 1
ATOM 6074 C C . GLN B 1 316 ? 13.577 64.024 60.563 1.00 84.65 1158 GLN B C 1
ATOM 6075 O O . GLN B 1 316 ? 14.611 63.351 60.527 1.00 83.20 1158 GLN B O 1
ATOM 6081 N N . SER B 1 317 ? 13.069 64.484 61.712 1.00 80.88 1159 SER B N 1
ATOM 6082 C CA . SER B 1 317 ? 13.763 64.257 62.978 1.00 80.61 1159 SER B CA 1
ATOM 6083 C C . SER B 1 317 ? 13.961 62.769 63.240 1.00 87.15 1159 SER B C 1
ATOM 6084 O O . SER B 1 317 ? 15.079 62.322 63.526 1.00 89.00 1159 SER B O 1
ATOM 6087 N N . THR B 1 318 ? 12.879 61.989 63.165 1.00 85.13 1160 THR B N 1
ATOM 6088 C CA . THR B 1 318 ? 13.002 60.536 63.246 1.00 84.83 1160 THR B CA 1
ATOM 6089 C C . THR B 1 318 ? 14.004 60.021 62.225 1.00 82.58 1160 THR B C 1
ATOM 6090 O O . THR B 1 318 ? 14.791 59.114 62.517 1.00 76.18 1160 THR B O 1
ATOM 6094 N N . LEU B 1 319 ? 13.976 60.580 61.013 1.00 84.93 1161 LEU B N 1
ATOM 6095 C CA . LEU B 1 319 ? 14.875 60.109 59.967 1.00 83.03 1161 LEU B CA 1
ATOM 6096 C C . LEU B 1 319 ? 16.327 60.335 60.361 1.00 86.38 1161 LEU B C 1
ATOM 6097 O O . LEU B 1 319 ? 17.141 59.406 60.306 1.00 85.00 1161 LEU B O 1
ATOM 6102 N N . LEU B 1 320 ? 16.655 61.533 60.864 1.00 82.39 1162 LEU B N 1
ATOM 6103 C CA . LEU B 1 320 ? 18.042 61.770 61.257 1.00 89.24 1162 LEU B CA 1
ATOM 6104 C C . LEU B 1 320 ? 18.460 60.848 62.388 1.00 87.82 1162 LEU B C 1
ATOM 6105 O O . LEU B 1 320 ? 19.531 60.240 62.318 1.00 89.92 1162 LEU B O 1
ATOM 6110 N N . ASP B 1 321 ? 17.581 60.637 63.370 1.00 85.08 1163 ASP B N 1
ATOM 6111 C CA . ASP B 1 321 ? 17.894 59.700 64.443 1.00 85.09 1163 ASP B CA 1
ATOM 6112 C C . ASP B 1 321 ? 18.168 58.311 63.884 1.00 88.28 1163 ASP B C 1
ATOM 6113 O O . ASP B 1 321 ? 19.031 57.587 64.396 1.00 91.76 1163 ASP B O 1
ATOM 6118 N N . GLY B 1 322 ? 17.454 57.928 62.825 1.00 83.78 1164 GLY B N 1
ATOM 6119 C CA . GLY B 1 322 ? 17.750 56.670 62.161 1.00 84.06 1164 GLY B CA 1
ATOM 6120 C C . GLY B 1 322 ? 19.131 56.645 61.534 1.00 82.52 1164 GLY B C 1
ATOM 6121 O O . GLY B 1 322 ? 19.864 55.662 61.664 1.00 83.63 1164 GLY B O 1
ATOM 6122 N N . LEU B 1 323 ? 19.508 57.725 60.837 1.00 80.12 1165 LEU B N 1
ATOM 6123 C CA . LEU B 1 323 ? 20.834 57.730 60.211 1.00 86.32 1165 LEU B CA 1
ATOM 6124 C C . LEU B 1 323 ? 21.972 57.739 61.229 1.00 83.65 1165 LEU B C 1
ATOM 6125 O O . LEU B 1 323 ? 23.054 57.222 60.945 1.00 85.20 1165 LEU B O 1
ATOM 6130 N N . GLU B 1 324 ? 21.760 58.308 62.404 1.00 83.39 1166 GLU B N 1
ATOM 6131 C CA . GLU B 1 324 ? 22.813 58.372 63.409 1.00 84.05 1166 GLU B CA 1
ATOM 6132 C C . GLU B 1 324 ? 22.970 57.065 64.167 1.00 78.94 1166 GLU B C 1
ATOM 6133 O O . GLU B 1 324 ? 23.838 56.971 65.044 1.00 86.25 1166 GLU B O 1
ATOM 6139 N N . HIS B 1 325 ? 22.177 56.054 63.820 1.00 81.78 1167 HIS B N 1
ATOM 6140 C CA . HIS B 1 325 ? 22.319 54.711 64.359 1.00 89.69 1167 HIS B CA 1
ATOM 6141 C C . HIS B 1 325 ? 22.252 53.654 63.260 1.00 85.26 1167 HIS B C 1
ATOM 6142 O O . HIS B 1 325 ? 21.748 52.551 63.489 1.00 84.20 1167 HIS B O 1
ATOM 6149 N N . ARG B 1 326 ? 22.751 53.976 62.059 1.00 82.32 1168 ARG B N 1
ATOM 6150 C CA . ARG B 1 326 ? 22.737 53.015 60.960 1.00 66.95 1168 ARG B CA 1
ATOM 6151 C C . ARG B 1 326 ? 23.635 51.817 61.222 1.00 86.53 1168 ARG B C 1
ATOM 6152 O O . ARG B 1 326 ? 23.473 50.781 60.567 1.00 80.01 1168 ARG B O 1
ATOM 6160 N N . HIS B 1 327 ? 24.578 51.939 62.158 1.00 88.20 1169 HIS B N 1
ATOM 6161 C CA . HIS B 1 327 ? 25.540 50.869 62.391 1.00 87.72 1169 HIS B CA 1
ATOM 6162 C C . HIS B 1 327 ? 24.868 49.593 62.881 1.00 88.30 1169 HIS B C 1
ATOM 6163 O O . HIS B 1 327 ? 25.401 48.497 62.672 1.00 79.51 1169 HIS B O 1
ATOM 6170 N N . TYR B 1 328 ? 23.707 49.703 63.522 1.00 87.54 1170 TYR B N 1
ATOM 6171 C CA . TYR B 1 328 ? 22.831 48.554 63.739 1.00 91.38 1170 TYR B CA 1
ATOM 6172 C C . TYR B 1 328 ? 21.790 48.606 62.628 1.00 82.86 1170 TYR B C 1
ATOM 6173 O O . TYR B 1 328 ? 20.866 49.422 62.664 1.00 83.56 1170 TYR B O 1
ATOM 6182 N N . ASP B 1 329 ? 21.939 47.727 61.644 1.00 77.98 1171 ASP B N 1
ATOM 6183 C CA . ASP B 1 329 ? 21.225 47.861 60.387 1.00 82.28 1171 ASP B CA 1
ATOM 6184 C C . ASP B 1 329 ? 19.782 47.383 60.530 1.00 82.63 1171 ASP B C 1
ATOM 6185 O O . ASP B 1 329 ? 19.431 46.631 61.444 1.00 72.83 1171 ASP B O 1
ATOM 6190 N N . GLY B 1 330 ? 18.938 47.836 59.599 1.00 68.40 1172 GLY B N 1
ATOM 6191 C CA . GLY B 1 330 ? 17.526 47.500 59.638 1.00 72.70 1172 GLY B CA 1
ATOM 6192 C C . GLY B 1 330 ? 17.243 46.030 59.427 1.00 75.16 1172 GLY B C 1
ATOM 6193 O O . GLY B 1 330 ? 16.183 45.550 59.840 1.00 75.27 1172 GLY B O 1
ATOM 6194 N N . VAL B 1 331 ? 18.161 45.309 58.780 1.00 72.27 1173 VAL B N 1
ATOM 6195 C CA . VAL B 1 331 ? 17.995 43.870 58.597 1.00 69.85 1173 VAL B CA 1
ATOM 6196 C C . VAL B 1 331 ? 18.014 43.154 59.941 1.00 81.01 1173 VAL B C 1
ATOM 6197 O O . VAL B 1 331 ? 17.200 42.258 60.197 1.00 80.28 1173 VAL B O 1
ATOM 6201 N N . GLU B 1 332 ? 18.935 43.544 60.825 1.00 80.63 1174 GLU B N 1
ATOM 6202 C CA . GLU B 1 332 ? 19.003 42.928 62.147 1.00 87.43 1174 GLU B CA 1
ATOM 6203 C C . GLU B 1 332 ? 17.784 43.289 62.988 1.00 82.85 1174 GLU B C 1
ATOM 6204 O O . GLU B 1 332 ? 17.252 42.446 63.720 1.00 88.96 1174 GLU B O 1
ATOM 6210 N N . PHE B 1 333 ? 17.338 44.547 62.904 1.00 77.25 1175 PHE B N 1
ATOM 6211 C CA . PHE B 1 333 ? 16.141 44.970 63.625 1.00 81.58 1175 PHE B CA 1
ATOM 6212 C C . PHE B 1 333 ? 14.897 44.302 63.046 1.00 88.69 1175 PHE B C 1
ATOM 6213 O O . PHE B 1 333 ? 14.015 43.870 63.795 1.00 88.50 1175 PHE B O 1
ATOM 6221 N N . ILE B 1 334 ? 14.828 44.153 61.721 1.00 81.17 1176 ILE B N 1
ATOM 6222 C CA . ILE B 1 334 ? 13.719 43.407 61.128 1.00 82.26 1176 ILE B CA 1
ATOM 6223 C C . ILE B 1 334 ? 13.702 41.984 61.669 1.00 89.89 1176 ILE B C 1
ATOM 6224 O O . ILE B 1 334 ? 12.635 41.413 61.928 1.00 79.12 1176 ILE B O 1
ATOM 6229 N N . ARG B 1 335 ? 14.888 41.399 61.872 1.00 90.61 1177 ARG B N 1
ATOM 6230 C CA . ARG B 1 335 ? 14.978 40.112 62.557 1.00 92.19 1177 ARG B CA 1
ATOM 6231 C C . ARG B 1 335 ? 14.436 40.211 63.977 1.00 95.36 1177 ARG B C 1
ATOM 6232 O O . ARG B 1 335 ? 13.660 39.351 64.413 1.00 96.51 1177 ARG B O 1
ATOM 6240 N N . ASP B 1 336 ? 14.850 41.238 64.722 1.00 87.98 1178 ASP B N 1
ATOM 6241 C CA . ASP B 1 336 ? 14.364 41.393 66.089 1.00 89.86 1178 ASP B CA 1
ATOM 6242 C C . ASP B 1 336 ? 12.843 41.431 66.122 1.00 94.83 1178 ASP B C 1
ATOM 6243 O O . ASP B 1 336 ? 12.213 40.753 66.939 1.00 94.37 1178 ASP B O 1
ATOM 6248 N N . TYR B 1 337 ? 12.237 42.191 65.209 1.00 91.10 1179 TYR B N 1
ATOM 6249 C CA . TYR B 1 337 ? 10.783 42.320 65.181 1.00 86.92 1179 TYR B CA 1
ATOM 6250 C C . TYR B 1 337 ? 10.113 41.010 64.774 1.00 82.32 1179 TYR B C 1
ATOM 6251 O O . TYR B 1 337 ? 9.085 40.630 65.345 1.00 82.43 1179 TYR B O 1
ATOM 6260 N N . THR B 1 338 ? 10.674 40.318 63.777 1.00 78.36 1180 THR B N 1
ATOM 6261 C CA . THR B 1 338 ? 10.099 39.057 63.312 1.00 84.96 1180 THR B CA 1
ATOM 6262 C C . THR B 1 338 ? 10.035 38.031 64.438 1.00 90.78 1180 THR B C 1
ATOM 6263 O O . THR B 1 338 ? 8.966 37.490 64.745 1.00 91.36 1180 THR B O 1
ATOM 6267 N N . ARG B 1 339 ? 11.183 37.738 65.053 1.00 89.48 1181 ARG B N 1
ATOM 6268 C CA . ARG B 1 339 ? 11.233 36.731 66.108 1.00 96.13 1181 ARG B CA 1
ATOM 6269 C C . ARG B 1 339 ? 10.426 37.162 67.328 1.00 99.21 1181 ARG B C 1
ATOM 6270 O O . ARG B 1 339 ? 9.807 36.327 67.997 1.00 103.04 1181 ARG B O 1
ATOM 6272 N N . TYR B 1 340 ? 10.418 38.463 67.630 1.00 96.90 1182 TYR B N 1
ATOM 6273 C CA . TYR B 1 340 ? 9.752 38.940 68.836 1.00 97.24 1182 TYR B CA 1
ATOM 6274 C C . TYR B 1 340 ? 8.237 38.859 68.698 1.00 99.62 1182 TYR B C 1
ATOM 6275 O O . TYR B 1 340 ? 7.533 38.707 69.703 1.00 102.10 1182 TYR B O 1
ATOM 6284 N N . HIS B 1 341 ? 7.717 38.962 67.474 1.00 93.29 1183 HIS B N 1
ATOM 6285 C CA . HIS B 1 341 ? 6.291 38.793 67.235 1.00 90.94 1183 HIS B CA 1
ATOM 6286 C C . HIS B 1 341 ? 5.937 37.426 66.649 1.00 86.74 1183 HIS B C 1
ATOM 6287 O O . HIS B 1 341 ? 4.758 37.178 66.375 1.00 85.03 1183 HIS B O 1
ATOM 6294 N N . GLN B 1 342 ? 6.924 36.544 66.449 1.00 87.48 1184 GLN B N 1
ATOM 6295 C CA . GLN B 1 342 ? 6.695 35.141 66.073 1.00 90.53 1184 GLN B CA 1
ATOM 6296 C C . GLN B 1 342 ? 5.976 34.982 64.733 1.00 86.59 1184 GLN B C 1
ATOM 6297 O O . GLN B 1 342 ? 5.082 34.145 64.584 1.00 89.84 1184 GLN B O 1
ATOM 6303 N N . MET B 1 343 ? 6.365 35.789 63.752 1.00 81.77 1185 MET B N 1
ATOM 6304 C CA . MET B 1 343 ? 5.764 35.782 62.422 1.00 83.95 1185 MET B CA 1
ATOM 6305 C C . MET B 1 343 ? 6.776 35.232 61.423 1.00 82.84 1185 MET B C 1
ATOM 6306 O O . MET B 1 343 ? 6.945 35.759 60.323 1.00 86.58 1185 MET B O 1
ATOM 6308 N N . ARG B 1 344 ? 7.439 34.142 61.816 1.00 83.44 1186 ARG B N 1
ATOM 6309 C CA . ARG B 1 344 ? 8.696 33.705 61.204 1.00 85.35 1186 ARG B CA 1
ATOM 6310 C C . ARG B 1 344 ? 8.707 33.669 59.678 1.00 93.26 1186 ARG B C 1
ATOM 6311 O O . ARG B 1 344 ? 9.621 34.272 59.089 1.00 105.30 1186 ARG B O 1
ATOM 6313 N N . PRO B 1 345 ? 7.778 33.018 58.973 1.00 83.27 1187 PRO B N 1
ATOM 6314 C CA . PRO B 1 345 ? 7.856 33.049 57.506 1.00 82.50 1187 PRO B CA 1
ATOM 6315 C C . PRO B 1 345 ? 7.230 34.274 56.855 1.00 81.29 1187 PRO B C 1
ATOM 6316 O O . PRO B 1 345 ? 7.197 34.334 55.622 1.00 75.25 1187 PRO B O 1
ATOM 6320 N N . LYS B 1 346 ? 6.762 35.256 57.617 1.00 82.81 1188 LYS B N 1
ATOM 6321 C CA . LYS B 1 346 ? 6.059 36.380 57.018 1.00 75.47 1188 LYS B CA 1
ATOM 6322 C C . LYS B 1 346 ? 7.016 37.502 56.626 1.00 81.15 1188 LYS B C 1
ATOM 6323 O O . LYS B 1 346 ? 8.142 37.602 57.122 1.00 74.31 1188 LYS B O 1
ATOM 6325 N N . ALA B 1 347 ? 6.541 38.360 55.726 1.00 70.13 1189 ALA B N 1
ATOM 6326 C CA . ALA B 1 347 ? 7.230 39.604 55.409 1.00 64.09 1189 ALA B CA 1
ATOM 6327 C C . ALA B 1 347 ? 6.810 40.668 56.415 1.00 58.03 1189 ALA B C 1
ATOM 6328 O O . ALA B 1 347 ? 5.636 41.053 56.463 1.00 68.20 1189 ALA B O 1
ATOM 6330 N N . VAL B 1 348 ? 7.761 41.151 57.208 1.00 72.48 1190 VAL B N 1
ATOM 6331 C CA . VAL B 1 348 ? 7.439 41.963 58.379 1.00 72.47 1190 VAL B CA 1
ATOM 6332 C C . VAL B 1 348 ? 7.294 43.437 58.029 1.00 76.17 1190 VAL B C 1
ATOM 6333 O O . VAL B 1 348 ? 6.312 44.082 58.408 1.00 69.35 1190 VAL B O 1
ATOM 6337 N N . MET B 1 349 ? 8.259 44.001 57.305 1.00 74.88 1191 MET B N 1
ATOM 6338 C CA . MET B 1 349 ? 8.248 45.416 56.946 1.00 67.94 1191 MET B CA 1
ATOM 6339 C C . MET B 1 349 ? 8.282 45.535 55.426 1.00 64.66 1191 MET B C 1
ATOM 6340 O O . MET B 1 349 ? 9.301 45.914 54.842 1.00 70.32 1191 MET B O 1
ATOM 6345 N N . PRO B 1 350 ? 7.166 45.220 54.758 1.00 64.77 1192 PRO B N 1
ATOM 6346 C CA . PRO B 1 350 ? 7.175 45.123 53.285 1.00 58.89 1192 PRO B CA 1
ATOM 6347 C C . PRO B 1 350 ? 6.724 46.379 52.551 1.00 51.42 1192 PRO B C 1
ATOM 6348 O O . PRO B 1 350 ? 6.551 46.310 51.329 1.00 59.15 1192 PRO B O 1
ATOM 6352 N N . ILE B 1 351 ? 6.532 47.498 53.240 1.00 53.58 1193 ILE B N 1
ATOM 6353 C CA . ILE B 1 351 ? 6.194 48.764 52.604 1.00 54.79 1193 ILE B CA 1
ATOM 6354 C C . ILE B 1 351 ? 7.463 49.606 52.589 1.00 57.48 1193 ILE B C 1
ATOM 6355 O O . ILE B 1 351 ? 7.963 50.014 53.643 1.00 55.29 1193 ILE B O 1
ATOM 6360 N N . VAL B 1 352 ? 7.985 49.870 51.395 1.00 55.64 1194 VAL B N 1
ATOM 6361 C CA . VAL B 1 352 ? 9.334 50.392 51.224 1.00 54.79 1194 VAL B CA 1
ATOM 6362 C C . VAL B 1 352 ? 9.281 51.723 50.487 1.00 54.49 1194 VAL B C 1
ATOM 6363 O O . VAL B 1 352 ? 8.507 51.892 49.539 1.00 51.99 1194 VAL B O 1
ATOM 6367 N N . PHE B 1 353 ? 10.107 52.667 50.935 1.00 58.22 1195 PHE B N 1
ATOM 6368 C CA . PHE B 1 353 ? 10.395 53.899 50.212 1.00 53.49 1195 PHE B CA 1
ATOM 6369 C C . PHE B 1 353 ? 11.880 53.898 49.883 1.00 57.62 1195 PHE B C 1
ATOM 6370 O O . PHE B 1 353 ? 12.719 53.858 50.789 1.00 55.46 1195 PHE B O 1
ATOM 6378 N N . THR B 1 354 ? 12.204 53.929 48.594 1.00 53.97 1196 THR B N 1
ATOM 6379 C CA . THR B 1 354 ? 13.586 53.886 48.129 1.00 52.53 1196 THR B CA 1
ATOM 6380 C C . THR B 1 354 ? 13.927 55.249 47.542 1.00 51.28 1196 THR B C 1
ATOM 6381 O O . THR B 1 354 ? 13.402 55.628 46.489 1.00 57.63 1196 THR B O 1
ATOM 6385 N N . SER B 1 355 ? 14.804 55.981 48.221 1.00 55.03 1197 SER B N 1
ATOM 6386 C CA . SER B 1 355 ? 15.163 57.337 47.831 1.00 54.81 1197 SER B CA 1
ATOM 6387 C C . SER B 1 355 ? 16.504 57.316 47.111 1.00 56.77 1197 SER B C 1
ATOM 6388 O O . SER B 1 355 ? 17.531 56.984 47.712 1.00 52.98 1197 SER B O 1
ATOM 6391 N N . MET B 1 356 ? 16.488 57.662 45.825 1.00 63.32 1198 MET B N 1
ATOM 6392 C CA . MET B 1 356 ? 17.725 57.861 45.083 1.00 57.46 1198 MET B CA 1
ATOM 6393 C C . MET B 1 356 ? 17.816 59.296 44.587 1.00 56.54 1198 MET B C 1
ATOM 6394 O O . MET B 1 356 ? 17.963 59.536 43.384 1.00 69.08 1198 MET B O 1
ATOM 6399 N N . LEU B 1 357 ? 17.728 60.253 45.505 1.00 56.56 1199 LEU B N 1
ATOM 6400 C CA . LEU B 1 357 ? 17.896 61.659 45.171 1.00 70.56 1199 LEU B CA 1
ATOM 6401 C C . LEU B 1 357 ? 19.381 61.996 45.204 1.00 80.90 1199 LEU B C 1
ATOM 6402 O O . LEU B 1 357 ? 20.066 61.721 46.194 1.00 82.62 1199 LEU B O 1
ATOM 6407 N N . ALA B 1 358 ? 19.870 62.597 44.122 1.00 77.08 1200 ALA B N 1
ATOM 6408 C CA . ALA B 1 358 ? 21.294 62.825 43.920 1.00 87.41 1200 ALA B CA 1
ATOM 6409 C C . ALA B 1 358 ? 21.731 64.238 44.281 1.00 93.32 1200 ALA B C 1
ATOM 6410 O O . ALA B 1 358 ? 22.881 64.603 44.020 1.00 92.71 1200 ALA B O 1
ATOM 6412 N N . GLY B 1 359 ? 20.852 65.032 44.887 1.00 87.59 1201 GLY B N 1
ATOM 6413 C CA . GLY B 1 359 ? 21.174 66.411 45.194 1.00 76.35 1201 GLY B CA 1
ATOM 6414 C C . GLY B 1 359 ? 21.434 67.228 43.945 1.00 89.13 1201 GLY B C 1
ATOM 6415 O O . GLY B 1 359 ? 22.520 67.791 43.770 1.00 85.80 1201 GLY B O 1
ATOM 6416 N N . ALA B 1 360 ? 20.428 67.283 43.069 1.00 83.04 1202 ALA B N 1
ATOM 6417 C CA . ALA B 1 360 ? 20.499 67.992 41.790 1.00 85.61 1202 ALA B CA 1
ATOM 6418 C C . ALA B 1 360 ? 21.643 67.484 40.914 1.00 95.01 1202 ALA B C 1
ATOM 6419 O O . ALA B 1 360 ? 22.252 68.244 40.160 1.00 92.50 1202 ALA B O 1
ATOM 6421 N N . GLY B 1 361 ? 21.879 66.176 40.938 1.00 100.94 1203 GLY B N 1
ATOM 6422 C CA . GLY B 1 361 ? 22.956 65.619 40.143 1.00 101.61 1203 GLY B CA 1
ATOM 6423 C C . GLY B 1 361 ? 22.468 64.862 38.927 1.00 109.14 1203 GLY B C 1
ATOM 6424 O O . GLY B 1 361 ? 21.300 64.470 38.856 1.00 100.31 1203 GLY B O 1
ATOM 6425 N N . ALA B 1 362 ? 23.357 64.654 37.960 1.00 107.03 1204 ALA B N 1
ATOM 6426 C CA . ALA B 1 362 ? 22.975 64.039 36.699 1.00 99.29 1204 ALA B CA 1
ATOM 6427 C C . ALA B 1 362 ? 22.803 62.532 36.848 1.00 97.06 1204 ALA B C 1
ATOM 6428 O O . ALA B 1 362 ? 23.442 61.888 37.686 1.00 88.52 1204 ALA B O 1
ATOM 6430 N N . PHE B 1 363 ? 21.924 61.974 36.020 1.00 94.97 1205 PHE B N 1
ATOM 6431 C CA . PHE B 1 363 ? 21.745 60.531 35.902 1.00 85.18 1205 PHE B CA 1
ATOM 6432 C C . PHE B 1 363 ? 22.444 60.094 34.618 1.00 78.80 1205 PHE B C 1
ATOM 6433 O O . PHE B 1 363 ? 21.974 60.391 33.515 1.00 78.84 1205 PHE B O 1
ATOM 6441 N N . ALA B 1 364 ? 23.573 59.394 34.771 1.00 74.21 1206 ALA B N 1
ATOM 6442 C CA . ALA B 1 364 ? 24.475 59.161 33.645 1.00 71.70 1206 ALA B CA 1
ATOM 6443 C C . ALA B 1 364 ? 23.811 58.364 32.528 1.00 63.56 1206 ALA B C 1
ATOM 6444 O O . ALA B 1 364 ? 24.058 58.626 31.344 1.00 67.21 1206 ALA B O 1
ATOM 6446 N N . TRP B 1 365 ? 22.976 57.384 32.878 1.00 59.35 1207 TRP B N 1
ATOM 6447 C CA . TRP B 1 365 ? 22.366 56.531 31.863 1.00 65.84 1207 TRP B CA 1
ATOM 6448 C C . TRP B 1 365 ? 21.449 57.298 30.920 1.00 63.27 1207 TRP B C 1
ATOM 6449 O O . TRP B 1 365 ? 21.220 56.842 29.794 1.00 68.09 1207 TRP B O 1
ATOM 6460 N N . GLU B 1 366 ? 20.921 58.447 31.348 1.00 72.05 1208 GLU B N 1
ATOM 6461 C CA . GLU B 1 366 ? 20.053 59.235 30.480 1.00 68.73 1208 GLU B CA 1
ATOM 6462 C C . GLU B 1 366 ? 20.771 59.723 29.229 1.00 67.20 1208 GLU B C 1
ATOM 6463 O O . GLU B 1 366 ? 20.112 60.041 28.232 1.00 63.10 1208 GLU B O 1
ATOM 6469 N N . GLU B 1 367 ? 22.103 59.792 29.260 1.00 64.56 1209 GLU B N 1
ATOM 6470 C CA . GLU B 1 367 ? 22.868 60.172 28.079 1.00 70.23 1209 GLU B CA 1
ATOM 6471 C C . GLU B 1 367 ? 22.788 59.124 26.976 1.00 69.68 1209 GLU B C 1
ATOM 6472 O O . GLU B 1 367 ? 23.041 59.447 25.810 1.00 72.01 1209 GLU B O 1
ATOM 6478 N N . ILE B 1 368 ? 22.439 57.881 27.315 1.00 60.17 1210 ILE B N 1
ATOM 6479 C CA . ILE B 1 368 ? 22.318 56.835 26.304 1.00 63.62 1210 ILE B CA 1
ATOM 6480 C C . ILE B 1 368 ? 21.123 57.089 25.393 1.00 63.91 1210 ILE B C 1
ATOM 6481 O O . ILE B 1 368 ? 21.207 56.896 24.174 1.00 67.65 1210 ILE B O 1
ATOM 6486 N N . GLY B 1 369 ? 20.002 57.535 25.953 1.00 52.40 1211 GLY B N 1
ATOM 6487 C CA . GLY B 1 369 ? 18.838 57.796 25.129 1.00 62.49 1211 GLY B CA 1
ATOM 6488 C C . GLY B 1 369 ? 17.554 58.034 25.895 1.00 57.88 1211 GLY B C 1
ATOM 6489 O O . GLY B 1 369 ? 17.562 58.659 26.960 1.00 65.13 1211 GLY B O 1
ATOM 6490 N N . SER B 1 370 ? 16.443 57.535 25.363 1.00 55.33 1212 SER B N 1
ATOM 6491 C CA . SER B 1 370 ? 15.129 57.730 25.960 1.00 54.00 1212 SER B CA 1
ATOM 6492 C C . SER B 1 370 ? 14.777 56.513 26.805 1.00 60.53 1212 SER B C 1
ATOM 6493 O O . SER B 1 370 ? 14.752 55.386 26.297 1.00 59.17 1212 SER B O 1
ATOM 6496 N N . LEU B 1 371 ? 14.510 56.742 28.088 1.00 60.12 1213 LEU B N 1
ATOM 6497 C CA . LEU B 1 371 ? 14.089 55.661 28.968 1.00 59.94 1213 LEU B CA 1
ATOM 6498 C C . LEU B 1 371 ? 12.715 55.161 28.542 1.00 60.14 1213 LEU B C 1
ATOM 6499 O O . LEU B 1 371 ? 11.765 55.941 28.433 1.00 63.99 1213 LEU B O 1
ATOM 6504 N N . ARG B 1 372 ? 12.609 53.855 28.302 1.00 63.56 1214 ARG B N 1
ATOM 6505 C CA . ARG B 1 372 ? 11.365 53.258 27.837 1.00 53.86 1214 ARG B CA 1
ATOM 6506 C C . ARG B 1 372 ? 10.649 52.423 28.885 1.00 57.47 1214 ARG B C 1
ATOM 6507 O O . ARG B 1 372 ? 9.419 52.353 28.859 1.00 57.11 1214 ARG B O 1
ATOM 6515 N N . HIS B 1 373 ? 11.378 51.793 29.802 1.00 51.17 1215 HIS B N 1
ATOM 6516 C CA . HIS B 1 373 ? 10.752 50.958 30.815 1.00 53.82 1215 HIS B CA 1
ATOM 6517 C C . HIS B 1 373 ? 11.735 50.752 31.957 1.00 54.88 1215 HIS B C 1
ATOM 6518 O O . HIS B 1 373 ? 12.951 50.821 31.764 1.00 52.87 1215 HIS B O 1
ATOM 6525 N N . ILE B 1 374 ? 11.193 50.509 33.146 1.00 50.08 1216 ILE B N 1
ATOM 6526 C CA . ILE B 1 374 ? 11.995 50.192 34.323 1.00 50.02 1216 ILE B CA 1
ATOM 6527 C C . ILE B 1 374 ? 11.191 49.244 35.200 1.00 60.63 1216 ILE B C 1
ATOM 6528 O O . ILE B 1 374 ? 9.973 49.391 35.343 1.00 59.05 1216 ILE B O 1
ATOM 6533 N N . HIS B 1 375 ? 11.876 48.258 35.775 1.00 59.11 1217 HIS B N 1
ATOM 6534 C CA . HIS B 1 375 ? 11.236 47.227 36.577 1.00 55.05 1217 HIS B CA 1
ATOM 6535 C C . HIS B 1 375 ? 12.153 46.850 37.729 1.00 55.79 1217 HIS B C 1
ATOM 6536 O O . HIS B 1 375 ? 13.376 46.798 37.566 1.00 54.55 1217 HIS B O 1
ATOM 6543 N N . ALA B 1 376 ? 11.559 46.590 38.894 1.00 54.31 1218 ALA B N 1
ATOM 6544 C CA . ALA B 1 376 ? 12.321 46.261 40.091 1.00 60.00 1218 ALA B CA 1
ATOM 6545 C C . ALA B 1 376 ? 11.597 45.194 40.895 1.00 65.34 1218 ALA B C 1
ATOM 6546 O O . ALA B 1 376 ? 10.394 45.310 41.146 1.00 62.51 1218 ALA B O 1
ATOM 6548 N N . ARG B 1 377 ? 12.334 44.153 41.279 1.00 55.96 1219 ARG B N 1
ATOM 6549 C CA . ARG B 1 377 ? 11.824 43.066 42.105 1.00 57.01 1219 ARG B CA 1
ATOM 6550 C C . ARG B 1 377 ? 12.655 42.965 43.379 1.00 63.36 1219 ARG B C 1
ATOM 6551 O O . ARG B 1 377 ? 13.876 43.157 43.355 1.00 51.06 1219 ARG B O 1
ATOM 6559 N N . THR B 1 378 ? 11.980 42.722 44.502 1.00 61.20 1220 THR B N 1
ATOM 6560 C CA . THR B 1 378 ? 12.643 42.515 45.774 1.00 64.90 1220 THR B CA 1
ATOM 6561 C C . THR B 1 378 ? 11.851 41.494 46.580 1.00 55.86 1220 THR B C 1
ATOM 6562 O O . THR B 1 378 ? 10.613 41.522 46.562 1.00 61.17 1220 THR B O 1
ATOM 6566 N N . PRO B 1 379 ? 12.521 40.587 47.288 1.00 65.04 1221 PRO B N 1
ATOM 6567 C CA . PRO B 1 379 ? 11.793 39.639 48.136 1.00 58.67 1221 PRO B CA 1
ATOM 6568 C C . PRO B 1 379 ? 11.244 40.298 49.391 1.00 54.40 1221 PRO B C 1
ATOM 6569 O O . PRO B 1 379 ? 11.816 41.253 49.923 1.00 60.53 1221 PRO B O 1
ATOM 6573 N N . GLN B 1 380 ? 10.107 39.771 49.854 1.00 60.21 1222 GLN B N 1
ATOM 6574 C CA . GLN B 1 380 ? 9.491 40.182 51.119 1.00 56.65 1222 GLN B CA 1
ATOM 6575 C C . GLN B 1 380 ? 9.105 41.660 51.099 1.00 52.47 1222 GLN B C 1
ATOM 6576 O O . GLN B 1 380 ? 9.282 42.380 52.084 1.00 59.14 1222 GLN B O 1
ATOM 6582 N N . VAL B 1 381 ? 8.571 42.117 49.966 1.00 60.09 1223 VAL B N 1
ATOM 6583 C CA . VAL B 1 381 ? 8.175 43.510 49.782 1.00 52.73 1223 VAL B CA 1
ATOM 6584 C C . VAL B 1 381 ? 6.817 43.538 49.092 1.00 58.13 1223 VAL B C 1
ATOM 6585 O O . VAL B 1 381 ? 6.656 42.960 48.012 1.00 51.26 1223 VAL B O 1
ATOM 6589 N N . TYR B 1 382 ? 5.839 44.205 49.713 1.00 54.07 1224 TYR B N 1
ATOM 6590 C CA . TYR B 1 382 ? 4.543 44.395 49.065 1.00 52.28 1224 TYR B CA 1
ATOM 6591 C C . TYR B 1 382 ? 4.614 45.500 48.020 1.00 58.87 1224 TYR B C 1
ATOM 6592 O O . TYR B 1 382 ? 4.154 45.330 46.885 1.00 57.64 1224 TYR B O 1
ATOM 6601 N N . LEU B 1 383 ? 5.194 46.638 48.393 1.00 52.20 1225 LEU B N 1
ATOM 6602 C CA . LEU B 1 383 ? 5.144 47.856 47.597 1.00 58.46 1225 LEU B CA 1
ATOM 6603 C C . LEU B 1 383 ? 6.444 48.619 47.790 1.00 55.26 1225 LEU B C 1
ATOM 6604 O O . LEU B 1 383 ? 6.878 48.827 48.927 1.00 57.59 1225 LEU B O 1
ATOM 6609 N N . ASP B 1 384 ? 7.059 49.034 46.687 1.00 55.89 1226 ASP B N 1
ATOM 6610 C CA . ASP B 1 384 ? 8.323 49.760 46.723 1.00 49.21 1226 ASP B CA 1
ATOM 6611 C C . ASP B 1 384 ? 8.144 51.077 45.980 1.00 54.54 1226 ASP B C 1
ATOM 6612 O O . ASP B 1 384 ? 7.983 51.089 44.755 1.00 48.96 1226 ASP B O 1
ATOM 6617 N N . ASN B 1 385 ? 8.176 52.181 46.723 1.00 50.87 1227 ASN B N 1
ATOM 6618 C CA . ASN B 1 385 ? 8.117 53.519 46.142 1.00 50.44 1227 ASN B CA 1
ATOM 6619 C C . ASN B 1 385 ? 9.551 53.961 45.875 1.00 51.03 1227 ASN B C 1
ATOM 6620 O O . ASN B 1 385 ? 10.286 54.319 46.797 1.00 54.15 1227 ASN B O 1
ATOM 6625 N N . VAL B 1 386 ? 9.951 53.932 44.607 1.00 48.48 1228 VAL B N 1
ATOM 6626 C CA . VAL B 1 386 ? 11.300 54.303 44.194 1.00 49.82 1228 VAL B CA 1
ATOM 6627 C C . VAL B 1 386 ? 11.242 55.699 43.593 1.00 51.49 1228 VAL B C 1
ATOM 6628 O O . VAL B 1 386 ? 10.472 55.951 42.658 1.00 50.03 1228 VAL B O 1
ATOM 6632 N N . VAL B 1 387 ? 12.045 56.609 44.133 1.00 44.91 1229 VAL B N 1
ATOM 6633 C CA . VAL B 1 387 ? 12.112 57.979 43.649 1.00 50.77 1229 VAL B CA 1
ATOM 6634 C C . VAL B 1 387 ? 13.531 58.224 43.160 1.00 55.32 1229 VAL B C 1
ATOM 6635 O O . VAL B 1 387 ? 14.490 58.047 43.920 1.00 47.65 1229 VAL B O 1
ATOM 6639 N N . ILE B 1 388 ? 13.666 58.616 41.892 1.00 51.99 1230 ILE B N 1
ATOM 6640 C CA . ILE B 1 388 ? 14.965 58.796 41.248 1.00 55.48 1230 ILE B CA 1
ATOM 6641 C C . ILE B 1 388 ? 15.026 60.194 40.644 1.00 56.40 1230 ILE B C 1
ATOM 6642 O O . ILE B 1 388 ? 14.196 60.542 39.796 1.00 56.42 1230 ILE B O 1
ATOM 6647 N N . GLU B 1 389 ? 16.006 60.987 41.071 1.00 56.02 1231 GLU B N 1
ATOM 6648 C CA . GLU B 1 389 ? 16.271 62.269 40.430 1.00 63.59 1231 GLU B CA 1
ATOM 6649 C C . GLU B 1 389 ? 16.924 62.029 39.073 1.00 58.81 1231 GLU B C 1
ATOM 6650 O O . GLU B 1 389 ? 18.009 61.442 38.995 1.00 65.46 1231 GLU B O 1
ATOM 6656 N N . LYS B 1 390 ? 16.262 62.469 38.006 1.00 58.23 1232 LYS B N 1
ATOM 6657 C CA . LYS B 1 390 ? 16.665 62.154 36.636 1.00 64.71 1232 LYS B CA 1
ATOM 6658 C C . LYS B 1 390 ? 16.895 63.448 35.856 1.00 63.90 1232 LYS B C 1
ATOM 6659 O O . LYS B 1 390 ? 16.025 63.892 35.102 1.00 62.84 1232 LYS B O 1
ATOM 6665 N N . ASN B 1 391 ? 18.076 64.040 36.034 1.00 74.24 1233 ASN B N 1
ATOM 6666 C CA . ASN B 1 391 ? 18.507 65.231 35.297 1.00 66.54 1233 ASN B CA 1
ATOM 6667 C C . ASN B 1 391 ? 17.466 66.350 35.361 1.00 64.41 1233 ASN B C 1
ATOM 6668 O O . ASN B 1 391 ? 16.920 66.794 34.349 1.00 68.01 1233 ASN B O 1
ATOM 6673 N N . GLY B 1 392 ? 17.196 66.802 36.584 1.00 58.73 1234 GLY B N 1
ATOM 6674 C CA . GLY B 1 392 ? 16.235 67.852 36.822 1.00 60.43 1234 GLY B CA 1
ATOM 6675 C C . GLY B 1 392 ? 14.801 67.386 36.945 1.00 60.61 1234 GLY B C 1
ATOM 6676 O O . GLY B 1 392 ? 13.981 68.097 37.534 1.00 54.95 1234 GLY B O 1
ATOM 6677 N N . GLU B 1 393 ? 14.475 66.218 36.406 1.00 57.13 1235 GLU B N 1
ATOM 6678 C CA . GLU B 1 393 ? 13.164 65.616 36.576 1.00 54.90 1235 GLU B CA 1
ATOM 6679 C C . GLU B 1 393 ? 13.189 64.621 37.729 1.00 55.95 1235 GLU B C 1
ATOM 6680 O O . GLU B 1 393 ? 14.246 64.155 38.159 1.00 57.67 1235 GLU B O 1
ATOM 6686 N N . LEU B 1 394 ? 12.000 64.303 38.227 1.00 55.39 1236 LEU B N 1
ATOM 6687 C CA . LEU B 1 394 ? 11.824 63.325 39.290 1.00 51.12 1236 LEU B CA 1
ATOM 6688 C C . LEU B 1 394 ? 11.132 62.098 38.713 1.00 58.19 1236 LEU B C 1
ATOM 6689 O O . LEU B 1 394 ? 10.015 62.196 38.199 1.00 55.19 1236 LEU B O 1
ATOM 6694 N N . LEU B 1 395 ? 11.786 60.949 38.790 1.00 59.84 1237 LEU B N 1
ATOM 6695 C CA . LEU B 1 395 ? 11.155 59.707 38.372 1.00 48.27 1237 LEU B CA 1
ATOM 6696 C C . LEU B 1 395 ? 10.544 59.023 39.582 1.00 52.72 1237 LEU B C 1
ATOM 6697 O O . LEU B 1 395 ? 11.220 58.824 40.593 1.00 54.89 1237 LEU B O 1
ATOM 6702 N N . VAL B 1 396 ? 9.263 58.682 39.480 1.00 48.13 1238 VAL B N 1
ATOM 6703 C CA . VAL B 1 396 ? 8.529 58.020 40.550 1.00 50.18 1238 VAL B CA 1
ATOM 6704 C C . VAL B 1 396 ? 8.051 56.681 40.004 1.00 61.12 1238 VAL B C 1
ATOM 6705 O O . VAL B 1 396 ? 7.301 56.635 39.020 1.00 58.47 1238 VAL B O 1
ATOM 6709 N N . SER B 1 397 ? 8.489 55.597 40.635 1.00 52.70 1239 SER B N 1
ATOM 6710 C CA . SER B 1 397 ? 8.195 54.252 40.162 1.00 55.87 1239 SER B CA 1
ATOM 6711 C C . SER B 1 397 ? 7.715 53.415 41.335 1.00 58.23 1239 SER B C 1
ATOM 6712 O O . SER B 1 397 ? 8.464 53.193 42.291 1.00 58.05 1239 SER B O 1
ATOM 6715 N N . TRP B 1 398 ? 6.470 52.958 41.258 1.00 57.76 1240 TRP B N 1
ATOM 6716 C CA . TRP B 1 398 ? 5.881 52.094 42.270 1.00 56.93 1240 TRP B CA 1
ATOM 6717 C C . TRP B 1 398 ? 5.916 50.655 41.774 1.00 56.10 1240 TRP B C 1
ATOM 6718 O O . TRP B 1 398 ? 5.297 50.331 40.755 1.00 57.97 1240 TRP B O 1
ATOM 6729 N N . ASN B 1 399 ? 6.624 49.797 42.500 1.00 55.32 1241 ASN B N 1
ATOM 6730 C CA . ASN B 1 399 ? 6.713 48.378 42.183 1.00 56.02 1241 ASN B CA 1
ATOM 6731 C C . ASN B 1 399 ? 5.962 47.600 43.253 1.00 58.99 1241 ASN B C 1
ATOM 6732 O O . ASN B 1 399 ? 6.301 47.682 44.439 1.00 51.09 1241 ASN B O 1
ATOM 6737 N N . TYR B 1 400 ? 4.946 46.850 42.835 1.00 57.60 1242 TYR B N 1
ATOM 6738 C CA . TYR B 1 400 ? 4.087 46.128 43.758 1.00 56.63 1242 TYR B CA 1
ATOM 6739 C C . TYR B 1 400 ? 3.865 44.709 43.260 1.00 55.09 1242 TYR B C 1
ATOM 6740 O O . TYR B 1 400 ? 3.947 44.432 42.060 1.00 57.34 1242 TYR B O 1
ATOM 6749 N N . VAL B 1 401 ? 3.581 43.810 44.201 1.00 57.27 1243 VAL B N 1
ATOM 6750 C CA . VAL B 1 401 ? 3.265 42.430 43.855 1.00 59.32 1243 VAL B CA 1
ATOM 6751 C C . VAL B 1 401 ? 1.880 42.401 43.221 1.00 58.55 1243 VAL B C 1
ATOM 6752 O O . VAL B 1 401 ? 0.884 42.765 43.856 1.00 61.28 1243 VAL B O 1
ATOM 6756 N N . GLU B 1 402 ? 1.814 41.971 41.957 1.00 60.07 1244 GLU B N 1
ATOM 6757 C CA . GLU B 1 402 ? 0.562 42.064 41.209 1.00 70.64 1244 GLU B CA 1
ATOM 6758 C C . GLU B 1 402 ? -0.519 41.176 41.814 1.00 69.60 1244 GLU B C 1
ATOM 6759 O O . GLU B 1 402 ? -1.692 41.564 41.866 1.00 80.71 1244 GLU B O 1
ATOM 6765 N N . GLU B 1 403 ? -0.147 39.979 42.274 1.00 72.21 1245 GLU B N 1
ATOM 6766 C CA . GLU B 1 403 ? -1.121 39.061 42.851 1.00 83.10 1245 GLU B CA 1
ATOM 6767 C C . GLU B 1 403 ? -1.699 39.576 44.162 1.00 72.92 1245 GLU B C 1
ATOM 6768 O O . GLU B 1 403 ? -2.737 39.075 44.607 1.00 71.07 1245 GLU B O 1
ATOM 6774 N N . LEU B 1 404 ? -1.060 40.567 44.781 1.00 74.02 1246 LEU B N 1
ATOM 6775 C CA . LEU B 1 404 ? -1.411 41.009 46.122 1.00 69.23 1246 LEU B CA 1
ATOM 6776 C C . LEU B 1 404 ? -2.347 42.209 46.136 1.00 67.22 1246 LEU B C 1
ATOM 6777 O O . LEU B 1 404 ? -2.938 42.500 47.182 1.00 65.37 1246 LEU B O 1
ATOM 6782 N N . PHE B 1 405 ? -2.499 42.906 45.014 1.00 60.04 1247 PHE B N 1
ATOM 6783 C CA . PHE B 1 405 ? -3.295 44.121 44.962 1.00 62.13 1247 PHE B CA 1
ATOM 6784 C C . PHE B 1 405 ? -4.150 44.126 43.706 1.00 67.43 1247 PHE B C 1
ATOM 6785 O O . PHE B 1 405 ? -3.699 43.714 42.634 1.00 72.98 1247 PHE B O 1
ATOM 6793 N N . ASP B 1 406 ? -5.387 44.591 43.852 1.00 62.85 1248 ASP B N 1
ATOM 6794 C CA . ASP B 1 406 ? -6.210 44.906 42.694 1.00 78.91 1248 ASP B CA 1
ATOM 6795 C C . ASP B 1 406 ? -5.540 46.025 41.907 1.00 74.35 1248 ASP B C 1
ATOM 6796 O O . ASP B 1 406 ? -5.028 46.986 42.485 1.00 75.71 1248 ASP B O 1
ATOM 6801 N N . ALA B 1 407 ? -5.493 45.874 40.583 1.00 69.94 1249 ALA B N 1
ATOM 6802 C CA . ALA B 1 407 ? -4.816 46.872 39.762 1.00 69.37 1249 ALA B CA 1
ATOM 6803 C C . ALA B 1 407 ? -5.429 48.256 39.934 1.00 77.44 1249 ALA B C 1
ATOM 6804 O O . ALA B 1 407 ? -4.725 49.265 39.814 1.00 80.23 1249 ALA B O 1
ATOM 6806 N N . GLU B 1 408 ? -6.732 48.327 40.218 1.00 75.71 1250 GLU B N 1
ATOM 6807 C CA . GLU B 1 408 ? -7.396 49.622 40.322 1.00 75.27 1250 GLU B CA 1
ATOM 6808 C C . GLU B 1 408 ? -7.079 50.340 41.632 1.00 70.79 1250 GLU B C 1
ATOM 6809 O O . GLU B 1 408 ? -6.930 51.567 41.640 1.00 66.90 1250 GLU B O 1
ATOM 6815 N N . VAL B 1 409 ? -6.977 49.612 42.749 1.00 69.14 1251 VAL B N 1
ATOM 6816 C CA . VAL B 1 409 ? -6.634 50.266 44.012 1.00 70.44 1251 VAL B CA 1
ATOM 6817 C C . VAL B 1 409 ? -5.192 50.762 43.987 1.00 75.50 1251 VAL B C 1
ATOM 6818 O O . VAL B 1 409 ? -4.903 51.894 44.394 1.00 62.94 1251 VAL B O 1
ATOM 6822 N N . MET B 1 410 ? -4.265 49.929 43.504 1.00 74.37 1252 MET B N 1
ATOM 6823 C CA . MET B 1 410 ? -2.871 50.352 43.424 1.00 74.79 1252 MET B CA 1
ATOM 6824 C C . MET B 1 410 ? -2.708 51.536 42.480 1.00 76.60 1252 MET B C 1
ATOM 6825 O O . MET B 1 410 ? -1.947 52.468 42.767 1.00 79.49 1252 MET B O 1
ATOM 6830 N N . GLU B 1 411 ? -3.410 51.514 41.345 1.00 73.86 1253 GLU B N 1
ATOM 6831 C CA . GLU B 1 411 ? -3.435 52.684 40.475 1.00 75.28 1253 GLU B CA 1
ATOM 6832 C C . GLU B 1 411 ? -3.985 53.896 41.212 1.00 71.31 1253 GLU B C 1
ATOM 6833 O O . GLU B 1 411 ? -3.447 55.002 41.093 1.00 74.58 1253 GLU B O 1
ATOM 6839 N N . SER B 1 412 ? -5.047 53.702 41.998 1.00 66.82 1254 SER B N 1
ATOM 6840 C CA . SER B 1 412 ? -5.659 54.818 42.713 1.00 70.83 1254 SER B CA 1
ATOM 6841 C C . SER B 1 412 ? -4.695 55.425 43.725 1.00 66.94 1254 SER B C 1
ATOM 6842 O O . SER B 1 412 ? -4.610 56.652 43.852 1.00 65.01 1254 SER B O 1
ATOM 6845 N N . MET B 1 413 ? -3.966 54.581 44.459 1.00 67.51 1255 MET B N 1
ATOM 6846 C CA . MET B 1 413 ? -2.984 55.091 45.412 1.00 71.02 1255 MET B CA 1
ATOM 6847 C C . MET B 1 413 ? -1.874 55.855 44.702 1.00 63.80 1255 MET B C 1
ATOM 6848 O O . MET B 1 413 ? -1.427 56.904 45.179 1.00 55.00 1255 MET B O 1
ATOM 6853 N N . PHE B 1 414 ? -1.414 55.337 43.562 1.00 64.86 1256 PHE B N 1
ATOM 6854 C CA . PHE B 1 414 ? -0.337 55.986 42.821 1.00 62.13 1256 PHE B CA 1
ATOM 6855 C C . PHE B 1 414 ? -0.743 57.378 42.341 1.00 65.08 1256 PHE B C 1
ATOM 6856 O O . PHE B 1 414 ? 0.006 58.347 42.514 1.00 62.15 1256 PHE B O 1
ATOM 6864 N N . THR B 1 415 ? -1.926 57.500 41.726 1.00 65.23 1257 THR B N 1
ATOM 6865 C CA . THR B 1 415 ? -2.369 58.808 41.243 1.00 66.24 1257 THR B CA 1
ATOM 6866 C C . THR B 1 415 ? -2.598 59.793 42.383 1.00 64.17 1257 THR B C 1
ATOM 6867 O O . THR B 1 415 ? -2.373 60.996 42.209 1.00 62.57 1257 THR B O 1
ATOM 6871 N N . GLN B 1 416 ? -3.040 59.310 43.548 1.00 54.47 1258 GLN B N 1
ATOM 6872 C CA . GLN B 1 416 ? -3.261 60.211 44.673 1.00 63.08 1258 GLN B CA 1
ATOM 6873 C C . GLN B 1 416 ? -1.944 60.702 45.257 1.00 66.94 1258 GLN B C 1
ATOM 6874 O O . GLN B 1 416 ? -1.856 61.856 45.692 1.00 66.67 1258 GLN B O 1
ATOM 6880 N N . PHE B 1 417 ? -0.914 59.852 45.270 1.00 65.52 1259 PHE B N 1
ATOM 6881 C CA . PHE B 1 417 ? 0.425 60.311 45.629 1.00 64.40 1259 PHE B CA 1
ATOM 6882 C C . PHE B 1 417 ? 0.892 61.409 44.683 1.00 56.39 1259 PHE B C 1
ATOM 6883 O O . PHE B 1 417 ? 1.328 62.481 45.118 1.00 55.38 1259 PHE B O 1
ATOM 6891 N N . VAL B 1 418 ? 0.803 61.155 43.377 1.00 56.74 1260 VAL B N 1
ATOM 6892 C CA . VAL B 1 418 ? 1.209 62.149 42.388 1.00 58.29 1260 VAL B CA 1
ATOM 6893 C C . VAL B 1 418 ? 0.352 63.403 42.508 1.00 61.88 1260 VAL B C 1
ATOM 6894 O O . VAL B 1 418 ? 0.840 64.527 42.333 1.00 66.00 1260 VAL B O 1
ATOM 6898 N N . GLU B 1 419 ? -0.939 63.234 42.809 1.00 62.80 1261 GLU B N 1
ATOM 6899 C CA . GLU B 1 419 ? -1.835 64.388 42.845 1.00 67.18 1261 GLU B CA 1
ATOM 6900 C C . GLU B 1 419 ? -1.544 65.303 44.033 1.00 63.30 1261 GLU B C 1
ATOM 6901 O O . GLU B 1 419 ? -1.707 66.524 43.926 1.00 65.91 1261 GLU B O 1
ATOM 6903 N N . LEU B 1 420 ? -1.123 64.748 45.177 1.00 57.51 1262 LEU B N 1
ATOM 6904 C CA . LEU B 1 420 ? -0.750 65.626 46.283 1.00 70.59 1262 LEU B CA 1
ATOM 6905 C C . LEU B 1 420 ? 0.566 66.340 46.016 1.00 65.42 1262 LEU B C 1
ATOM 6906 O O . LEU B 1 420 ? 0.781 67.441 46.540 1.00 71.89 1262 LEU B O 1
ATOM 6911 N N . LEU B 1 421 ? 1.460 65.747 45.216 1.00 64.54 1263 LEU B N 1
ATOM 6912 C CA . LEU B 1 421 ? 2.639 66.498 44.792 1.00 72.50 1263 LEU B CA 1
ATOM 6913 C C . LEU B 1 421 ? 2.230 67.690 43.944 1.00 69.52 1263 LEU B C 1
ATOM 6914 O O . LEU B 1 421 ? 2.763 68.794 44.106 1.00 60.93 1263 LEU B O 1
ATOM 6919 N N . ASP B 1 422 ? 1.267 67.491 43.044 1.00 66.53 1264 ASP B N 1
ATOM 6920 C CA . ASP B 1 422 ? 0.747 68.629 42.303 1.00 72.59 1264 ASP B CA 1
ATOM 6921 C C . ASP B 1 422 ? 0.162 69.667 43.252 1.00 70.69 1264 ASP B C 1
ATOM 6922 O O . ASP B 1 422 ? 0.503 70.851 43.161 1.00 65.65 1264 ASP B O 1
ATOM 6927 N N . GLN B 1 423 ? -0.611 69.225 44.250 1.00 70.79 1265 GLN B N 1
ATOM 6928 C CA . GLN B 1 423 ? -1.203 70.161 45.204 1.00 72.31 1265 GLN B CA 1
ATOM 6929 C C . GLN B 1 423 ? -0.136 70.998 45.901 1.00 69.77 1265 GLN B C 1
ATOM 6930 O O . GLN B 1 423 ? -0.300 72.212 46.067 1.00 65.44 1265 GLN B O 1
ATOM 6936 N N . LEU B 1 424 ? 0.963 70.367 46.328 1.00 68.61 1266 LEU B N 1
ATOM 6937 C CA . LEU B 1 424 ? 2.011 71.110 47.023 1.00 70.98 1266 LEU B CA 1
ATOM 6938 C C . LEU B 1 424 ? 2.677 72.147 46.127 1.00 69.31 1266 LEU B C 1
ATOM 6939 O O . LEU B 1 424 ? 3.122 73.189 46.621 1.00 70.24 1266 LEU B O 1
ATOM 6944 N N . VAL B 1 425 ? 2.755 71.895 44.818 1.00 63.86 1267 VAL B N 1
ATOM 6945 C CA . VAL B 1 425 ? 3.410 72.858 43.935 1.00 70.98 1267 VAL B CA 1
ATOM 6946 C C . VAL B 1 425 ? 2.511 74.066 43.701 1.00 77.57 1267 VAL B C 1
ATOM 6947 O O . VAL B 1 425 ? 2.982 75.214 43.625 1.00 84.93 1267 VAL B O 1
ATOM 6951 N N . GLU B 1 426 ? 1.191 73.837 43.646 1.00 82.85 1268 GLU B N 1
ATOM 6952 C CA . GLU B 1 426 ? 0.264 74.934 43.355 1.00 81.20 1268 GLU B CA 1
ATOM 6953 C C . GLU B 1 426 ? -0.105 75.666 44.643 1.00 81.59 1268 GLU B C 1
ATOM 6954 O O . GLU B 1 426 ? -0.159 76.898 44.673 1.00 87.66 1268 GLU B O 1
ATOM 6960 N N . GLN B 1 427 ? -0.463 74.912 45.690 1.00 84.84 1269 GLN B N 1
ATOM 6961 C CA . GLN B 1 427 ? -1.060 75.491 46.889 1.00 82.99 1269 GLN B CA 1
ATOM 6962 C C . GLN B 1 427 ? -0.131 75.511 48.100 1.00 86.69 1269 GLN B C 1
ATOM 6963 O O . GLN B 1 427 ? -0.517 76.061 49.136 1.00 90.53 1269 GLN B O 1
ATOM 6969 N N . GLY B 1 428 ? 1.072 74.944 48.005 1.00 80.00 1270 GLY B N 1
ATOM 6970 C CA . GLY B 1 428 ? 2.009 74.954 49.117 1.00 71.21 1270 GLY B CA 1
ATOM 6971 C C . GLY B 1 428 ? 1.594 74.145 50.325 1.00 72.75 1270 GLY B C 1
ATOM 6972 O O . GLY B 1 428 ? 2.202 74.293 51.388 1.00 69.00 1270 GLY B O 1
ATOM 6973 N N . ASP B 1 429 ? 0.560 73.317 50.202 1.00 80.25 1271 ASP B N 1
ATOM 6974 C CA . ASP B 1 429 ? 0.080 72.477 51.291 1.00 85.18 1271 ASP B CA 1
ATOM 6975 C C . ASP B 1 429 ? -0.847 71.434 50.678 1.00 83.19 1271 ASP B C 1
ATOM 6976 O O . ASP B 1 429 ? -1.073 71.422 49.464 1.00 79.02 1271 ASP B O 1
ATOM 6981 N N . ILE B 1 430 ? -1.366 70.537 51.515 1.00 93.32 1272 ILE B N 1
ATOM 6982 C CA . ILE B 1 430 ? -2.314 69.537 51.044 1.00 98.82 1272 ILE B CA 1
ATOM 6983 C C . ILE B 1 430 ? -3.566 69.563 51.909 1.00 99.30 1272 ILE B C 1
ATOM 6984 O O . ILE B 1 430 ? -3.521 69.914 53.092 1.00 97.98 1272 ILE B O 1
ATOM 6989 N N . ASN B 1 431 ? -4.725 69.190 51.286 1.00 103.32 1273 ASN B N 1
ATOM 6990 C CA . ASN B 1 431 ? -5.899 68.921 52.098 1.00 107.08 1273 ASN B CA 1
ATOM 6991 C C . ASN B 1 431 ? -6.075 67.415 52.261 1.00 113.48 1273 ASN B C 1
ATOM 6992 O O . ASN B 1 431 ? -5.673 66.643 51.384 1.00 111.07 1273 ASN B O 1
ATOM 6997 N N . PRO B 1 432 ? -6.661 66.954 53.377 1.00 115.63 1274 PRO B N 1
ATOM 6998 C CA . PRO B 1 432 ? -7.020 65.543 53.564 1.00 113.98 1274 PRO B CA 1
ATOM 6999 C C . PRO B 1 432 ? -7.805 64.959 52.388 1.00 105.77 1274 PRO B C 1
ATOM 7000 O O . PRO B 1 432 ? -7.824 63.739 52.225 1.00 98.57 1274 PRO B O 1
#

CATH classification: 3.30.559.10 (+1 more: 3.30.559.30)

Solvent-accessible surface area: 35641 Å² total; per-residue (Å²): 60,124,55,21,36,15,5,48,3,0,50,43,32,30,90,5,51,58,103,160,76,28,0,2,25,20,7,2,9,29,2,6,11,3,58,2,136,38,68,9,51,96,0,10,132,2,1,48,76,0,9,123,43,2,34,4,2,27,3,2,2,27,100,126,22,79,0,44,19,50,196,128,33,102,125,33,113,11,112,68,32,65,5,66,106,61,77,110,145,130,24,47,39,86,44,149,115,13,75,56,102,0,17,93,67,76,12,76,52,19,114,43,33,6,3,29,1,13,0,2,22,24,115,117,140,16,32,10,4,3,4,4,7,2,17,1,3,1,6,7,36,0,5,34,25,0,1,97,13,0,8,45,19,14,87,52,61,137,44,97,23,7,32,36,13,3,41,4,53,43,5,1,136,58,19,52,67,37,45,173,27,120,114,22,98,80,2,80,57,43,7,62,119,51,16,86,111,8,5,72,15,6,81,14,95,63,69,93,88,12,64,127,21,49,68,1,61,11,76,22,32,61,38,64,7,66,111,81,72,4,31,93,2,8,133,25,0,43,109,83,151,10,31,11,16,0,2,0,2,0,0,0,0,18,0,0,11,85,38,12,145,37,171,86,0,0,0,7,0,15,14,35,82,22,24,124,44,31,61,2,4,115,48,5,4,0,2,10,16,6,24,2,2,1,32,4,56,3,51,60,114,84,82,8,17,38,19,0,87,74,6,36,61,27,11,89,63,0,44,131,31,24,32,5,10,3,14,26,2,30,125,38,7,26,79,96,63,160,64,84,98,40,8,20,7,5,1,9,0,13,13,32,43,53,10,3,8,64,20,17,2,36,68,4,26,50,31,120,47,14,10,16,12,30,11,67,11,27,0,12,0,13,0,8,4,22,50,1,40,0,3,0,1,0,1,9,0,82,58,0,11,77,61,135,35,0,80,22,2,12,44,8,0,28,75,5,2,39,41,3,27,140,94,22,55,30,68,128,39,72,134,79,115,80,7,92,55,21,35,9,5,37,2,0,58,34,34,34,89,5,53,51,100,147,71,27,1,2,23,15,6,3,5,29,1,9,5,3,53,1,135,37,68,9,74,105,0,13,125,1,2,32,42,0,7,118,43,2,26,2,2,22,4,2,4,26,90,126,27,82,0,38,2,49,175,127,35,100,126,33,115,12,108,71,29,64,4,78,110,58,64,107,151,125,23,60,47,86,36,192,104,11,82,60,93,0,24,78,61,83,12,78,56,16,112,40,35,8,4,31,1,12,0,2,36,25,109,70,136,22,33,16,4,2,4,2,6,0,17,0,5,1,7,9,34,0,8,26,22,0,0,84,14,0,7,49,23,13,91,51,60,129,37,160,33,10,42,32,6,2,29,3,34,41,6,1,129,56,27,47,94,49,74,94,32,118,102,35,58,83,2,90,62,41,9,57,103,46,23,71,150,13,16,65,11,4,75,16,146,67,66,102,83,11,63,122,23,48,67,6,64,13,85,25,50,67,40,68,8,62,68,88,76,4,25,88,3,6,129,24,0,50,110,83,157,12,44,13,25,0,2,1,2,0,0,0,0,13,1,0,12,128,71,14,146,37,102,146,0,0,0,6,6,15,15,34,84,21,25,130,42,30,66,1,3,109,53,5,4,0,1,10,14,9,26,2,4,3,40,3,70,2,50,70,119,81,81,8,16,42,13,0,97,78,6,32,60,33,14,85,61,1,46,109,34,34,42,9,11,4,28,37,3,40,150,35,21,19,59,112,93,150,37,68,81,34,9,24,7,4,0,9,0,13,15,33,39,58,9,2,11,58,21,15,2,38,64,5,26,52,37,132,48,20,13,18,14,32,12,61,10,27,0,13,0,15,0,12,5,20,48,0,50,0,6,0,2,0,2,12,0,70,51,0,8,86,68,125,35,0,83,39,2,19,67,51,0,27,46,16,2,50,52,2,34,137,148,26,61,27,104,132

Nearest PDB structures (foldseek):
  5t3e-assembly1_A  TM=1.002E+00  e=8.148E-95  Thermoactinomyces vulgaris
  7ly7-assembly1_A-2  TM=9.856E-01  e=1.063E-81  Thermoactinomyces vulgaris
  7ly4-assembly1_E  TM=9.555E-01  e=8.775E-81  Thermoactinomyces vulgaris
  7en1-assembly1_B  TM=9.185E-01  e=7.473E-37  Pseudomonas aeruginosa PAO1
  7en1-assembly1_A  TM=9.230E-01  e=5.175E-36  Pseudomonas aeruginosa PAO1

Foldseek 3Di:
DDWFAADPVLQVQLVQCDLVFFQGVAGWKKKFKFKFLDDQQLLFVLLQVLCVQAQLQQKFAAPVRTIDRDPDDDRDGAAEAEDQPPDPVVVVVVVVVVVVCVVPDGDDGPDDDQKHWYWYHNHPRIIMTMIMGGVSRFDPLLVLLSLQSSVVCSVPVPPDDDHDPDHVRNVSVVLVVLCPDPLQVVLVVVLVVCQVVFAFAQPAQWPDDSRPPRHFDKDKDKDKFDLLLLVLLCVLCVVLPFHSVLVLVLLVVLLSCVRSVHFKHKAWEKDQDADPPDPCRSNHGGYRIAIFIFTAGNPDPDFSSVSSVVSRVSVVSRVSSSSNGVVNSQVVNCVVVVNPSALTRQHYEYEAEDPLDARSCVVRHHIDDMAIRGGSHAKYWYWHCHNSMIMTMIMGGPNTDDPVVVVFSVVQSVVQSVVCSPVVGGDDDDTD/DQFDWFAADLVLQVQVVQCDLVFFQGVAGWKKKFKFKFLADQQLLFLLLQVLCVQAQLQQKFAAPVHTIGRDPDDPRDGAAEAECQPPDVVVVVVVVVVVVVCLQPDHDDGPDDDQKHWYWYHHHDRIIITMIMGTVQRFHPLLVLLSLVSSVVCSVPVPPDDDHDPDHVRNVSVVLVVLCPDPLLVVLVVVLVVVLPVADFAQDADWPDDSRPPRHFDKDKDKDKFALLLLVLLCVLCVVLPHHSLLLLVLLVVVLSCVRSVHFWHKEWEKDQDADPPDPCRSNHGGYRIFTFTFTAGNDPVQFSSSSSVVSRVSVVVRVSSSSNGVSVSQVVNCVVVVVPSALTHQHYEYEAEPPLDARSCCVRHHIDDMAIRDGSHAKYFYWHDHNSMIMTMIMGGPNTDDPVVVVVSVVSSVVVSVVCSVPVGDDD

Sequence (862 aa):
SEPFSLTEVQTAYMLGRNPQFELSGISPQTYFEYETELDIARLSRSFQKVIQRHPMLRAVILPEGKQQILRDVPEYEIEVESLVSMPPEKQAARLREERSRMIDHVFPLGQWPLFELKAFQLQEHTYLLCFRYDALLMDGASMNLVGQDLMHYYHQPDAQLPPLSFTFQDYMHIYDDMKRGTEYETAKAYWTNKLPDFPPAPSLLLAKDPAEIGTPNFQSLTTIITKDKWLKLRRLAQDKQVTPSALLCTVYGEVLAFWSNQRRLAINLTVFNRYPVHDEVEQIVGDFTSLILLDMDMDQKQPFFTKVEQTQSTLLDGLEHRHYDGVEFIRDYTRYHQMRPKAVMPIVFTSMLAGAGAFAWEEIGSLRHIHARTPQVYLDNVVIEKNGELLVSWNYVEELFDAEVMESMFTQFVELLDQLVEQGDINPLRISDLSEPFSLTEVQTAYMLGRNPQFELSGISPQTYFEYETELDIARLSRSFQKVIQRHPMLRAVILPEGKQQILRDVPEYEIEVESLVSMPPEKQAARLREERSRMIDHVFPLGQWPLFELKAFQLQEHTYLLCFRYDALLMDGASMNLVGQDLMHYYHQPDAQLPPLSFTFQDYMHIYDDMKRGTEYETAKAYWTNKLPDFPPAPSLLLAKDPAEIGTPNFQSLTTIITKDKWLKLRRLAQDKQVTPSALLCTVYGEVLAFWSNQRRLAINLTVFNRYPVHDEVEQIVGDFTSLILLDMDMDQKQPFFTKVEQTQSTLLDGLEHRHYDGVEFIRDYTRYHQMRPKAVMPIVFTSMLAGAGAFAWEEIGSLRHIHARTPQVYLDNVVIEKNGELLVSWNYVEELFDAEVMESMFTQFVELLDQLVEQGDINP

Radius of gyration: 28.95 Å; Cα contacts (8 Å, |Δi|>4): 1644; chains: 2; bounding box: 78×70×68 Å

Secondary structure (DSSP, 8-state):
---EEPPHHHHHHHHTT-TTSTT-SS--EEEEEEEE-S-HHHHHHHHHHHHHH-GGGGEEEETTTEEEE-S--PPP--EEEE-TTS-HHHHHHHHHHHHHHHHH--PPTT-S-SEEEEEEEEETTEEEEEEEEETTT--HHHHHHHHHHHHHHHH-TTSPPPPP---HHHHHHHHHHHTTSHHHHHHHHHHHHHSTTPPPPP----SS-GGGT-S--EEEEEEEE-HHHHHHHHHHHHHTT--HHHHHHHHHHHHHHHHHT-SEEEEEEEE-----SSTTGGGS-S---EEEEEEEE-S-SS-HHHHHHHHHHHHHHHHTTTTS-HHHHHHHHHHHTT-TTS-SS-EEEEEE--SS---GGGGTEEEEEEEEE-TT-SEEEEEEEETTEEEEEEEEEGGGS-HHHHHHHHHHHHHHHHHHHHHSS-PPP---/-TTS-EEPPHHHHHHHHTT-TTSTT-SS--EEEEEEEE-S-HHHHHHHHHHHHHH-GGGGEEEETTTEEEE-S--PPP--EEEE-TTS-HHHHHHHHHHHHHHHHH--PPTT-S-SEEEEEEEEETTEEEEEEEEETTT--HHHHHHHHHHHHHHHH-TT-PPPPP---HHHHHHHHHHHTTSHHHHHHHHHHHHTSTTPPPPP----SS-GGGS-S--EEEEEEEE-HHHHHHHHHHHHHTT--HHHHHHHHHHHHHHHHHT-SEEEEEEEE-----SSTTGGGS-S---EEEEEEEE--TTS-HHHHHHHHHHHHHHHHTTTTS-HHHHHHHHHHHHT-TTS-SS-EEEEEE--SS---GGGGTEEEEEEEEE-TT-SEEEEEEEETTEEEEEEEEEGGGS-HHHHHHHHHHHHHHHHHHHHHSS---

B-factor: mean 62.9, std 16.47, range [28.65, 127.04]